Protein AF-A0A354FU86-F1 (afdb_monomer)

Nearest PDB structures (foldseek):
  5yzv-assembly1_B  TM=8.776E-01  e=2.493E-19  Thermomonospora curvata
  6pg8-assembly2_B  TM=8.282E-01  e=1.158E-15  Homo sapiens
  3ur4-assembly1_A  TM=8.828E-01  e=2.096E-14  Homo sapiens
  4cy3-assembly1_A  TM=8.914E-01  e=3.260E-14  Drosophila melanogaster
  8enz-assembly1_A  TM=8.465E-01  e=7.183E-13  Schizosaccharomyces pombe

Foldseek 3Di:
DPPDPDDPDDPVRVVVVVVCVVVPVDPPQPPLLDDDDDQVRHDAFLAFWFWQEWEAQLVQQWIWTDGQQWIFIAGNVNPATDDTQGHQFRGWNYWDAFNNNQKIWTWWHAAQAWTWIWIAGPVVSDTQDIAIDDRHGWAAWEAQNVRQKIWTWAQLQWTWMAGNRPRHTQEIDNPGPGTWHYWYAELNRQWIWIWGQSQFIWIAGRNVNDTDDGQAAPAPPPGDGGWHDKDYDNHAQKIWTWFFVQKIWIFRRDDPADDDHQAGLRTDAIADGDPGGWQEWDAANVRQKIWTWHDALFKIKIWIKGFDPPDDQDPLLNVLNNDRPVPQDPVSVVVRVVVNVVGMDTQDIGIGGRGGWNYWYARNVNQWIWIGGRNQKTFIAGNRRRDGPDIDHSDDNDNPPPPPCPVLPQPDVPPPDAQDPPDDDPPPKAFDDKDKPPQAEAEAAAQLAKFAMWMWTQIPVRAIATCQQPWDKDKPDDQWDAHSRRIIGGDHADKIWMWTDDRHYIDIYIYGYHHHPPQDDDACQPFQLLLCLLLVCLDCVAQVPLCHPSQQHDNRSNLDVSRHLCSQPPVSRNQQAIQRDRCSRVVLCQCCVSNPHPSPHSDHVPDPNSVSSSSCSPVVSHHDPDRWFFPAKDKPDAAHEAEAAFGKGAMWMWTAIPPGDIGTCQSSKDKAWPDVCQKGADPPDRRMIGGHDADKIWIWIDDRLHIDIHIYGYQYDPVPQDDDQDDDDDPVSVVVSVVCVVSSHDDDDDDDQLVLQQVLCCVQQVDGDDPVVSVVLVVDPPDNVVSSVVSNVVSQLDPSSLVVVLVVVCVLLVLDCLQLNPLLSVQLSVVSSVCSNVVPDPVVVLCLLVVDDDDCNVRVSVVSCSVQVALLSSLQSSCCRPVVDGCPVQCSAADPRDSGHVVNSVVSSVVSVPDDDDDDVVCPPDDRNND

Secondary structure (DSSP, 8-state):
--STTSPPPPHHHHHHHHHHHHTT------GGGS----SSS---BSSPPP---EEE-TTSSEEEEE-EEEEEEEETTSS-EEEEEEEEEEEEEEEEE-TTSSEEEEEEEETTTEEEEEEEETTTTEEEEEEEEESS-EEEEEE-TTSSEEEEEETTS-EEEEETTT--EEEEE---SS-EEEEEE-TTSSEEEEEETTS-EEEEETTT--EEEESS--STTTS-S-EEEEEE-SSSSEEEEEETTS--EEEESS--S---TT--TTEEEEPPPPSSEEEEEEE-TTSSEEEEEEEETTEEEEEEEEE-TT-PPPHHHHHHHTS-GGG--HHHHHHHHHHHHHHEEEEEEEEETTS---EEEE-TTSSEEEEE-TT--EEEEETTT--EEEEE-SS-BPPPP-----TT-----S--PPP-TT--PPTT--EEEEEEES-S-EEE-STT-EEE-EEEEEETTS-EEE-TTTSEEEESSSSEEE-TT-EEEESSSEEEEEEEEETTEEEEEEEEE--TTSPP---IIIIIHHHHHHTTTTSTTTTTSTT-BTTB---GGG--HHHHHHHHHTTTTTTT--SS-GGG-HHHHHHTTSS--TT-----TTSHHHHHHHHHHHTTSPPPSS-----EEEEESSS-EE-STT-EEE-EEEEE-TTS-EEE-TTTSEEEES-TTTEEEPTT-TTEEEE-SSEEEEEEEEETTEEEEEEEEE----TT---------SHHHHHHHHHHHHTTPPPPPPPPHHHHHHHHHHHHHSSPPPHHHHHHHHH--S-HHHHHHHHHHHHTTSHHHHHHHHHHHHHHTT--HHHHHHHHHHHHHHHHHHHHHTT--HHHHHHHHHT--S-TTTSGGGHHHHHS-SHHHHHHHHHHHHH----GGGGTSS-SSSS--HHHHHHHHHHHTT------GGGTT--STT-

Radius of gyration: 35.68 Å; Cα contacts (8 Å, |Δi|>4): 2082; chains: 1; bounding box: 86×68×113 Å

pLDDT: mean 90.77, std 10.06, range [26.5, 98.88]

Structure (mmCIF, N/CA/C/O backbone):
data_AF-A0A354FU86-F1
#
_entry.id   AF-A0A354FU86-F1
#
loop_
_atom_site.group_PDB
_atom_site.id
_atom_site.type_symbol
_atom_site.label_atom_id
_atom_site.label_alt_id
_atom_site.label_comp_id
_atom_site.label_asym_id
_atom_site.label_entity_id
_atom_site.label_seq_id
_atom_site.pdbx_PDB_ins_code
_atom_site.Cartn_x
_atom_site.Cartn_y
_atom_site.Cartn_z
_atom_site.occupancy
_atom_site.B_iso_or_equiv
_atom_site.auth_seq_id
_atom_site.auth_comp_id
_atom_site.auth_asym_id
_atom_site.auth_atom_id
_atom_site.pdbx_PDB_model_num
ATOM 1 N N . GLU A 1 1 ? 3.523 -38.788 -2.426 1.00 55.28 1 GLU A N 1
ATOM 2 C CA . GLU A 1 1 ? 3.314 -37.893 -3.590 1.00 55.28 1 GLU A CA 1
ATOM 3 C C . GLU A 1 1 ? 2.688 -36.549 -3.217 1.00 55.28 1 GLU A C 1
ATOM 5 O O . GLU A 1 1 ? 3.047 -35.562 -3.848 1.00 55.28 1 GLU A O 1
ATOM 10 N N . MET A 1 2 ? 1.891 -36.453 -2.142 1.00 41.56 2 MET A N 1
ATOM 11 C CA . MET A 1 2 ? 1.580 -35.175 -1.488 1.00 41.56 2 MET A CA 1
ATOM 12 C C . MET A 1 2 ? 1.550 -35.288 0.053 1.00 41.56 2 MET A C 1
ATOM 14 O O . MET A 1 2 ? 1.103 -36.322 0.546 1.00 41.56 2 MET A O 1
ATOM 18 N N . PRO A 1 3 ? 1.995 -34.243 0.783 1.00 57.59 3 PRO A N 1
ATOM 19 C CA . PRO A 1 3 ? 2.691 -33.076 0.245 1.00 57.59 3 PRO A CA 1
ATOM 20 C C . PRO A 1 3 ? 4.158 -33.416 -0.092 1.00 57.59 3 PRO A C 1
ATOM 22 O O . PRO A 1 3 ? 4.868 -34.110 0.634 1.00 57.59 3 PRO A O 1
ATOM 25 N N . LYS A 1 4 ? 4.619 -32.980 -1.268 1.00 49.06 4 LYS A N 1
ATOM 26 C CA . LYS A 1 4 ? 5.976 -33.263 -1.756 1.00 49.06 4 LYS A CA 1
ATOM 27 C C . LYS A 1 4 ? 6.975 -32.406 -0.969 1.00 49.06 4 LYS A C 1
ATOM 29 O O . LYS A 1 4 ? 6.945 -31.190 -1.104 1.00 49.06 4 LYS A O 1
ATOM 34 N N . LYS A 1 5 ? 7.883 -33.047 -0.220 1.00 65.25 5 LYS A N 1
ATOM 35 C CA . LYS A 1 5 ? 8.911 -32.412 0.640 1.00 65.25 5 LYS A CA 1
ATOM 36 C C . LYS A 1 5 ? 8.388 -31.690 1.898 1.00 65.25 5 LYS A C 1
ATOM 38 O O . LYS A 1 5 ? 9.111 -30.857 2.427 1.00 65.25 5 LYS A O 1
ATOM 43 N N . ASN A 1 6 ? 7.188 -32.011 2.377 1.00 76.19 6 ASN A N 1
ATOM 44 C CA . ASN A 1 6 ? 6.671 -31.514 3.657 1.00 76.19 6 ASN A CA 1
ATOM 45 C C . ASN A 1 6 ? 6.230 -32.679 4.544 1.00 76.19 6 ASN A C 1
ATOM 47 O O . ASN A 1 6 ? 6.138 -33.820 4.079 1.00 76.19 6 ASN A O 1
ATOM 51 N N . ASP A 1 7 ? 5.952 -32.363 5.806 1.00 84.88 7 ASP A N 1
ATOM 52 C CA . ASP A 1 7 ? 5.382 -33.303 6.761 1.00 84.88 7 ASP A CA 1
ATOM 53 C C . ASP A 1 7 ? 4.024 -33.841 6.273 1.00 84.88 7 ASP A C 1
ATOM 55 O O . ASP A 1 7 ? 3.312 -33.152 5.531 1.00 84.88 7 ASP A O 1
ATOM 59 N N . PRO A 1 8 ? 3.646 -35.073 6.659 1.00 84.06 8 PRO A N 1
ATOM 60 C CA . PRO A 1 8 ? 2.304 -35.589 6.423 1.00 84.06 8 PRO A CA 1
ATOM 61 C C . PRO A 1 8 ? 1.232 -34.630 6.953 1.00 84.06 8 PRO A C 1
ATOM 63 O O . PRO A 1 8 ? 1.440 -33.961 7.964 1.00 84.06 8 PRO A O 1
ATOM 66 N N . LEU A 1 9 ? 0.071 -34.607 6.291 1.00 86.00 9 LEU A N 1
ATOM 67 C CA . LEU A 1 9 ? -1.081 -33.837 6.761 1.00 86.00 9 LEU A CA 1
ATOM 68 C C . LEU A 1 9 ? -1.422 -34.218 8.207 1.00 86.00 9 LEU A C 1
ATOM 70 O O . LEU A 1 9 ? -1.438 -35.400 8.561 1.00 86.00 9 LEU A O 1
ATOM 74 N N . HIS A 1 10 ? -1.716 -33.217 9.030 1.00 89.81 10 HIS A N 1
ATOM 75 C CA . HIS A 1 10 ? -2.126 -33.428 10.410 1.00 89.81 10 HIS A CA 1
ATOM 76 C C . HIS A 1 10 ? -3.483 -34.148 10.454 1.00 89.81 10 HIS A C 1
ATOM 78 O O . HIS A 1 10 ? -4.308 -34.018 9.549 1.00 89.81 10 HIS A O 1
ATOM 84 N N . GLU A 1 11 ? -3.774 -34.869 11.537 1.00 90.81 11 GLU A N 1
ATOM 85 C CA . GLU A 1 11 ? -4.999 -35.674 11.660 1.00 90.81 11 GLU A CA 1
ATOM 86 C C . GLU A 1 11 ? -6.289 -34.853 11.456 1.00 90.81 11 GLU A C 1
ATOM 88 O O . GLU A 1 11 ? -7.250 -35.334 10.860 1.00 90.81 11 GLU A O 1
ATOM 93 N N . ILE A 1 12 ? -6.283 -33.580 11.865 1.00 87.00 12 ILE A N 1
ATOM 94 C CA . ILE A 1 12 ? -7.394 -32.634 11.657 1.00 87.00 12 ILE A CA 1
ATOM 95 C C . ILE A 1 12 ? -7.597 -32.321 10.166 1.00 87.00 12 ILE A C 1
ATOM 97 O O . ILE A 1 12 ? -8.733 -32.261 9.702 1.00 87.00 12 ILE A O 1
ATOM 101 N N . GLU A 1 13 ? -6.514 -32.142 9.409 1.00 88.81 13 GLU A N 1
ATOM 102 C CA . GLU A 1 13 ? -6.567 -31.878 7.966 1.00 88.81 13 GLU A CA 1
ATOM 103 C C . GLU A 1 13 ? -7.042 -33.124 7.215 1.00 88.81 13 GLU A C 1
ATOM 105 O O . GLU A 1 13 ? -7.902 -33.035 6.340 1.00 88.81 13 GLU A O 1
ATOM 110 N N . ILE A 1 14 ? -6.559 -34.303 7.621 1.00 90.38 14 ILE A N 1
ATOM 111 C CA . ILE A 1 14 ? -7.032 -35.589 7.100 1.00 90.38 14 ILE A CA 1
ATOM 112 C C . ILE A 1 14 ? -8.525 -35.770 7.397 1.00 90.38 14 ILE A C 1
ATOM 114 O O . ILE A 1 14 ? -9.272 -36.173 6.510 1.00 90.38 14 ILE A O 1
ATOM 118 N N . ALA A 1 15 ? -8.980 -35.465 8.616 1.00 92.69 15 ALA A N 1
ATOM 119 C CA . ALA A 1 15 ? -10.388 -35.565 8.994 1.00 92.69 15 ALA A CA 1
ATOM 120 C C . ALA A 1 15 ? -11.274 -34.594 8.198 1.00 92.69 15 ALA A C 1
ATOM 122 O O . ALA A 1 15 ? -12.378 -34.968 7.802 1.00 92.69 15 ALA A O 1
ATOM 123 N N . LEU A 1 16 ? -10.791 -33.377 7.925 1.00 88.62 16 LEU A N 1
ATOM 124 C CA . LEU A 1 16 ? -11.480 -32.408 7.070 1.00 88.62 16 LEU A CA 1
ATOM 125 C C . LEU A 1 16 ? -11.607 -32.922 5.631 1.00 88.62 16 LEU A C 1
ATOM 127 O O . LEU A 1 16 ? -12.707 -32.927 5.085 1.00 88.62 16 LEU A O 1
ATOM 131 N N . ILE A 1 17 ? -10.505 -33.390 5.037 1.00 90.62 17 ILE A N 1
ATOM 132 C CA . ILE A 1 17 ? -10.502 -33.937 3.673 1.00 90.62 17 ILE A CA 1
ATOM 133 C C . ILE A 1 17 ? -11.396 -35.174 3.594 1.00 90.62 17 ILE A C 1
ATOM 135 O O . ILE A 1 17 ? -12.182 -35.300 2.660 1.00 90.62 17 ILE A O 1
ATOM 139 N N . ARG A 1 18 ? -11.329 -36.068 4.588 1.00 92.69 18 ARG A N 1
ATOM 140 C CA . ARG A 1 18 ? -12.186 -37.255 4.661 1.00 92.69 18 ARG A CA 1
ATOM 141 C C . ARG A 1 18 ? -13.659 -36.866 4.711 1.00 92.69 18 ARG A C 1
ATOM 143 O O . ARG A 1 18 ? -14.423 -37.397 3.918 1.00 92.69 18 ARG A O 1
ATOM 150 N N . ARG A 1 19 ? -14.035 -35.902 5.559 1.00 93.50 19 ARG A N 1
ATOM 151 C CA . ARG A 1 19 ? -15.410 -35.387 5.620 1.00 93.50 19 ARG A CA 1
ATOM 152 C C . ARG A 1 19 ? -15.850 -34.803 4.280 1.00 93.50 19 ARG A C 1
ATOM 154 O O . ARG A 1 19 ? -16.932 -35.126 3.817 1.00 93.50 19 ARG A O 1
ATOM 161 N N . TRP A 1 20 ? -15.013 -33.987 3.639 1.00 91.06 20 TRP A N 1
ATOM 162 C CA . TRP A 1 20 ? -15.331 -33.419 2.327 1.00 91.06 20 TRP A CA 1
ATOM 163 C C . TRP A 1 20 ? -15.542 -34.510 1.267 1.00 91.06 20 TRP A C 1
ATOM 165 O O . TRP A 1 20 ? -16.498 -34.435 0.501 1.00 91.06 20 TRP A O 1
ATOM 175 N N . ILE A 1 21 ? -14.709 -35.557 1.259 1.00 92.94 21 ILE A N 1
ATOM 176 C CA . ILE A 1 21 ? -14.875 -36.723 0.377 1.00 92.94 21 ILE A CA 1
ATOM 177 C C . ILE A 1 21 ? -16.177 -37.474 0.697 1.00 92.94 21 ILE A C 1
ATOM 179 O O . ILE A 1 21 ? -16.927 -37.802 -0.219 1.00 92.94 21 ILE A O 1
ATOM 183 N N . GLU A 1 22 ? -16.471 -37.719 1.976 1.00 94.06 22 GLU A N 1
ATOM 184 C CA . GLU A 1 22 ? -17.701 -38.383 2.439 1.00 94.06 22 GLU A CA 1
ATOM 185 C C . GLU A 1 22 ? -18.967 -37.585 2.080 1.00 94.06 22 GLU A C 1
ATOM 187 O O . GLU A 1 22 ? -19.985 -38.171 1.718 1.00 94.06 22 GLU A O 1
ATOM 192 N N . GLU A 1 23 ? -18.895 -36.252 2.103 1.00 92.12 23 GLU A N 1
ATOM 193 C CA . GLU A 1 23 ? -19.955 -35.330 1.669 1.00 92.12 23 GLU A CA 1
ATOM 194 C C . GLU A 1 23 ? -20.060 -35.205 0.131 1.00 92.12 23 GLU A C 1
ATOM 196 O O . GLU A 1 23 ? -20.868 -34.426 -0.382 1.00 92.12 23 GLU A O 1
ATOM 201 N N . GLY A 1 24 ? -19.274 -35.987 -0.617 1.00 90.88 24 GLY A N 1
ATOM 202 C CA . GLY A 1 24 ? -19.340 -36.095 -2.075 1.00 90.88 24 GLY A CA 1
ATOM 203 C C . GLY A 1 24 ? -18.332 -35.235 -2.835 1.00 90.88 24 GLY A C 1
ATOM 204 O O . GLY A 1 24 ? -18.520 -35.022 -4.031 1.00 90.88 24 GLY A O 1
ATOM 205 N N . ALA A 1 25 ? -17.290 -34.731 -2.165 1.00 87.88 25 ALA A N 1
ATOM 206 C CA . ALA A 1 25 ? -16.229 -33.904 -2.743 1.00 87.88 25 ALA A CA 1
ATOM 207 C C . ALA A 1 25 ? -16.780 -32.743 -3.590 1.00 87.88 25 ALA A C 1
ATOM 209 O O . ALA A 1 25 ? -16.354 -32.509 -4.723 1.00 87.88 25 ALA A O 1
ATOM 210 N N . LYS A 1 26 ? -17.796 -32.050 -3.058 1.00 84.31 26 LYS A N 1
ATOM 211 C CA . LYS A 1 26 ? -18.507 -30.995 -3.782 1.00 84.31 26 LYS A CA 1
ATOM 212 C C . LYS A 1 26 ? -17.524 -29.904 -4.206 1.00 84.31 26 LYS A C 1
ATOM 214 O O . LYS A 1 26 ? -16.885 -29.300 -3.348 1.00 84.31 26 LYS A O 1
ATOM 219 N N . ASP A 1 27 ? -17.454 -29.648 -5.512 1.00 75.75 27 ASP A N 1
ATOM 220 C CA . ASP A 1 27 ? -16.719 -28.515 -6.070 1.00 75.75 27 ASP A CA 1
ATOM 221 C C . ASP A 1 27 ? -17.393 -27.211 -5.624 1.00 75.75 27 ASP A C 1
ATOM 223 O O . ASP A 1 27 ? -18.467 -26.838 -6.107 1.00 75.75 27 ASP A O 1
ATOM 227 N N . ASP A 1 28 ? -16.775 -26.553 -4.651 1.00 69.69 28 ASP A N 1
ATOM 228 C CA . ASP A 1 28 ? -17.168 -25.260 -4.112 1.00 69.69 28 ASP A CA 1
ATOM 229 C C . ASP A 1 28 ? -16.274 -24.123 -4.628 1.00 69.69 28 ASP A C 1
ATOM 231 O O . ASP A 1 28 ? -16.300 -23.024 -4.066 1.00 69.69 28 ASP A O 1
ATOM 235 N N . THR A 1 29 ? -15.535 -24.361 -5.726 1.00 68.69 29 THR A N 1
ATOM 236 C CA . THR A 1 29 ? -14.743 -23.335 -6.409 1.00 68.69 29 THR A CA 1
ATOM 237 C C . THR A 1 29 ? -15.621 -22.107 -6.646 1.00 68.69 29 THR A C 1
ATOM 239 O O . THR A 1 29 ? -16.661 -22.216 -7.309 1.00 68.69 29 THR A O 1
ATOM 242 N N . PRO A 1 30 ? -15.238 -20.930 -6.114 1.00 62.09 30 PRO A N 1
ATOM 243 C CA . PRO A 1 30 ? -15.979 -19.705 -6.342 1.00 62.09 30 PRO A CA 1
ATOM 244 C C . PRO 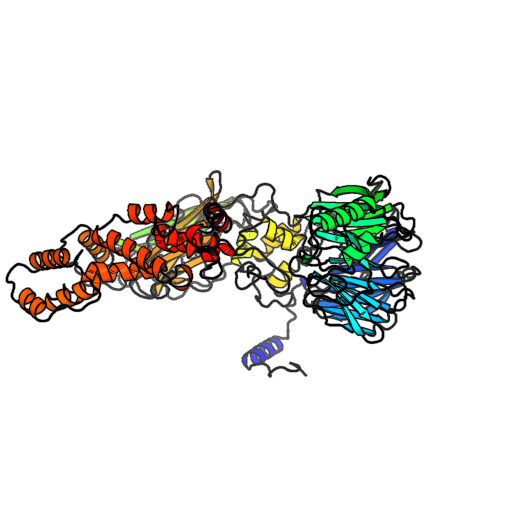A 1 30 ? -16.197 -19.493 -7.836 1.00 62.09 30 PRO A C 1
ATOM 246 O O . PRO A 1 30 ? -15.302 -19.734 -8.641 1.00 62.09 30 PRO A O 1
ATOM 249 N N . GLU A 1 31 ? -17.380 -19.022 -8.220 1.00 66.50 31 GLU A N 1
ATOM 250 C CA . GLU A 1 31 ? -17.737 -18.895 -9.634 1.00 66.50 31 GLU A CA 1
ATOM 251 C C . GLU A 1 31 ? -16.705 -18.043 -10.400 1.00 66.50 31 GLU A C 1
ATOM 253 O O . GLU A 1 31 ? -16.437 -18.318 -11.564 1.00 66.50 31 GLU A O 1
ATOM 258 N N . ASN A 1 32 ? -16.089 -17.038 -9.759 1.00 63.56 32 ASN A N 1
ATOM 259 C CA . ASN A 1 32 ? -15.029 -16.182 -10.322 1.00 63.56 32 ASN A CA 1
ATOM 260 C C . ASN A 1 32 ? -13.636 -16.838 -10.411 1.00 63.56 32 ASN A C 1
ATOM 262 O O . ASN A 1 32 ? -12.710 -16.222 -10.915 1.00 63.56 32 ASN A O 1
ATOM 266 N N . ALA A 1 33 ? -13.462 -18.067 -9.930 1.00 62.84 33 ALA A N 1
ATOM 267 C CA . ALA A 1 33 ? -12.222 -18.830 -10.072 1.00 62.84 33 ALA A CA 1
ATOM 268 C C . ALA A 1 33 ? -12.280 -19.871 -11.208 1.00 62.84 33 ALA A C 1
ATOM 270 O O . ALA A 1 33 ? -11.265 -20.507 -11.494 1.00 62.84 33 ALA A O 1
ATOM 271 N N . ARG A 1 34 ? -13.439 -20.045 -11.859 1.00 71.31 34 ARG A N 1
ATOM 272 C CA . ARG A 1 34 ? -13.617 -20.954 -13.002 1.00 71.31 34 ARG A CA 1
ATOM 273 C C . ARG A 1 34 ? -13.132 -20.311 -14.300 1.00 71.31 34 ARG A C 1
ATOM 275 O O . ARG A 1 34 ? -13.324 -19.118 -14.512 1.00 71.31 34 ARG A O 1
ATOM 282 N N . GLN A 1 35 ? -12.556 -21.115 -15.192 1.00 72.50 35 GLN A N 1
ATOM 283 C CA . GLN A 1 35 ? -12.233 -20.675 -16.549 1.00 72.50 35 GLN A CA 1
ATOM 284 C C . GLN A 1 35 ? -13.531 -20.503 -17.351 1.00 72.50 35 GLN A C 1
ATOM 286 O O . GLN A 1 35 ? -14.342 -21.426 -17.413 1.00 72.50 35 GLN A O 1
ATOM 291 N N . ARG A 1 36 ? -13.735 -19.318 -17.936 1.00 77.94 36 ARG A N 1
ATOM 292 C CA . ARG A 1 36 ? -14.985 -18.948 -18.630 1.00 77.94 36 ARG A CA 1
ATOM 293 C C . ARG A 1 36 ? -14.809 -18.517 -20.081 1.00 77.94 36 ARG A C 1
ATOM 295 O O . ARG A 1 36 ? -15.812 -18.322 -20.757 1.00 77.94 36 ARG A O 1
ATOM 302 N N . TYR A 1 37 ? -13.570 -18.310 -20.515 1.00 87.12 37 TYR A N 1
ATOM 303 C CA . TYR A 1 37 ? -13.273 -17.733 -21.818 1.00 87.12 37 TYR A CA 1
ATOM 304 C C . TYR A 1 37 ? -12.466 -18.712 -22.660 1.00 87.12 37 TYR A C 1
ATOM 306 O O . TYR A 1 37 ? -11.498 -19.318 -22.187 1.00 87.12 37 TYR A O 1
ATOM 314 N N . ASP A 1 38 ? -12.896 -18.828 -23.904 1.00 89.12 38 ASP A N 1
ATOM 315 C CA . ASP A 1 38 ? -12.269 -19.557 -24.995 1.00 89.12 38 ASP A CA 1
ATOM 316 C C . ASP A 1 38 ? -12.560 -18.803 -26.306 1.00 89.12 38 ASP A C 1
ATOM 318 O O . ASP A 1 38 ? -13.115 -17.698 -26.295 1.00 89.12 38 ASP A O 1
ATOM 322 N N . GLN A 1 39 ? -12.130 -19.353 -27.439 1.00 90.19 39 GLN A N 1
ATOM 323 C CA . GLN A 1 39 ? -12.266 -18.674 -28.725 1.00 90.19 39 GLN A CA 1
ATOM 324 C C . GLN A 1 39 ? -13.740 -18.527 -29.152 1.00 90.19 39 GLN A C 1
ATOM 326 O O . GLN A 1 39 ? -14.089 -17.556 -29.827 1.00 90.19 39 GLN A O 1
ATOM 331 N N . GLU A 1 40 ? -14.603 -19.461 -28.750 1.00 90.81 40 GLU A N 1
ATOM 332 C CA . GLU A 1 40 ? -16.044 -19.467 -29.011 1.00 90.81 40 GLU A CA 1
ATOM 333 C C . GLU A 1 40 ? -16.822 -18.534 -28.064 1.00 90.81 40 GLU A C 1
ATOM 335 O O . GLU A 1 40 ? -17.862 -17.987 -28.442 1.00 90.81 40 GLU A O 1
ATOM 340 N N . HIS A 1 41 ? -16.300 -18.309 -26.858 1.00 89.94 41 HIS A N 1
ATOM 341 C CA . HIS A 1 41 ? -16.872 -17.478 -25.800 1.00 89.94 41 HIS A CA 1
ATOM 342 C C . HIS A 1 41 ? -15.865 -16.407 -25.359 1.00 89.94 41 HIS A C 1
ATOM 344 O O . HIS A 1 41 ? -15.390 -16.413 -24.215 1.00 89.94 41 HIS A O 1
ATOM 350 N N . PRO A 1 42 ? -15.520 -15.458 -26.247 1.00 90.94 42 PRO A N 1
ATOM 351 C CA . PRO A 1 42 ? -14.539 -14.447 -25.920 1.00 90.94 42 PRO A CA 1
ATOM 352 C C . PRO A 1 42 ? -15.077 -13.479 -24.850 1.00 90.94 42 PRO A C 1
ATOM 354 O O . PRO A 1 42 ? -16.294 -13.300 -24.711 1.00 90.94 42 PRO A O 1
ATOM 357 N N . PRO A 1 43 ? -14.190 -12.782 -24.123 1.00 90.38 43 PRO A N 1
ATOM 358 C CA . PRO A 1 43 ? -14.573 -11.788 -23.126 1.00 90.38 43 PRO A CA 1
ATOM 359 C C . PRO A 1 43 ? -15.531 -10.724 -23.675 1.00 90.38 43 PRO A C 1
ATOM 361 O O . PRO A 1 43 ? -15.410 -10.272 -24.817 1.00 90.38 43 PRO A O 1
ATOM 364 N N . VAL A 1 44 ? -16.480 -10.284 -22.849 1.00 89.12 44 VAL A N 1
ATOM 365 C CA . VAL A 1 44 ? -17.410 -9.198 -23.192 1.00 89.12 44 VAL A CA 1
ATOM 366 C C . VAL A 1 44 ? -17.113 -7.998 -22.310 1.00 89.12 44 VAL A C 1
ATOM 368 O O . VAL A 1 44 ? -17.235 -8.059 -21.087 1.00 89.12 44 VAL A O 1
ATOM 371 N N . TYR A 1 45 ? -16.752 -6.884 -22.939 1.00 88.94 45 TYR A N 1
ATOM 372 C CA . TYR A 1 45 ? -16.362 -5.673 -22.231 1.00 88.94 45 TYR A CA 1
ATOM 373 C C . TYR A 1 45 ? -17.570 -4.802 -21.921 1.00 88.94 45 TYR A C 1
ATOM 375 O O . TYR A 1 45 ? -18.228 -4.282 -22.819 1.00 88.94 45 TYR A O 1
ATOM 383 N N . THR A 1 46 ? -17.821 -4.577 -20.635 1.00 85.00 46 THR A N 1
ATOM 384 C CA . THR A 1 46 ? -18.710 -3.499 -20.169 1.00 85.00 46 THR A CA 1
ATOM 385 C C . THR A 1 46 ? -17.937 -2.223 -19.842 1.00 85.00 46 THR A C 1
ATOM 387 O O . THR A 1 46 ? -18.528 -1.162 -19.650 1.00 85.00 46 THR A O 1
ATOM 390 N N . LYS A 1 47 ? -16.607 -2.335 -19.755 1.00 88.25 47 LYS A N 1
ATOM 391 C CA . LYS A 1 47 ? -15.642 -1.251 -19.583 1.00 88.25 47 LYS A CA 1
ATOM 392 C C . LYS A 1 47 ? -14.359 -1.574 -20.351 1.00 88.25 47 LYS A C 1
ATOM 394 O O . LYS A 1 47 ? -14.076 -2.759 -20.530 1.00 88.25 47 LYS A O 1
ATOM 399 N N . PRO A 1 48 ? -13.594 -0.561 -20.788 1.00 92.31 48 PRO A N 1
ATOM 400 C CA . PRO A 1 48 ? -12.324 -0.800 -21.460 1.00 92.31 48 PRO A CA 1
ATOM 401 C C . PRO A 1 48 ? -11.340 -1.601 -20.583 1.00 92.31 48 PRO A C 1
ATOM 403 O O . PRO A 1 48 ? -11.316 -1.391 -19.364 1.00 92.31 48 PRO A O 1
ATOM 406 N N . PRO A 1 49 ? -10.543 -2.517 -21.167 1.00 93.62 49 PRO A N 1
ATOM 407 C CA . PRO A 1 49 ? -9.475 -3.207 -20.451 1.00 93.62 49 PRO A CA 1
ATOM 408 C C . PRO A 1 49 ? -8.310 -2.274 -20.128 1.00 93.62 49 PRO A C 1
ATOM 410 O O . PRO A 1 49 ? -8.073 -1.283 -20.814 1.00 93.62 49 PRO A O 1
ATOM 413 N N . VAL A 1 50 ? -7.536 -2.649 -19.110 1.00 95.00 50 VAL A N 1
ATOM 414 C CA . VAL A 1 50 ? -6.231 -2.035 -18.852 1.00 95.00 50 VAL A CA 1
ATOM 415 C C . VAL A 1 50 ? -5.250 -2.535 -19.906 1.00 95.00 50 VAL A C 1
ATOM 417 O O . VAL A 1 50 ? -4.998 -3.737 -19.970 1.00 95.00 50 VAL A O 1
ATOM 420 N N . ILE A 1 51 ? -4.675 -1.625 -20.694 1.00 97.75 51 ILE A N 1
ATOM 421 C CA . ILE A 1 51 ? -3.647 -1.973 -21.677 1.00 97.75 51 ILE A CA 1
ATOM 422 C C . ILE A 1 51 ? -2.283 -1.880 -21.006 1.00 97.75 51 ILE A C 1
ATOM 424 O O . ILE A 1 51 ? -1.843 -0.810 -20.593 1.00 97.75 51 ILE A O 1
ATOM 428 N N . THR A 1 52 ? -1.630 -3.025 -20.884 1.00 97.50 52 THR A N 1
ATOM 429 C CA . THR A 1 52 ? -0.293 -3.189 -20.290 1.00 97.50 52 THR A CA 1
ATOM 430 C C . THR A 1 52 ? 0.808 -3.228 -21.343 1.00 97.50 52 THR A C 1
ATOM 432 O O . THR A 1 52 ? 1.961 -2.959 -21.027 1.00 97.50 52 THR A O 1
ATOM 435 N N . SER A 1 53 ? 0.469 -3.564 -22.590 1.00 98.50 53 SER A N 1
ATOM 436 C CA . SER A 1 53 ? 1.426 -3.716 -23.676 1.00 98.50 53 SER A CA 1
ATOM 437 C C . SER A 1 53 ? 0.752 -3.552 -25.032 1.00 98.50 53 SER A C 1
ATOM 439 O O . SER A 1 53 ? -0.406 -3.930 -25.228 1.00 98.50 53 SER A O 1
ATOM 441 N N . LEU A 1 54 ? 1.499 -2.989 -25.971 1.00 98.62 54 LEU A N 1
ATOM 442 C CA . LEU A 1 54 ? 1.169 -2.957 -27.385 1.00 98.62 54 LEU A CA 1
ATOM 443 C C . LEU A 1 54 ? 2.462 -3.036 -28.200 1.00 98.62 54 LEU A C 1
ATOM 445 O O . LEU A 1 54 ? 3.530 -2.702 -27.681 1.00 98.62 54 LEU A O 1
ATOM 449 N N . ASP A 1 55 ? 2.366 -3.516 -29.435 1.00 98.75 55 ASP A N 1
ATOM 450 C CA . ASP A 1 55 ? 3.510 -3.650 -30.341 1.00 98.75 55 ASP A CA 1
ATOM 451 C C . ASP A 1 55 ? 3.057 -3.593 -31.802 1.00 98.75 55 ASP A C 1
ATOM 453 O O . ASP A 1 55 ? 2.060 -4.226 -32.167 1.00 98.75 55 ASP A O 1
ATOM 457 N N . TYR A 1 56 ? 3.762 -2.826 -32.634 1.00 98.69 56 TYR A N 1
ATOM 458 C CA . TYR A 1 56 ? 3.526 -2.816 -34.078 1.00 98.69 56 TYR A CA 1
ATOM 459 C C . TYR A 1 56 ? 4.187 -4.020 -34.746 1.00 98.69 56 TYR A C 1
ATOM 461 O O . TYR A 1 56 ? 5.290 -4.427 -34.384 1.00 98.69 56 TYR A O 1
ATOM 469 N N . SER A 1 57 ? 3.549 -4.567 -35.781 1.00 98.44 57 SER A N 1
ATOM 470 C CA . SER A 1 57 ? 4.207 -5.569 -36.617 1.00 98.44 57 SER A CA 1
ATOM 471 C C . SER A 1 57 ? 5.402 -4.955 -37.366 1.00 98.44 57 SER A C 1
ATOM 473 O O . SER A 1 57 ? 5.362 -3.772 -37.711 1.00 98.44 57 SER A O 1
ATOM 475 N N . PRO A 1 58 ? 6.458 -5.730 -37.685 1.00 97.44 58 PRO A N 1
ATOM 476 C CA . PRO A 1 58 ? 7.661 -5.202 -38.343 1.00 97.44 58 PRO A CA 1
ATOM 477 C C . PRO A 1 58 ? 7.434 -4.557 -39.719 1.00 97.44 58 PRO A C 1
ATOM 479 O O . PRO A 1 58 ? 8.262 -3.758 -40.165 1.00 97.44 58 PRO A O 1
ATOM 482 N N . ASP A 1 59 ? 6.339 -4.914 -40.393 1.00 97.25 59 ASP A N 1
ATOM 483 C CA . ASP A 1 59 ? 5.885 -4.344 -41.667 1.00 97.25 59 ASP A CA 1
ATOM 484 C C . ASP A 1 59 ? 4.965 -3.117 -41.495 1.00 97.25 59 ASP A C 1
ATOM 486 O O . ASP A 1 59 ? 4.606 -2.475 -42.480 1.00 97.25 59 ASP A O 1
ATOM 490 N N . GLY A 1 60 ? 4.579 -2.790 -40.258 1.00 97.06 60 GLY A N 1
ATOM 491 C CA . GLY A 1 60 ? 3.737 -1.651 -39.904 1.00 97.06 60 GLY A CA 1
ATOM 492 C C . GLY A 1 60 ? 2.259 -1.816 -40.252 1.00 97.06 60 GLY A C 1
ATOM 493 O O . GLY A 1 60 ? 1.533 -0.825 -40.213 1.00 97.06 60 GLY A O 1
ATOM 494 N N . SER A 1 61 ? 1.800 -3.021 -40.608 1.00 97.38 61 SER A N 1
ATOM 495 C CA . SER A 1 61 ? 0.413 -3.262 -41.029 1.00 97.38 61 SER A CA 1
ATOM 496 C C . SER A 1 61 ? -0.545 -3.568 -39.868 1.00 97.38 61 SER A C 1
ATOM 498 O O . SER A 1 61 ? -1.743 -3.271 -39.953 1.00 97.38 61 SER A O 1
ATOM 500 N N . LEU A 1 62 ? -0.030 -4.109 -38.760 1.00 98.50 62 LEU A N 1
ATOM 501 C CA . LEU A 1 62 ? -0.797 -4.553 -37.598 1.00 98.50 62 LEU A CA 1
ATOM 502 C C . LEU A 1 62 ? -0.306 -3.898 -36.303 1.00 98.50 62 LEU A C 1
ATOM 504 O O . LEU A 1 62 ? 0.850 -3.500 -36.175 1.00 98.50 62 LEU A O 1
ATOM 508 N N . LEU A 1 63 ? -1.205 -3.844 -35.324 1.00 98.69 63 LEU A N 1
ATOM 509 C CA . LEU A 1 63 ? -0.932 -3.466 -33.942 1.00 98.69 63 LEU A CA 1
ATOM 510 C C . LEU A 1 63 ? -1.517 -4.549 -33.025 1.00 98.69 63 LEU A C 1
ATOM 512 O O . LEU A 1 63 ? -2.728 -4.782 -33.031 1.00 98.69 63 LEU A O 1
ATOM 516 N N . ALA A 1 64 ? -0.659 -5.227 -32.264 1.00 98.75 64 ALA A N 1
ATOM 517 C CA . ALA A 1 64 ? -1.067 -6.172 -31.227 1.00 98.75 64 ALA A CA 1
ATOM 518 C C . ALA A 1 64 ? -1.242 -5.426 -29.904 1.00 98.75 64 ALA A C 1
ATOM 520 O O . ALA A 1 64 ? -0.402 -4.605 -29.544 1.00 98.75 64 ALA A O 1
ATOM 521 N N . ILE A 1 65 ? -2.333 -5.691 -29.188 1.00 98.75 65 ILE A N 1
ATOM 522 C CA . ILE A 1 65 ? -2.717 -4.960 -27.975 1.00 98.75 65 ILE A CA 1
ATOM 523 C C . ILE A 1 65 ? -3.129 -5.963 -26.897 1.00 98.75 65 ILE A C 1
ATOM 525 O O . ILE A 1 65 ? -3.929 -6.861 -27.167 1.00 98.75 65 ILE A O 1
ATOM 529 N N . SER A 1 66 ? -2.623 -5.814 -25.671 1.00 98.12 66 SER A N 1
ATOM 530 C CA . SER A 1 66 ? -3.066 -6.651 -24.554 1.00 98.12 66 SER A CA 1
ATOM 531 C C . SER A 1 66 ? -4.497 -6.312 -24.118 1.00 98.12 66 SER A C 1
ATOM 533 O O . SER A 1 66 ? -4.841 -5.153 -23.903 1.00 98.12 66 SER A O 1
ATOM 535 N N . GLY A 1 67 ? -5.344 -7.333 -23.994 1.00 95.62 67 GLY A N 1
ATOM 536 C CA . GLY A 1 67 ? -6.693 -7.249 -23.439 1.00 95.62 67 GLY A CA 1
ATOM 537 C C . GLY A 1 67 ? -6.830 -8.043 -22.138 1.00 95.62 67 GLY A C 1
ATOM 538 O O . GLY A 1 67 ? -5.848 -8.387 -21.476 1.00 95.62 67 GLY A O 1
ATOM 539 N N . PHE A 1 68 ? -8.071 -8.351 -21.767 1.00 93.31 68 PHE A N 1
ATOM 540 C CA . PHE A 1 68 ? -8.388 -9.280 -20.681 1.00 93.31 68 PHE A CA 1
ATOM 541 C C . PHE A 1 68 ? -8.600 -10.669 -21.291 1.00 93.31 68 PHE A C 1
ATOM 543 O O . PHE A 1 68 ? -9.451 -10.788 -22.157 1.00 93.31 68 PHE A O 1
ATOM 550 N N . HIS A 1 69 ? -7.837 -11.694 -20.890 1.00 93.06 69 HIS A N 1
ATOM 551 C CA . HIS A 1 69 ? -7.839 -13.041 -21.508 1.00 93.06 69 HIS A CA 1
ATOM 552 C C . HIS A 1 69 ? -7.452 -13.146 -22.989 1.00 93.06 69 HIS A C 1
ATOM 554 O O . HIS A 1 69 ? -7.496 -14.234 -23.565 1.00 93.06 69 HIS A O 1
ATOM 560 N N . GLU A 1 70 ? -7.072 -12.052 -23.637 1.00 95.56 70 GLU A N 1
ATOM 561 C CA . GLU A 1 70 ? -6.888 -12.067 -25.082 1.00 95.56 70 GLU A CA 1
ATOM 562 C C . GLU A 1 70 ? -5.923 -11.002 -25.578 1.00 95.56 70 GLU A C 1
ATOM 564 O O . GLU A 1 70 ? -5.750 -9.951 -24.957 1.00 95.56 70 GLU A O 1
ATOM 569 N N . VAL A 1 71 ? -5.354 -11.248 -26.755 1.00 98.31 71 VAL A N 1
ATOM 570 C CA . VAL A 1 71 ? -4.722 -10.200 -27.555 1.00 98.31 71 VAL A CA 1
ATOM 571 C C . VAL A 1 71 ? -5.712 -9.689 -28.591 1.00 98.31 71 VAL A C 1
ATOM 573 O O . VAL A 1 71 ? -6.331 -10.461 -29.325 1.00 98.31 71 VAL A O 1
ATOM 576 N N . LEU A 1 72 ? -5.812 -8.370 -28.682 1.00 98.19 72 LEU A N 1
ATOM 577 C CA . LEU A 1 72 ? -6.599 -7.664 -29.680 1.00 98.19 72 LEU A CA 1
ATOM 578 C C . LEU A 1 72 ? -5.669 -7.289 -30.835 1.00 98.19 72 LEU A C 1
ATOM 580 O O . LEU A 1 72 ? -4.782 -6.448 -30.679 1.00 98.19 72 LEU A O 1
ATOM 584 N N . LEU A 1 73 ? -5.849 -7.929 -31.988 1.00 98.25 73 LEU A N 1
ATOM 585 C CA . LEU A 1 73 ? -5.071 -7.654 -33.190 1.00 98.25 73 LEU A CA 1
ATOM 586 C C . LEU A 1 73 ? -5.845 -6.674 -34.071 1.00 98.25 73 LEU A C 1
ATOM 588 O O . LEU A 1 73 ? -6.931 -6.982 -34.565 1.00 98.25 73 LEU A O 1
ATOM 592 N N . GLN A 1 74 ? -5.282 -5.487 -34.261 1.00 98.25 74 GLN A N 1
ATOM 593 C CA . GLN A 1 74 ? -5.895 -4.376 -34.984 1.00 98.25 74 GLN A CA 1
ATOM 594 C C . GLN A 1 74 ? -5.064 -4.021 -36.217 1.00 98.25 74 GLN A C 1
ATOM 596 O O . GLN A 1 74 ? -3.867 -4.307 -36.280 1.00 98.25 74 GLN A O 1
ATOM 601 N N . LYS A 1 75 ? -5.680 -3.350 -37.192 1.00 98.06 75 LYS A N 1
ATOM 602 C CA . LYS A 1 75 ? -4.914 -2.639 -38.223 1.00 98.06 75 LYS A CA 1
ATOM 603 C C . LYS A 1 75 ? -4.111 -1.513 -37.571 1.00 98.06 75 LYS A C 1
ATOM 605 O O . LYS A 1 75 ? -4.624 -0.834 -36.682 1.00 98.06 75 LYS A O 1
ATOM 610 N N . ALA A 1 76 ? -2.882 -1.293 -38.033 1.00 96.69 76 ALA A N 1
ATOM 611 C CA . ALA A 1 76 ? -1.961 -0.309 -37.457 1.00 96.69 76 ALA A CA 1
ATOM 612 C C . ALA A 1 76 ? -2.520 1.128 -37.412 1.00 96.69 76 ALA A C 1
ATOM 614 O O . ALA A 1 76 ? -2.233 1.881 -36.487 1.00 96.69 76 ALA A O 1
ATOM 615 N N . ASP A 1 77 ? -3.371 1.498 -38.371 1.00 94.69 77 ASP A N 1
ATOM 616 C CA . ASP A 1 77 ? -4.037 2.805 -38.441 1.00 94.69 77 ASP A CA 1
ATOM 617 C C . ASP A 1 77 ? -5.312 2.903 -37.572 1.00 94.69 77 ASP A C 1
ATOM 619 O O . ASP A 1 77 ? -6.033 3.908 -37.599 1.00 94.69 77 ASP A O 1
ATOM 623 N N . GLY A 1 78 ? -5.652 1.840 -36.837 1.00 94.19 78 GLY A N 1
ATOM 624 C CA . GLY A 1 78 ? -6.870 1.725 -36.038 1.00 94.19 78 GLY A CA 1
ATOM 625 C C . GLY A 1 78 ? -8.157 1.736 -36.865 1.00 94.19 78 GLY A C 1
ATOM 626 O O . GLY A 1 78 ? -9.196 2.176 -36.371 1.00 94.19 78 GLY A O 1
ATOM 627 N N . SER A 1 79 ? -8.113 1.401 -38.159 1.00 93.94 79 SER A N 1
ATOM 628 C CA . SER A 1 79 ? -9.307 1.386 -39.024 1.00 93.94 79 SER A CA 1
ATOM 629 C C . SER A 1 79 ? -10.217 0.175 -38.798 1.00 93.94 79 SER A C 1
ATOM 631 O O . SER A 1 79 ? -11.341 0.169 -39.297 1.00 93.94 79 SER A O 1
ATOM 633 N N . GLY A 1 80 ? -9.779 -0.826 -38.029 1.00 93.62 80 GLY A N 1
ATOM 634 C CA . GLY A 1 80 ? -10.648 -1.912 -37.586 1.00 93.62 80 GLY A CA 1
ATOM 635 C C . GLY A 1 80 ? -9.920 -3.139 -37.046 1.00 93.62 80 GLY A C 1
ATOM 636 O O . GLY A 1 80 ? -8.714 -3.315 -37.249 1.00 93.62 80 GLY A O 1
ATOM 637 N N . GLU A 1 81 ? -10.713 -3.994 -36.397 1.00 96.56 81 GLU A N 1
ATOM 638 C CA . GLU A 1 81 ? -10.289 -5.264 -35.806 1.00 96.56 81 GLU A CA 1
ATOM 639 C C . GLU A 1 81 ? -9.914 -6.282 -36.890 1.00 96.56 81 GLU A C 1
ATOM 641 O O . GLU A 1 81 ? -10.594 -6.414 -37.910 1.00 96.56 81 GLU A O 1
ATOM 646 N N . VAL A 1 82 ? -8.817 -7.006 -36.662 1.00 97.50 82 VAL A N 1
ATOM 647 C CA . VAL A 1 82 ? -8.322 -8.081 -37.536 1.00 97.50 82 VAL A CA 1
ATOM 648 C C . VAL A 1 82 ? -8.579 -9.452 -36.915 1.00 97.50 82 VAL A C 1
ATOM 650 O O . VAL A 1 82 ? -8.962 -10.390 -37.627 1.00 97.50 82 VAL A O 1
ATOM 653 N N . ALA A 1 83 ? -8.329 -9.596 -35.611 1.00 97.12 83 ALA A N 1
ATOM 654 C CA . ALA A 1 83 ? -8.569 -10.824 -34.862 1.00 97.12 83 ALA A CA 1
ATOM 655 C C . ALA A 1 83 ? -8.604 -10.576 -33.348 1.00 97.12 83 ALA A C 1
ATOM 657 O O . ALA A 1 83 ? -7.977 -9.644 -32.845 1.00 97.12 83 ALA A O 1
ATOM 658 N N . ARG A 1 84 ? -9.254 -11.492 -32.630 1.00 97.12 84 ARG A N 1
ATOM 659 C CA . ARG A 1 84 ? -9.156 -11.648 -31.176 1.00 97.12 84 ARG A CA 1
ATOM 660 C C . ARG A 1 84 ? -8.515 -13.001 -30.891 1.00 97.12 84 ARG A C 1
ATOM 662 O O . ARG A 1 84 ? -9.037 -14.017 -31.349 1.00 97.12 84 ARG A O 1
ATOM 669 N N . LEU A 1 85 ? -7.373 -12.998 -30.211 1.00 97.62 85 LEU A N 1
ATOM 670 C CA . LEU A 1 85 ? -6.600 -14.198 -29.888 1.00 97.62 85 LEU A CA 1
ATOM 671 C C . LEU A 1 85 ? -6.836 -14.542 -28.416 1.00 97.62 85 LEU A C 1
ATOM 673 O O . LEU A 1 85 ? -6.214 -13.933 -27.544 1.00 97.62 85 LEU A O 1
ATOM 677 N N . VAL A 1 86 ? -7.767 -15.456 -28.135 1.00 95.69 86 VAL A N 1
ATOM 678 C CA . VAL A 1 86 ? -8.192 -15.770 -26.760 1.00 95.69 86 VAL A CA 1
ATOM 679 C C . VAL A 1 86 ? -7.325 -16.884 -26.180 1.00 95.69 86 VAL A C 1
ATOM 681 O O . VAL A 1 86 ? -7.232 -17.972 -26.744 1.00 95.69 86 VAL A O 1
ATOM 684 N N . GLY A 1 87 ? -6.683 -16.615 -25.043 1.00 90.81 87 GLY A N 1
ATOM 685 C CA . GLY A 1 87 ? -5.754 -17.533 -24.388 1.00 90.81 87 GLY A CA 1
ATOM 686 C C . GLY A 1 87 ? -6.045 -17.734 -22.900 1.00 90.81 87 GLY A C 1
ATOM 687 O O . GLY A 1 87 ? -6.973 -17.160 -22.332 1.00 90.81 87 GLY A O 1
ATOM 688 N N . LEU A 1 88 ? -5.224 -18.559 -22.241 1.00 88.31 88 LEU A N 1
ATOM 689 C CA . LEU A 1 88 ? -5.413 -18.894 -20.822 1.00 88.31 88 LEU A CA 1
ATOM 690 C C . LEU A 1 88 ? -5.083 -17.726 -19.879 1.00 88.31 88 LEU A C 1
ATOM 692 O O . LEU A 1 88 ? -5.695 -17.603 -18.821 1.00 88.31 88 LEU A O 1
ATOM 696 N N . SER A 1 89 ? -4.130 -16.870 -20.248 1.00 92.06 89 SER A N 1
ATOM 697 C CA . SER A 1 89 ? -3.686 -15.726 -19.446 1.00 92.06 89 SER A CA 1
ATOM 698 C C . SER A 1 89 ? -4.794 -14.701 -19.193 1.00 92.06 89 SER A C 1
ATOM 700 O O . SER A 1 89 ? -5.039 -13.846 -20.036 1.00 92.06 89 SER A O 1
ATOM 702 N N . GLU A 1 90 ? -5.377 -14.709 -17.988 1.00 90.88 90 GLU A N 1
ATOM 703 C CA . GLU A 1 90 ? -6.264 -13.647 -17.469 1.00 90.88 90 GLU A CA 1
ATOM 704 C C . GLU A 1 90 ? -5.671 -12.254 -17.677 1.00 90.88 90 GLU A C 1
ATOM 706 O O . GLU A 1 90 ? -6.341 -11.331 -18.146 1.00 90.88 90 GLU A O 1
ATOM 711 N N . ARG A 1 91 ? -4.395 -12.109 -17.313 1.00 93.12 91 ARG A N 1
ATOM 712 C CA . ARG A 1 91 ? -3.655 -10.859 -17.389 1.00 93.12 91 ARG A CA 1
ATOM 713 C C . ARG A 1 91 ? -2.435 -11.043 -18.274 1.00 93.12 91 ARG A C 1
ATOM 715 O O . ARG A 1 91 ? -1.489 -11.734 -17.898 1.00 93.12 91 ARG A O 1
ATOM 722 N N . ILE A 1 92 ? -2.464 -10.393 -19.428 1.00 97.19 92 ILE A N 1
ATOM 723 C CA . ILE A 1 92 ? -1.325 -10.284 -20.335 1.00 97.19 92 ILE A CA 1
ATOM 724 C C . ILE A 1 92 ? -0.478 -9.094 -19.883 1.00 97.19 92 ILE A C 1
ATOM 726 O O . ILE A 1 92 ? -1.015 -8.019 -19.626 1.00 97.19 92 ILE A O 1
ATOM 730 N N . GLU A 1 93 ? 0.832 -9.281 -19.756 1.00 97.62 93 GLU A N 1
ATOM 731 C CA . GLU A 1 93 ? 1.778 -8.218 -19.384 1.00 97.62 93 GLU A CA 1
ATOM 732 C C . GLU A 1 93 ? 2.628 -7.771 -20.578 1.00 97.62 93 GLU A C 1
ATOM 734 O O . GLU A 1 93 ? 3.047 -6.619 -20.612 1.00 97.62 93 GLU A O 1
ATOM 739 N N . SER A 1 94 ? 2.869 -8.636 -21.572 1.00 98.19 94 SER A N 1
ATOM 740 C CA . SER A 1 94 ? 3.587 -8.245 -22.789 1.00 98.19 94 SER A CA 1
ATOM 741 C C . SER A 1 94 ? 3.077 -8.947 -24.045 1.00 98.19 94 SER A C 1
ATOM 743 O O . SER A 1 94 ? 2.750 -10.134 -24.013 1.00 98.19 94 SER A O 1
ATOM 745 N N . VAL A 1 95 ? 3.052 -8.209 -25.157 1.00 98.69 95 VAL A N 1
ATOM 746 C CA . VAL A 1 95 ? 2.850 -8.718 -26.520 1.00 98.69 95 VAL A CA 1
ATOM 747 C C . VAL A 1 95 ? 4.005 -8.241 -27.397 1.00 98.69 95 VAL A C 1
ATOM 749 O O . VAL A 1 95 ? 4.351 -7.060 -27.360 1.00 98.69 95 VAL A O 1
ATOM 752 N N . ARG A 1 96 ? 4.640 -9.146 -28.150 1.00 98.62 96 ARG A N 1
ATOM 753 C CA . ARG A 1 96 ? 5.766 -8.810 -29.040 1.00 98.62 96 ARG A CA 1
ATOM 754 C C . ARG A 1 96 ? 5.750 -9.625 -30.320 1.00 98.62 96 ARG A C 1
ATOM 756 O O . ARG A 1 96 ? 5.759 -10.860 -30.259 1.00 98.62 96 ARG A O 1
ATOM 763 N N . PHE A 1 97 ? 5.781 -8.964 -31.469 1.00 98.81 97 PHE A N 1
ATOM 764 C CA . PHE A 1 97 ? 5.979 -9.637 -32.746 1.00 98.81 97 PHE A CA 1
ATOM 765 C C . PHE A 1 97 ? 7.394 -10.212 -32.837 1.00 98.81 97 PHE A C 1
ATOM 767 O O . PHE A 1 97 ? 8.357 -9.634 -32.330 1.00 98.81 97 PHE A O 1
ATOM 774 N N . SER A 1 98 ? 7.526 -11.372 -33.481 1.00 98.56 98 SER A N 1
ATOM 775 C CA . SER A 1 98 ? 8.836 -11.889 -33.871 1.00 98.56 98 SER A CA 1
ATOM 776 C C . SER A 1 98 ? 9.500 -10.941 -34.879 1.00 98.56 98 SER A C 1
ATOM 778 O O . SER A 1 98 ? 8.797 -10.202 -35.572 1.00 98.56 98 SER A O 1
ATOM 780 N N . PRO A 1 99 ? 10.838 -10.965 -35.024 1.00 97.50 99 PRO A N 1
ATOM 781 C CA . PRO A 1 99 ? 11.545 -10.063 -35.941 1.00 97.50 99 PRO A CA 1
ATOM 782 C C . PRO A 1 99 ? 11.061 -10.118 -37.401 1.00 97.50 99 PRO A C 1
ATOM 784 O O . PRO A 1 99 ? 11.146 -9.124 -38.118 1.00 97.50 99 PRO A O 1
ATOM 787 N N . ASP A 1 100 ? 10.541 -11.268 -37.837 1.00 97.62 100 ASP A N 1
ATOM 788 C CA . ASP A 1 100 ? 9.964 -11.491 -39.168 1.00 97.62 100 ASP A CA 1
ATOM 789 C C . ASP A 1 100 ? 8.444 -11.228 -39.244 1.00 97.62 100 ASP A C 1
ATOM 791 O O . ASP A 1 100 ? 7.860 -11.322 -40.320 1.00 97.62 100 ASP A O 1
ATOM 795 N N . GLY A 1 101 ? 7.791 -10.933 -38.116 1.00 97.94 101 GLY A N 1
ATOM 796 C CA . GLY A 1 101 ? 6.350 -10.697 -38.003 1.00 97.94 101 GLY A CA 1
ATOM 797 C C . GLY A 1 101 ? 5.468 -11.943 -38.127 1.00 97.94 101 GLY A C 1
ATOM 798 O O . GLY A 1 101 ? 4.248 -11.826 -38.0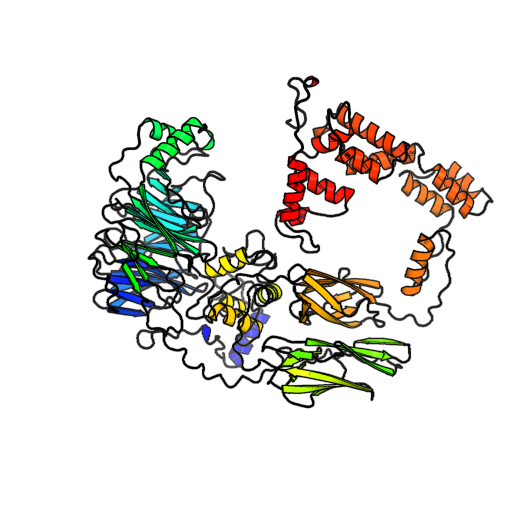33 1.00 97.94 101 GLY A O 1
ATOM 799 N N . SER A 1 102 ? 6.040 -13.136 -38.328 1.00 98.25 102 SER A N 1
ATOM 800 C CA . SER A 1 102 ? 5.258 -14.364 -38.543 1.00 98.25 102 SER A CA 1
ATOM 801 C C . SER A 1 102 ? 4.626 -14.908 -37.258 1.00 98.25 102 SER A C 1
ATOM 803 O O . SER A 1 102 ? 3.640 -15.653 -37.305 1.00 98.25 102 SER A O 1
ATOM 805 N N . LYS A 1 103 ? 5.179 -14.534 -36.099 1.00 98.62 103 LYS A N 1
ATOM 806 C CA . LYS A 1 103 ? 4.753 -14.988 -34.777 1.00 98.62 103 LYS A CA 1
ATOM 807 C C . LYS A 1 103 ? 4.506 -13.825 -33.829 1.00 98.62 103 LYS A C 1
ATOM 809 O O . LYS A 1 103 ? 5.082 -12.750 -33.968 1.00 98.62 103 LYS A O 1
ATOM 814 N N . LEU A 1 104 ? 3.687 -14.084 -32.817 1.00 98.75 104 LEU A N 1
ATOM 815 C CA . LEU A 1 104 ? 3.459 -13.177 -31.700 1.00 98.75 104 LEU A CA 1
ATOM 816 C C . LEU A 1 104 ? 3.731 -13.909 -30.383 1.00 98.75 104 LEU A C 1
ATOM 818 O O . LEU A 1 104 ? 3.099 -14.927 -30.102 1.00 98.75 104 LEU A O 1
ATOM 822 N N . ALA A 1 105 ? 4.663 -13.389 -29.585 1.00 98.62 105 ALA A N 1
ATOM 823 C CA . ALA A 1 105 ? 4.882 -13.825 -28.212 1.00 98.62 105 ALA A CA 1
ATOM 824 C C . ALA A 1 105 ? 3.942 -13.064 -27.284 1.00 98.62 105 ALA A C 1
ATOM 826 O O . ALA A 1 105 ? 3.816 -11.843 -27.387 1.00 98.62 105 ALA A O 1
ATOM 827 N N . VAL A 1 106 ? 3.321 -13.787 -26.359 1.00 98.69 106 VAL A N 1
ATOM 828 C CA . VAL A 1 106 ? 2.447 -13.223 -25.332 1.00 98.69 106 VAL A CA 1
ATOM 829 C C . VAL A 1 106 ? 2.896 -13.769 -23.986 1.00 98.69 106 VAL A C 1
ATOM 831 O O . VAL A 1 106 ? 2.950 -14.984 -23.803 1.00 98.69 106 VAL A O 1
ATOM 834 N N . THR A 1 107 ? 3.243 -12.892 -23.051 1.00 98.50 107 THR A N 1
ATOM 835 C CA . THR A 1 107 ? 3.596 -13.276 -21.678 1.00 98.50 107 THR A CA 1
ATOM 836 C C . THR A 1 107 ? 2.588 -12.709 -20.693 1.00 98.50 107 THR A C 1
ATOM 838 O O . THR A 1 107 ? 2.082 -11.594 -20.846 1.00 98.50 107 THR A O 1
ATOM 841 N N . GLY A 1 108 ? 2.262 -13.504 -19.679 1.00 97.31 108 GLY A N 1
ATOM 842 C CA . GLY A 1 108 ? 1.252 -13.144 -18.697 1.00 97.31 108 GLY A CA 1
ATOM 843 C C . GLY A 1 108 ? 0.926 -14.299 -17.763 1.00 97.31 108 GLY A C 1
ATOM 844 O O . GLY A 1 108 ? 1.797 -15.098 -17.410 1.00 97.31 108 GLY A O 1
ATOM 845 N N . GLY A 1 109 ? -0.324 -14.366 -17.318 1.00 94.62 109 GLY A N 1
ATOM 846 C CA . GLY A 1 109 ? -0.853 -15.528 -16.615 1.00 94.62 109 GLY A CA 1
ATOM 847 C C . GLY A 1 109 ? -2.059 -15.216 -15.739 1.00 94.62 109 GLY A C 1
ATOM 848 O O . GLY A 1 109 ? -2.797 -14.260 -15.972 1.00 94.62 109 GLY A O 1
ATOM 849 N N . LEU A 1 110 ? -2.226 -16.027 -14.697 1.00 91.56 110 LEU A N 1
ATOM 850 C CA . LEU A 1 110 ? -3.266 -15.908 -13.678 1.00 91.56 110 LEU A CA 1
ATOM 851 C C . LEU A 1 110 ? -2.635 -15.326 -12.404 1.00 91.56 110 LEU A C 1
ATOM 853 O O . LEU A 1 110 ? -1.844 -16.022 -11.751 1.00 91.56 110 LEU A O 1
ATOM 857 N N . PRO A 1 111 ? -2.939 -14.073 -12.019 1.00 90.88 111 PRO A N 1
ATOM 858 C CA . PRO A 1 111 ? -2.294 -13.440 -10.875 1.00 90.88 111 PRO A CA 1
ATOM 859 C C . PRO A 1 111 ? -2.390 -14.272 -9.584 1.00 90.88 111 PRO A C 1
ATOM 861 O O . PRO A 1 111 ? -3.465 -14.613 -9.094 1.00 90.88 111 PRO A O 1
ATOM 864 N N . GLY A 1 112 ? -1.230 -14.597 -9.018 1.00 88.69 112 GLY A N 1
ATOM 865 C CA . GLY A 1 112 ? -1.035 -15.414 -7.824 1.00 88.69 112 GLY A CA 1
ATOM 866 C C . GLY A 1 112 ? -1.247 -16.919 -8.005 1.00 88.69 112 GLY A C 1
ATOM 867 O O . GLY A 1 112 ? -1.350 -17.601 -6.985 1.00 88.69 112 GLY A O 1
ATOM 868 N N . ARG A 1 113 ? -1.376 -17.418 -9.243 1.00 89.50 113 ARG A N 1
ATOM 869 C CA . ARG A 1 113 ? -1.668 -18.832 -9.539 1.00 89.50 113 ARG A CA 1
ATOM 870 C C . ARG A 1 113 ? -0.759 -19.440 -10.608 1.00 89.50 113 ARG A C 1
ATOM 872 O O . ARG A 1 113 ? -0.338 -20.583 -10.452 1.00 89.50 113 ARG A O 1
ATOM 879 N N . MET A 1 114 ? -0.480 -18.718 -11.696 1.00 92.75 114 MET A N 1
ATOM 880 C CA . MET A 1 114 ? 0.250 -19.267 -12.845 1.00 92.75 114 MET A CA 1
ATOM 881 C C . MET A 1 114 ? 0.843 -18.156 -13.718 1.00 92.75 114 MET A C 1
ATOM 883 O O . MET A 1 114 ? 0.242 -17.092 -13.847 1.00 92.75 114 MET A O 1
ATOM 887 N N . GLY A 1 115 ? 1.997 -18.414 -14.328 1.00 96.00 115 GLY A N 1
ATOM 888 C CA . GLY A 1 115 ? 2.566 -17.599 -15.398 1.00 96.00 115 GLY A CA 1
ATOM 889 C C . GLY A 1 115 ? 2.907 -18.453 -16.609 1.00 96.00 115 GLY A C 1
ATOM 890 O O . GLY A 1 115 ? 3.364 -19.592 -16.460 1.00 96.00 115 GLY A O 1
ATOM 891 N N . GLU A 1 116 ? 2.685 -17.908 -17.800 1.00 96.62 116 GLU A N 1
ATOM 892 C CA . GLU A 1 116 ? 2.881 -18.622 -19.058 1.00 96.62 116 GLU A CA 1
ATOM 893 C C . GLU A 1 116 ? 3.425 -17.731 -20.176 1.00 96.62 116 GLU A C 1
ATOM 895 O O . GLU A 1 116 ? 3.218 -16.514 -20.196 1.00 96.62 116 GLU A O 1
ATOM 900 N N . VAL A 1 117 ? 4.085 -18.387 -21.131 1.00 98.50 117 VAL A N 1
ATOM 901 C CA . VAL A 1 117 ? 4.422 -17.829 -22.441 1.00 98.50 117 VAL A CA 1
ATOM 902 C C . VAL A 1 117 ? 3.561 -18.516 -23.492 1.00 98.50 117 VAL A C 1
ATOM 904 O O . VAL A 1 117 ? 3.524 -19.746 -23.561 1.00 98.50 117 VAL A O 1
ATOM 907 N N . GLN A 1 118 ? 2.912 -17.728 -24.340 1.00 98.38 118 GLN A N 1
ATOM 908 C CA . GLN A 1 118 ? 2.214 -18.200 -25.527 1.00 98.38 118 GLN A CA 1
ATOM 909 C C . GLN A 1 118 ? 2.933 -17.734 -26.795 1.00 98.38 118 GLN A C 1
ATOM 911 O O . GLN A 1 118 ? 3.524 -16.652 -26.824 1.00 98.38 118 GLN A O 1
ATOM 916 N N . VAL A 1 119 ? 2.847 -18.534 -27.859 1.00 98.62 119 VAL A N 1
ATOM 917 C CA . VAL A 1 119 ? 3.307 -18.159 -29.203 1.00 98.62 119 VAL A CA 1
ATOM 918 C C . VAL A 1 119 ? 2.200 -18.418 -30.207 1.00 98.62 119 VAL A C 1
ATOM 920 O O . VAL A 1 119 ? 1.760 -19.557 -30.377 1.00 98.62 119 VAL A O 1
ATOM 923 N N . TRP A 1 120 ? 1.792 -17.372 -30.909 1.00 98.50 120 TRP A N 1
ATOM 924 C CA . TRP A 1 120 ? 0.741 -17.413 -31.919 1.00 98.50 120 TRP A CA 1
ATOM 925 C C . TRP A 1 120 ? 1.331 -17.323 -33.322 1.00 98.50 120 TRP A C 1
ATOM 927 O O . TRP A 1 120 ? 2.291 -16.587 -33.542 1.00 98.50 120 TRP A O 1
ATOM 937 N N . ASP A 1 121 ? 0.755 -18.055 -34.271 1.00 98.44 121 ASP A N 1
ATOM 938 C CA . ASP A 1 121 ? 0.958 -17.814 -35.701 1.00 98.44 121 ASP A CA 1
ATOM 939 C C . ASP A 1 121 ? 0.047 -16.657 -36.123 1.00 98.44 121 ASP A C 1
ATOM 941 O O . ASP A 1 121 ? -1.178 -16.756 -36.026 1.00 98.44 121 ASP A O 1
ATOM 945 N N . VAL A 1 122 ? 0.642 -15.550 -36.569 1.00 98.12 122 VAL A N 1
ATOM 946 C CA . VAL A 1 122 ? -0.095 -14.309 -36.860 1.00 98.12 122 VAL A CA 1
ATOM 947 C C . VAL A 1 122 ? -1.022 -14.488 -38.061 1.00 98.12 122 VAL A C 1
ATOM 949 O O . VAL A 1 122 ? -2.156 -14.011 -38.053 1.00 98.12 122 VAL A O 1
ATOM 952 N N . SER A 1 123 ? -0.556 -15.205 -39.085 1.00 97.31 123 SER A N 1
ATOM 953 C CA . SER A 1 123 ? -1.303 -15.398 -40.330 1.00 97.31 123 SER A CA 1
ATOM 954 C C . SER A 1 123 ? -2.497 -16.331 -40.144 1.00 97.31 123 SER A C 1
ATOM 956 O O . SER A 1 123 ? -3.584 -16.065 -40.660 1.00 97.31 123 SER A O 1
ATOM 958 N N . LYS A 1 124 ? -2.305 -17.401 -39.365 1.00 97.56 124 LYS A N 1
ATOM 959 C CA . LYS A 1 124 ? -3.337 -18.404 -39.085 1.00 97.56 124 LYS A CA 1
ATOM 960 C C . LYS A 1 124 ? -4.252 -18.004 -37.940 1.00 97.56 124 LYS A C 1
ATOM 962 O O . LYS A 1 124 ? -5.361 -18.516 -37.869 1.00 97.56 124 LYS A O 1
ATOM 967 N N . LYS A 1 125 ? -3.812 -17.075 -37.083 1.00 96.81 125 LYS A N 1
ATOM 968 C CA . LYS A 1 125 ? -4.510 -16.665 -35.855 1.00 96.81 125 LYS A CA 1
ATOM 969 C C . LYS A 1 125 ? -4.676 -17.842 -34.887 1.00 96.81 125 LYS A C 1
ATOM 971 O O . LYS A 1 125 ? -5.694 -17.976 -34.221 1.00 96.81 125 LYS A O 1
ATOM 976 N N . GLU A 1 126 ? -3.661 -18.701 -34.829 1.00 96.19 126 GLU A N 1
ATOM 977 C CA . GLU A 1 126 ? -3.684 -19.958 -34.078 1.00 96.19 126 GLU A CA 1
ATOM 978 C C . GLU A 1 126 ? -2.588 -19.989 -33.014 1.00 96.19 126 GLU A C 1
ATOM 980 O O . GLU A 1 126 ? -1.449 -19.571 -33.250 1.00 96.19 126 GLU A O 1
ATOM 985 N N . LEU A 1 127 ? -2.926 -20.529 -31.844 1.00 97.12 127 LEU A N 1
ATOM 986 C CA . LEU A 1 127 ? -1.978 -20.774 -30.766 1.00 97.12 127 LEU A CA 1
ATOM 987 C C . LEU A 1 127 ? -1.074 -21.953 -31.147 1.00 97.12 127 LEU A C 1
ATOM 989 O O . LEU A 1 127 ? -1.536 -23.080 -31.306 1.00 97.12 127 LEU A O 1
ATOM 993 N N . THR A 1 128 ? 0.229 -21.703 -31.266 1.00 97.38 128 THR A N 1
ATOM 994 C CA . THR A 1 128 ? 1.226 -22.732 -31.619 1.00 97.38 128 THR A CA 1
ATOM 995 C C . THR A 1 128 ? 2.000 -23.273 -30.419 1.00 97.38 128 THR A C 1
ATOM 997 O O . THR A 1 128 ? 2.541 -24.375 -30.490 1.00 97.38 128 THR A O 1
ATOM 1000 N N . LEU A 1 129 ? 2.045 -22.523 -29.316 1.00 97.56 129 LEU A N 1
ATOM 1001 C CA . LEU A 1 129 ? 2.662 -22.928 -28.053 1.00 97.56 129 LEU A CA 1
ATOM 1002 C C . LEU A 1 129 ? 1.945 -22.240 -26.889 1.00 97.56 129 LEU A C 1
ATOM 1004 O O . LEU A 1 129 ? 1.740 -21.033 -26.947 1.00 97.56 129 LEU A O 1
ATOM 1008 N N . SER A 1 130 ? 1.655 -22.978 -25.817 1.00 95.94 130 SER A N 1
ATOM 1009 C CA . SER A 1 130 ? 1.395 -22.441 -24.472 1.00 95.94 130 SER A CA 1
ATOM 1010 C C . SER A 1 130 ? 2.280 -23.205 -23.489 1.00 95.94 130 SER A C 1
ATOM 1012 O O . SER A 1 130 ? 2.258 -24.437 -23.441 1.00 95.94 130 SER A O 1
ATOM 1014 N N . ALA A 1 131 ? 3.126 -22.471 -22.768 1.00 96.25 131 ALA A N 1
ATOM 1015 C CA . ALA A 1 131 ? 4.125 -23.016 -21.860 1.00 96.25 131 ALA A CA 1
ATOM 1016 C C . ALA A 1 131 ? 3.979 -22.383 -20.465 1.00 96.25 131 ALA A C 1
ATOM 1018 O O . ALA A 1 131 ? 4.432 -21.252 -20.259 1.00 96.25 131 ALA A O 1
ATOM 1019 N N . PRO A 1 132 ? 3.390 -23.100 -19.489 1.00 95.00 132 PRO A N 1
ATOM 1020 C CA . PRO A 1 132 ? 3.402 -22.698 -18.087 1.00 95.00 132 PRO A CA 1
ATOM 1021 C C . PRO A 1 132 ? 4.818 -22.790 -17.508 1.00 95.00 132 PRO A C 1
ATOM 1023 O O . PRO A 1 132 ? 5.484 -23.819 -17.637 1.00 95.00 132 PRO A O 1
ATOM 1026 N N . VAL A 1 133 ? 5.283 -21.728 -16.852 1.00 95.31 133 VAL A N 1
ATOM 1027 C CA . VAL A 1 133 ? 6.684 -21.606 -16.401 1.00 95.31 133 VAL A CA 1
ATOM 1028 C C . VAL A 1 133 ? 6.832 -21.252 -14.919 1.00 95.31 133 VAL A C 1
ATOM 1030 O O . VAL A 1 133 ? 7.874 -21.545 -14.321 1.00 95.31 133 VAL A O 1
ATOM 1033 N N . THR A 1 134 ? 5.805 -20.656 -14.308 1.00 94.62 134 THR A N 1
ATOM 1034 C CA . THR A 1 134 ? 5.810 -20.165 -12.917 1.00 94.62 134 THR A CA 1
ATOM 1035 C C . THR A 1 134 ? 4.423 -20.277 -12.268 1.00 94.62 134 THR A C 1
ATOM 1037 O O . THR A 1 134 ? 3.423 -20.533 -12.935 1.00 94.62 134 THR A O 1
ATOM 1040 N N . PHE A 1 135 ? 4.354 -20.054 -10.950 1.00 92.19 135 PHE A N 1
ATOM 1041 C CA . PHE A 1 135 ? 3.112 -20.053 -10.153 1.00 92.19 135 PHE A CA 1
ATOM 1042 C C . PHE A 1 135 ? 2.505 -18.655 -9.967 1.00 92.19 135 PHE A C 1
ATOM 1044 O O . PHE A 1 135 ? 1.685 -18.422 -9.081 1.00 92.19 135 PHE A O 1
ATOM 1051 N N . ASP A 1 136 ? 2.945 -17.700 -10.775 1.00 93.06 136 ASP A N 1
ATOM 1052 C CA . ASP A 1 136 ? 2.435 -16.339 -10.793 1.00 93.06 136 ASP A CA 1
ATOM 1053 C C . ASP A 1 136 ? 2.788 -15.685 -12.136 1.00 93.06 136 ASP A C 1
ATOM 1055 O O . ASP A 1 136 ? 3.694 -16.155 -12.823 1.00 93.06 136 ASP A O 1
ATOM 1059 N N . THR A 1 137 ? 2.083 -14.614 -12.493 1.00 92.62 137 THR A N 1
ATOM 1060 C CA . THR A 1 137 ? 2.268 -13.836 -13.722 1.00 92.62 137 THR A CA 1
ATOM 1061 C C . THR A 1 137 ? 3.741 -13.510 -13.978 1.00 92.62 137 THR A C 1
ATOM 1063 O O . THR A 1 137 ? 4.452 -13.066 -13.069 1.00 92.62 137 THR A O 1
ATOM 1066 N N . ILE A 1 138 ? 4.166 -13.696 -15.227 1.00 97.62 138 ILE A N 1
ATOM 1067 C CA . ILE A 1 138 ? 5.475 -13.274 -15.735 1.00 97.62 138 ILE A CA 1
ATOM 1068 C C . ILE A 1 138 ? 5.360 -11.956 -16.506 1.00 97.62 138 ILE A C 1
ATOM 1070 O O . ILE A 1 138 ? 4.273 -11.586 -16.945 1.00 97.62 138 ILE A O 1
ATOM 1074 N N . TYR A 1 139 ? 6.481 -11.261 -16.671 1.00 97.56 139 TYR A N 1
ATOM 1075 C CA . TYR A 1 139 ? 6.542 -9.919 -17.244 1.00 97.56 139 TYR A CA 1
ATOM 1076 C C . TYR A 1 139 ? 7.595 -9.828 -18.342 1.00 97.56 139 TYR A C 1
ATOM 1078 O O . TYR A 1 139 ? 8.548 -10.611 -18.367 1.00 97.56 139 TYR A O 1
ATOM 1086 N N . GLY A 1 140 ? 7.439 -8.841 -19.221 1.00 95.31 140 GLY A N 1
ATOM 1087 C CA . GLY A 1 140 ? 8.327 -8.646 -20.357 1.00 95.31 140 GLY A CA 1
ATOM 1088 C C . GLY A 1 140 ? 8.233 -9.776 -21.379 1.00 95.31 140 GLY A C 1
ATOM 1089 O O . GLY A 1 140 ? 7.768 -10.885 -21.110 1.00 95.31 140 GLY A O 1
ATOM 1090 N N . ALA A 1 141 ? 8.667 -9.478 -22.589 1.00 97.19 141 ALA A N 1
ATOM 1091 C CA . ALA A 1 141 ? 8.877 -10.468 -23.630 1.00 97.19 141 ALA A CA 1
ATOM 1092 C C . ALA A 1 141 ? 9.951 -9.907 -24.552 1.00 97.19 141 ALA A C 1
ATOM 1094 O O . ALA A 1 141 ? 9.834 -8.767 -24.993 1.00 97.19 141 ALA A O 1
ATOM 1095 N N . ALA A 1 142 ? 10.978 -10.688 -24.863 1.00 98.31 142 ALA A N 1
ATOM 1096 C CA . ALA A 1 142 ? 11.927 -10.314 -25.902 1.00 98.31 142 ALA A CA 1
ATOM 1097 C C . ALA A 1 142 ? 12.283 -11.512 -26.761 1.00 98.31 142 ALA A C 1
ATOM 1099 O O . ALA A 1 142 ? 12.718 -12.546 -26.253 1.00 98.31 142 ALA A O 1
ATOM 1100 N N . TRP A 1 143 ? 12.130 -11.345 -28.070 1.00 98.69 143 TRP A N 1
ATOM 1101 C CA . TRP A 1 143 ? 12.605 -12.304 -29.052 1.00 98.69 143 TRP A CA 1
ATOM 1102 C C . TRP A 1 143 ? 14.121 -12.222 -29.188 1.00 98.69 143 TRP A C 1
ATOM 1104 O O . TRP A 1 143 ? 14.696 -11.131 -29.192 1.00 98.69 143 TRP A O 1
ATOM 1114 N N . SER A 1 144 ? 14.776 -13.371 -29.342 1.00 98.44 144 SER A N 1
ATOM 1115 C CA . SER A 1 144 ? 16.127 -13.379 -29.893 1.00 98.44 144 SER A CA 1
ATOM 1116 C C . SER A 1 144 ? 16.094 -12.841 -31.333 1.00 98.44 144 SER A C 1
ATOM 1118 O O . SER A 1 144 ? 15.086 -13.018 -32.022 1.00 98.44 144 SER A O 1
ATOM 1120 N N . PRO A 1 145 ? 17.179 -12.221 -31.831 1.00 97.75 145 PRO A N 1
ATOM 1121 C CA . PRO A 1 145 ? 17.221 -11.651 -33.182 1.00 97.75 145 PRO A CA 1
ATOM 1122 C C . PRO A 1 145 ? 16.910 -12.655 -34.303 1.00 97.75 145 PRO A C 1
ATOM 1124 O O . PRO A 1 145 ? 16.393 -12.277 -35.348 1.00 97.75 145 PRO A O 1
ATOM 1127 N N . ASP A 1 146 ? 17.190 -13.942 -34.076 1.00 97.56 146 ASP A N 1
ATOM 1128 C CA . ASP A 1 146 ? 16.874 -15.044 -34.994 1.00 97.56 146 ASP A CA 1
ATOM 1129 C C . ASP A 1 146 ? 15.428 -15.575 -34.871 1.00 97.56 146 ASP A C 1
ATOM 1131 O O . ASP A 1 146 ? 15.060 -16.523 -35.561 1.00 97.56 146 ASP A O 1
ATOM 1135 N N . GLY A 1 147 ? 14.616 -15.016 -33.966 1.00 97.94 147 GLY A N 1
ATOM 1136 C CA . GLY A 1 147 ? 13.233 -15.426 -33.713 1.00 97.94 147 GLY A CA 1
ATOM 1137 C C . GLY A 1 147 ? 13.072 -16.805 -33.060 1.00 97.94 147 GLY A C 1
ATOM 1138 O O . GLY A 1 147 ? 11.957 -17.316 -32.982 1.00 97.94 147 GLY A O 1
ATOM 1139 N N . SER A 1 148 ? 14.151 -17.444 -32.598 1.00 98.19 148 SER A N 1
ATOM 1140 C CA . SER A 1 148 ? 14.093 -18.818 -32.076 1.00 98.19 148 SER A CA 1
ATOM 1141 C C . SER A 1 148 ? 13.799 -18.918 -30.576 1.00 98.19 148 SER A C 1
ATOM 1143 O O . SER A 1 148 ? 13.398 -19.984 -30.104 1.00 98.19 148 SER A O 1
ATOM 1145 N N . LYS A 1 149 ? 14.011 -17.846 -29.803 1.00 98.62 149 LYS A N 1
ATOM 1146 C CA . LYS A 1 149 ? 13.909 -17.842 -28.335 1.00 98.62 149 LYS A CA 1
ATOM 1147 C C . LYS A 1 149 ? 13.137 -16.632 -27.836 1.00 98.62 149 LYS A C 1
ATOM 1149 O O . LYS A 1 149 ? 13.155 -15.581 -28.468 1.00 98.62 149 LYS A O 1
ATOM 1154 N N . ILE A 1 150 ? 12.519 -16.783 -26.669 1.00 98.88 150 ILE A N 1
ATOM 1155 C CA . ILE A 1 150 ? 11.800 -15.713 -25.969 1.00 98.88 150 ILE A CA 1
ATOM 1156 C C . ILE A 1 150 ? 12.332 -15.632 -24.541 1.00 98.88 150 ILE A C 1
ATOM 1158 O O . ILE A 1 150 ? 12.303 -16.640 -23.833 1.00 98.88 150 ILE A O 1
ATOM 1162 N N . SER A 1 151 ? 12.814 -14.461 -24.122 1.00 98.75 151 SER A N 1
ATOM 1163 C CA . SER A 1 151 ? 13.180 -14.169 -22.730 1.00 98.75 151 SER A CA 1
ATOM 1164 C C . SER A 1 151 ? 12.089 -13.368 -22.018 1.00 98.75 151 SER A C 1
ATOM 1166 O O . SER A 1 151 ? 11.291 -12.692 -22.669 1.00 98.75 151 SER A O 1
ATOM 1168 N N . PHE A 1 152 ? 12.016 -13.530 -20.695 1.00 98.75 152 PHE A N 1
ATOM 1169 C CA . PHE A 1 152 ? 11.011 -12.916 -19.826 1.00 98.75 152 PHE A CA 1
ATOM 1170 C C . PHE A 1 152 ? 11.474 -12.869 -18.359 1.00 98.75 152 PHE A C 1
ATOM 1172 O O . PHE A 1 152 ? 12.336 -13.638 -17.913 1.00 98.75 152 PHE A O 1
ATOM 1179 N N . GLY A 1 153 ? 10.879 -11.954 -17.598 1.00 98.12 153 GLY A N 1
ATOM 1180 C CA . GLY A 1 153 ? 11.078 -11.764 -16.165 1.00 98.12 153 GLY A CA 1
ATOM 1181 C C . GLY A 1 153 ? 9.995 -12.431 -15.315 1.00 98.12 153 GLY A C 1
ATOM 1182 O O . GLY A 1 153 ? 8.848 -12.566 -15.734 1.00 98.12 153 GLY A O 1
ATOM 1183 N N . CYS A 1 154 ? 10.349 -12.861 -14.104 1.00 97.38 154 CYS A N 1
ATOM 1184 C CA . CYS A 1 154 ? 9.449 -13.572 -13.198 1.00 97.38 154 CYS A CA 1
ATOM 1185 C C . CYS A 1 154 ? 9.331 -12.885 -11.823 1.00 97.38 154 CYS A C 1
ATOM 1187 O O . CYS A 1 154 ? 10.262 -12.234 -11.331 1.00 97.38 154 CYS A O 1
ATOM 1189 N N . SER A 1 155 ? 8.190 -13.082 -11.151 1.00 93.62 155 SER A N 1
ATOM 1190 C CA . SER A 1 155 ? 7.958 -12.622 -9.770 1.00 93.62 155 SER A CA 1
ATOM 1191 C C . SER A 1 155 ? 8.648 -13.480 -8.697 1.00 93.62 155 SER A C 1
ATOM 1193 O O . SER A 1 155 ? 8.680 -13.099 -7.529 1.00 93.62 155 SER A O 1
ATOM 1195 N N . ASP A 1 156 ? 9.254 -14.604 -9.081 1.00 93.31 156 ASP A N 1
ATOM 1196 C CA . ASP A 1 156 ? 10.135 -15.418 -8.230 1.00 93.31 156 ASP A CA 1
ATOM 1197 C C . ASP A 1 156 ? 11.602 -14.938 -8.259 1.00 93.31 156 ASP A C 1
ATOM 1199 O O . ASP A 1 156 ? 12.513 -15.668 -7.870 1.00 93.31 156 ASP A O 1
ATOM 1203 N N . ASN A 1 157 ? 11.820 -13.700 -8.720 1.00 95.69 157 ASN A N 1
ATOM 1204 C CA . ASN A 1 157 ? 13.113 -13.031 -8.885 1.00 95.69 157 ASN A CA 1
ATOM 1205 C C . ASN A 1 157 ? 14.034 -13.663 -9.947 1.00 95.69 157 ASN A C 1
ATOM 1207 O O . ASN A 1 157 ? 15.226 -13.344 -9.995 1.00 95.69 157 ASN A O 1
ATOM 1211 N N . SER A 1 158 ? 13.509 -14.548 -10.800 1.00 97.25 158 SER A N 1
ATOM 1212 C CA . SER A 1 158 ? 14.278 -15.144 -11.891 1.00 97.25 158 SER A CA 1
ATOM 1213 C C . SER A 1 158 ? 14.076 -14.439 -13.234 1.00 97.25 158 SER A C 1
ATOM 1215 O O . SER A 1 158 ? 13.033 -13.853 -13.526 1.00 97.25 158 SER A O 1
ATOM 1217 N N . VAL A 1 159 ? 15.111 -14.519 -14.063 1.00 98.38 159 VAL A N 1
ATOM 1218 C CA . VAL A 1 159 ? 15.090 -14.241 -15.501 1.00 98.38 159 VAL A CA 1
ATOM 1219 C C . VAL A 1 159 ? 15.136 -15.581 -16.207 1.00 98.38 159 VAL A C 1
ATOM 1221 O O . VAL A 1 159 ? 15.942 -16.445 -15.840 1.00 98.38 159 VAL A O 1
ATOM 1224 N N . ARG A 1 160 ? 14.293 -15.773 -17.217 1.00 98.56 160 ARG A N 1
ATOM 1225 C CA . ARG A 1 160 ? 14.234 -17.034 -17.955 1.00 98.56 160 ARG A CA 1
ATOM 1226 C C . ARG A 1 160 ? 14.125 -16.792 -19.450 1.00 98.56 160 ARG A C 1
ATOM 1228 O O . ARG A 1 160 ? 13.770 -15.705 -19.895 1.00 98.56 160 ARG A O 1
ATOM 1235 N N . ALA A 1 161 ? 14.441 -17.822 -20.224 1.00 98.62 161 ALA A N 1
ATOM 1236 C CA . ALA A 1 161 ? 14.149 -17.860 -21.649 1.00 98.62 161 ALA A CA 1
ATOM 1237 C C . ALA A 1 161 ? 13.761 -19.271 -22.079 1.00 98.62 161 ALA A C 1
ATOM 1239 O O . ALA A 1 161 ? 14.243 -20.252 -21.503 1.00 98.62 161 ALA A O 1
ATOM 1240 N N . ILE A 1 162 ? 12.919 -19.364 -23.104 1.00 98.69 162 ILE A N 1
ATOM 1241 C CA . ILE A 1 162 ? 12.478 -20.620 -23.711 1.00 98.69 162 ILE A CA 1
ATOM 1242 C C . ILE A 1 162 ? 12.796 -20.650 -25.204 1.00 98.69 162 ILE A C 1
ATOM 1244 O O . ILE A 1 162 ? 12.876 -19.612 -25.858 1.00 98.69 162 ILE A O 1
ATOM 1248 N N . ASP A 1 163 ? 12.942 -21.853 -25.745 1.00 98.50 163 ASP A N 1
ATOM 1249 C CA . ASP A 1 163 ? 12.838 -22.102 -27.178 1.00 98.50 163 ASP A CA 1
ATOM 1250 C C . ASP A 1 163 ? 11.382 -21.891 -27.629 1.00 98.50 163 ASP A C 1
ATOM 1252 O O . ASP A 1 163 ? 10.459 -22.506 -27.091 1.00 98.50 163 ASP A O 1
ATOM 1256 N N . ALA A 1 164 ? 11.172 -21.019 -28.614 1.00 97.69 164 ALA A N 1
ATOM 1257 C CA . ALA A 1 164 ? 9.845 -20.556 -29.019 1.00 97.69 164 ALA A CA 1
ATOM 1258 C C . ALA A 1 164 ? 9.008 -21.620 -29.750 1.00 97.69 164 ALA A C 1
ATOM 1260 O O . ALA A 1 164 ? 7.803 -21.446 -29.921 1.00 97.69 164 ALA A O 1
ATOM 1261 N N . LYS A 1 165 ? 9.630 -22.718 -30.198 1.00 97.06 165 LYS A N 1
ATOM 1262 C CA . LYS A 1 165 ? 8.945 -23.826 -30.876 1.00 97.06 165 LYS A CA 1
ATOM 1263 C C . LYS A 1 165 ? 8.546 -24.928 -29.901 1.00 97.06 165 LYS A C 1
ATOM 1265 O O . LYS A 1 165 ? 7.492 -25.532 -30.053 1.00 97.06 165 LYS A O 1
ATOM 1270 N N . THR A 1 166 ? 9.418 -25.240 -28.949 1.00 97.62 166 THR A N 1
ATOM 1271 C CA . THR A 1 166 ? 9.272 -26.407 -28.069 1.00 97.62 166 THR A CA 1
ATOM 1272 C C . THR A 1 166 ? 8.842 -26.050 -26.652 1.00 97.62 166 THR A C 1
ATOM 1274 O O . THR A 1 166 ? 8.479 -26.948 -25.897 1.00 97.62 166 THR A O 1
ATOM 1277 N N . GLY A 1 167 ? 8.934 -24.778 -26.257 1.00 97.19 167 GLY A N 1
ATOM 1278 C CA . GLY A 1 167 ? 8.684 -24.324 -24.889 1.00 97.19 167 GLY A CA 1
ATOM 1279 C C . GLY A 1 167 ? 9.758 -24.739 -23.883 1.00 97.19 167 GLY A C 1
ATOM 1280 O O . GLY A 1 167 ? 9.623 -24.472 -22.690 1.00 97.19 167 GLY A O 1
ATOM 1281 N N . LYS A 1 168 ? 10.838 -25.394 -24.328 1.00 97.62 168 LYS A N 1
ATOM 1282 C CA . LYS A 1 168 ? 11.912 -25.837 -23.434 1.00 97.62 168 LYS A CA 1
ATOM 1283 C C . LYS A 1 168 ? 12.676 -24.638 -22.894 1.00 97.62 168 LYS A C 1
ATOM 1285 O O . LYS A 1 168 ? 13.127 -23.794 -23.662 1.00 97.62 168 LYS A O 1
ATOM 1290 N N . GLN A 1 169 ? 12.874 -24.602 -21.580 1.00 98.12 169 GLN A N 1
ATOM 1291 C CA . GLN A 1 169 ? 13.700 -23.588 -20.933 1.00 98.12 169 GLN A CA 1
ATOM 1292 C C . GLN A 1 169 ? 15.159 -23.707 -21.392 1.00 98.12 169 GLN A C 1
ATOM 1294 O O . GLN A 1 169 ? 15.769 -24.768 -21.269 1.00 98.12 169 GLN A O 1
ATOM 1299 N N . VAL A 1 170 ? 15.711 -22.602 -21.892 1.00 98.06 170 VAL A N 1
ATOM 1300 C CA . VAL A 1 170 ? 17.106 -22.467 -22.346 1.00 98.06 170 VAL A CA 1
ATOM 1301 C C . VAL A 1 170 ? 17.924 -21.507 -21.476 1.00 98.06 170 VAL A C 1
ATOM 1303 O O . VAL A 1 170 ? 19.145 -21.493 -21.576 1.00 98.06 170 VAL A O 1
ATOM 1306 N N . LEU A 1 171 ? 17.270 -20.739 -20.597 1.00 98.38 171 LEU A N 1
ATOM 1307 C CA . LEU A 1 171 ? 17.913 -19.870 -19.610 1.00 98.38 171 LEU A CA 1
ATOM 1308 C C . LEU A 1 171 ? 17.137 -19.889 -18.293 1.00 98.38 171 LEU A C 1
ATOM 1310 O O . LEU A 1 171 ? 15.911 -19.777 -18.298 1.00 98.38 171 LEU A O 1
ATOM 1314 N N . PHE A 1 172 ? 17.865 -19.960 -17.182 1.00 97.94 172 PHE A N 1
ATOM 1315 C CA . PHE A 1 172 ? 17.381 -19.659 -15.841 1.00 97.94 172 PHE A CA 1
ATOM 1316 C C . PHE A 1 172 ? 18.461 -18.920 -15.050 1.00 97.94 172 PHE A C 1
ATOM 1318 O O . PHE A 1 172 ? 19.573 -19.418 -14.883 1.00 97.94 172 PHE A O 1
ATOM 1325 N N . GLN A 1 173 ? 18.126 -17.746 -14.520 1.00 97.94 173 GLN A N 1
ATOM 1326 C CA . GLN A 1 173 ? 19.031 -16.965 -13.686 1.00 97.94 173 GLN A CA 1
ATOM 1327 C C . GLN A 1 173 ? 18.271 -16.272 -12.545 1.00 97.94 173 GLN A C 1
ATOM 1329 O O . GLN A 1 173 ? 17.497 -15.351 -12.778 1.00 97.94 173 GLN A O 1
ATOM 1334 N N . GLY A 1 174 ? 18.508 -16.703 -11.301 1.00 95.69 174 GLY A N 1
ATOM 1335 C CA . GLY A 1 174 ? 17.907 -16.170 -10.067 1.00 95.69 174 GLY A CA 1
ATOM 1336 C C . GLY A 1 174 ? 18.735 -15.085 -9.365 1.00 95.69 174 GLY A C 1
ATOM 1337 O O . GLY A 1 174 ? 18.885 -15.117 -8.148 1.00 95.69 174 GLY A O 1
ATOM 1338 N N . GLY A 1 175 ? 19.341 -14.172 -10.125 1.00 91.94 175 GLY A N 1
ATOM 1339 C CA . GLY A 1 175 ? 20.340 -13.225 -9.617 1.00 91.94 175 GLY A CA 1
ATOM 1340 C C . GLY A 1 175 ? 19.764 -11.919 -9.069 1.00 91.94 175 GLY A C 1
ATOM 1341 O O . GLY A 1 175 ? 20.531 -11.087 -8.575 1.00 91.94 175 GLY A O 1
ATOM 1342 N N . HIS A 1 176 ? 18.454 -11.702 -9.198 1.00 96.12 176 HIS A N 1
ATOM 1343 C CA . HIS A 1 176 ? 17.762 -10.521 -8.688 1.00 96.12 176 HIS A CA 1
ATOM 1344 C C . HIS A 1 176 ? 17.266 -10.720 -7.252 1.00 96.12 176 HIS A C 1
ATOM 1346 O O . HIS A 1 176 ? 16.976 -11.832 -6.819 1.00 96.12 176 HIS A O 1
ATOM 1352 N N . ASN A 1 177 ? 17.124 -9.613 -6.522 1.00 93.62 177 ASN A N 1
ATOM 1353 C CA . ASN A 1 177 ? 16.561 -9.583 -5.164 1.00 93.62 177 ASN A CA 1
ATOM 1354 C C . ASN A 1 177 ? 15.109 -9.068 -5.138 1.00 93.62 177 ASN A C 1
ATOM 1356 O O . ASN A 1 177 ? 14.583 -8.696 -4.090 1.00 93.62 177 ASN A O 1
ATOM 1360 N N . GLY A 1 178 ? 14.467 -9.007 -6.301 1.00 93.56 178 GLY A N 1
ATOM 1361 C CA . GLY A 1 178 ? 13.103 -8.533 -6.480 1.00 93.56 178 GLY A CA 1
ATOM 1362 C C . GLY A 1 178 ? 12.561 -8.929 -7.849 1.00 93.56 178 GLY A C 1
ATOM 1363 O O . GLY A 1 178 ? 13.297 -9.429 -8.701 1.00 93.56 178 GLY A O 1
ATOM 1364 N N . TRP A 1 179 ? 11.268 -8.684 -8.056 1.00 94.94 179 TRP A N 1
ATOM 1365 C CA . TRP A 1 179 ? 10.558 -9.078 -9.274 1.00 94.94 179 TRP A CA 1
ATOM 1366 C C . TRP A 1 179 ? 11.217 -8.497 -10.518 1.00 94.94 179 TRP A C 1
ATOM 1368 O O . TRP A 1 179 ? 11.550 -7.311 -10.537 1.00 94.94 179 TRP A O 1
ATOM 1378 N N . VAL A 1 180 ? 11.386 -9.332 -11.539 1.00 98.06 180 VAL A N 1
ATOM 1379 C CA . VAL A 1 180 ? 11.904 -8.913 -12.841 1.00 98.06 180 VAL A CA 1
ATOM 1380 C C . VAL A 1 180 ? 10.724 -8.496 -13.708 1.00 98.06 180 VAL A C 1
ATOM 1382 O O . VAL A 1 180 ? 9.800 -9.287 -13.892 1.00 98.06 180 VAL A O 1
ATOM 1385 N N . PHE A 1 181 ? 10.745 -7.261 -14.203 1.00 97.38 181 PHE A N 1
ATOM 1386 C CA . PHE A 1 181 ? 9.618 -6.674 -14.930 1.00 97.38 181 PHE A CA 1
ATOM 1387 C C . PHE A 1 181 ? 9.787 -6.698 -16.444 1.00 97.38 181 PHE A C 1
ATOM 1389 O O . PHE A 1 181 ? 8.789 -6.744 -17.152 1.00 97.38 181 PHE A O 1
ATOM 1396 N N . ASP A 1 182 ? 11.018 -6.687 -16.950 1.00 98.31 182 ASP A N 1
ATOM 1397 C CA . ASP A 1 182 ? 11.235 -6.659 -18.392 1.00 98.31 182 ASP A CA 1
ATOM 1398 C C . ASP A 1 182 ? 12.613 -7.208 -18.778 1.00 98.31 182 ASP A C 1
ATOM 1400 O O . ASP A 1 182 ? 13.526 -7.286 -17.943 1.00 98.31 182 ASP A O 1
ATOM 1404 N N . THR A 1 183 ? 12.748 -7.617 -20.039 1.00 98.69 183 THR A N 1
ATOM 1405 C CA . THR A 1 183 ? 13.957 -8.240 -20.588 1.00 98.69 183 THR A CA 1
ATOM 1406 C C . THR A 1 183 ? 14.222 -7.802 -22.019 1.00 98.69 183 THR A C 1
ATOM 1408 O O . THR A 1 183 ? 13.283 -7.582 -22.771 1.00 98.69 183 THR A O 1
ATOM 1411 N N . ALA A 1 184 ? 15.489 -7.778 -22.432 1.00 98.50 184 ALA A N 1
ATOM 1412 C CA . ALA A 1 184 ? 15.868 -7.537 -23.822 1.00 98.50 184 ALA A CA 1
ATOM 1413 C C . ALA A 1 184 ? 17.052 -8.415 -24.251 1.00 98.50 184 ALA A C 1
ATOM 1415 O O . ALA A 1 184 ? 18.009 -8.591 -23.494 1.00 98.50 184 ALA A O 1
ATOM 1416 N N . PHE A 1 185 ? 17.011 -8.940 -25.477 1.00 98.56 185 PHE A N 1
ATOM 1417 C CA . PHE A 1 185 ? 18.171 -9.585 -26.096 1.00 98.56 185 PHE A CA 1
ATOM 1418 C C . PHE A 1 185 ? 19.109 -8.547 -26.698 1.00 98.56 185 PHE A C 1
ATOM 1420 O O . PHE A 1 185 ? 18.648 -7.549 -27.247 1.00 98.56 185 PHE A O 1
ATOM 1427 N N . ASN A 1 186 ? 20.418 -8.795 -26.637 1.00 98.38 186 ASN A N 1
ATOM 1428 C CA . ASN A 1 186 ? 21.378 -7.987 -27.389 1.00 98.38 186 ASN A CA 1
ATOM 1429 C C . ASN A 1 186 ? 21.307 -8.284 -28.903 1.00 98.38 186 ASN A C 1
ATOM 1431 O O . ASN A 1 186 ? 20.802 -9.344 -29.288 1.00 98.38 186 ASN A O 1
ATOM 1435 N N . PRO A 1 187 ? 21.846 -7.413 -29.781 1.00 97.31 187 PRO A N 1
ATOM 1436 C CA . PRO A 1 187 ? 21.743 -7.583 -31.237 1.00 97.31 187 PRO A CA 1
ATOM 1437 C C . PRO A 1 187 ? 22.322 -8.899 -31.768 1.00 97.31 187 PRO A C 1
ATOM 1439 O O . PRO A 1 187 ? 21.893 -9.396 -32.806 1.00 97.31 187 PRO A O 1
ATOM 1442 N N . LYS A 1 188 ? 23.292 -9.484 -31.054 1.00 97.81 188 LYS A N 1
ATOM 1443 C CA . LYS A 1 188 ? 23.877 -10.788 -31.395 1.00 97.81 188 LYS A CA 1
ATOM 1444 C C . LYS A 1 188 ? 23.032 -11.975 -30.907 1.00 97.81 188 LYS A C 1
ATOM 1446 O O . LYS A 1 188 ? 23.190 -13.079 -31.420 1.00 97.81 188 LYS A O 1
ATOM 1451 N N . GLY A 1 189 ? 22.139 -11.772 -29.938 1.00 97.62 189 GLY A N 1
ATOM 1452 C CA . GLY A 1 189 ? 21.269 -12.807 -29.378 1.00 97.62 189 GLY A CA 1
ATOM 1453 C C . GLY A 1 189 ? 21.945 -13.753 -28.382 1.00 97.62 189 GLY A C 1
ATOM 1454 O O . GLY A 1 189 ? 21.368 -14.784 -28.041 1.00 97.62 189 GLY A O 1
ATOM 1455 N N . ASP A 1 190 ? 23.157 -13.435 -27.923 1.00 98.19 190 ASP A N 1
ATOM 1456 C CA . ASP A 1 190 ? 23.935 -14.261 -26.993 1.00 98.19 190 ASP A CA 1
ATOM 1457 C C . ASP A 1 190 ? 23.859 -13.786 -25.532 1.00 98.19 190 ASP A C 1
ATOM 1459 O O . ASP A 1 190 ? 24.286 -14.515 -24.635 1.00 98.19 190 ASP A O 1
ATOM 1463 N N . HIS A 1 191 ? 23.267 -12.617 -25.275 1.00 98.62 191 HIS A N 1
ATOM 1464 C CA . HIS A 1 191 ? 23.049 -12.075 -23.936 1.00 98.62 191 HIS A CA 1
ATOM 1465 C C . HIS A 1 191 ? 21.612 -11.590 -23.736 1.00 98.62 191 HIS A C 1
ATOM 1467 O O . HIS A 1 191 ? 20.965 -11.090 -24.658 1.00 98.62 191 HIS A O 1
ATOM 1473 N N . VAL A 1 192 ? 21.147 -11.699 -22.491 1.00 98.75 192 VAL A N 1
ATOM 1474 C CA . VAL A 1 192 ? 19.864 -11.169 -22.025 1.00 98.75 192 VAL A CA 1
ATOM 1475 C C . VAL A 1 192 ? 20.124 -10.117 -20.956 1.00 98.75 192 VAL A C 1
ATOM 1477 O O . VAL A 1 192 ? 20.857 -10.353 -19.990 1.00 98.75 192 VAL A O 1
ATOM 1480 N N . VAL A 1 193 ? 19.498 -8.961 -21.132 1.00 98.75 193 VAL A N 1
ATOM 1481 C CA . VAL A 1 193 ? 19.379 -7.916 -20.120 1.00 98.75 193 VAL A CA 1
ATOM 1482 C C . VAL A 1 193 ? 18.046 -8.064 -19.406 1.00 98.75 193 VAL A C 1
ATOM 1484 O O . VAL A 1 193 ? 17.039 -8.350 -20.047 1.00 98.75 193 VAL A O 1
ATOM 1487 N N . SER A 1 194 ? 18.026 -7.831 -18.098 1.00 98.62 194 SER A N 1
ATOM 1488 C CA . SER A 1 194 ? 16.815 -7.819 -17.277 1.00 98.62 194 SER A CA 1
ATOM 1489 C C . SER A 1 194 ? 16.768 -6.609 -16.353 1.00 98.62 194 SER A C 1
ATOM 1491 O O . SER A 1 194 ? 17.805 -6.193 -15.838 1.00 98.62 194 SER A O 1
ATOM 1493 N N . VAL A 1 195 ? 15.573 -6.069 -16.103 1.00 98.00 195 VAL A N 1
ATOM 1494 C CA . VAL A 1 195 ? 15.339 -4.985 -15.131 1.00 98.00 195 VAL A CA 1
ATOM 1495 C C . VAL A 1 195 ? 14.385 -5.416 -14.025 1.00 98.00 195 VAL A C 1
ATOM 1497 O O . VAL A 1 195 ? 13.458 -6.195 -14.253 1.00 98.00 195 VAL A O 1
ATOM 1500 N N . SER A 1 196 ? 14.621 -4.924 -12.808 1.00 96.62 196 SER A N 1
ATOM 1501 C CA . SER A 1 196 ? 13.918 -5.411 -11.622 1.00 96.62 196 SER A CA 1
ATOM 1502 C C . SER A 1 196 ? 13.527 -4.320 -10.631 1.00 96.62 196 SER A C 1
ATOM 1504 O O . SER A 1 196 ? 14.126 -3.243 -10.516 1.00 96.62 196 SER A O 1
ATOM 1506 N N . ARG A 1 197 ? 12.531 -4.676 -9.816 1.00 93.56 197 ARG A N 1
ATOM 1507 C CA . ARG A 1 197 ? 12.137 -3.970 -8.596 1.00 93.56 197 ARG A CA 1
ATOM 1508 C C . ARG A 1 197 ? 13.289 -3.783 -7.607 1.00 93.56 197 ARG A C 1
ATOM 1510 O O . ARG A 1 197 ? 13.224 -2.862 -6.798 1.00 93.56 197 ARG A O 1
ATOM 1517 N N . ASP A 1 198 ? 14.329 -4.613 -7.682 1.00 92.75 198 ASP A N 1
ATOM 1518 C CA . ASP A 1 198 ? 15.562 -4.466 -6.897 1.00 92.75 198 ASP A CA 1
ATOM 1519 C C . ASP A 1 198 ? 16.455 -3.292 -7.336 1.00 92.75 198 ASP A C 1
ATOM 1521 O O . ASP A 1 198 ? 17.553 -3.128 -6.807 1.00 92.75 198 ASP A O 1
ATOM 1525 N N . MET A 1 199 ? 15.952 -2.454 -8.251 1.00 92.94 199 MET A N 1
ATOM 1526 C CA . MET A 1 199 ? 16.578 -1.230 -8.752 1.00 92.94 199 MET A CA 1
ATOM 1527 C C . MET A 1 199 ? 17.711 -1.484 -9.750 1.00 92.94 199 MET A C 1
ATOM 1529 O O . MET A 1 199 ? 18.368 -0.534 -10.164 1.00 92.94 199 MET A O 1
ATOM 1533 N N . THR A 1 200 ? 17.954 -2.731 -10.162 1.00 93.88 200 THR A N 1
ATOM 1534 C CA . THR A 1 200 ? 19.083 -3.063 -11.038 1.00 93.88 200 THR A CA 1
ATOM 1535 C C . THR A 1 200 ? 18.660 -3.437 -12.453 1.00 93.88 200 THR A C 1
ATOM 1537 O O . THR A 1 200 ? 17.608 -4.043 -12.667 1.00 93.88 200 THR A O 1
ATOM 1540 N N . ALA A 1 201 ? 19.540 -3.122 -13.408 1.00 97.00 201 ALA A N 1
ATOM 1541 C CA . ALA A 1 201 ? 19.602 -3.801 -14.695 1.00 97.00 201 ALA A CA 1
ATOM 1542 C C . ALA A 1 201 ? 20.767 -4.803 -14.675 1.00 97.00 201 ALA A C 1
ATOM 1544 O O . ALA A 1 201 ? 21.887 -4.439 -14.297 1.00 97.00 201 ALA A O 1
ATOM 1545 N N . LYS A 1 202 ? 20.530 -6.058 -15.060 1.00 97.75 202 LYS A N 1
ATOM 1546 C CA . LYS A 1 202 ? 21.532 -7.135 -15.031 1.00 97.75 202 LYS A CA 1
ATOM 1547 C C . LYS A 1 202 ? 21.772 -7.706 -16.417 1.00 97.75 202 LYS A C 1
ATOM 1549 O O . LYS A 1 202 ? 20.835 -7.853 -17.190 1.00 97.75 202 LYS A O 1
ATOM 1554 N N . LEU A 1 203 ? 23.025 -8.052 -16.699 1.00 98.25 203 LEU A N 1
ATOM 1555 C CA . LEU A 1 203 ? 23.449 -8.731 -17.920 1.00 98.25 203 LEU A CA 1
ATOM 1556 C C . LEU A 1 203 ? 23.719 -10.209 -17.629 1.00 98.25 203 LEU A C 1
ATOM 1558 O O . LEU A 1 203 ? 24.468 -10.530 -16.703 1.00 98.25 203 LEU A O 1
ATOM 1562 N N . THR A 1 204 ? 23.155 -11.097 -18.442 1.00 98.56 204 THR A N 1
ATOM 1563 C CA . THR A 1 204 ? 23.344 -12.550 -18.348 1.00 98.56 204 THR A CA 1
ATOM 1564 C C . THR A 1 204 ? 23.757 -13.114 -19.703 1.00 98.56 204 THR A C 1
ATOM 1566 O O . THR A 1 204 ? 23.129 -12.811 -20.715 1.00 98.56 204 THR A O 1
ATOM 1569 N N . GLU A 1 205 ? 24.799 -13.943 -19.732 1.00 98.25 205 GLU A N 1
ATOM 1570 C CA . GLU A 1 205 ? 25.202 -14.679 -20.935 1.00 98.25 205 GLU A CA 1
ATOM 1571 C C . GLU A 1 205 ? 24.291 -15.896 -21.116 1.00 98.25 205 GLU A C 1
ATOM 1573 O O . GLU A 1 205 ? 24.130 -16.708 -20.202 1.00 98.25 205 GLU A O 1
ATOM 1578 N N . LEU A 1 206 ? 23.694 -16.035 -22.300 1.00 97.62 206 LEU A N 1
ATOM 1579 C CA . LEU A 1 206 ? 22.675 -17.047 -22.569 1.00 97.62 206 LEU A CA 1
ATOM 1580 C C . LEU A 1 206 ? 23.250 -18.467 -22.511 1.00 97.62 206 LEU A C 1
ATOM 1582 O O . LEU A 1 206 ? 22.677 -19.341 -21.865 1.00 97.62 206 LEU A O 1
ATOM 1586 N N . ALA A 1 207 ? 24.388 -18.694 -23.172 1.00 97.00 207 ALA A N 1
ATOM 1587 C CA . ALA A 1 207 ? 24.961 -20.028 -23.352 1.00 97.00 207 ALA A CA 1
ATOM 1588 C C . ALA A 1 207 ? 25.382 -20.682 -22.027 1.00 97.00 207 ALA A C 1
ATOM 1590 O O . ALA A 1 207 ? 25.219 -21.888 -21.845 1.00 97.00 207 ALA A O 1
ATOM 1591 N N . THR A 1 208 ? 25.914 -19.886 -21.101 1.00 97.25 208 THR A N 1
ATOM 1592 C CA . THR A 1 208 ? 26.410 -20.361 -19.801 1.00 97.25 208 THR A CA 1
ATOM 1593 C C . THR A 1 208 ? 25.437 -20.089 -18.656 1.00 97.25 208 THR A C 1
ATOM 1595 O O . THR A 1 208 ? 25.649 -20.583 -17.550 1.00 97.25 208 THR A O 1
ATOM 1598 N N . GLN A 1 209 ? 24.382 -19.300 -18.901 1.00 97.75 209 GLN A N 1
ATOM 1599 C CA . GLN A 1 209 ? 23.432 -18.790 -17.900 1.00 97.75 209 GLN A CA 1
ATOM 1600 C C . GLN A 1 209 ? 24.101 -17.945 -16.798 1.00 97.75 209 GLN A C 1
ATOM 1602 O O . GLN A 1 209 ? 23.538 -17.700 -15.722 1.00 97.75 209 GLN A O 1
ATOM 1607 N N . ARG A 1 210 ? 25.335 -17.499 -17.052 1.00 96.94 210 ARG A N 1
ATOM 1608 C CA . ARG A 1 210 ? 26.162 -16.794 -16.083 1.00 96.94 210 ARG A CA 1
ATOM 1609 C C . ARG A 1 210 ? 25.732 -15.337 -15.983 1.00 96.94 210 ARG A C 1
ATOM 1611 O O . ARG A 1 210 ? 25.660 -14.625 -16.980 1.00 96.94 210 ARG A O 1
ATOM 1618 N N . PHE A 1 211 ? 25.540 -14.873 -14.751 1.00 96.94 211 PHE A N 1
ATOM 1619 C CA . PHE A 1 211 ? 25.469 -13.446 -14.450 1.00 96.94 211 PHE A CA 1
ATOM 1620 C C . PHE A 1 211 ? 26.814 -12.768 -14.766 1.00 96.94 211 PHE A C 1
ATOM 1622 O O . PHE A 1 211 ? 27.857 -13.172 -14.241 1.00 96.94 211 PHE A O 1
ATOM 1629 N N . ILE A 1 212 ? 26.780 -11.741 -15.615 1.00 95.69 212 ILE A N 1
ATOM 1630 C CA . ILE A 1 212 ? 27.965 -11.037 -16.118 1.00 95.69 212 ILE A CA 1
ATOM 1631 C C . ILE A 1 212 ? 28.208 -9.741 -15.347 1.00 95.69 212 ILE A C 1
ATOM 1633 O O . ILE A 1 212 ? 29.294 -9.553 -14.800 1.00 95.69 212 ILE A O 1
ATOM 1637 N N . ASP A 1 213 ? 27.214 -8.852 -15.284 1.00 93.62 213 ASP A N 1
ATOM 1638 C CA . ASP A 1 213 ? 27.360 -7.534 -14.658 1.00 93.62 213 ASP A CA 1
ATOM 1639 C C . ASP A 1 213 ? 26.015 -7.008 -14.132 1.00 93.62 213 ASP A C 1
ATOM 1641 O O . ASP A 1 213 ? 24.959 -7.282 -14.703 1.00 93.62 213 ASP A O 1
ATOM 1645 N N . ASN A 1 214 ? 26.052 -6.195 -13.068 1.00 93.12 214 ASN A N 1
ATOM 1646 C CA . ASN A 1 214 ? 24.992 -5.199 -12.864 1.00 93.12 214 ASN A CA 1
ATOM 1647 C C . ASN A 1 214 ? 25.368 -4.014 -13.754 1.00 93.12 214 ASN A C 1
ATOM 1649 O O . ASN A 1 214 ? 26.405 -3.388 -13.511 1.00 93.12 214 ASN A O 1
ATOM 1653 N N . ILE A 1 215 ? 24.557 -3.763 -14.778 1.00 94.94 215 ILE A N 1
ATOM 1654 C CA . ILE A 1 215 ? 24.780 -2.707 -15.763 1.00 94.94 215 ILE A CA 1
ATOM 1655 C C . ILE A 1 215 ? 24.677 -1.346 -15.076 1.00 94.94 215 ILE A C 1
ATOM 1657 O O . ILE A 1 215 ? 25.522 -0.486 -15.305 1.00 94.94 215 ILE A O 1
ATOM 1661 N N . THR A 1 216 ? 23.690 -1.182 -14.197 1.00 92.00 216 THR A N 1
ATOM 1662 C CA . THR A 1 216 ? 23.463 0.042 -13.425 1.00 92.00 216 THR A CA 1
ATOM 1663 C C . THR A 1 216 ? 24.261 0.057 -12.118 1.00 92.00 216 THR A C 1
ATOM 1665 O O . THR A 1 216 ? 24.698 -0.984 -11.609 1.00 92.00 216 THR A O 1
ATOM 1668 N N . SER A 1 217 ? 24.446 1.252 -11.549 1.00 84.88 217 SER A N 1
ATOM 1669 C CA . SER A 1 217 ? 25.107 1.417 -10.253 1.00 84.88 217 SER A CA 1
ATOM 1670 C C . SER A 1 217 ? 24.429 0.629 -9.127 1.00 84.88 217 SER A C 1
ATOM 1672 O O . SER A 1 217 ? 23.215 0.647 -8.966 1.00 84.88 217 SER A O 1
ATOM 1674 N N . ILE A 1 218 ? 25.240 0.016 -8.264 1.00 77.75 218 ILE A N 1
ATOM 1675 C CA . ILE A 1 218 ? 24.792 -0.588 -6.993 1.00 77.75 218 ILE A CA 1
ATOM 1676 C C . ILE A 1 218 ? 24.989 0.353 -5.795 1.00 77.75 218 ILE A C 1
ATOM 1678 O O . ILE A 1 218 ? 24.912 -0.065 -4.641 1.00 77.75 218 ILE A O 1
ATOM 1682 N N . THR A 1 219 ? 25.327 1.614 -6.060 1.00 76.19 219 THR A N 1
ATOM 1683 C CA . THR A 1 219 ? 25.655 2.592 -5.022 1.00 76.19 219 THR A CA 1
ATOM 1684 C C . THR A 1 219 ? 24.383 3.052 -4.315 1.00 76.19 219 THR A C 1
ATOM 1686 O O . THR A 1 219 ? 23.435 3.458 -4.995 1.00 76.19 219 THR A O 1
ATOM 1689 N N . PRO A 1 220 ? 24.350 3.065 -2.970 1.00 66.06 220 PRO A N 1
ATOM 1690 C CA . PRO A 1 220 ? 23.227 3.632 -2.235 1.00 66.06 220 PRO A CA 1
ATOM 1691 C C . PRO A 1 220 ? 22.909 5.055 -2.716 1.00 66.06 220 PRO A C 1
ATOM 1693 O O . PRO A 1 220 ? 23.810 5.882 -2.847 1.00 66.06 220 PRO A O 1
ATOM 1696 N N . ASN A 1 221 ? 21.628 5.330 -2.970 1.00 67.00 221 ASN A N 1
ATOM 1697 C CA . ASN A 1 221 ? 21.087 6.610 -3.452 1.00 67.00 221 ASN A CA 1
ATOM 1698 C C . ASN A 1 221 ? 21.470 7.036 -4.883 1.00 67.00 221 ASN A C 1
ATOM 1700 O O . ASN A 1 221 ? 20.997 8.085 -5.320 1.00 67.00 221 ASN A O 1
ATOM 1704 N N . ALA A 1 222 ? 22.284 6.269 -5.620 1.00 69.56 222 ALA A N 1
ATOM 1705 C CA . ALA A 1 222 ? 22.555 6.573 -7.031 1.00 69.56 222 ALA A CA 1
ATOM 1706 C C . ALA A 1 222 ? 21.334 6.293 -7.919 1.00 69.56 222 ALA A C 1
ATOM 1708 O O . ALA A 1 222 ? 21.064 7.039 -8.853 1.00 69.56 222 ALA A O 1
ATOM 1709 N N . LEU A 1 223 ? 20.569 5.254 -7.584 1.00 73.88 223 LEU A N 1
ATOM 1710 C CA . LEU A 1 223 ? 19.283 4.941 -8.201 1.00 73.88 223 LEU A CA 1
ATOM 1711 C C . LEU A 1 223 ? 18.165 5.213 -7.194 1.00 73.88 223 LEU A C 1
ATOM 1713 O O . LEU A 1 223 ? 18.363 5.069 -5.983 1.00 73.88 223 LEU A O 1
ATOM 1717 N N . LYS A 1 224 ? 16.985 5.604 -7.683 1.00 81.06 224 LYS A N 1
ATOM 1718 C CA . LYS A 1 224 ? 15.814 5.895 -6.845 1.00 81.06 224 LYS A CA 1
ATOM 1719 C C . LYS A 1 224 ? 14.642 5.007 -7.268 1.00 81.06 224 LYS A C 1
ATOM 1721 O O . LYS A 1 224 ? 13.996 5.255 -8.277 1.00 81.06 224 LYS A O 1
ATOM 1726 N N . GLY A 1 225 ? 14.359 3.984 -6.461 1.00 86.44 225 GLY A N 1
ATOM 1727 C CA . GLY A 1 225 ? 13.292 3.005 -6.690 1.00 86.44 225 GLY A CA 1
ATOM 1728 C C . GLY A 1 225 ? 13.558 2.004 -7.827 1.00 86.44 225 GLY A C 1
ATOM 1729 O O . GLY A 1 225 ? 14.606 2.022 -8.467 1.00 86.44 225 GLY A O 1
ATOM 1730 N N . GLY A 1 226 ? 12.622 1.067 -8.013 1.00 91.56 226 GLY A N 1
ATOM 1731 C CA . GLY A 1 226 ? 12.749 -0.057 -8.950 1.00 91.56 226 GLY A CA 1
ATOM 1732 C C . GLY A 1 226 ? 12.702 0.360 -10.424 1.00 91.56 226 GLY A C 1
ATOM 1733 O O . GLY A 1 226 ? 12.104 1.390 -10.754 1.00 91.56 226 GLY A O 1
ATOM 1734 N N . MET A 1 227 ? 13.298 -0.463 -11.291 1.00 94.12 227 MET A N 1
ATOM 1735 C CA . MET A 1 227 ? 13.245 -0.331 -12.753 1.00 94.12 227 MET A CA 1
ATOM 1736 C C . MET A 1 227 ? 12.114 -1.179 -13.327 1.00 94.12 227 MET A C 1
ATOM 1738 O O . MET A 1 227 ? 11.907 -2.287 -12.847 1.00 94.12 227 MET A O 1
ATOM 1742 N N . ALA A 1 228 ? 11.399 -0.663 -14.325 1.00 95.44 228 ALA A N 1
ATOM 1743 C CA . ALA A 1 228 ? 10.184 -1.281 -14.860 1.00 95.44 228 ALA A CA 1
ATOM 1744 C C . ALA A 1 228 ? 10.268 -1.638 -16.349 1.00 95.44 228 ALA A C 1
ATOM 1746 O O . ALA A 1 228 ? 9.650 -2.618 -16.741 1.00 95.44 228 ALA A O 1
ATOM 1747 N N . ALA A 1 229 ? 11.034 -0.895 -17.153 1.00 97.81 229 ALA A N 1
ATOM 1748 C CA . ALA A 1 229 ? 11.108 -1.103 -18.599 1.00 97.81 229 ALA A CA 1
ATOM 1749 C C . ALA A 1 229 ? 12.556 -1.101 -19.098 1.00 97.81 229 ALA A C 1
ATOM 1751 O O . ALA A 1 229 ? 13.392 -0.343 -18.584 1.00 97.81 229 ALA A O 1
ATOM 1752 N N . VAL A 1 230 ? 12.837 -1.924 -20.111 1.00 98.56 230 VAL A N 1
ATOM 1753 C CA . VAL A 1 230 ? 14.118 -1.939 -20.823 1.00 98.56 230 VAL A CA 1
ATOM 1754 C C . VAL A 1 230 ? 13.911 -2.152 -22.315 1.00 98.56 230 VAL A C 1
ATOM 1756 O O . VAL A 1 230 ? 13.154 -3.017 -22.732 1.00 98.56 230 VAL A O 1
ATOM 1759 N N . VAL A 1 231 ? 14.643 -1.402 -23.133 1.00 98.06 231 VAL A N 1
ATOM 1760 C CA . VAL A 1 231 ? 14.690 -1.626 -24.581 1.00 98.06 231 VAL A CA 1
ATOM 1761 C C . VAL A 1 231 ? 16.139 -1.652 -25.060 1.00 98.06 231 VAL A C 1
ATOM 1763 O O . VAL A 1 231 ? 16.968 -0.861 -24.605 1.00 98.06 231 VAL A O 1
ATOM 1766 N N . MET A 1 232 ? 16.460 -2.599 -25.943 1.00 97.69 232 MET A N 1
ATOM 1767 C CA . MET A 1 232 ? 17.787 -2.734 -26.548 1.00 97.69 232 MET A CA 1
ATOM 1768 C C . MET A 1 232 ? 17.903 -1.837 -27.776 1.00 97.69 232 MET A C 1
ATOM 1770 O O . MET A 1 232 ? 16.985 -1.752 -28.588 1.00 97.69 232 MET A O 1
ATOM 1774 N N . HIS A 1 233 ? 19.062 -1.211 -27.947 1.00 96.06 233 HIS A N 1
ATOM 1775 C CA . HIS A 1 233 ? 19.398 -0.524 -29.180 1.00 96.06 233 HIS A CA 1
ATOM 1776 C C . HIS A 1 233 ? 19.431 -1.524 -30.358 1.00 96.06 233 HIS A C 1
ATOM 1778 O O . HIS A 1 233 ? 20.118 -2.540 -30.258 1.00 96.06 233 HIS A O 1
ATOM 1784 N N . PRO A 1 234 ? 18.794 -1.240 -31.513 1.00 93.00 234 PRO A N 1
ATOM 1785 C CA . PRO A 1 234 ? 18.645 -2.204 -32.613 1.00 93.00 234 PRO A CA 1
ATOM 1786 C C . PRO A 1 234 ? 19.951 -2.846 -33.108 1.00 93.00 234 PRO A C 1
ATOM 1788 O O . PRO A 1 234 ? 19.966 -4.000 -33.525 1.00 93.00 234 PRO A O 1
ATOM 1791 N N . THR A 1 235 ? 21.056 -2.094 -33.079 1.00 92.75 235 THR A N 1
ATOM 1792 C CA . THR A 1 235 ? 22.354 -2.518 -33.640 1.00 92.75 235 THR A CA 1
ATOM 1793 C C . THR A 1 235 ? 23.547 -2.444 -32.686 1.00 92.75 235 THR A C 1
ATOM 1795 O O . THR A 1 235 ? 24.646 -2.838 -33.071 1.00 92.75 235 THR A O 1
ATOM 1798 N N . ARG A 1 236 ? 23.379 -1.931 -31.462 1.00 93.56 236 ARG A N 1
ATOM 1799 C CA . ARG A 1 236 ? 24.486 -1.700 -30.517 1.00 93.56 236 ARG A CA 1
ATOM 1800 C C . ARG A 1 236 ? 24.203 -2.403 -29.201 1.00 93.56 236 ARG A C 1
ATOM 1802 O O . ARG A 1 236 ? 23.052 -2.576 -28.826 1.00 93.56 236 ARG A O 1
ATOM 1809 N N . ASP A 1 237 ? 25.263 -2.745 -28.482 1.00 96.44 237 ASP A N 1
ATOM 1810 C CA . ASP A 1 237 ? 25.202 -3.314 -27.134 1.00 96.44 237 ASP A CA 1
ATOM 1811 C C . ASP A 1 237 ? 24.922 -2.219 -26.081 1.00 96.44 237 ASP A C 1
ATOM 1813 O O . ASP A 1 237 ? 25.695 -1.972 -25.147 1.00 96.44 237 ASP A O 1
ATOM 1817 N N . GLU A 1 238 ? 23.805 -1.520 -26.275 1.00 96.06 238 GLU A N 1
ATOM 1818 C CA . GLU A 1 238 ? 23.328 -0.402 -25.468 1.00 96.06 238 GLU A CA 1
ATOM 1819 C C . GLU A 1 238 ? 21.839 -0.574 -25.161 1.00 96.06 238 GLU A C 1
ATOM 1821 O O . GLU A 1 238 ? 21.077 -1.058 -25.993 1.00 96.06 238 GLU A O 1
ATOM 1826 N N . ILE A 1 239 ? 21.414 -0.153 -23.975 1.00 97.62 239 ILE A N 1
ATOM 1827 C CA . ILE A 1 239 ? 20.025 -0.245 -23.520 1.00 97.62 239 ILE A CA 1
ATOM 1828 C C . ILE A 1 239 ? 19.526 1.093 -23.014 1.00 97.62 239 ILE A C 1
ATOM 1830 O O . ILE A 1 239 ? 20.279 1.853 -22.404 1.00 97.62 239 ILE A O 1
ATOM 1834 N N . VAL A 1 240 ? 18.231 1.331 -23.177 1.00 97.75 240 VAL A N 1
ATOM 1835 C CA . VAL A 1 240 ? 17.517 2.373 -22.441 1.00 97.75 240 VAL A CA 1
ATOM 1836 C C . VAL A 1 240 ? 16.718 1.704 -21.335 1.00 97.75 240 VAL A C 1
ATOM 1838 O O . VAL A 1 240 ? 16.007 0.733 -21.583 1.00 97.75 240 VAL A O 1
ATOM 1841 N N . VAL A 1 241 ? 16.844 2.217 -20.114 1.00 97.88 241 VAL A N 1
ATOM 1842 C CA . VAL A 1 241 ? 16.108 1.741 -18.936 1.00 97.88 241 VAL A CA 1
ATOM 1843 C C . VAL A 1 241 ? 15.293 2.867 -18.319 1.00 97.88 241 VAL A C 1
ATOM 1845 O O . VAL A 1 241 ? 15.678 4.037 -18.384 1.00 97.88 241 VAL A O 1
ATOM 1848 N N . GLY A 1 242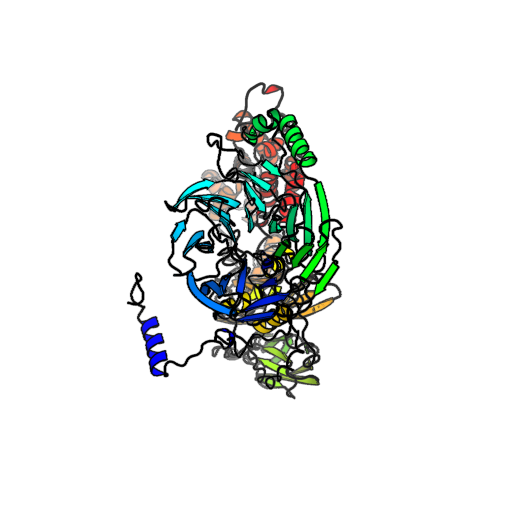 ? 14.167 2.509 -17.707 1.00 96.50 242 GLY A N 1
ATOM 1849 C CA . GLY A 1 242 ? 13.245 3.450 -17.078 1.00 96.50 242 GLY A CA 1
ATOM 1850 C C . GLY A 1 242 ? 12.596 2.848 -15.837 1.00 96.50 242 GLY A C 1
ATOM 1851 O O . GLY A 1 242 ? 12.390 1.635 -15.748 1.00 96.50 242 GLY A O 1
ATOM 1852 N N . GLY A 1 243 ? 12.294 3.688 -14.847 1.00 95.19 243 GLY A N 1
ATOM 1853 C CA . GLY A 1 243 ? 11.705 3.222 -13.599 1.00 95.19 243 GLY A CA 1
ATOM 1854 C C . GLY A 1 243 ? 11.145 4.323 -12.712 1.00 95.19 243 GLY A C 1
ATOM 1855 O O . GLY A 1 243 ? 10.589 5.318 -13.176 1.00 95.19 243 GLY A O 1
ATOM 1856 N N . SER A 1 244 ? 11.271 4.114 -11.404 1.00 93.94 244 SER A N 1
ATOM 1857 C CA . SER A 1 244 ? 10.565 4.892 -10.378 1.00 93.94 244 SER A CA 1
ATOM 1858 C C . SER A 1 244 ? 10.996 6.355 -10.264 1.00 93.94 244 SER A C 1
ATOM 1860 O O . SER A 1 244 ? 10.287 7.138 -9.638 1.00 93.94 244 SER A O 1
ATOM 1862 N N . ASP A 1 245 ? 12.144 6.718 -10.828 1.00 92.62 245 ASP A N 1
ATOM 1863 C CA . ASP A 1 245 ? 12.696 8.069 -10.769 1.00 92.62 245 ASP A CA 1
ATOM 1864 C C . ASP A 1 245 ? 12.226 8.985 -11.901 1.00 92.62 245 ASP A C 1
ATOM 1866 O O . ASP A 1 245 ? 12.553 10.169 -11.883 1.00 92.62 245 ASP A O 1
ATOM 1870 N N . GLY A 1 246 ? 11.469 8.452 -12.866 1.00 95.50 246 GLY A N 1
ATOM 1871 C CA . GLY A 1 246 ? 10.949 9.223 -13.993 1.00 95.50 246 GLY A CA 1
ATOM 1872 C C . GLY A 1 246 ? 12.010 9.633 -15.014 1.00 95.50 246 GLY A C 1
ATOM 1873 O O . GLY A 1 246 ? 11.720 10.438 -15.894 1.00 95.50 246 GLY A O 1
ATOM 1874 N N . VAL A 1 247 ? 13.236 9.104 -14.924 1.00 95.75 247 VAL A N 1
ATOM 1875 C CA . VAL A 1 247 ? 14.365 9.503 -15.779 1.00 95.75 247 VAL A CA 1
ATOM 1876 C C . VAL A 1 247 ? 14.786 8.325 -16.656 1.00 95.75 247 VAL A C 1
ATOM 1878 O O . VAL A 1 247 ? 15.428 7.401 -16.138 1.00 95.75 247 VAL A O 1
ATOM 1881 N N . PRO A 1 248 ? 14.494 8.344 -17.973 1.00 96.81 248 PRO A N 1
ATOM 1882 C CA . PRO A 1 248 ? 15.077 7.381 -18.899 1.00 96.81 248 PRO A CA 1
ATOM 1883 C C . PRO A 1 248 ? 16.603 7.527 -18.905 1.00 96.81 248 PRO A C 1
ATOM 1885 O O . PRO A 1 248 ? 17.132 8.639 -18.823 1.00 96.81 248 PRO A O 1
ATOM 1888 N N . LYS A 1 249 ? 17.329 6.414 -18.994 1.00 95.31 249 LYS A N 1
ATOM 1889 C CA . LYS A 1 249 ? 18.800 6.418 -19.014 1.00 95.31 249 LYS A CA 1
ATOM 1890 C C . LYS A 1 249 ? 19.334 5.444 -20.046 1.00 95.31 249 LYS A C 1
ATOM 1892 O O . LYS A 1 249 ? 18.877 4.305 -20.102 1.00 95.31 249 LYS A O 1
ATOM 1897 N N . LEU A 1 250 ? 20.325 5.883 -20.817 1.00 95.31 250 LEU A N 1
ATOM 1898 C CA . LEU A 1 250 ? 21.034 5.060 -21.796 1.00 95.31 250 LEU A CA 1
ATOM 1899 C C . LEU A 1 250 ? 22.311 4.500 -21.168 1.00 95.31 250 LEU A C 1
ATOM 1901 O O . LEU A 1 250 ? 23.143 5.256 -20.663 1.00 95.31 250 LEU A O 1
ATOM 1905 N N . TYR A 1 251 ? 22.489 3.188 -21.254 1.00 95.50 251 TYR A N 1
ATOM 1906 C CA . TYR A 1 251 ? 23.642 2.460 -20.737 1.00 95.50 251 TYR A CA 1
ATOM 1907 C C . TYR A 1 251 ? 24.301 1.629 -21.834 1.00 95.50 251 TYR A C 1
ATOM 1909 O O . TYR A 1 251 ? 23.612 1.040 -22.660 1.00 95.50 251 TYR A O 1
ATOM 1917 N N . ARG A 1 252 ? 25.628 1.480 -21.782 1.00 95.00 252 ARG A N 1
ATOM 1918 C CA . ARG A 1 252 ? 26.298 0.339 -22.433 1.00 95.00 252 ARG A CA 1
ATOM 1919 C C . ARG A 1 252 ? 26.099 -0.914 -21.585 1.00 95.00 252 ARG A C 1
ATOM 1921 O O . ARG A 1 252 ? 26.138 -0.817 -20.360 1.00 95.00 252 ARG A O 1
ATOM 1928 N N . ILE A 1 253 ? 25.944 -2.084 -22.199 1.00 96.75 253 ILE A N 1
ATOM 1929 C CA . ILE A 1 253 ? 25.764 -3.332 -21.431 1.00 96.75 253 ILE A CA 1
ATOM 1930 C C . ILE A 1 253 ? 27.104 -3.983 -21.068 1.00 96.75 253 ILE A C 1
ATOM 1932 O O . ILE A 1 253 ? 27.228 -4.582 -20.002 1.00 96.75 253 ILE A O 1
ATOM 1936 N N . PHE A 1 254 ? 28.126 -3.824 -21.915 1.00 96.19 254 PHE A N 1
ATOM 1937 C CA . PHE A 1 254 ? 29.472 -4.321 -21.641 1.00 96.19 254 PHE A CA 1
ATOM 1938 C C . PHE A 1 254 ? 30.321 -3.256 -20.956 1.00 96.19 254 PHE A C 1
ATOM 1940 O O . PHE A 1 254 ? 30.518 -2.145 -21.457 1.00 96.19 254 PHE A O 1
ATOM 1947 N N . ARG A 1 255 ? 30.836 -3.616 -19.783 1.00 91.69 255 ARG A N 1
ATOM 1948 C CA . ARG A 1 255 ? 31.681 -2.745 -18.976 1.00 91.69 255 ARG A CA 1
ATOM 1949 C C . ARG A 1 255 ? 33.087 -2.661 -19.569 1.00 91.69 255 ARG A C 1
ATOM 1951 O O . ARG A 1 255 ? 33.750 -3.674 -19.761 1.00 91.69 255 ARG A O 1
ATOM 1958 N N . ASN A 1 256 ? 33.581 -1.435 -19.744 1.00 89.62 256 ASN A N 1
ATOM 1959 C CA . ASN A 1 256 ? 34.924 -1.159 -20.283 1.00 89.62 256 ASN A CA 1
ATOM 1960 C C . ASN A 1 256 ? 35.941 -0.752 -19.198 1.00 89.62 256 ASN A C 1
ATOM 1962 O O . ASN A 1 256 ? 37.030 -0.264 -19.498 1.00 89.62 256 ASN A O 1
ATOM 1966 N N . THR A 1 257 ? 35.573 -0.885 -17.924 1.00 87.81 257 THR A N 1
ATOM 1967 C CA . THR A 1 257 ? 36.361 -0.471 -16.757 1.00 87.81 257 THR A CA 1
ATOM 1968 C C . THR A 1 257 ? 36.334 -1.544 -15.671 1.00 87.81 257 THR A C 1
ATOM 1970 O O . THR A 1 257 ? 35.416 -2.357 -15.596 1.00 87.81 257 THR A O 1
ATOM 1973 N N . ALA A 1 258 ? 37.325 -1.543 -14.779 1.00 87.25 258 ALA A N 1
ATOM 1974 C CA . ALA A 1 258 ? 37.244 -2.354 -13.568 1.00 87.25 258 ALA A CA 1
ATOM 1975 C C . ALA A 1 258 ? 36.123 -1.835 -12.653 1.00 87.25 258 ALA A C 1
ATOM 1977 O O . ALA A 1 258 ? 35.954 -0.623 -12.498 1.00 87.25 258 ALA A O 1
ATOM 1978 N N . ARG A 1 259 ? 35.380 -2.751 -12.025 1.00 84.62 259 ARG A N 1
ATOM 1979 C CA . ARG A 1 259 ? 34.308 -2.407 -11.087 1.00 84.62 259 ARG A CA 1
ATOM 1980 C C . ARG A 1 259 ? 34.868 -1.752 -9.826 1.00 84.62 259 ARG A C 1
ATOM 1982 O O . ARG A 1 259 ? 35.768 -2.294 -9.187 1.00 84.62 259 ARG A O 1
ATOM 1989 N N . LYS A 1 260 ? 34.296 -0.609 -9.452 1.00 86.25 260 LYS A N 1
ATOM 1990 C CA . LYS A 1 260 ? 34.584 0.132 -8.225 1.00 86.25 260 LYS A CA 1
ATOM 1991 C C . LYS A 1 260 ? 33.287 0.393 -7.463 1.00 86.25 260 LYS A C 1
ATOM 1993 O O . LYS A 1 260 ? 32.248 0.719 -8.033 1.00 86.25 260 LYS A O 1
ATOM 1998 N N . ILE A 1 261 ? 33.344 0.275 -6.141 1.00 81.44 261 ILE A N 1
ATOM 1999 C CA . ILE A 1 261 ? 32.213 0.655 -5.288 1.00 81.44 261 ILE A CA 1
ATOM 2000 C C . ILE A 1 261 ? 31.928 2.143 -5.520 1.00 81.44 261 ILE A C 1
ATOM 2002 O O . ILE A 1 261 ? 32.851 2.957 -5.511 1.00 81.44 261 ILE A O 1
ATOM 2006 N N . GLY A 1 262 ? 30.667 2.509 -5.743 1.00 77.69 262 GLY A N 1
ATOM 2007 C CA . GLY A 1 262 ? 30.313 3.901 -6.008 1.00 77.69 262 GLY A CA 1
ATOM 2008 C C . GLY A 1 262 ? 30.240 4.286 -7.488 1.00 77.69 262 GLY A C 1
ATOM 2009 O O . GLY A 1 262 ? 29.857 5.421 -7.772 1.00 77.69 262 GLY A O 1
ATOM 2010 N N . ASP A 1 263 ? 30.653 3.426 -8.429 1.00 85.19 263 ASP A N 1
ATOM 2011 C CA . ASP A 1 263 ? 30.663 3.762 -9.859 1.00 85.19 263 ASP A CA 1
ATOM 2012 C C . ASP A 1 263 ? 29.298 3.616 -10.540 1.00 85.19 263 ASP A C 1
ATOM 2014 O O . ASP A 1 263 ? 28.436 2.855 -10.098 1.00 85.19 263 ASP A O 1
ATOM 2018 N N . ASP A 1 264 ? 29.121 4.383 -11.615 1.00 88.06 264 ASP A N 1
ATOM 2019 C CA . ASP A 1 264 ? 28.065 4.186 -12.611 1.00 88.06 264 ASP A CA 1
ATOM 2020 C C . ASP A 1 264 ? 28.685 4.279 -14.014 1.00 88.06 264 ASP A C 1
ATOM 2022 O O . ASP A 1 264 ? 28.343 5.130 -14.832 1.00 88.06 264 ASP A O 1
ATOM 2026 N N . ALA A 1 265 ? 29.735 3.481 -14.244 1.00 88.00 265 ALA A N 1
ATOM 2027 C CA . ALA A 1 265 ? 30.635 3.643 -15.394 1.00 88.00 265 ALA A CA 1
ATOM 2028 C C . ALA A 1 265 ? 30.014 3.249 -16.750 1.00 88.00 265 ALA A C 1
ATOM 2030 O O . ALA A 1 265 ? 30.585 3.530 -17.809 1.00 88.00 265 ALA A O 1
ATOM 2031 N N . ASN A 1 266 ? 28.863 2.581 -16.719 1.00 92.25 266 ASN A N 1
ATOM 2032 C CA . ASN A 1 266 ? 28.130 2.163 -17.907 1.00 92.25 266 ASN A CA 1
ATOM 2033 C C . ASN A 1 266 ? 27.113 3.215 -18.376 1.00 92.25 266 ASN A C 1
ATOM 2035 O O . ASN A 1 266 ? 26.657 3.120 -19.514 1.00 92.25 266 ASN A O 1
ATOM 2039 N N . LEU A 1 267 ? 26.773 4.202 -17.536 1.00 92.38 267 LEU A N 1
ATOM 2040 C CA . LEU A 1 267 ? 25.843 5.275 -17.885 1.00 92.38 267 LEU A CA 1
ATOM 2041 C C . LEU A 1 267 ? 26.440 6.144 -18.994 1.00 92.38 267 LEU A C 1
ATOM 2043 O O . LEU A 1 267 ? 27.553 6.659 -18.858 1.00 92.38 267 LEU A O 1
ATOM 2047 N N . LEU A 1 268 ? 25.695 6.293 -20.088 1.00 91.19 268 LEU A N 1
ATOM 2048 C CA . LEU A 1 268 ? 26.075 7.104 -21.242 1.00 91.19 268 LEU A CA 1
ATOM 2049 C C . LEU A 1 268 ? 25.339 8.438 -21.239 1.00 91.19 268 LEU A C 1
ATOM 2051 O O . LEU A 1 268 ? 25.985 9.466 -21.407 1.00 91.19 268 LEU A O 1
ATOM 2055 N N . LEU A 1 269 ? 24.018 8.413 -21.038 1.00 92.12 269 LEU A N 1
ATOM 2056 C CA . LEU A 1 269 ? 23.158 9.597 -21.059 1.00 92.12 269 LEU A CA 1
ATOM 2057 C C . LEU A 1 269 ? 22.017 9.484 -20.038 1.00 92.12 269 LEU A C 1
ATOM 2059 O O . LEU A 1 269 ? 21.430 8.410 -19.884 1.00 92.12 269 LEU A O 1
ATOM 2063 N N . GLU A 1 270 ? 21.652 10.608 -19.419 1.00 93.25 270 GLU A N 1
ATOM 2064 C CA . GLU A 1 270 ? 20.390 10.777 -18.686 1.00 93.25 270 GLU A CA 1
ATOM 2065 C C . GLU A 1 270 ? 19.448 11.682 -19.479 1.00 93.25 270 GLU A C 1
ATOM 2067 O O . GLU A 1 270 ? 19.849 12.740 -19.959 1.00 93.25 270 GLU A O 1
ATOM 2072 N N . PHE A 1 271 ? 18.196 11.262 -19.626 1.00 95.50 271 PHE A N 1
ATOM 2073 C CA . PHE A 1 271 ? 17.201 11.988 -20.405 1.00 95.50 271 PHE A CA 1
ATOM 2074 C C . PHE A 1 271 ? 16.465 12.999 -19.525 1.00 95.50 271 PHE A C 1
ATOM 2076 O O . PHE A 1 271 ? 16.331 12.778 -18.319 1.00 95.50 271 PHE A O 1
ATOM 2083 N N . PRO A 1 272 ? 15.924 14.087 -20.106 1.00 95.38 272 PRO A N 1
ATOM 2084 C CA . PRO A 1 272 ? 15.025 14.971 -19.376 1.00 95.38 272 PRO A CA 1
ATOM 2085 C C . PRO A 1 272 ? 13.875 14.176 -18.722 1.00 95.38 272 PRO A C 1
ATOM 2087 O O . PRO A 1 272 ? 13.252 13.361 -19.412 1.00 95.38 272 PRO A O 1
ATOM 2090 N N . PRO A 1 273 ? 13.587 14.380 -17.423 1.00 95.25 273 PRO A N 1
ATOM 2091 C CA . PRO A 1 273 ? 12.626 13.569 -16.674 1.00 95.25 273 PRO A CA 1
ATOM 2092 C C . PRO A 1 273 ? 11.187 13.755 -17.160 1.00 95.25 273 PRO A C 1
ATOM 2094 O O . PRO A 1 273 ? 10.820 14.836 -17.621 1.00 95.25 273 PRO A O 1
ATOM 2097 N N . LEU A 1 274 ? 10.361 12.725 -16.969 1.00 95.19 274 LEU A N 1
ATOM 2098 C CA . LEU A 1 274 ? 8.900 12.824 -16.977 1.00 95.19 274 LEU A CA 1
ATOM 2099 C C . LEU A 1 274 ? 8.372 12.925 -15.544 1.00 95.19 274 LEU A C 1
ATOM 2101 O O . LEU A 1 274 ? 9.009 12.461 -14.596 1.00 95.19 274 LEU A O 1
ATOM 2105 N N . GLU A 1 275 ? 7.168 13.468 -15.380 1.00 94.69 275 GLU A N 1
ATOM 2106 C CA . GLU A 1 275 ? 6.450 13.346 -14.114 1.00 94.69 275 GLU A CA 1
ATOM 2107 C C . GLU A 1 275 ? 6.024 11.883 -13.888 1.00 94.69 275 GLU A C 1
ATOM 2109 O O . GLU A 1 275 ? 5.417 11.255 -14.757 1.00 94.69 275 GLU A O 1
ATOM 2114 N N . GLY A 1 276 ? 6.331 11.333 -12.712 1.00 94.12 276 GLY A N 1
ATOM 2115 C CA . GLY A 1 276 ? 5.925 9.980 -12.326 1.00 94.12 276 GLY A CA 1
ATOM 2116 C C . GLY A 1 276 ? 6.904 8.866 -12.676 1.00 94.12 276 GLY A C 1
ATOM 2117 O O . GLY A 1 276 ? 8.026 9.095 -13.112 1.00 94.12 276 GLY A O 1
ATOM 2118 N N . ARG A 1 277 ? 6.474 7.623 -12.434 1.00 95.81 277 ARG A N 1
ATOM 2119 C CA . ARG A 1 277 ? 7.286 6.424 -12.691 1.00 95.81 277 ARG A CA 1
ATOM 2120 C C . ARG A 1 277 ? 7.136 6.014 -14.146 1.00 95.81 277 ARG A C 1
ATOM 2122 O O . ARG A 1 277 ? 6.016 6.011 -14.646 1.00 95.81 277 ARG A O 1
ATOM 2129 N N . ILE A 1 278 ? 8.228 5.629 -14.795 1.00 97.88 278 ILE A N 1
ATOM 2130 C CA . ILE A 1 278 ? 8.196 5.086 -16.157 1.00 97.88 278 ILE A CA 1
ATOM 2131 C C . ILE A 1 278 ? 7.711 3.641 -16.100 1.00 97.88 278 ILE A C 1
ATOM 2133 O O . ILE A 1 278 ? 8.256 2.843 -15.339 1.00 97.88 278 ILE A O 1
ATOM 2137 N N . PHE A 1 279 ? 6.718 3.320 -16.925 1.00 97.62 279 PHE A N 1
ATOM 2138 C CA . PHE A 1 279 ? 6.194 1.963 -17.104 1.00 97.62 279 PHE A CA 1
ATOM 2139 C C . PHE A 1 279 ? 6.514 1.390 -18.482 1.00 97.62 279 PHE A C 1
ATOM 2141 O O . PHE A 1 279 ? 6.578 0.175 -18.622 1.00 97.62 279 PHE A O 1
ATOM 2148 N N . ALA A 1 280 ? 6.743 2.249 -19.478 1.00 98.06 280 ALA A N 1
ATOM 2149 C CA . ALA A 1 280 ? 6.998 1.823 -20.845 1.00 98.06 280 ALA A CA 1
ATOM 2150 C C . ALA A 1 280 ? 8.120 2.627 -21.490 1.00 98.06 280 ALA A C 1
ATOM 2152 O O . ALA A 1 280 ? 8.221 3.842 -21.296 1.00 98.06 280 ALA A O 1
ATOM 2153 N N . LEU A 1 281 ? 8.919 1.933 -22.291 1.00 98.56 281 LEU A N 1
ATOM 2154 C CA . LEU A 1 281 ? 9.938 2.497 -23.160 1.00 98.56 281 LEU A CA 1
ATOM 2155 C C . LEU A 1 281 ? 9.839 1.843 -24.528 1.00 98.56 281 LEU A C 1
ATOM 2157 O O . LEU A 1 281 ? 9.534 0.656 -24.617 1.00 98.56 281 LEU A O 1
ATOM 2161 N N . ASP A 1 282 ? 10.167 2.606 -25.562 1.00 98.38 282 ASP A N 1
ATOM 2162 C CA . ASP A 1 282 ? 10.439 2.042 -26.876 1.00 98.38 282 ASP A CA 1
ATOM 2163 C C . ASP A 1 282 ? 11.493 2.860 -27.628 1.00 98.38 282 ASP A C 1
ATOM 2165 O O . ASP A 1 282 ? 11.713 4.042 -27.333 1.00 98.38 282 ASP A O 1
ATOM 2169 N N . ILE A 1 283 ? 12.153 2.223 -28.593 1.00 97.00 283 ILE A N 1
ATOM 2170 C CA . ILE A 1 283 ? 13.136 2.836 -29.477 1.00 97.00 283 ILE A CA 1
ATOM 2171 C C . ILE A 1 283 ? 12.731 2.611 -30.933 1.00 97.00 283 ILE A C 1
ATOM 2173 O O . ILE A 1 283 ? 12.472 1.496 -31.371 1.00 97.00 283 ILE A O 1
ATOM 2177 N N . SER A 1 284 ? 12.706 3.691 -31.710 1.00 96.25 284 SER A N 1
ATOM 2178 C CA . SER A 1 284 ? 12.477 3.604 -33.158 1.00 96.25 284 SER A CA 1
ATOM 2179 C C . SER A 1 284 ? 13.512 2.705 -33.844 1.00 96.25 284 SER A C 1
ATOM 2181 O O . SER A 1 284 ? 14.667 2.620 -33.417 1.00 96.25 284 SER A O 1
ATOM 2183 N N . LYS A 1 285 ? 13.122 2.088 -34.963 1.00 93.62 285 LYS A N 1
ATOM 2184 C CA . LYS A 1 285 ? 13.958 1.152 -35.731 1.00 93.62 285 LYS A CA 1
ATOM 2185 C C . LYS A 1 285 ? 15.286 1.752 -36.212 1.00 93.62 285 LYS A C 1
ATOM 2187 O O . LYS A 1 285 ? 16.281 1.038 -36.302 1.00 93.62 285 LYS A O 1
ATOM 2192 N N . ASP A 1 286 ? 15.312 3.053 -36.503 1.00 92.56 286 ASP A N 1
ATOM 2193 C CA . ASP A 1 286 ? 16.522 3.789 -36.898 1.00 92.56 286 ASP A CA 1
ATOM 2194 C C . ASP A 1 286 ? 17.385 4.250 -35.703 1.00 92.56 286 ASP A C 1
ATOM 2196 O O . ASP A 1 286 ? 18.444 4.850 -35.894 1.00 92.56 286 ASP A O 1
ATOM 2200 N N . ALA A 1 287 ? 16.935 3.958 -34.478 1.00 92.69 287 ALA A N 1
ATOM 2201 C CA . ALA A 1 287 ? 17.537 4.326 -33.203 1.00 92.69 287 ALA A CA 1
ATOM 2202 C C . ALA A 1 287 ? 17.683 5.838 -32.944 1.00 92.69 287 ALA A C 1
ATOM 2204 O O . ALA A 1 287 ? 18.437 6.242 -32.056 1.00 92.69 287 ALA A O 1
ATOM 2205 N N . ARG A 1 288 ? 16.963 6.691 -33.687 1.00 92.81 288 ARG A N 1
ATOM 2206 C CA . ARG A 1 288 ? 17.020 8.158 -33.535 1.00 92.81 288 ARG A CA 1
ATOM 2207 C C . ARG A 1 288 ? 15.974 8.711 -32.583 1.00 92.81 288 ARG A C 1
ATOM 2209 O O . ARG A 1 288 ? 16.052 9.887 -32.210 1.00 92.81 288 ARG A O 1
ATOM 2216 N N . ARG A 1 289 ? 14.970 7.911 -32.232 1.00 96.19 289 ARG A N 1
ATOM 2217 C CA . ARG A 1 289 ? 13.871 8.281 -31.339 1.00 96.19 289 ARG A CA 1
ATOM 2218 C C . ARG A 1 289 ? 13.724 7.298 -30.195 1.00 96.19 289 ARG A C 1
ATOM 2220 O O . ARG A 1 289 ? 13.787 6.089 -30.402 1.00 96.19 289 ARG A O 1
ATOM 2227 N N . ILE A 1 290 ? 13.468 7.841 -29.013 1.00 97.62 290 ILE A N 1
ATOM 2228 C CA . ILE A 1 290 ? 13.102 7.088 -27.813 1.00 97.62 290 ILE A CA 1
ATOM 2229 C C . ILE A 1 290 ? 11.797 7.669 -27.285 1.00 97.62 290 ILE A C 1
ATOM 2231 O O . ILE A 1 290 ? 11.647 8.889 -27.232 1.00 97.62 290 ILE A O 1
ATOM 2235 N N . ALA A 1 291 ? 10.868 6.809 -26.888 1.00 98.44 291 ALA A N 1
ATOM 2236 C CA . ALA A 1 291 ? 9.635 7.201 -26.224 1.00 98.44 291 ALA A CA 1
ATOM 2237 C C . ALA A 1 291 ? 9.599 6.637 -24.807 1.00 98.44 291 ALA A C 1
ATOM 2239 O O . ALA A 1 291 ? 10.099 5.541 -24.553 1.00 98.44 291 ALA A O 1
ATOM 2240 N N . ALA A 1 292 ? 8.987 7.385 -23.895 1.00 98.62 292 ALA A N 1
ATOM 2241 C CA . ALA A 1 292 ? 8.749 6.960 -22.526 1.00 98.62 292 ALA A CA 1
ATOM 2242 C C . ALA A 1 292 ? 7.322 7.307 -22.102 1.00 98.62 292 ALA A C 1
ATOM 2244 O O . ALA A 1 292 ? 6.859 8.420 -22.353 1.00 98.62 292 ALA A O 1
ATOM 2245 N N . GLY A 1 293 ? 6.652 6.358 -21.449 1.00 98.44 293 GLY A N 1
ATOM 2246 C CA . GLY A 1 293 ? 5.334 6.528 -20.840 1.00 98.44 293 GLY A CA 1
ATOM 2247 C C . GLY A 1 293 ? 5.406 6.400 -19.321 1.00 98.44 293 GLY A C 1
ATOM 2248 O O . GLY A 1 293 ? 6.047 5.473 -18.810 1.00 98.44 293 GLY A O 1
ATOM 2249 N N . SER A 1 294 ? 4.770 7.325 -18.599 1.00 98.00 294 SER A N 1
ATOM 2250 C CA . SER A 1 294 ? 4.776 7.354 -17.134 1.00 98.00 294 SER A CA 1
ATOM 2251 C C . SER A 1 294 ? 3.383 7.392 -16.500 1.00 98.00 294 SER A C 1
ATOM 2253 O O . SER A 1 294 ? 2.378 7.647 -17.166 1.00 98.00 294 SER A O 1
ATOM 2255 N N . SER A 1 295 ? 3.333 7.138 -15.187 1.00 96.69 295 SER A N 1
ATOM 2256 C CA . SER A 1 295 ? 2.158 7.375 -14.338 1.00 96.69 295 SER A CA 1
ATOM 2257 C C . SER A 1 295 ? 2.541 7.938 -12.966 1.00 96.69 295 SER A C 1
ATOM 2259 O O . SER A 1 295 ? 3.512 7.491 -12.339 1.00 96.69 295 SER A O 1
ATOM 2261 N N . LEU A 1 296 ? 1.744 8.887 -12.474 1.00 93.31 296 LEU A N 1
ATOM 2262 C CA . LEU A 1 296 ? 1.750 9.395 -11.107 1.00 93.31 296 LEU A CA 1
ATOM 2263 C C . LEU A 1 296 ? 0.321 9.672 -10.637 1.00 93.31 296 LEU A C 1
ATOM 2265 O O . LEU A 1 296 ? -0.328 10.606 -11.103 1.00 93.31 296 LEU A O 1
ATOM 2269 N N . ASN A 1 297 ? -0.143 8.900 -9.654 1.00 90.56 297 ASN A N 1
ATOM 2270 C CA . ASN A 1 297 ? -1.452 9.085 -9.020 1.00 90.56 297 ASN A CA 1
ATOM 2271 C C . ASN A 1 297 ? -2.598 9.072 -10.055 1.00 90.56 297 ASN A C 1
ATOM 2273 O O . ASN A 1 297 ? -3.487 9.922 -10.019 1.00 90.56 297 ASN A O 1
ATOM 2277 N N . GLY A 1 298 ? -2.536 8.140 -11.009 1.00 88.81 298 GLY A N 1
ATOM 2278 C CA . GLY A 1 298 ? -3.522 8.000 -12.077 1.00 88.81 298 GLY A CA 1
ATOM 2279 C C . GLY A 1 298 ? -3.400 9.007 -13.225 1.00 88.81 298 GLY A C 1
ATOM 2280 O O . GLY A 1 298 ? -4.245 8.974 -14.113 1.00 88.81 298 GLY A O 1
ATOM 2281 N N . LYS A 1 299 ? -2.381 9.875 -13.247 1.00 94.44 299 LYS A N 1
ATOM 2282 C CA . LYS A 1 299 ? -2.096 10.801 -14.358 1.00 94.44 299 LYS A CA 1
ATOM 2283 C C . LYS A 1 299 ? -0.843 10.367 -15.099 1.00 94.44 299 LYS A C 1
ATOM 2285 O O . LYS A 1 299 ? 0.141 10.008 -14.458 1.00 94.44 299 LYS A O 1
ATOM 2290 N N . GLY A 1 300 ? -0.861 10.413 -16.421 1.00 96.50 300 GLY A N 1
ATOM 2291 C CA . GLY A 1 300 ? 0.242 9.968 -17.259 1.00 96.50 300 GLY A CA 1
ATOM 2292 C C . GLY A 1 300 ? 0.954 11.097 -17.983 1.00 96.50 300 GLY A C 1
ATOM 2293 O O . GLY A 1 300 ? 0.451 12.215 -18.103 1.00 96.50 300 GLY A O 1
ATOM 2294 N N . ALA A 1 301 ? 2.131 10.777 -18.505 1.00 97.81 301 ALA A N 1
ATOM 2295 C CA . ALA A 1 301 ? 2.845 11.617 -19.451 1.00 97.81 301 ALA A CA 1
ATOM 2296 C C . ALA A 1 301 ? 3.547 10.752 -20.502 1.00 97.81 301 ALA A C 1
ATOM 2298 O O . ALA A 1 301 ? 3.933 9.612 -20.232 1.00 97.81 301 ALA A O 1
ATOM 2299 N N . ILE A 1 302 ? 3.713 11.311 -21.700 1.00 98.44 302 ILE A N 1
ATOM 2300 C CA . ILE A 1 302 ? 4.499 10.727 -22.787 1.00 98.44 302 ILE A CA 1
ATOM 2301 C C . ILE A 1 302 ? 5.574 11.729 -23.178 1.00 98.44 302 ILE A C 1
ATOM 2303 O O . ILE A 1 302 ? 5.256 12.867 -23.529 1.00 98.44 302 ILE A O 1
ATOM 2307 N N . HIS A 1 303 ? 6.837 11.315 -23.153 1.00 98.12 303 HIS A N 1
ATOM 2308 C CA . HIS A 1 303 ? 7.928 12.079 -23.753 1.00 98.12 303 HIS A CA 1
ATOM 2309 C C . HIS A 1 303 ? 8.489 11.336 -24.955 1.00 98.12 303 HIS A C 1
ATOM 2311 O O . HIS A 1 303 ? 8.647 10.115 -24.929 1.00 98.12 303 HIS A O 1
ATOM 2317 N N . ILE A 1 304 ? 8.819 12.105 -25.988 1.00 98.31 304 ILE A N 1
ATOM 2318 C CA . ILE A 1 304 ? 9.494 11.632 -27.192 1.00 98.31 304 ILE A CA 1
ATOM 2319 C C . ILE A 1 304 ? 10.799 12.406 -27.316 1.00 98.31 304 ILE A C 1
ATOM 2321 O O . ILE A 1 304 ? 10.806 13.638 -27.334 1.00 98.31 304 ILE A O 1
ATOM 2325 N N . TYR A 1 305 ? 11.901 11.678 -27.419 1.00 96.69 305 TYR A N 1
ATOM 2326 C CA . TYR A 1 305 ? 13.248 12.221 -27.478 1.00 96.69 305 TYR A CA 1
ATOM 2327 C C . TYR A 1 305 ? 13.884 11.924 -28.830 1.00 96.69 305 TYR A C 1
ATOM 2329 O O . TYR A 1 305 ? 13.703 10.849 -29.391 1.00 96.69 305 TYR A O 1
ATOM 2337 N N . GLU A 1 306 ? 14.667 12.872 -29.325 1.00 94.94 306 GLU A N 1
ATOM 2338 C CA . GLU A 1 306 ? 15.603 12.727 -30.429 1.00 94.94 306 GLU A CA 1
ATOM 2339 C C . GLU A 1 306 ? 17.011 12.568 -29.856 1.00 94.94 306 GLU A C 1
ATOM 2341 O O . GLU A 1 306 ? 17.468 13.399 -29.066 1.00 94.94 306 GLU A O 1
ATOM 2346 N N . VAL A 1 307 ? 17.688 11.493 -30.258 1.00 90.50 307 VAL A N 1
ATOM 2347 C CA . VAL A 1 307 ? 19.077 11.204 -29.884 1.00 90.50 307 VAL A CA 1
ATOM 2348 C C . VAL A 1 307 ? 19.908 11.113 -31.151 1.00 90.50 307 VAL A C 1
ATOM 2350 O O . VAL A 1 307 ? 19.467 10.547 -32.151 1.00 90.50 307 VAL A O 1
ATOM 2353 N N . ASN A 1 308 ? 21.116 11.672 -31.118 1.00 81.50 308 ASN A N 1
ATOM 2354 C CA . ASN A 1 308 ? 22.063 11.510 -32.212 1.00 81.50 308 ASN A CA 1
ATOM 2355 C C . ASN A 1 308 ? 22.749 10.129 -32.109 1.00 81.50 308 ASN A C 1
ATOM 2357 O O . ASN A 1 308 ? 23.557 9.935 -31.197 1.00 81.50 308 ASN A O 1
ATOM 2361 N N . PRO A 1 309 ? 22.484 9.183 -33.031 1.00 65.94 309 PRO A N 1
ATOM 2362 C CA . PRO A 1 309 ? 23.050 7.836 -32.964 1.00 65.94 309 PRO A CA 1
ATOM 2363 C C . PRO A 1 309 ? 24.570 7.807 -33.200 1.00 65.94 309 PRO A C 1
ATOM 2365 O O . PRO A 1 309 ? 25.225 6.839 -32.823 1.00 65.94 309 PRO A O 1
ATOM 2368 N N . GLU A 1 310 ? 25.141 8.863 -33.790 1.00 66.38 310 GLU A N 1
ATOM 2369 C CA . GLU A 1 310 ? 26.568 8.975 -34.128 1.00 66.38 310 GLU A CA 1
ATOM 2370 C C . GLU A 1 310 ? 27.369 9.811 -33.113 1.00 66.38 310 GLU A C 1
ATOM 2372 O O . GLU A 1 310 ? 28.579 9.997 -33.269 1.00 66.38 310 GLU A O 1
ATOM 2377 N N . ALA A 1 311 ? 26.724 10.334 -32.065 1.00 70.81 311 ALA A N 1
ATOM 2378 C CA . ALA A 1 311 ? 27.395 11.169 -31.075 1.00 70.81 311 ALA A CA 1
ATOM 2379 C C . ALA A 1 311 ? 28.436 10.363 -30.278 1.00 70.81 311 ALA A C 1
ATOM 2381 O O . ALA A 1 311 ? 28.105 9.509 -29.456 1.00 70.81 311 ALA A O 1
ATOM 2382 N N . GLN A 1 312 ? 29.719 10.664 -30.492 1.00 76.56 312 GLN A N 1
ATOM 2383 C CA . GLN A 1 312 ? 30.800 10.125 -29.672 1.00 76.56 312 GLN A CA 1
ATOM 2384 C C . GLN A 1 312 ? 30.861 10.847 -28.326 1.00 76.56 312 GLN A C 1
ATOM 2386 O O . GLN A 1 312 ? 30.809 12.076 -28.266 1.00 76.56 312 GLN A O 1
ATOM 2391 N N . ILE A 1 313 ? 31.048 10.088 -27.245 1.00 85.06 313 ILE A N 1
ATOM 2392 C CA . ILE A 1 313 ? 31.273 10.661 -25.915 1.00 85.06 313 ILE A CA 1
ATOM 2393 C C . ILE A 1 313 ? 32.634 11.375 -25.921 1.00 85.06 313 ILE A C 1
ATOM 2395 O O . ILE A 1 313 ? 33.659 10.713 -26.124 1.00 85.06 313 ILE A O 1
ATOM 2399 N N . PRO A 1 314 ? 32.689 12.699 -25.674 1.00 89.94 314 PRO A N 1
ATOM 2400 C CA . PRO A 1 314 ? 33.950 13.429 -25.648 1.00 89.94 314 PRO A CA 1
ATOM 2401 C C . PRO A 1 314 ? 34.922 12.833 -24.625 1.00 89.94 314 PRO A C 1
ATOM 2403 O O . PRO A 1 314 ? 34.512 12.416 -23.541 1.00 89.94 314 PRO A O 1
ATOM 2406 N N . LYS A 1 315 ? 36.228 12.841 -24.924 1.00 90.75 315 LYS A N 1
ATOM 2407 C CA . LYS A 1 315 ? 37.257 12.233 -24.058 1.00 90.75 315 LYS A CA 1
ATOM 2408 C C . LYS A 1 315 ? 37.197 12.742 -22.613 1.00 90.75 315 LYS A C 1
ATOM 2410 O O . LYS A 1 315 ? 37.320 11.950 -21.687 1.00 90.75 315 LYS A O 1
ATOM 2415 N N . GLU A 1 316 ? 36.971 14.042 -22.418 1.00 92.81 316 GLU A N 1
ATOM 2416 C CA . GLU A 1 316 ? 36.811 14.631 -21.081 1.00 92.81 316 GLU A CA 1
ATOM 2417 C C . GLU A 1 316 ? 35.619 14.023 -20.326 1.00 92.81 316 GLU A C 1
ATOM 2419 O O . GLU A 1 316 ? 35.759 13.626 -19.172 1.00 92.81 316 GLU A O 1
ATOM 2424 N N . ILE A 1 317 ? 34.472 13.871 -20.992 1.00 92.38 317 ILE A N 1
ATOM 2425 C CA . ILE A 1 317 ? 33.274 13.255 -20.412 1.00 92.38 317 ILE A CA 1
ATOM 2426 C C . ILE A 1 317 ? 33.521 11.777 -20.099 1.00 92.38 317 ILE A C 1
ATOM 2428 O O . ILE A 1 317 ? 33.184 11.315 -19.010 1.00 92.38 317 ILE A O 1
ATOM 2432 N N . ALA A 1 318 ? 34.172 11.045 -21.006 1.00 89.38 318 ALA A N 1
ATOM 2433 C CA . ALA A 1 318 ? 34.523 9.645 -20.791 1.00 89.38 318 ALA A CA 1
ATOM 2434 C C . ALA A 1 318 ? 35.410 9.456 -19.546 1.00 89.38 318 ALA A C 1
ATOM 2436 O O . ALA A 1 318 ? 35.179 8.531 -18.768 1.00 89.38 318 ALA A O 1
ATOM 2437 N N . GLU A 1 319 ? 36.382 10.343 -19.310 1.00 90.75 319 GLU A N 1
ATOM 2438 C CA . GLU A 1 319 ? 37.208 10.310 -18.096 1.00 90.75 319 GLU A CA 1
ATOM 2439 C C . GLU A 1 319 ? 36.414 10.642 -16.824 1.00 90.75 319 GLU A C 1
ATOM 2441 O O . GLU A 1 319 ? 36.682 10.062 -15.771 1.00 90.75 319 GLU A O 1
ATOM 2446 N N . ILE A 1 320 ? 35.401 11.512 -16.902 1.00 91.88 320 ILE A N 1
ATOM 2447 C CA . ILE A 1 320 ? 34.507 11.786 -15.767 1.00 91.88 320 ILE A CA 1
ATOM 2448 C C . ILE A 1 320 ? 33.619 10.569 -15.456 1.00 91.88 320 ILE A C 1
ATOM 2450 O O . ILE A 1 320 ? 33.480 10.203 -14.286 1.00 91.88 320 ILE A O 1
ATOM 2454 N N . ILE A 1 321 ? 33.054 9.906 -16.473 1.00 88.81 321 ILE A N 1
ATOM 2455 C CA . ILE A 1 321 ? 32.194 8.716 -16.306 1.00 88.81 321 ILE A CA 1
ATOM 2456 C C . ILE A 1 321 ? 32.945 7.586 -15.584 1.00 88.81 321 ILE A C 1
ATOM 2458 O O . ILE A 1 321 ? 32.376 6.932 -14.709 1.00 88.81 321 ILE A O 1
ATOM 2462 N N . LYS A 1 322 ? 34.242 7.401 -15.875 1.00 87.88 322 LYS A N 1
ATOM 2463 C CA . LYS A 1 322 ? 35.105 6.401 -15.215 1.00 87.88 322 LYS A CA 1
ATOM 2464 C C . LYS A 1 322 ? 35.290 6.632 -13.711 1.00 87.88 322 LYS A C 1
ATOM 2466 O O . LYS A 1 322 ? 35.674 5.698 -13.003 1.00 87.88 322 LYS A O 1
ATOM 2471 N N . LYS A 1 323 ? 35.066 7.854 -13.214 1.00 88.31 323 LYS A N 1
ATOM 2472 C CA . LYS A 1 323 ? 35.195 8.163 -11.786 1.00 88.31 323 LYS A CA 1
ATOM 2473 C C . LYS A 1 323 ? 33.958 7.703 -11.012 1.00 88.31 323 LYS A C 1
ATOM 2475 O O . LYS A 1 323 ? 32.837 7.957 -11.476 1.00 88.31 323 LYS A O 1
ATOM 2480 N N . PRO A 1 324 ? 34.134 7.097 -9.821 1.00 86.94 324 PRO A N 1
ATOM 2481 C CA . PRO A 1 324 ? 33.035 6.838 -8.902 1.00 86.94 324 PRO A CA 1
ATOM 2482 C C . PRO A 1 324 ? 32.198 8.096 -8.654 1.00 86.94 324 PRO A C 1
ATOM 2484 O O . PRO A 1 324 ? 32.730 9.200 -8.553 1.00 86.94 324 PRO A O 1
ATOM 2487 N N . THR A 1 325 ? 30.882 7.938 -8.542 1.00 85.38 325 THR A N 1
ATOM 2488 C CA . THR A 1 325 ? 29.924 9.055 -8.448 1.00 85.38 325 THR A CA 1
ATOM 2489 C C . THR A 1 325 ? 30.203 9.990 -7.264 1.00 85.38 325 THR A C 1
ATOM 2491 O O . THR A 1 325 ? 30.028 11.203 -7.385 1.00 85.38 325 THR A O 1
ATOM 2494 N N . HIS A 1 326 ? 30.711 9.451 -6.152 1.00 83.00 326 HIS A N 1
ATOM 2495 C CA . HIS A 1 326 ? 31.089 10.200 -4.949 1.00 83.00 326 HIS A CA 1
ATOM 2496 C C . HIS A 1 326 ? 32.400 10.997 -5.087 1.00 83.00 326 HIS A C 1
ATOM 2498 O O . HIS A 1 326 ? 32.616 11.935 -4.327 1.00 83.00 326 HIS A O 1
ATOM 2504 N N . GLU A 1 327 ? 33.254 10.675 -6.064 1.00 87.94 327 GLU A N 1
ATOM 2505 C CA . GLU A 1 327 ? 34.490 11.418 -6.364 1.00 87.94 327 GLU A CA 1
ATOM 2506 C C . GLU A 1 327 ? 34.265 12.555 -7.380 1.00 87.94 327 GLU A C 1
ATOM 2508 O O . GLU A 1 327 ? 35.171 13.345 -7.658 1.00 87.94 327 GLU A O 1
ATOM 2513 N N . ARG A 1 328 ? 33.062 12.655 -7.963 1.00 89.62 328 ARG A N 1
ATOM 2514 C CA . ARG A 1 328 ? 32.717 13.706 -8.929 1.00 89.62 328 ARG A CA 1
ATOM 2515 C C . ARG A 1 328 ? 32.417 15.007 -8.181 1.00 89.62 328 ARG A C 1
ATOM 2517 O O . ARG A 1 328 ? 31.410 15.116 -7.479 1.00 89.62 328 ARG A O 1
ATOM 2524 N N . ASN A 1 329 ? 33.282 16.005 -8.346 1.00 92.56 329 ASN A N 1
ATOM 2525 C CA . ASN A 1 329 ? 33.066 17.347 -7.799 1.00 92.56 329 ASN A CA 1
ATOM 2526 C C . ASN A 1 329 ? 31.969 18.111 -8.579 1.00 92.56 329 ASN A C 1
ATOM 2528 O O . ASN A 1 329 ? 31.424 17.613 -9.565 1.00 92.56 329 ASN A O 1
ATOM 2532 N N . ALA A 1 330 ? 31.626 19.322 -8.128 1.00 93.69 330 ALA A N 1
ATOM 2533 C CA . ALA A 1 330 ? 30.563 20.125 -8.739 1.00 93.69 330 ALA A CA 1
ATOM 2534 C C . ALA A 1 330 ? 30.814 20.441 -10.229 1.00 93.69 330 ALA A C 1
ATOM 2536 O O . ALA A 1 330 ? 29.886 20.337 -11.027 1.00 93.69 330 ALA A O 1
ATOM 2537 N N . ASP A 1 331 ? 32.060 20.745 -10.615 1.00 95.19 331 ASP A N 1
ATOM 2538 C CA . ASP A 1 331 ? 32.442 21.005 -12.015 1.00 95.19 331 ASP A CA 1
ATOM 2539 C C . ASP A 1 331 ? 32.219 19.772 -12.902 1.00 95.19 331 ASP A C 1
ATOM 2541 O O . ASP A 1 331 ? 31.582 19.852 -13.950 1.00 95.19 331 ASP A O 1
ATOM 2545 N N . MET A 1 332 ? 32.664 18.598 -12.445 1.00 94.25 332 MET A N 1
ATOM 2546 C CA . MET A 1 332 ? 32.474 17.337 -13.166 1.00 94.25 332 MET A CA 1
ATOM 2547 C C . MET A 1 332 ? 30.993 17.004 -13.363 1.00 94.25 332 MET A C 1
ATOM 2549 O O . MET A 1 332 ? 30.598 16.572 -14.445 1.00 94.25 332 MET A O 1
ATOM 2553 N N . LYS A 1 333 ? 30.170 17.217 -12.329 1.00 91.38 333 LYS A N 1
ATOM 2554 C CA . LYS A 1 333 ? 28.716 17.016 -12.407 1.00 91.38 333 LYS A CA 1
ATOM 2555 C C . LYS A 1 333 ? 28.070 17.987 -13.397 1.00 91.38 333 LYS A C 1
ATOM 2557 O O . LYS A 1 333 ? 27.268 17.557 -14.216 1.00 91.38 333 LYS A O 1
ATOM 2562 N N . ALA A 1 334 ? 28.464 19.260 -13.376 1.00 93.50 334 ALA A N 1
ATOM 2563 C CA . ALA A 1 334 ? 27.955 20.262 -14.311 1.00 93.50 334 ALA A CA 1
ATOM 2564 C C . ALA A 1 334 ? 28.334 19.949 -15.770 1.00 93.50 334 ALA A C 1
ATOM 2566 O O . ALA A 1 334 ? 27.505 20.086 -16.667 1.00 93.50 334 ALA A O 1
ATOM 2567 N N . LYS A 1 335 ? 29.563 19.476 -16.018 1.00 94.69 335 LYS A N 1
ATOM 2568 C CA . LYS A 1 335 ? 30.013 19.050 -17.354 1.00 94.69 335 LYS A CA 1
ATOM 2569 C C . LYS A 1 335 ? 29.250 17.833 -17.873 1.00 94.69 335 LYS A C 1
ATOM 2571 O O . LYS A 1 335 ? 28.877 17.825 -19.044 1.00 94.69 335 LYS A O 1
ATOM 2576 N N . LEU A 1 336 ? 28.998 16.839 -17.016 1.00 91.69 336 LEU A N 1
ATOM 2577 C CA . LEU A 1 336 ? 28.150 15.693 -17.359 1.00 91.69 336 LEU A CA 1
ATOM 2578 C C . LEU A 1 336 ? 26.738 16.142 -17.729 1.00 91.69 336 LEU A C 1
ATOM 2580 O O . LEU A 1 336 ? 26.265 15.793 -18.805 1.00 91.69 336 LEU A O 1
ATOM 2584 N N . GLN A 1 337 ? 26.112 16.967 -16.887 1.00 91.06 337 GLN A N 1
ATOM 2585 C CA . GLN A 1 337 ? 24.759 17.456 -17.146 1.00 91.06 337 GLN A CA 1
ATOM 2586 C C . GLN A 1 337 ? 24.688 18.217 -18.472 1.00 91.06 337 GLN A C 1
ATOM 2588 O O . GLN A 1 337 ? 23.850 17.918 -19.312 1.00 91.06 337 GLN A O 1
ATOM 2593 N N . LYS A 1 338 ? 25.645 19.117 -18.729 1.00 91.62 338 LYS A N 1
ATOM 2594 C CA . LYS A 1 338 ? 25.726 19.844 -20.001 1.00 91.62 338 LYS A CA 1
ATOM 2595 C C . LYS A 1 338 ? 25.884 18.908 -21.206 1.00 91.62 338 LYS A C 1
ATOM 2597 O O . LYS A 1 338 ? 25.344 19.190 -22.276 1.00 91.62 338 LYS A O 1
ATOM 2602 N N . HIS A 1 339 ? 26.637 17.815 -21.069 1.00 91.31 339 HIS A N 1
ATOM 2603 C CA . HIS A 1 339 ? 26.748 16.810 -22.126 1.00 91.31 339 HIS A CA 1
ATOM 2604 C C . HIS A 1 339 ? 25.411 16.106 -22.376 1.00 91.31 339 HIS A C 1
ATOM 2606 O O . HIS A 1 339 ? 25.018 15.974 -23.533 1.00 91.31 339 HIS A O 1
ATOM 2612 N N . PHE A 1 340 ? 24.696 15.712 -21.323 1.00 91.06 340 PHE A N 1
ATOM 2613 C CA . PHE A 1 340 ? 23.375 15.094 -21.446 1.00 91.06 340 PHE A CA 1
ATOM 2614 C C . PHE A 1 340 ? 22.382 16.038 -22.132 1.00 91.06 340 PHE A C 1
ATOM 2616 O O . PHE A 1 340 ? 21.809 15.677 -23.160 1.00 91.06 340 PHE A O 1
ATOM 2623 N N . ASP A 1 341 ? 22.292 17.282 -21.655 1.00 88.38 341 ASP A N 1
ATOM 2624 C CA . ASP A 1 341 ? 21.377 18.304 -22.176 1.00 88.38 341 ASP A CA 1
ATOM 2625 C C . ASP A 1 341 ? 21.643 18.654 -23.650 1.00 88.38 341 ASP A C 1
ATOM 2627 O O . ASP A 1 341 ? 20.727 19.009 -24.385 1.00 88.38 341 ASP A O 1
ATOM 2631 N N . SER A 1 342 ? 22.900 18.568 -24.101 1.00 88.31 342 SER A N 1
ATOM 2632 C CA . SER A 1 342 ? 23.273 18.859 -25.497 1.00 88.31 342 SER A CA 1
ATOM 2633 C C . SER A 1 342 ? 23.174 17.654 -26.434 1.00 88.31 342 SER A C 1
ATOM 2635 O O . SER A 1 342 ? 23.170 17.836 -27.650 1.00 88.31 342 SER A O 1
ATOM 2637 N N . SER A 1 343 ? 23.092 16.436 -25.892 1.00 90.31 343 SER A N 1
ATOM 2638 C CA . SER A 1 343 ? 23.043 15.193 -26.678 1.00 90.31 343 SER A CA 1
ATOM 2639 C C . SER A 1 343 ? 21.618 14.705 -26.944 1.00 90.31 343 SER A C 1
ATOM 2641 O O . SER A 1 343 ? 21.424 13.807 -27.766 1.00 90.31 343 SER A O 1
ATOM 2643 N N . ILE A 1 344 ? 20.632 15.276 -26.248 1.00 92.75 344 ILE A N 1
ATOM 2644 C CA . ILE A 1 344 ? 19.232 14.856 -26.289 1.00 92.75 344 ILE A CA 1
ATOM 2645 C C . ILE A 1 344 ? 18.359 16.068 -26.572 1.00 92.75 344 ILE A C 1
ATOM 2647 O O . ILE A 1 344 ? 18.463 17.098 -25.912 1.00 92.75 344 ILE A O 1
ATOM 2651 N N . LYS A 1 345 ? 17.432 15.917 -27.513 1.00 93.56 345 LYS A N 1
ATOM 2652 C CA . LYS A 1 345 ? 16.396 16.912 -27.774 1.00 93.56 345 LYS A CA 1
ATOM 2653 C C . LYS A 1 345 ? 15.029 16.315 -27.474 1.00 93.56 345 LYS A C 1
ATOM 2655 O O . LYS A 1 345 ? 14.629 15.345 -28.107 1.00 93.56 345 LYS A O 1
ATOM 2660 N N . THR A 1 346 ? 14.284 16.902 -26.545 1.00 94.62 346 THR A N 1
ATOM 2661 C CA . THR A 1 346 ? 12.875 16.535 -26.340 1.00 94.62 346 THR A CA 1
ATOM 2662 C C . THR A 1 346 ? 12.052 17.066 -27.512 1.00 94.62 346 THR A C 1
ATOM 2664 O O . THR A 1 346 ? 11.972 18.276 -27.714 1.00 94.62 346 THR A O 1
ATOM 2667 N N . LEU A 1 347 ? 11.469 16.169 -28.305 1.00 95.38 347 LEU A N 1
ATOM 2668 C CA . LEU A 1 347 ? 10.600 16.522 -29.429 1.00 95.38 347 LEU A CA 1
ATOM 2669 C C . LEU A 1 347 ? 9.184 16.849 -28.970 1.00 95.38 347 LEU A C 1
ATOM 2671 O O . LEU A 1 347 ? 8.578 17.791 -29.472 1.00 95.38 347 LEU A O 1
ATOM 2675 N N . ALA A 1 348 ? 8.672 16.076 -28.015 1.00 95.81 348 ALA A N 1
ATOM 2676 C CA . ALA A 1 348 ? 7.330 16.246 -27.491 1.00 95.81 348 ALA A CA 1
ATOM 2677 C C . ALA A 1 348 ? 7.262 15.877 -26.008 1.00 95.81 348 ALA A C 1
ATOM 2679 O O . ALA A 1 348 ? 7.872 14.900 -25.571 1.00 95.81 348 ALA A O 1
ATOM 2680 N N . THR A 1 349 ? 6.455 16.643 -25.276 1.00 95.94 349 THR A N 1
ATOM 2681 C CA . THR A 1 349 ? 6.008 16.368 -23.909 1.00 95.94 349 THR A CA 1
ATOM 2682 C C . THR A 1 349 ? 4.489 16.440 -23.910 1.00 95.94 349 THR A C 1
ATOM 2684 O O . THR A 1 349 ? 3.917 17.500 -24.162 1.00 95.94 349 THR A O 1
ATOM 2687 N N . ILE A 1 350 ? 3.839 15.307 -23.670 1.00 97.25 350 ILE A N 1
ATOM 2688 C CA . ILE A 1 350 ? 2.395 15.144 -23.831 1.00 97.25 350 ILE A CA 1
ATOM 2689 C C . ILE A 1 350 ? 1.814 14.724 -22.477 1.00 97.25 350 ILE A C 1
ATOM 2691 O O . ILE A 1 350 ? 1.972 13.564 -22.086 1.00 97.25 350 ILE A O 1
ATOM 2695 N N . PRO A 1 351 ? 1.173 15.638 -21.732 1.00 97.00 351 PRO A N 1
ATOM 2696 C CA . PRO A 1 351 ? 0.452 15.271 -20.521 1.00 97.00 351 PRO A CA 1
ATOM 2697 C C . PRO A 1 351 ? -0.816 14.484 -20.874 1.00 97.00 351 PRO A C 1
ATOM 2699 O O . PRO A 1 351 ? -1.521 14.824 -21.823 1.00 97.00 351 PRO A O 1
ATOM 2702 N N . VAL A 1 352 ? -1.120 13.459 -20.081 1.00 96.69 352 VAL A N 1
ATOM 2703 C CA . VAL A 1 352 ? -2.337 12.641 -20.183 1.00 96.69 352 VAL A CA 1
ATOM 2704 C C . VAL A 1 352 ? -3.022 12.650 -18.811 1.00 96.69 352 VAL A C 1
ATOM 2706 O O . VAL A 1 352 ? -2.845 11.732 -18.009 1.00 96.69 352 VAL A O 1
ATOM 2709 N N . PRO A 1 353 ? -3.739 13.732 -18.459 1.00 94.62 353 PRO A N 1
ATOM 2710 C CA . PRO A 1 353 ? -4.291 13.902 -17.116 1.00 94.62 353 PRO A CA 1
ATOM 2711 C C . PRO A 1 353 ? -5.408 12.902 -16.778 1.00 94.62 353 PRO A C 1
ATOM 2713 O O . PRO A 1 353 ? -5.790 12.797 -15.614 1.00 94.62 353 PRO A O 1
ATOM 2716 N N . GLU A 1 354 ? -5.942 12.186 -17.767 1.00 91.88 354 GLU A N 1
ATOM 2717 C CA . GLU A 1 354 ? -7.059 11.258 -17.604 1.00 91.88 354 GLU A CA 1
ATOM 2718 C C . GLU A 1 354 ? -6.636 9.878 -17.079 1.00 91.88 354 GLU A C 1
ATOM 2720 O O . GLU A 1 354 ? -7.451 9.204 -16.440 1.00 91.88 354 GLU A O 1
ATOM 2725 N N . CYS A 1 355 ? -5.404 9.439 -17.372 1.00 93.38 355 CYS A N 1
ATOM 2726 C CA . CYS A 1 355 ? -4.891 8.121 -16.997 1.00 93.38 355 CYS A CA 1
ATOM 2727 C C . CYS A 1 355 ? -3.354 8.035 -17.062 1.00 93.38 355 CYS A C 1
ATOM 2729 O O . CYS A 1 355 ? -2.715 8.775 -17.804 1.00 93.38 355 CYS A O 1
ATOM 2731 N N . GLY A 1 356 ? -2.759 7.064 -16.361 1.00 95.69 356 GLY A N 1
ATOM 2732 C CA . GLY A 1 356 ? -1.356 6.671 -16.559 1.00 95.69 356 GLY A CA 1
ATOM 2733 C C . GLY A 1 356 ? -1.077 6.099 -17.957 1.00 95.69 356 GLY A C 1
ATOM 2734 O O . GLY A 1 356 ? -2.001 5.655 -18.636 1.00 95.69 356 GLY A O 1
ATOM 2735 N N . ILE A 1 357 ? 0.191 6.062 -18.376 1.00 98.25 357 ILE A N 1
ATOM 2736 C CA . ILE A 1 357 ? 0.626 5.406 -19.621 1.00 98.25 357 ILE A CA 1
ATOM 2737 C C . ILE A 1 357 ? 1.489 4.195 -19.279 1.00 98.25 357 ILE A C 1
ATOM 2739 O O . ILE A 1 357 ? 2.567 4.337 -18.703 1.00 98.25 357 ILE A O 1
ATOM 2743 N N . PHE A 1 358 ? 1.005 3.005 -19.637 1.00 98.12 358 PHE A N 1
ATOM 2744 C CA . PHE A 1 358 ? 1.658 1.726 -19.336 1.00 98.12 358 PHE A CA 1
ATOM 2745 C C . PHE A 1 358 ? 2.279 1.057 -20.556 1.00 98.12 358 PHE A C 1
ATOM 2747 O O . PHE A 1 358 ? 3.051 0.121 -20.383 1.00 98.12 358 PHE A O 1
ATOM 2754 N N . ALA A 1 359 ? 1.973 1.525 -21.768 1.00 98.50 359 ALA A N 1
ATOM 2755 C CA . ALA A 1 359 ? 2.515 0.962 -22.995 1.00 98.50 359 ALA A CA 1
ATOM 2756 C C . ALA A 1 359 ? 2.763 2.047 -24.046 1.00 98.50 359 ALA A C 1
ATOM 2758 O O . ALA A 1 359 ? 1.930 2.939 -24.229 1.00 98.50 359 ALA A O 1
ATOM 2759 N N . VAL A 1 360 ? 3.892 1.938 -24.750 1.00 98.75 360 VAL A N 1
ATOM 2760 C CA . VAL A 1 360 ? 4.234 2.735 -25.933 1.00 98.75 360 VAL A CA 1
ATOM 2761 C C . VAL A 1 360 ? 4.896 1.835 -26.982 1.00 98.75 360 VAL A C 1
ATOM 2763 O O . VAL A 1 360 ? 5.580 0.886 -26.604 1.00 98.75 360 VAL A O 1
ATOM 2766 N N . SER A 1 361 ? 4.693 2.110 -28.271 1.00 98.56 361 SER A N 1
ATOM 2767 C CA . SER A 1 361 ? 5.396 1.437 -29.376 1.00 98.56 361 SER A CA 1
ATOM 2768 C C . SER A 1 361 ? 5.435 2.330 -30.613 1.00 98.56 361 SER A C 1
ATOM 2770 O O . SER A 1 361 ? 4.426 2.943 -30.974 1.00 98.56 361 SER A O 1
ATOM 2772 N N . PHE A 1 362 ? 6.591 2.437 -31.258 1.00 98.50 362 PHE A N 1
ATOM 2773 C CA . PHE A 1 362 ? 6.766 3.130 -32.525 1.00 98.50 362 PHE A CA 1
ATOM 2774 C C . PHE A 1 362 ? 6.287 2.263 -33.684 1.00 98.50 362 PHE A C 1
ATOM 2776 O O . PHE A 1 362 ? 6.587 1.074 -33.768 1.00 98.50 362 PHE A O 1
ATOM 2783 N N . ASN A 1 363 ? 5.615 2.891 -34.647 1.00 97.38 363 ASN A N 1
ATOM 2784 C CA . ASN A 1 363 ? 5.487 2.303 -35.971 1.00 97.38 363 ASN A CA 1
ATOM 2785 C C . ASN A 1 363 ? 6.901 2.094 -36.564 1.00 97.38 363 ASN A C 1
ATOM 2787 O O . ASN A 1 363 ? 7.783 2.925 -36.315 1.00 97.38 363 ASN A O 1
ATOM 2791 N N . PRO A 1 364 ? 7.149 1.031 -37.354 1.00 96.19 364 PRO A N 1
ATOM 2792 C CA . PRO A 1 364 ? 8.460 0.773 -37.951 1.00 96.19 364 PRO A CA 1
ATOM 2793 C C . PRO A 1 364 ? 9.054 1.926 -38.770 1.00 96.19 364 PRO A C 1
ATOM 2795 O O . PRO A 1 364 ? 10.276 1.981 -38.920 1.00 96.19 364 PRO A O 1
ATOM 2798 N N . ASP A 1 365 ? 8.222 2.828 -39.299 1.00 94.56 365 ASP A N 1
ATOM 2799 C CA . ASP A 1 365 ? 8.660 4.029 -40.019 1.00 94.56 365 ASP A CA 1
ATOM 2800 C C . ASP A 1 365 ? 9.141 5.176 -39.101 1.00 94.56 365 ASP A C 1
ATOM 2802 O O . ASP A 1 365 ? 9.728 6.147 -39.577 1.00 94.56 365 ASP A O 1
ATOM 2806 N N . GLY A 1 366 ? 8.905 5.070 -37.788 1.00 93.69 366 GLY A N 1
ATOM 2807 C CA . GLY A 1 366 ? 9.255 6.064 -36.772 1.00 93.69 366 GLY A CA 1
ATOM 2808 C C . GLY A 1 366 ? 8.409 7.343 -36.788 1.00 93.69 366 GLY A C 1
ATOM 2809 O O . GLY A 1 366 ? 8.710 8.268 -36.033 1.00 93.69 366 GLY A O 1
ATOM 2810 N N . SER A 1 367 ? 7.370 7.427 -37.624 1.00 94.50 367 SER A N 1
ATOM 2811 C CA . SER A 1 367 ? 6.533 8.623 -37.789 1.00 94.50 367 SER A CA 1
ATOM 2812 C C . SER A 1 367 ? 5.415 8.714 -36.749 1.00 94.50 367 SER A C 1
ATOM 2814 O O . SER A 1 367 ? 5.027 9.809 -36.335 1.00 94.50 367 SER A O 1
ATOM 2816 N N . THR A 1 368 ? 4.923 7.558 -36.298 1.00 97.44 368 THR A N 1
ATOM 2817 C CA . THR A 1 368 ? 3.782 7.435 -35.387 1.00 97.44 368 THR A CA 1
ATOM 2818 C C . THR A 1 368 ? 4.157 6.612 -34.158 1.00 97.44 368 THR A C 1
ATOM 2820 O O . THR A 1 368 ? 4.814 5.580 -34.267 1.00 97.44 368 THR A O 1
ATOM 2823 N N . LEU A 1 369 ? 3.700 7.043 -32.986 1.00 98.56 369 LEU A N 1
ATOM 2824 C CA . LEU A 1 369 ? 3.813 6.331 -31.716 1.00 98.56 369 LEU A CA 1
ATOM 2825 C C . LEU A 1 369 ? 2.413 5.920 -31.243 1.00 98.56 369 LEU A C 1
ATOM 2827 O O . LEU A 1 369 ? 1.541 6.771 -31.091 1.00 98.56 369 LEU A O 1
ATOM 2831 N N . ALA A 1 370 ? 2.188 4.635 -30.985 1.00 98.75 370 ALA A N 1
ATOM 2832 C CA . ALA A 1 370 ? 1.017 4.174 -30.247 1.00 98.75 370 ALA A CA 1
ATOM 2833 C C . ALA A 1 370 ? 1.291 4.270 -28.741 1.00 98.75 370 ALA A C 1
ATOM 2835 O O . ALA A 1 370 ? 2.365 3.881 -28.289 1.00 98.75 370 ALA A O 1
ATOM 2836 N N . ALA A 1 371 ? 0.325 4.757 -27.962 1.00 98.69 371 ALA A N 1
ATOM 2837 C CA . ALA A 1 371 ? 0.399 4.809 -26.503 1.00 98.69 371 ALA A CA 1
ATOM 2838 C C . ALA A 1 371 ? -0.948 4.456 -25.858 1.00 98.69 371 ALA A C 1
ATOM 2840 O O . ALA A 1 371 ? -2.006 4.796 -26.396 1.00 98.69 371 ALA A O 1
ATOM 2841 N N . SER A 1 372 ? -0.917 3.779 -24.706 1.00 98.44 372 SER A N 1
ATOM 2842 C CA . SER A 1 372 ? -2.126 3.391 -23.970 1.00 98.44 372 SER A CA 1
ATOM 2843 C C . SER A 1 372 ? -1.865 3.116 -22.482 1.00 98.44 372 SER A C 1
ATOM 2845 O O . SER A 1 372 ? -0.719 3.088 -22.022 1.00 98.44 372 SER A O 1
ATOM 2847 N N . GLY A 1 373 ? -2.942 2.925 -21.722 1.00 96.88 373 GLY A N 1
ATOM 2848 C CA . GLY A 1 373 ? -2.913 2.686 -20.285 1.00 96.88 373 GLY A CA 1
ATOM 2849 C C . GLY A 1 373 ? -4.230 2.114 -19.740 1.00 96.88 373 GLY A C 1
ATOM 2850 O O . GLY A 1 373 ? -4.920 1.362 -20.436 1.00 96.88 373 GLY A O 1
ATOM 2851 N N . PRO A 1 374 ? -4.602 2.428 -18.483 1.00 94.75 374 PRO A N 1
ATOM 2852 C CA . PRO A 1 374 ? -5.731 1.795 -17.801 1.00 94.75 374 PRO A CA 1
ATOM 2853 C C . PRO A 1 374 ? -7.112 2.218 -18.313 1.00 94.75 374 PRO A C 1
ATOM 2855 O O . PRO A 1 374 ? -8.109 1.618 -17.920 1.00 94.75 374 PRO A O 1
ATOM 2858 N N . ASP A 1 375 ? -7.195 3.233 -19.172 1.00 93.94 375 ASP A N 1
ATOM 2859 C CA . ASP A 1 375 ? -8.446 3.680 -19.786 1.00 93.94 375 ASP A CA 1
ATOM 2860 C C . ASP A 1 375 ? -8.820 2.912 -21.064 1.00 93.94 375 ASP A C 1
ATOM 2862 O O . ASP A 1 375 ? -9.894 3.138 -21.623 1.00 93.94 375 ASP A O 1
ATOM 2866 N N . GLY A 1 376 ? -7.948 2.014 -21.533 1.00 95.19 376 GLY A N 1
ATOM 2867 C CA . GLY A 1 376 ? -8.176 1.207 -22.728 1.00 95.19 376 GLY A CA 1
ATOM 2868 C C . GLY A 1 376 ? -7.994 1.942 -24.054 1.00 95.19 376 GLY A C 1
ATOM 2869 O O . GLY A 1 376 ? -8.132 1.322 -25.109 1.00 95.19 376 GLY A O 1
ATOM 2870 N N . LEU A 1 377 ? -7.721 3.250 -24.037 1.00 96.94 377 LEU A N 1
ATOM 2871 C CA . LEU A 1 377 ? -7.731 4.079 -25.237 1.00 96.94 377 LEU A CA 1
ATOM 2872 C C . LEU A 1 377 ? -6.373 4.043 -25.939 1.00 96.94 377 LEU A C 1
ATOM 2874 O O . LEU A 1 377 ? -5.367 4.519 -25.409 1.00 96.94 377 LEU A O 1
ATOM 2878 N N . ILE A 1 378 ? -6.356 3.541 -27.173 1.00 98.50 378 ILE A N 1
ATOM 2879 C CA . ILE A 1 378 ? -5.172 3.598 -28.029 1.00 98.50 378 ILE A CA 1
ATOM 2880 C C . ILE A 1 378 ? -5.069 4.999 -28.611 1.00 98.50 378 ILE A C 1
ATOM 2882 O O . ILE A 1 378 ? -5.999 5.467 -29.269 1.00 98.50 378 ILE A O 1
ATOM 2886 N N . ARG A 1 379 ? -3.936 5.657 -28.374 1.00 98.38 379 ARG A N 1
ATOM 2887 C CA . ARG A 1 379 ? -3.605 6.988 -28.889 1.00 98.38 379 ARG A CA 1
ATOM 2888 C C . ARG A 1 379 ? -2.509 6.839 -29.932 1.00 98.38 379 ARG A C 1
ATOM 2890 O O . ARG A 1 379 ? -1.428 6.360 -29.605 1.00 98.38 379 ARG A O 1
ATOM 2897 N N . LEU A 1 380 ? -2.782 7.244 -31.167 1.00 98.38 380 LEU A N 1
ATOM 2898 C CA . LEU A 1 380 ? -1.786 7.335 -32.230 1.00 98.38 380 LEU A CA 1
ATOM 2899 C C . LEU A 1 380 ? -1.256 8.766 -32.254 1.00 98.38 380 LEU A C 1
ATOM 2901 O O . LEU A 1 380 ? -2.010 9.709 -32.484 1.00 98.38 380 LEU A O 1
ATOM 2905 N N . VAL A 1 381 ? 0.025 8.932 -31.957 1.00 98.19 381 VAL A N 1
ATOM 2906 C CA . VAL A 1 381 ? 0.692 10.220 -31.772 1.00 98.19 381 VAL A CA 1
ATOM 2907 C C . VAL A 1 381 ? 1.683 10.436 -32.903 1.00 98.19 381 VAL A C 1
ATOM 2909 O O . VAL A 1 381 ? 2.551 9.602 -33.136 1.00 98.19 381 VAL A O 1
ATOM 2912 N N . ASP A 1 382 ? 1.583 11.573 -33.581 1.00 97.12 382 ASP A N 1
ATOM 2913 C CA . ASP A 1 382 ? 2.600 12.010 -34.530 1.00 97.12 382 ASP A CA 1
ATOM 2914 C C . ASP A 1 382 ? 3.889 12.372 -33.776 1.00 97.12 382 ASP A C 1
ATOM 2916 O O . ASP A 1 382 ? 3.901 13.247 -32.907 1.00 97.12 382 ASP A O 1
ATOM 2920 N N . VAL A 1 383 ? 4.985 11.691 -34.107 1.00 96.12 383 VAL A N 1
ATOM 2921 C CA . VAL A 1 383 ? 6.266 11.770 -33.384 1.00 96.12 383 VAL A CA 1
ATOM 2922 C C . VAL A 1 383 ? 6.918 13.146 -33.513 1.00 96.12 383 VAL A C 1
ATOM 2924 O O . VAL A 1 383 ? 7.633 13.583 -32.611 1.00 96.12 383 VAL A O 1
ATOM 2927 N N . SER A 1 384 ? 6.678 13.843 -34.625 1.00 89.38 384 SER A N 1
ATOM 2928 C CA . SER A 1 384 ? 7.308 15.132 -34.915 1.00 89.38 384 SER A CA 1
ATOM 2929 C C . SER A 1 384 ? 6.636 16.303 -34.197 1.00 89.38 384 SER A C 1
ATOM 2931 O O . SER A 1 384 ? 7.308 17.253 -33.800 1.00 89.38 384 SER A O 1
ATOM 2933 N N . THR A 1 385 ? 5.316 16.229 -34.017 1.00 91.38 385 THR A N 1
ATOM 2934 C CA . THR A 1 385 ? 4.492 17.305 -33.450 1.00 91.38 385 THR A CA 1
ATOM 2935 C C . THR A 1 385 ? 3.997 17.013 -32.038 1.00 91.38 385 THR A C 1
ATOM 2937 O O . THR A 1 385 ? 3.539 17.931 -31.359 1.00 91.38 385 THR A O 1
ATOM 2940 N N . GLY A 1 386 ? 4.022 15.749 -31.606 1.00 94.38 386 GLY A N 1
ATOM 2941 C CA . GLY A 1 386 ? 3.420 15.293 -30.354 1.00 94.38 386 GLY A CA 1
ATOM 2942 C C . GLY A 1 386 ? 1.889 15.320 -30.348 1.00 94.38 386 GLY A C 1
ATOM 2943 O O . GLY A 1 386 ? 1.275 15.124 -29.300 1.00 94.38 386 GLY A O 1
ATOM 2944 N N . LYS A 1 387 ? 1.241 15.587 -31.488 1.00 96.12 387 LYS A N 1
ATOM 2945 C CA . LYS A 1 387 ? -0.222 15.641 -31.574 1.00 96.12 387 LYS A CA 1
ATOM 2946 C C . LYS A 1 387 ? -0.798 14.246 -31.758 1.00 96.12 387 LYS A C 1
ATOM 2948 O O . LYS A 1 387 ? -0.316 13.463 -32.570 1.00 96.12 387 LYS A O 1
ATOM 2953 N N . THR A 1 388 ? -1.879 13.957 -31.041 1.00 96.31 388 THR A N 1
ATOM 2954 C CA . THR A 1 388 ? -2.659 12.738 -31.273 1.00 96.31 388 THR A CA 1
ATOM 2955 C C . THR A 1 388 ? -3.402 12.861 -32.604 1.00 96.31 388 THR A C 1
ATOM 2957 O O . THR A 1 388 ? -4.267 13.723 -32.749 1.00 96.31 388 THR A O 1
ATOM 2960 N N . SER A 1 389 ? -3.046 12.027 -33.581 1.00 93.69 389 SER A N 1
ATOM 2961 C CA . SER A 1 389 ? -3.684 11.971 -34.899 1.00 93.69 389 SER A CA 1
ATOM 2962 C C . SER A 1 389 ? -5.002 11.198 -34.858 1.00 93.69 389 SER A C 1
ATOM 2964 O O . SER A 1 389 ? -5.941 11.534 -35.580 1.00 93.69 389 SER A O 1
ATOM 2966 N N . LYS A 1 390 ? -5.094 10.186 -33.988 1.00 95.69 390 LYS A N 1
ATOM 2967 C CA . LYS A 1 390 ? -6.290 9.362 -33.802 1.00 95.69 390 LYS A CA 1
ATOM 2968 C C . LYS A 1 390 ? -6.313 8.732 -32.414 1.00 95.69 390 LYS A C 1
ATOM 2970 O O . LYS A 1 390 ? -5.271 8.330 -31.903 1.00 95.69 390 LYS A O 1
ATOM 2975 N N . SER A 1 391 ? -7.511 8.570 -31.860 1.00 96.81 391 SER A N 1
ATOM 2976 C CA . SER A 1 391 ? -7.743 7.748 -30.672 1.00 96.81 391 SER A CA 1
ATOM 2977 C C . SER A 1 391 ? -8.896 6.782 -30.904 1.00 96.81 391 SER A C 1
ATOM 2979 O O . SER A 1 391 ? -9.890 7.158 -31.527 1.00 96.81 391 SER A O 1
ATOM 2981 N N . PHE A 1 392 ? -8.783 5.550 -30.411 1.00 97.25 392 PHE A N 1
ATOM 2982 C CA . PHE A 1 392 ? -9.840 4.544 -30.534 1.00 97.25 392 PHE A CA 1
ATOM 2983 C C . PHE A 1 392 ? -9.782 3.507 -29.406 1.00 97.25 392 PHE A C 1
ATOM 2985 O O . PHE A 1 392 ? -8.729 3.264 -28.817 1.00 97.25 392 PHE A O 1
ATOM 2992 N N . LEU A 1 393 ? -10.928 2.891 -29.105 1.00 96.75 393 LEU A N 1
ATOM 2993 C CA . LEU A 1 393 ? -10.986 1.707 -28.249 1.00 96.75 393 LEU A CA 1
ATOM 2994 C C . LEU A 1 393 ? -10.782 0.456 -29.115 1.00 96.75 393 LEU A C 1
ATOM 2996 O O . LEU A 1 393 ? -11.430 0.345 -30.156 1.00 96.75 393 LEU A O 1
ATOM 3000 N N . PRO A 1 394 ? -9.938 -0.501 -28.695 1.00 95.38 394 PRO A N 1
ATOM 3001 C CA . PRO A 1 394 ? -9.670 -1.715 -29.463 1.00 95.38 394 PRO A CA 1
ATOM 3002 C C . PRO A 1 394 ? -10.735 -2.802 -29.246 1.00 95.38 394 PRO A C 1
ATOM 3004 O O . PRO A 1 394 ? -10.575 -3.917 -29.733 1.00 95.38 394 PRO A O 1
ATOM 3007 N N . VAL A 1 395 ? -11.798 -2.491 -28.496 1.00 93.81 395 VAL A N 1
ATOM 3008 C CA . VAL A 1 395 ? -12.905 -3.391 -28.155 1.00 93.81 395 VAL A CA 1
ATOM 3009 C C . VAL A 1 395 ? -14.241 -2.679 -28.301 1.00 93.81 395 VAL A C 1
ATOM 3011 O O . VAL A 1 395 ? -14.346 -1.464 -28.115 1.00 93.81 395 VAL A O 1
ATOM 3014 N N . THR A 1 396 ? -15.293 -3.457 -28.545 1.00 91.00 396 THR A N 1
ATOM 3015 C CA . THR A 1 396 ? -16.667 -2.958 -28.447 1.00 91.00 396 THR A CA 1
ATOM 3016 C C . THR A 1 396 ? -17.124 -2.986 -26.992 1.00 91.00 396 THR A C 1
ATOM 3018 O O . THR A 1 396 ? -17.133 -4.043 -26.359 1.00 91.00 396 THR A O 1
ATOM 3021 N N . ILE A 1 397 ? -17.548 -1.834 -26.468 1.00 90.50 397 ILE A N 1
ATOM 3022 C CA . ILE A 1 397 ? -18.170 -1.750 -25.146 1.00 90.50 397 ILE A CA 1
ATOM 3023 C C . ILE A 1 397 ? -19.648 -2.091 -25.286 1.00 90.50 397 ILE A C 1
ATOM 3025 O O . ILE A 1 397 ? -20.432 -1.328 -25.850 1.00 90.50 397 ILE A O 1
ATOM 3029 N N . SER A 1 398 ? -20.026 -3.255 -24.775 1.00 81.12 398 SER A N 1
ATOM 3030 C CA . SER A 1 398 ? -21.428 -3.632 -24.679 1.00 81.12 398 SER A CA 1
ATOM 3031 C C . SER A 1 398 ? -22.087 -2.811 -23.578 1.00 81.12 398 SER A C 1
ATOM 3033 O O . SER A 1 398 ? -21.489 -2.587 -22.519 1.00 81.12 398 SER A O 1
ATOM 3035 N N . ALA A 1 399 ? -23.342 -2.398 -23.791 1.00 66.81 399 ALA A N 1
ATOM 3036 C CA . ALA A 1 399 ? -24.169 -1.971 -22.669 1.00 66.81 399 ALA A CA 1
ATOM 3037 C C . ALA A 1 399 ? -24.077 -3.077 -21.613 1.00 66.81 399 ALA A C 1
ATOM 3039 O O . ALA A 1 399 ? -24.153 -4.250 -22.004 1.00 66.81 399 ALA A O 1
ATOM 3040 N N . PRO A 1 400 ? -23.873 -2.754 -20.321 1.00 58.97 400 PRO A N 1
ATOM 3041 C CA . PRO A 1 400 ? -23.892 -3.782 -19.300 1.00 58.97 400 PRO A CA 1
ATOM 3042 C C . PRO A 1 400 ? -25.176 -4.558 -19.537 1.00 58.97 400 PRO A C 1
ATOM 3044 O O . PRO A 1 400 ? -26.257 -3.958 -19.510 1.00 58.97 400 PRO A O 1
ATOM 3047 N N . ALA A 1 401 ? -25.059 -5.854 -19.871 1.00 42.88 401 ALA A N 1
ATOM 3048 C CA . ALA A 1 401 ? -26.213 -6.736 -19.848 1.00 42.88 401 ALA A CA 1
ATOM 3049 C C . ALA A 1 401 ? -26.853 -6.397 -18.519 1.00 42.88 401 ALA A C 1
ATOM 3051 O O . ALA A 1 401 ? -26.126 -6.464 -17.523 1.00 42.88 401 ALA A O 1
ATOM 3052 N N . LYS A 1 402 ? -28.095 -5.864 -18.520 1.00 33.34 402 LYS A N 1
ATOM 3053 C CA . LYS A 1 402 ? -28.798 -5.520 -17.279 1.00 33.34 402 LYS A CA 1
ATOM 3054 C C . LYS A 1 402 ? -28.544 -6.730 -16.427 1.00 33.34 402 LYS A C 1
ATOM 3056 O O . LYS A 1 402 ? -29.054 -7.788 -16.798 1.00 33.34 402 LYS A O 1
ATOM 3061 N N . ILE A 1 403 ? -27.659 -6.613 -15.430 1.00 32.72 403 ILE A N 1
ATOM 3062 C CA . ILE A 1 403 ? -27.332 -7.740 -14.573 1.00 32.72 403 ILE A CA 1
ATOM 3063 C C . ILE A 1 403 ? -28.722 -8.104 -14.137 1.00 32.72 403 ILE A C 1
ATOM 3065 O O . ILE A 1 403 ? -29.394 -7.230 -13.580 1.00 32.72 403 ILE A O 1
ATOM 3069 N N . ALA A 1 404 ? -29.226 -9.266 -14.572 1.00 26.50 404 ALA A N 1
ATOM 3070 C CA . ALA A 1 404 ? -30.530 -9.710 -14.144 1.00 26.50 404 ALA A CA 1
ATOM 3071 C C . ALA A 1 404 ? -30.362 -9.621 -12.648 1.00 26.50 404 ALA A C 1
ATOM 3073 O O . ALA A 1 404 ? -29.488 -10.318 -12.130 1.00 26.50 404 ALA A O 1
ATOM 3074 N N . VAL A 1 405 ? -30.988 -8.608 -12.029 1.00 31.16 405 VAL A N 1
ATOM 3075 C CA . VAL A 1 405 ? -30.718 -8.254 -10.645 1.00 31.16 405 VAL A CA 1
ATOM 3076 C C . VAL A 1 405 ? -31.130 -9.526 -9.973 1.00 31.16 405 VAL A C 1
ATOM 3078 O O . VAL A 1 405 ? -32.328 -9.812 -9.942 1.00 31.16 405 VAL A O 1
ATOM 3081 N N . LYS A 1 406 ? -30.146 -10.371 -9.636 1.00 30.36 406 LYS A N 1
ATOM 3082 C CA . LYS A 1 406 ? -30.394 -11.708 -9.128 1.00 30.36 406 LYS A CA 1
ATOM 3083 C C . LYS A 1 406 ? -31.215 -11.387 -7.911 1.00 30.36 406 LYS A C 1
ATOM 3085 O O . LYS A 1 406 ? -30.710 -10.684 -7.034 1.00 30.36 406 LYS A O 1
ATOM 3090 N N . LYS A 1 407 ? -32.510 -11.698 -8.025 1.00 30.45 407 LYS A N 1
ATOM 3091 C CA . LYS A 1 407 ? -33.613 -11.127 -7.253 1.00 30.45 407 LYS A CA 1
ATOM 3092 C C . LYS A 1 407 ? -33.094 -10.911 -5.851 1.00 30.45 407 LYS A C 1
ATOM 3094 O O . LYS A 1 407 ? -32.811 -11.939 -5.249 1.00 30.45 407 LYS A O 1
ATOM 3099 N N . ALA A 1 408 ? -32.841 -9.644 -5.465 1.00 36.69 408 ALA A N 1
ATOM 3100 C CA . ALA A 1 408 ? -31.933 -9.278 -4.373 1.00 36.69 408 ALA A CA 1
ATOM 3101 C C . ALA A 1 408 ? -31.911 -10.402 -3.347 1.00 36.69 408 ALA A C 1
ATOM 3103 O O . ALA A 1 408 ? -32.918 -10.558 -2.649 1.00 36.69 408 ALA A O 1
ATOM 3104 N N . GLU A 1 409 ? -30.871 -11.259 -3.393 1.00 38.16 409 GLU A N 1
ATOM 3105 C CA . GLU A 1 409 ? -30.798 -12.422 -2.503 1.00 38.16 409 GLU A CA 1
ATOM 3106 C C . GLU A 1 409 ? -31.153 -11.884 -1.137 1.00 38.16 409 GLU A C 1
ATOM 3108 O O . GLU A 1 409 ? -30.583 -10.859 -0.741 1.00 38.16 409 GLU A O 1
ATOM 3113 N N . THR A 1 410 ? -32.201 -12.453 -0.530 1.00 38.41 410 THR A N 1
ATOM 3114 C CA . THR A 1 410 ? -32.827 -11.920 0.677 1.00 38.41 410 THR A CA 1
ATOM 3115 C C . THR A 1 410 ? -31.719 -11.428 1.573 1.00 38.41 410 THR A C 1
ATOM 3117 O O . THR A 1 410 ? -30.932 -12.247 2.040 1.00 38.41 410 THR A O 1
ATOM 3120 N N . ARG A 1 411 ? -31.601 -10.100 1.728 1.00 47.12 411 ARG A N 1
ATOM 3121 C CA . ARG A 1 411 ? -30.570 -9.502 2.570 1.00 47.12 411 ARG A CA 1
ATOM 3122 C C . ARG A 1 411 ? -30.837 -10.010 3.974 1.00 47.12 411 ARG A C 1
ATOM 3124 O O . ARG A 1 411 ? -31.715 -9.520 4.694 1.00 47.12 411 ARG A O 1
ATOM 3131 N N . GLU A 1 412 ? -30.172 -11.102 4.309 1.00 46.47 412 GLU A N 1
ATOM 3132 C CA . GLU A 1 412 ? -29.985 -11.520 5.672 1.00 46.47 412 GLU A CA 1
ATOM 3133 C C . GLU A 1 412 ? -29.118 -10.448 6.311 1.00 46.47 412 GLU A C 1
ATOM 3135 O O . GLU A 1 412 ? -28.252 -9.838 5.674 1.00 46.47 412 GLU A O 1
ATOM 3140 N N . THR A 1 413 ? -29.378 -10.167 7.578 1.00 49.38 413 THR A N 1
ATOM 3141 C CA . THR A 1 413 ? -28.397 -9.447 8.369 1.00 49.38 413 THR A CA 1
ATOM 3142 C C . THR A 1 413 ? -27.144 -10.325 8.344 1.00 49.38 413 THR A C 1
ATOM 3144 O O . THR A 1 413 ? -27.156 -11.405 8.922 1.00 49.38 413 THR A O 1
ATOM 3147 N N . GLN A 1 414 ? -26.086 -9.915 7.630 1.00 50.62 414 GLN A N 1
ATOM 3148 C CA . GLN A 1 414 ? -24.805 -10.651 7.580 1.00 50.62 414 GLN A CA 1
ATOM 3149 C C . GLN A 1 414 ? -24.230 -10.913 8.981 1.00 50.62 414 GLN A C 1
ATOM 3151 O O . GLN A 1 414 ? -23.387 -11.784 9.169 1.00 50.62 414 GLN A O 1
ATOM 3156 N N . ASP A 1 415 ? -24.745 -10.209 9.987 1.00 58.16 415 ASP A N 1
ATOM 3157 C CA . ASP A 1 415 ? -24.690 -10.630 11.373 1.00 58.16 415 ASP A CA 1
ATOM 3158 C C . ASP A 1 415 ? -25.499 -11.922 11.627 1.00 58.16 415 ASP A C 1
ATOM 3160 O O . ASP A 1 415 ? -26.632 -11.890 12.112 1.00 58.16 415 ASP A O 1
ATOM 3164 N N . LYS A 1 416 ? -24.882 -13.061 11.291 1.00 52.94 416 LYS A N 1
ATOM 3165 C CA . LYS A 1 416 ? -25.350 -14.422 11.603 1.00 52.94 416 LYS A CA 1
ATOM 3166 C C . LYS A 1 416 ? -24.916 -14.900 12.994 1.00 52.94 416 LYS A C 1
ATOM 3168 O O . LYS A 1 416 ? -24.973 -16.094 13.273 1.00 52.94 416 LYS A O 1
ATOM 3173 N N . ARG A 1 417 ? -24.407 -14.006 13.848 1.00 66.06 417 ARG A N 1
ATOM 3174 C CA . ARG A 1 417 ? -23.879 -14.402 15.158 1.00 66.06 417 ARG A CA 1
ATOM 3175 C C . ARG A 1 417 ? -25.040 -14.736 16.089 1.00 66.06 417 ARG A C 1
ATOM 3177 O O . ARG A 1 417 ? -25.979 -13.949 16.247 1.00 66.06 417 ARG A O 1
ATOM 3184 N N . SER A 1 418 ? -24.980 -15.923 16.680 1.00 60.47 418 SER A N 1
ATOM 3185 C CA . SER A 1 418 ? -25.958 -16.367 17.670 1.00 60.47 418 SER A CA 1
ATOM 3186 C C . SER A 1 418 ? -25.905 -15.473 18.912 1.00 60.47 418 SER A C 1
ATOM 3188 O O . SER A 1 418 ? -24.843 -14.937 19.233 1.00 60.47 418 SER A O 1
ATOM 3190 N N . PRO A 1 419 ? -27.023 -15.287 19.631 1.00 59.47 419 PRO A N 1
ATOM 3191 C CA . PRO A 1 419 ? -26.976 -14.727 20.974 1.00 59.47 419 PRO A CA 1
ATOM 3192 C C . PRO A 1 419 ? -25.999 -15.536 21.832 1.00 59.47 419 PRO A C 1
ATOM 3194 O O . PRO A 1 419 ? -25.864 -16.745 21.657 1.00 59.47 419 PRO A O 1
ATOM 3197 N N . LEU A 1 420 ? -25.299 -14.869 22.743 1.00 66.50 420 LEU A N 1
ATOM 3198 C CA . LEU A 1 420 ? -24.483 -15.567 23.728 1.00 66.50 420 LEU A CA 1
ATOM 3199 C C . LEU A 1 420 ? -25.439 -16.093 24.804 1.00 66.50 420 LEU A C 1
ATOM 3201 O O . LEU A 1 420 ? -26.086 -15.299 25.484 1.00 66.50 420 LEU A O 1
ATOM 3205 N N . ASP A 1 421 ? -25.540 -17.419 24.934 1.00 56.16 421 ASP A N 1
ATOM 3206 C CA . ASP A 1 421 ? -26.545 -18.117 25.760 1.00 56.16 421 ASP A CA 1
ATOM 3207 C C . ASP A 1 421 ? -26.474 -17.794 27.270 1.00 56.16 421 ASP A C 1
ATOM 3209 O O . ASP A 1 421 ? -27.339 -18.197 28.045 1.00 56.16 421 ASP A O 1
ATOM 3213 N N . SER A 1 422 ? -25.451 -17.057 27.709 1.00 63.81 422 SER A N 1
ATOM 3214 C CA . SER A 1 422 ? -25.175 -16.752 29.115 1.00 63.81 422 SER A CA 1
ATOM 3215 C C . SER A 1 422 ? -25.791 -15.448 29.641 1.00 63.81 422 SER A C 1
ATOM 3217 O O . SER A 1 422 ? -25.594 -15.134 30.812 1.00 63.81 422 SER A O 1
ATOM 3219 N N . GLU A 1 423 ? -26.469 -14.638 28.818 1.00 78.31 423 GLU A N 1
ATOM 3220 C CA . GLU A 1 423 ? -26.998 -13.339 29.269 1.00 78.31 423 GLU A CA 1
ATOM 3221 C C . GLU A 1 423 ? -28.420 -13.432 29.833 1.00 78.31 423 GLU A C 1
ATOM 3223 O O . GLU A 1 423 ? -29.348 -13.873 29.157 1.00 78.31 423 GLU A O 1
ATOM 3228 N N . GLN A 1 424 ? -28.599 -12.966 31.072 1.00 83.31 424 GLN A N 1
ATOM 3229 C CA . GLN A 1 424 ? -29.887 -12.914 31.765 1.00 83.31 424 GLN A CA 1
ATOM 3230 C C . GLN A 1 424 ? -29.980 -11.657 32.639 1.00 83.31 424 GLN A C 1
ATOM 3232 O O . GLN A 1 424 ? -28.970 -11.031 32.971 1.00 83.31 424 GLN A O 1
ATOM 3237 N N . ILE A 1 425 ? -31.206 -11.289 33.024 1.00 87.12 425 ILE A N 1
ATOM 3238 C CA . ILE A 1 425 ? -31.417 -10.292 34.080 1.00 87.12 425 ILE A CA 1
ATOM 3239 C C . ILE A 1 425 ? -30.820 -10.869 35.377 1.00 87.12 425 ILE A C 1
ATOM 3241 O O . ILE A 1 425 ? -31.062 -12.045 35.654 1.00 87.12 425 ILE A O 1
ATOM 3245 N N . PRO A 1 426 ? -30.046 -10.092 36.162 1.00 85.00 426 PRO A N 1
ATOM 3246 C CA . PRO A 1 426 ? -29.474 -10.580 37.412 1.00 85.00 426 PRO A CA 1
ATOM 3247 C C . PRO A 1 426 ? -30.536 -11.178 38.341 1.00 85.00 426 PRO A C 1
ATOM 3249 O O . PRO A 1 426 ? -31.641 -10.643 38.456 1.00 85.00 426 PRO A O 1
ATOM 3252 N N . GLU A 1 427 ? -30.192 -12.275 39.011 1.00 83.31 427 GLU A N 1
ATOM 3253 C CA . GLU A 1 427 ? -31.112 -12.978 39.905 1.00 83.31 427 GLU A CA 1
ATOM 3254 C C . GLU A 1 427 ? -31.643 -12.046 41.007 1.00 83.31 427 GLU A C 1
ATOM 3256 O O . GLU A 1 427 ? -30.917 -11.211 41.551 1.00 83.31 427 GLU A O 1
ATOM 3261 N N . GLY A 1 428 ? -32.943 -12.145 41.300 1.00 84.81 428 GLY A N 1
ATOM 3262 C CA . GLY A 1 428 ? -33.608 -11.302 42.297 1.00 84.81 428 GLY A CA 1
ATOM 3263 C C . GLY A 1 428 ? -33.813 -9.836 41.892 1.00 84.81 428 GLY A C 1
ATOM 3264 O O . GLY A 1 428 ? -34.234 -9.045 42.733 1.00 84.81 428 GLY A O 1
ATOM 3265 N N . ARG A 1 429 ? -33.540 -9.450 40.636 1.00 89.25 429 ARG A N 1
ATOM 3266 C CA . ARG A 1 429 ? -33.752 -8.084 40.127 1.00 89.25 429 ARG A CA 1
ATOM 3267 C C . ARG A 1 429 ? -34.914 -7.994 39.150 1.00 89.25 429 ARG A C 1
ATOM 3269 O O . ARG A 1 429 ? -35.144 -8.889 38.339 1.00 89.25 429 ARG A O 1
ATOM 3276 N N . SER A 1 430 ? -35.609 -6.860 39.179 1.00 92.38 430 SER A N 1
ATOM 3277 C CA . SER A 1 430 ? -36.693 -6.530 38.249 1.00 92.38 430 SER A CA 1
ATOM 3278 C C . SER A 1 430 ? -36.360 -5.320 37.368 1.00 92.38 430 SER A C 1
ATOM 3280 O O . SER A 1 430 ? -35.604 -4.430 37.759 1.00 92.38 430 SER A O 1
ATOM 3282 N N . VAL A 1 431 ? -36.920 -5.282 36.152 1.00 95.69 431 VAL A N 1
ATOM 3283 C CA . VAL A 1 431 ? -36.724 -4.174 35.198 1.00 95.69 431 VAL A CA 1
ATOM 3284 C C . VAL A 1 431 ? -37.753 -3.069 35.443 1.00 95.69 431 VAL A C 1
ATOM 3286 O O . VAL A 1 431 ? -38.960 -3.251 35.252 1.00 95.69 431 VAL A O 1
ATOM 3289 N N . VAL A 1 432 ? -37.265 -1.880 35.790 1.00 96.25 432 VAL A N 1
ATOM 3290 C CA . VAL A 1 432 ? -38.086 -0.686 36.034 1.00 96.25 432 VAL A CA 1
ATOM 3291 C C . VAL A 1 432 ? -38.329 0.088 34.741 1.00 96.25 432 VAL A C 1
ATOM 3293 O O . VAL A 1 432 ? -39.460 0.490 34.460 1.00 96.25 432 VAL A O 1
ATOM 3296 N N . LYS A 1 433 ? -37.284 0.280 33.929 1.00 96.12 433 LYS A N 1
ATOM 3297 C CA . LYS A 1 433 ? -37.336 1.101 32.712 1.00 96.12 433 LYS A CA 1
ATOM 3298 C C . LYS A 1 433 ? -36.437 0.528 31.621 1.00 96.12 433 LYS A C 1
ATOM 3300 O O . LYS A 1 433 ? -35.342 0.062 31.913 1.00 96.12 433 LYS A O 1
ATOM 3305 N N . LEU A 1 434 ? -36.885 0.623 30.369 1.00 97.00 434 LEU A N 1
ATOM 3306 C CA . LEU A 1 434 ? -36.047 0.401 29.190 1.00 97.00 434 LEU A CA 1
ATOM 3307 C C . LEU A 1 434 ? -35.677 1.735 28.543 1.00 97.00 434 LEU A C 1
ATOM 3309 O O . LEU A 1 434 ? -36.500 2.652 28.469 1.00 97.00 434 LEU A O 1
ATOM 3313 N N . SER A 1 435 ? -34.449 1.826 28.052 1.00 96.94 435 SER A N 1
ATOM 3314 C CA . SER A 1 435 ? -33.961 2.917 27.215 1.00 96.94 435 SER A CA 1
ATOM 3315 C C . SER A 1 435 ? -33.243 2.361 25.991 1.00 96.94 435 SER A C 1
ATOM 3317 O O . SER A 1 435 ? -32.794 1.214 25.969 1.00 96.94 435 SER A O 1
ATOM 3319 N N . VAL A 1 436 ? -33.172 3.178 24.944 1.00 96.94 436 VAL A N 1
ATOM 3320 C CA . VAL A 1 436 ? -32.581 2.801 23.664 1.00 96.94 436 VAL A CA 1
ATOM 3321 C C . VAL A 1 436 ? -31.786 3.968 23.097 1.00 96.94 436 VAL A C 1
ATOM 3323 O O . VAL A 1 436 ? -32.221 5.119 23.172 1.00 96.94 436 VAL A O 1
ATOM 3326 N N . VAL A 1 437 ? -30.615 3.674 22.541 1.00 96.62 437 VAL A N 1
ATOM 3327 C CA . VAL A 1 437 ? -29.779 4.637 21.822 1.00 96.62 437 VAL A CA 1
ATOM 3328 C C . VAL A 1 437 ? -29.491 4.093 20.423 1.00 96.62 437 VAL A C 1
ATOM 3330 O O . VAL A 1 437 ? -29.017 2.963 20.326 1.00 96.62 437 VAL A O 1
ATOM 3333 N N . PRO A 1 438 ? -29.727 4.873 19.349 1.00 95.56 438 PRO A N 1
ATOM 3334 C CA . PRO A 1 438 ? -30.316 6.217 19.351 1.00 95.56 438 PRO A CA 1
ATOM 3335 C C . PRO A 1 438 ? -31.812 6.203 19.718 1.00 95.56 438 PRO A C 1
ATOM 3337 O O . PRO A 1 438 ? -32.542 5.295 19.336 1.00 95.56 438 PRO A O 1
ATOM 3340 N N . ALA A 1 439 ? -32.267 7.233 20.439 1.00 90.56 439 ALA A N 1
ATOM 3341 C CA . ALA A 1 439 ? -33.679 7.394 20.813 1.00 90.56 439 ALA A CA 1
ATOM 3342 C C . ALA A 1 439 ? -34.527 8.082 19.721 1.00 90.56 439 ALA A C 1
ATOM 3344 O O . ALA A 1 439 ? -35.753 8.003 19.744 1.00 90.56 439 ALA A O 1
ATOM 3345 N N . GLY A 1 440 ? -33.878 8.789 18.787 1.00 92.19 440 GLY A N 1
ATOM 3346 C CA . GLY A 1 440 ? -34.527 9.474 17.665 1.00 92.19 440 GLY A CA 1
ATOM 3347 C C . GLY A 1 440 ? -34.751 8.576 16.444 1.00 92.19 440 GLY A C 1
ATOM 3348 O O . GLY A 1 440 ? -34.507 7.373 16.483 1.00 92.19 440 GLY A O 1
ATOM 3349 N N . VAL A 1 441 ? -35.188 9.182 15.334 1.00 95.75 441 VAL A N 1
ATOM 3350 C CA . VAL A 1 441 ? -35.383 8.478 14.054 1.00 95.75 441 VAL A CA 1
ATOM 3351 C C . VAL A 1 441 ? -34.056 7.918 13.545 1.00 95.75 441 VAL A C 1
ATOM 3353 O O . VAL A 1 441 ? -33.115 8.673 13.295 1.00 95.75 441 VAL A O 1
ATOM 3356 N N . ILE A 1 442 ? -34.001 6.603 13.342 1.00 96.69 442 ILE A N 1
ATOM 3357 C CA . ILE A 1 442 ? -32.899 5.934 12.648 1.00 96.69 442 ILE A CA 1
ATOM 3358 C C . ILE A 1 442 ? -33.091 6.147 11.147 1.00 96.69 442 ILE A C 1
ATOM 3360 O O . ILE A 1 442 ? -34.108 5.736 10.590 1.00 96.69 442 ILE A O 1
ATOM 3364 N N . ARG A 1 443 ? -32.114 6.772 10.486 1.00 96.00 443 ARG A N 1
ATOM 3365 C CA . ARG A 1 443 ? -32.128 6.992 9.034 1.00 96.00 443 ARG A CA 1
ATOM 3366 C C . ARG A 1 443 ? -31.111 6.093 8.351 1.00 96.00 443 ARG A C 1
ATOM 3368 O O . ARG A 1 443 ? -29.952 6.061 8.756 1.00 96.00 443 ARG A O 1
ATOM 3375 N N . ILE A 1 444 ? -31.557 5.373 7.329 1.00 94.88 444 ILE A N 1
ATOM 3376 C CA . ILE A 1 444 ? -30.719 4.531 6.475 1.00 94.88 444 ILE A CA 1
ATOM 3377 C C . ILE A 1 444 ? -30.983 4.951 5.038 1.00 94.88 444 ILE A C 1
ATOM 3379 O O . ILE A 1 444 ? -32.067 4.719 4.519 1.00 94.88 444 ILE A O 1
ATOM 3383 N N . ASP A 1 445 ? -30.002 5.577 4.409 1.00 92.31 445 ASP A N 1
ATOM 3384 C CA . ASP A 1 445 ? -30.154 6.270 3.128 1.00 92.31 445 ASP A CA 1
ATOM 3385 C C . ASP A 1 445 ? -29.455 5.577 1.956 1.00 92.31 445 ASP A C 1
ATOM 3387 O O . ASP A 1 445 ? -29.597 6.001 0.811 1.00 92.31 445 ASP A O 1
ATOM 3391 N N . ASN A 1 446 ? -28.708 4.503 2.220 1.00 90.81 446 ASN A N 1
ATOM 3392 C CA . ASN A 1 446 ? -28.121 3.680 1.179 1.00 90.81 446 ASN A CA 1
ATOM 3393 C C . ASN A 1 446 ? -27.927 2.223 1.626 1.00 90.81 446 ASN A C 1
ATOM 3395 O O . ASN A 1 446 ? -27.961 1.920 2.824 1.00 90.81 446 ASN A O 1
ATOM 3399 N N . PRO A 1 447 ? -27.696 1.308 0.668 1.00 87.62 447 PRO A N 1
ATOM 3400 C CA . PRO A 1 447 ? -27.676 -0.124 0.919 1.00 87.62 447 PRO A CA 1
ATOM 3401 C C . PRO A 1 447 ? -26.630 -0.622 1.934 1.00 87.62 447 PRO A C 1
ATOM 3403 O O . PRO A 1 447 ? -26.780 -1.758 2.379 1.00 87.62 447 PRO A O 1
ATOM 3406 N N . TYR A 1 448 ? -25.593 0.151 2.268 1.00 89.06 448 TYR A N 1
ATOM 3407 C CA . TYR A 1 448 ? -24.485 -0.260 3.148 1.00 89.06 448 TYR A CA 1
ATOM 3408 C C . TYR A 1 448 ? -24.436 0.519 4.468 1.00 89.06 448 TYR A C 1
ATOM 3410 O O . TYR A 1 448 ? -23.590 0.251 5.321 1.00 89.06 448 TYR A O 1
ATOM 3418 N N . ARG A 1 449 ? -25.355 1.472 4.669 1.00 90.75 449 ARG A N 1
ATOM 3419 C CA . ARG A 1 449 ? -25.521 2.166 5.949 1.00 90.75 449 ARG A CA 1
ATOM 3420 C C . ARG A 1 449 ? -26.312 1.299 6.922 1.00 90.75 449 ARG A C 1
ATOM 3422 O O . ARG A 1 449 ? -27.221 0.552 6.555 1.00 90.75 449 ARG A O 1
ATOM 3429 N N . TYR A 1 450 ? -25.950 1.415 8.188 1.00 93.44 450 TYR A N 1
ATOM 3430 C CA . TYR A 1 450 ? -26.599 0.735 9.296 1.00 93.44 450 TYR A CA 1
ATOM 3431 C C . TYR A 1 450 ? -26.614 1.656 10.516 1.00 93.44 450 TYR A C 1
ATOM 3433 O O . TYR A 1 450 ? -25.976 2.709 10.522 1.00 93.44 450 TYR A O 1
ATOM 3441 N N . ALA A 1 451 ? -27.340 1.252 11.553 1.00 95.19 451 ALA A N 1
ATOM 3442 C CA . ALA A 1 451 ? -27.248 1.870 12.869 1.00 95.19 451 ALA A CA 1
ATOM 3443 C C . ALA A 1 451 ? -27.081 0.788 13.931 1.00 95.19 451 ALA A C 1
ATOM 3445 O O . ALA A 1 451 ? -27.828 -0.190 13.936 1.00 95.19 451 ALA A O 1
ATOM 3446 N N . GLN A 1 452 ? -26.122 0.959 14.835 1.00 95.19 452 GLN A N 1
ATOM 3447 C CA . GLN A 1 452 ? -26.031 0.149 16.037 1.00 95.19 452 GLN A CA 1
ATOM 3448 C C . GLN A 1 452 ? -27.020 0.694 17.064 1.00 95.19 452 GLN A C 1
ATOM 3450 O O . GLN A 1 452 ? -26.971 1.867 17.435 1.00 95.19 452 GLN A O 1
ATOM 3455 N N . VAL A 1 453 ? -27.895 -0.175 17.555 1.00 95.81 453 VAL A N 1
ATOM 3456 C CA . VAL A 1 453 ? -28.768 0.113 18.687 1.00 95.81 453 VAL A CA 1
ATOM 3457 C C . VAL A 1 453 ? -28.161 -0.477 19.955 1.00 95.81 453 VAL A C 1
ATOM 3459 O O . VAL A 1 453 ? -27.720 -1.626 19.956 1.00 95.81 453 VAL A O 1
ATOM 3462 N N . VAL A 1 454 ? -28.153 0.302 21.033 1.00 96.75 454 VAL A N 1
ATOM 3463 C CA . VAL A 1 454 ? -27.826 -0.156 22.389 1.00 96.75 454 VAL A CA 1
ATOM 3464 C C . VAL A 1 454 ? -29.086 -0.035 23.234 1.00 96.75 454 VAL A C 1
ATOM 3466 O O . VAL A 1 454 ? -29.662 1.051 23.332 1.00 96.75 454 VAL A O 1
ATOM 3469 N N . ILE A 1 455 ? -29.532 -1.150 23.810 1.00 96.12 455 ILE A N 1
ATOM 3470 C CA . ILE A 1 455 ? -30.717 -1.212 24.672 1.00 96.12 455 ILE A CA 1
ATOM 3471 C C . ILE A 1 455 ? -30.232 -1.396 26.103 1.00 96.12 455 ILE A C 1
ATOM 3473 O O . ILE A 1 455 ? -29.453 -2.308 26.385 1.00 96.12 455 ILE A O 1
ATOM 3477 N N . SER A 1 456 ? -30.715 -0.556 27.011 1.00 96.38 456 SER A N 1
ATOM 3478 C CA . SER A 1 456 ? -30.369 -0.634 28.427 1.00 96.38 456 SER A CA 1
ATOM 3479 C C . SER A 1 456 ? -31.615 -0.808 29.286 1.00 96.38 456 SER A C 1
ATOM 3481 O O . SER A 1 456 ? -32.681 -0.271 28.977 1.00 96.38 456 SER A O 1
ATOM 3483 N N . ALA A 1 457 ? -31.476 -1.559 30.374 1.00 96.31 457 ALA A N 1
ATOM 3484 C CA . ALA A 1 457 ? -32.504 -1.710 31.392 1.00 96.31 457 ALA A CA 1
ATOM 3485 C C . ALA A 1 457 ? -32.032 -1.082 32.700 1.00 96.31 457 ALA A C 1
ATOM 3487 O O . ALA A 1 457 ? -30.945 -1.394 33.180 1.00 96.31 457 ALA A O 1
ATOM 3488 N N . GLN A 1 458 ? -32.865 -0.220 33.277 1.00 96.19 458 GLN A N 1
ATOM 3489 C CA . GLN A 1 458 ? -32.715 0.225 34.654 1.00 96.19 458 GLN A CA 1
ATOM 3490 C C . GLN A 1 458 ? -33.407 -0.786 35.572 1.00 96.19 458 GLN A C 1
ATOM 3492 O O . GLN A 1 458 ? -34.593 -1.079 35.382 1.00 96.19 458 GLN A O 1
ATOM 3497 N N . LEU A 1 459 ? -32.668 -1.311 36.543 1.00 93.81 459 LEU A N 1
ATOM 3498 C CA . LEU A 1 459 ? -33.154 -2.261 37.539 1.00 93.81 459 LEU A CA 1
ATOM 3499 C C . LEU A 1 459 ? -33.737 -1.541 38.764 1.00 93.81 459 LEU A C 1
ATOM 3501 O O . LEU A 1 459 ? -33.536 -0.340 38.948 1.00 93.81 459 LEU A O 1
ATOM 3505 N N . ASP A 1 460 ? -34.438 -2.282 39.621 1.00 91.75 460 ASP A N 1
ATOM 3506 C CA . ASP A 1 460 ? -34.952 -1.790 40.911 1.00 91.75 460 ASP A CA 1
ATOM 3507 C C . ASP A 1 460 ? -33.869 -1.277 41.877 1.00 91.75 460 ASP A C 1
ATOM 3509 O O . ASP A 1 460 ? -34.151 -0.401 42.692 1.00 91.75 460 ASP A O 1
ATOM 3513 N N . SER A 1 461 ? -32.620 -1.737 41.747 1.00 86.69 461 SER A N 1
ATOM 3514 C CA . SER A 1 461 ? -31.457 -1.175 42.453 1.00 86.69 461 SER A CA 1
ATOM 3515 C C . SER A 1 461 ? -31.065 0.227 41.992 1.00 86.69 461 SER A C 1
ATOM 3517 O O . SER A 1 461 ? -30.254 0.875 42.649 1.00 86.69 461 SER A O 1
ATOM 3519 N N . GLY A 1 462 ? -31.571 0.676 40.843 1.00 87.56 462 GLY A N 1
ATOM 3520 C CA . GLY A 1 462 ? -31.067 1.843 40.126 1.00 87.56 462 GLY A CA 1
ATOM 3521 C C . GLY A 1 462 ? -29.908 1.536 39.170 1.00 87.56 462 GLY A C 1
ATOM 3522 O O . GLY A 1 462 ? -29.529 2.422 38.406 1.00 87.56 462 GLY A O 1
ATOM 3523 N N . ASP A 1 463 ? -29.385 0.304 39.156 1.00 88.75 463 ASP A N 1
ATOM 3524 C CA . ASP A 1 463 ? -28.334 -0.112 38.220 1.00 88.75 463 ASP A CA 1
ATOM 3525 C C . ASP A 1 463 ? -28.829 -0.091 36.772 1.00 88.75 463 ASP A C 1
ATOM 3527 O O . ASP A 1 463 ? -29.993 -0.386 36.493 1.00 88.75 463 ASP A O 1
ATOM 3531 N N . ILE A 1 464 ? -27.924 0.205 35.840 1.00 92.75 464 ILE A N 1
ATOM 3532 C CA . ILE A 1 464 ? -28.189 0.157 34.402 1.00 92.75 464 ILE A CA 1
ATOM 3533 C C . ILE A 1 464 ? -27.387 -0.995 33.807 1.00 92.75 464 ILE A C 1
ATOM 3535 O O . ILE A 1 464 ? -26.168 -1.037 33.946 1.00 92.75 464 ILE A O 1
ATOM 3539 N N . ILE A 1 465 ? -28.068 -1.914 33.127 1.00 93.31 465 ILE A N 1
ATOM 3540 C CA . ILE A 1 465 ? -27.444 -3.054 32.448 1.00 93.31 465 ILE A CA 1
ATOM 3541 C C . ILE A 1 465 ? -27.694 -2.999 30.941 1.00 93.31 465 ILE A C 1
ATOM 3543 O O . ILE A 1 465 ? -28.748 -2.541 30.489 1.00 93.31 465 ILE A O 1
ATOM 3547 N N . ASP A 1 466 ? -26.732 -3.480 30.154 1.00 94.88 466 ASP A N 1
ATOM 3548 C CA . ASP A 1 466 ? -26.937 -3.749 28.732 1.00 94.88 466 ASP A CA 1
ATOM 3549 C C . ASP A 1 466 ? -27.882 -4.940 28.572 1.00 94.88 466 ASP A C 1
ATOM 3551 O O . ASP A 1 466 ? -27.648 -6.013 29.123 1.00 94.88 466 ASP A O 1
ATOM 3555 N N . VAL A 1 467 ? -28.954 -4.745 27.809 1.00 94.38 467 VAL A N 1
ATOM 3556 C CA . VAL A 1 467 ? -29.923 -5.799 27.485 1.00 94.38 467 VAL A CA 1
ATOM 3557 C C . VAL A 1 467 ? -30.121 -5.944 25.982 1.00 94.38 467 VAL A C 1
ATOM 3559 O O . VAL A 1 467 ? -31.109 -6.523 25.529 1.00 94.38 467 VAL A O 1
ATOM 3562 N N . THR A 1 468 ? -29.181 -5.427 25.186 1.00 93.56 468 THR A N 1
ATOM 3563 C CA . THR A 1 468 ? -29.282 -5.370 23.724 1.00 93.56 468 THR A CA 1
ATOM 3564 C C . THR A 1 468 ? -29.541 -6.751 23.137 1.00 93.56 468 THR A C 1
ATOM 3566 O O . THR A 1 468 ? -30.400 -6.906 22.272 1.00 93.56 468 THR A O 1
ATOM 3569 N N . ARG A 1 469 ? -28.847 -7.776 23.638 1.00 91.12 469 ARG A N 1
ATOM 3570 C CA . ARG A 1 469 ? -28.913 -9.143 23.105 1.00 91.12 469 ARG A CA 1
ATOM 3571 C C . ARG A 1 469 ? -30.114 -9.937 23.633 1.00 91.12 469 ARG A C 1
ATOM 3573 O O . ARG A 1 469 ? -30.673 -10.712 22.864 1.00 91.12 469 ARG A O 1
ATOM 3580 N N . ILE A 1 470 ? -30.583 -9.666 24.855 1.00 90.94 470 ILE A N 1
ATOM 3581 C CA . ILE A 1 470 ? -31.696 -10.400 25.495 1.00 90.94 470 ILE A CA 1
ATOM 3582 C C . ILE A 1 470 ? -33.079 -9.769 25.288 1.00 90.94 470 ILE A C 1
ATOM 3584 O O . ILE A 1 470 ? -34.095 -10.448 25.422 1.00 90.94 470 ILE A O 1
ATOM 3588 N N . ALA A 1 471 ? -33.156 -8.478 24.953 1.00 92.50 471 ALA A N 1
ATOM 3589 C CA . ALA A 1 471 ? -34.427 -7.843 24.630 1.00 92.50 471 ALA A CA 1
ATOM 3590 C C . ALA A 1 471 ? -35.029 -8.473 23.366 1.00 92.50 471 ALA A C 1
ATOM 3592 O O . ALA A 1 471 ? -34.340 -8.643 22.349 1.00 92.50 471 ALA A O 1
ATOM 3593 N N . LYS A 1 472 ? -36.332 -8.775 23.411 1.00 92.44 472 LYS A N 1
ATOM 3594 C CA . LYS A 1 472 ? -37.097 -9.210 22.241 1.00 92.44 472 LYS A CA 1
ATOM 3595 C C . LYS A 1 472 ? -37.222 -8.033 21.278 1.00 92.44 472 LYS A C 1
ATOM 3597 O O . LYS A 1 472 ? -37.546 -6.923 21.695 1.00 92.44 472 LYS A O 1
ATOM 3602 N N . LYS A 1 473 ? -36.966 -8.296 19.997 1.00 91.38 473 LYS A N 1
ATOM 3603 C CA . LYS A 1 473 ? -36.926 -7.299 18.924 1.00 91.38 473 LYS A CA 1
ATOM 3604 C C . LYS A 1 473 ? -38.008 -7.636 17.906 1.00 91.38 473 LYS A C 1
ATOM 3606 O O . LYS A 1 473 ? -38.105 -8.784 17.477 1.00 91.38 473 LYS A O 1
ATOM 3611 N N . ALA A 1 474 ? -38.803 -6.651 17.520 1.00 90.62 474 ALA A N 1
ATOM 3612 C CA . ALA A 1 474 ? -39.790 -6.768 16.454 1.00 90.62 474 ALA A CA 1
ATOM 3613 C C . ALA A 1 474 ? -39.740 -5.528 15.555 1.00 90.62 474 ALA A C 1
ATOM 3615 O O . ALA A 1 474 ? -39.304 -4.462 15.980 1.00 90.62 474 ALA A O 1
ATOM 3616 N N . ALA A 1 475 ? -40.183 -5.665 14.308 1.00 90.12 475 ALA A N 1
ATOM 3617 C CA . ALA A 1 475 ? -40.374 -4.548 13.390 1.00 90.12 475 ALA A CA 1
ATOM 3618 C C . ALA A 1 475 ? -41.837 -4.524 12.943 1.00 90.12 475 ALA A C 1
ATOM 3620 O O . ALA A 1 475 ? -42.407 -5.575 12.655 1.00 90.12 475 ALA A O 1
ATOM 3621 N N . SER A 1 476 ? -42.443 -3.339 12.851 1.00 90.56 476 SER A N 1
ATOM 3622 C CA . SER A 1 476 ? -43.836 -3.194 12.396 1.00 90.56 476 SER A CA 1
ATOM 3623 C C . SER A 1 476 ? -44.027 -3.446 10.892 1.00 90.56 476 SER A C 1
ATOM 3625 O O . SER A 1 476 ? -45.154 -3.462 10.411 1.00 90.56 476 SER A O 1
ATOM 3627 N N . GLY A 1 477 ? -42.936 -3.594 10.138 1.00 89.88 477 GLY A N 1
ATOM 3628 C CA . GLY A 1 477 ? -42.921 -3.750 8.685 1.00 89.88 477 GLY A CA 1
ATOM 3629 C C . GLY A 1 477 ? -41.611 -4.370 8.199 1.00 89.88 477 GLY A C 1
ATOM 3630 O O . GLY A 1 477 ? -40.710 -4.637 8.992 1.00 89.88 477 GLY A O 1
ATOM 3631 N N . ASN A 1 478 ? -41.493 -4.590 6.890 1.00 89.94 478 ASN A N 1
ATOM 3632 C CA . ASN A 1 478 ? -40.355 -5.270 6.260 1.00 89.94 478 ASN A CA 1
ATOM 3633 C C . ASN A 1 478 ? -39.251 -4.324 5.750 1.00 89.94 478 ASN A C 1
ATOM 3635 O O . ASN A 1 478 ? -38.272 -4.802 5.184 1.00 89.94 478 ASN A O 1
ATOM 3639 N N . GLN A 1 479 ? -39.394 -3.009 5.948 1.00 93.12 479 GLN A N 1
ATOM 3640 C CA . GLN A 1 479 ? -38.477 -1.982 5.437 1.00 93.12 479 GLN A CA 1
ATOM 3641 C C . GLN A 1 479 ? -37.094 -2.051 6.083 1.00 93.12 479 GLN A C 1
ATOM 3643 O O . GLN A 1 479 ? -36.105 -1.718 5.434 1.00 93.12 479 GLN A O 1
ATOM 3648 N N . ALA A 1 480 ? -37.010 -2.494 7.339 1.00 92.38 480 ALA A N 1
ATOM 3649 C CA . ALA A 1 480 ? -35.761 -2.636 8.070 1.00 92.38 480 ALA A CA 1
ATOM 3650 C C . ALA A 1 480 ? -35.714 -3.964 8.830 1.00 92.38 480 ALA A C 1
ATOM 3652 O O . ALA A 1 480 ? -36.738 -4.475 9.282 1.00 92.38 480 ALA A O 1
ATOM 3653 N N . LYS A 1 481 ? -34.507 -4.501 8.993 1.00 91.12 481 LYS A N 1
ATOM 3654 C CA . LYS A 1 481 ? -34.217 -5.662 9.842 1.00 91.12 481 LYS A CA 1
ATOM 3655 C C . LYS A 1 481 ? -33.231 -5.268 10.926 1.00 91.12 481 LYS A C 1
ATOM 3657 O O . LYS A 1 481 ? -32.413 -4.373 10.726 1.00 91.12 481 LYS A O 1
ATOM 3662 N N . ILE A 1 482 ? -33.292 -5.973 12.046 1.00 89.19 482 ILE A N 1
ATOM 3663 C CA . ILE A 1 482 ? -32.382 -5.798 13.171 1.00 89.19 482 ILE A CA 1
ATOM 3664 C C . ILE A 1 482 ? -31.738 -7.135 13.528 1.00 89.19 482 ILE A C 1
ATOM 3666 O O . ILE A 1 482 ? -32.425 -8.154 13.588 1.00 89.19 482 ILE A O 1
ATOM 3670 N N . SER A 1 483 ? -30.423 -7.134 13.738 1.00 87.12 483 SER A N 1
ATOM 3671 C CA . SER A 1 483 ? -29.693 -8.318 14.191 1.00 87.12 483 SER A CA 1
ATOM 3672 C C . SER A 1 483 ? -29.829 -8.536 15.700 1.00 87.12 483 SER A C 1
ATOM 3674 O O . SER A 1 483 ? -30.226 -7.643 16.456 1.00 87.12 483 SER A O 1
ATOM 3676 N N . ASN A 1 484 ? -29.427 -9.717 16.170 1.00 80.69 484 ASN A N 1
ATOM 3677 C CA . ASN A 1 484 ? -29.401 -10.026 17.601 1.00 80.69 484 ASN A CA 1
ATOM 3678 C C . ASN A 1 484 ? -28.493 -9.080 18.397 1.00 80.69 484 ASN A C 1
ATOM 3680 O O . ASN A 1 484 ? -28.820 -8.743 19.534 1.00 80.69 484 ASN A O 1
ATOM 3684 N N . THR A 1 485 ? -27.400 -8.609 17.791 1.00 84.31 485 THR A N 1
ATOM 3685 C CA . THR A 1 485 ? -26.471 -7.655 18.416 1.00 84.31 485 THR A CA 1
ATOM 3686 C C . THR A 1 485 ? -26.943 -6.203 18.328 1.00 84.31 485 THR A C 1
ATOM 3688 O O . THR A 1 485 ? -26.287 -5.331 18.882 1.00 84.31 485 THR A O 1
ATOM 3691 N N . GLY A 1 486 ? -28.083 -5.924 17.683 1.00 90.25 486 GLY A N 1
ATOM 3692 C CA . GLY A 1 486 ? -28.669 -4.585 17.605 1.00 90.25 486 GLY A CA 1
ATOM 3693 C C . GLY A 1 486 ? -28.321 -3.792 16.342 1.00 90.25 486 GLY A C 1
ATOM 3694 O O . GLY A 1 486 ? -28.598 -2.597 16.298 1.00 90.25 486 GLY A O 1
ATOM 3695 N N . ILE A 1 487 ? -27.754 -4.414 15.304 1.00 91.69 487 ILE A N 1
ATOM 3696 C CA . ILE A 1 487 ? -27.462 -3.731 14.034 1.00 91.69 487 ILE A CA 1
ATOM 3697 C C . ILE A 1 487 ? -28.739 -3.631 13.194 1.00 91.69 487 ILE A C 1
ATOM 3699 O O . ILE A 1 487 ? -29.291 -4.648 12.770 1.00 91.69 487 ILE A O 1
ATOM 3703 N N . VAL A 1 488 ? -29.182 -2.407 12.914 1.00 93.38 488 VAL A N 1
ATOM 3704 C CA . VAL A 1 488 ? -30.348 -2.084 12.081 1.00 93.38 488 VAL A CA 1
ATOM 3705 C C . VAL A 1 488 ? -29.919 -1.815 10.645 1.00 93.38 488 VAL A C 1
ATOM 3707 O O . VAL A 1 488 ? -29.009 -1.023 10.411 1.00 93.38 488 VAL A O 1
ATOM 3710 N N . ARG A 1 489 ? -30.592 -2.446 9.677 1.00 91.62 489 ARG A N 1
ATOM 3711 C CA . ARG A 1 489 ? -30.305 -2.337 8.239 1.00 91.62 489 ARG A CA 1
ATOM 3712 C C . ARG A 1 489 ? -31.562 -2.126 7.410 1.00 91.62 489 ARG A C 1
ATOM 3714 O O . ARG A 1 489 ? -32.607 -2.699 7.715 1.00 91.62 489 ARG A O 1
ATOM 3721 N N . GLY A 1 490 ? -31.424 -1.362 6.330 1.00 91.19 490 GLY A N 1
ATOM 3722 C CA . GLY A 1 490 ? -32.467 -1.159 5.330 1.00 91.19 490 GLY A CA 1
ATOM 3723 C C . GLY A 1 490 ? -32.630 -2.373 4.412 1.00 91.19 490 GLY A C 1
ATOM 3724 O O . GLY A 1 490 ? -31.652 -2.988 3.981 1.00 91.19 490 GLY A O 1
ATOM 3725 N N . VAL A 1 491 ? -33.879 -2.717 4.116 1.00 90.69 491 VAL A N 1
ATOM 3726 C CA . VAL A 1 491 ? -34.274 -3.786 3.187 1.00 90.69 491 VAL A CA 1
ATOM 3727 C C . VAL A 1 491 ? -35.003 -3.199 1.984 1.00 90.69 491 VAL A C 1
ATOM 3729 O O . VAL A 1 491 ? -34.709 -3.566 0.852 1.00 90.69 491 VAL A O 1
ATOM 3732 N N . SER A 1 492 ? -35.931 -2.272 2.221 1.00 92.19 492 SER A N 1
ATOM 3733 C CA . SER A 1 492 ? -36.675 -1.570 1.176 1.00 92.19 492 SER A CA 1
ATOM 3734 C C . SER A 1 492 ? -37.025 -0.162 1.635 1.00 92.19 492 SER A C 1
ATOM 3736 O O . SER A 1 492 ? -37.215 0.065 2.829 1.00 92.19 492 SER A O 1
ATOM 3738 N N . ASN A 1 493 ? -37.165 0.768 0.689 1.00 94.56 493 ASN A N 1
ATOM 3739 C CA . ASN A 1 493 ? -37.551 2.142 1.000 1.00 94.56 493 ASN A CA 1
ATOM 3740 C C . ASN A 1 493 ? -38.893 2.202 1.753 1.00 94.56 493 ASN A C 1
ATOM 3742 O O . ASN A 1 493 ? -39.806 1.419 1.482 1.00 94.56 493 ASN A O 1
ATOM 3746 N N . GLY A 1 494 ? -39.022 3.157 2.671 1.00 96.12 494 GLY A N 1
ATOM 3747 C CA . GLY A 1 494 ? -40.237 3.414 3.436 1.00 96.12 494 GLY A CA 1
ATOM 3748 C C . GLY A 1 494 ? -39.962 3.713 4.907 1.00 96.12 494 GLY A C 1
ATOM 3749 O O . GLY A 1 494 ? -38.819 3.817 5.346 1.00 96.12 494 GLY A O 1
ATOM 3750 N N . LYS A 1 495 ? -41.039 3.854 5.679 1.00 97.00 495 LYS A N 1
ATOM 3751 C CA . LYS A 1 495 ? -40.990 4.104 7.123 1.00 97.00 495 LYS A CA 1
ATOM 3752 C C . LYS A 1 495 ? -41.499 2.880 7.874 1.00 97.00 495 LYS A C 1
ATOM 3754 O O . LYS A 1 495 ? -42.463 2.251 7.450 1.00 97.00 495 LYS A O 1
ATOM 3759 N N . THR A 1 496 ? -40.862 2.553 8.988 1.00 96.31 496 THR A N 1
ATOM 3760 C CA . THR A 1 496 ? -41.272 1.484 9.909 1.00 96.31 496 THR A CA 1
ATOM 3761 C C . THR A 1 496 ? -40.877 1.864 11.338 1.00 96.31 496 THR A C 1
ATOM 3763 O O . THR A 1 496 ? -40.266 2.909 11.552 1.00 96.31 496 THR A O 1
ATOM 3766 N N . HIS A 1 497 ? -41.229 1.053 12.330 1.00 95.69 497 HIS A N 1
ATOM 3767 C CA . HIS A 1 497 ? -40.748 1.208 13.700 1.00 95.69 497 HIS A CA 1
ATOM 3768 C C . HIS A 1 497 ? -40.187 -0.118 14.205 1.00 95.69 497 HIS A C 1
ATOM 3770 O O . HIS A 1 497 ? -40.736 -1.186 13.921 1.00 95.69 497 HIS A O 1
ATOM 3776 N N . LEU A 1 498 ? -39.101 -0.033 14.970 1.00 95.69 498 LEU A N 1
ATOM 3777 C CA . LEU A 1 498 ? -38.585 -1.140 15.764 1.00 95.69 498 LEU A CA 1
ATOM 3778 C C . LEU A 1 498 ? -39.197 -1.088 17.156 1.00 95.69 498 LEU A C 1
ATOM 3780 O O . LEU A 1 498 ? -39.325 -0.016 17.742 1.00 95.69 498 LEU A O 1
ATOM 3784 N N . GLU A 1 499 ? -39.558 -2.250 17.671 1.00 95.62 499 GLU A N 1
ATOM 3785 C CA . GLU A 1 499 ? -40.152 -2.444 18.982 1.00 95.62 499 GLU A CA 1
ATOM 3786 C C . GLU A 1 499 ? -39.252 -3.362 19.809 1.00 95.62 499 GLU A C 1
ATOM 3788 O O . GLU A 1 499 ? -38.867 -4.448 19.365 1.00 95.62 499 GLU A O 1
ATOM 3793 N N . PHE A 1 500 ? -38.895 -2.898 21.004 1.00 95.88 500 PHE A N 1
ATOM 3794 C CA . PHE A 1 500 ? -37.994 -3.580 21.920 1.00 95.88 500 PHE A CA 1
ATOM 3795 C C . PHE A 1 500 ? -38.708 -3.853 23.231 1.00 95.88 500 PHE A C 1
ATOM 3797 O O . PHE A 1 500 ? -39.091 -2.914 23.929 1.00 95.88 500 PHE A O 1
ATOM 3804 N N . SER A 1 501 ? -38.839 -5.128 23.590 1.00 95.50 501 SER A N 1
ATOM 3805 C CA . SER A 1 501 ? -39.544 -5.529 24.805 1.00 95.50 501 SER A CA 1
ATOM 3806 C C . SER A 1 501 ? -38.725 -6.464 25.686 1.00 95.50 501 SER A C 1
ATOM 3808 O O . SER A 1 501 ? -38.104 -7.406 25.192 1.00 95.50 501 SER A O 1
ATOM 3810 N N . LEU A 1 502 ? -38.772 -6.238 26.996 1.00 95.12 502 LEU A N 1
ATOM 3811 C CA . LEU A 1 502 ? -38.152 -7.086 28.014 1.00 95.12 502 LEU A CA 1
ATOM 3812 C C . LEU A 1 502 ? -38.918 -6.929 29.331 1.00 95.12 502 LEU A C 1
ATOM 3814 O O . LEU A 1 502 ? -39.235 -5.806 29.718 1.00 95.12 502 LEU A O 1
ATOM 3818 N N . ALA A 1 503 ? -39.217 -8.044 30.007 1.00 93.25 503 ALA A N 1
ATOM 3819 C CA . ALA A 1 503 ? -39.885 -8.062 31.316 1.00 93.25 503 ALA A CA 1
ATOM 3820 C C . ALA A 1 503 ? -41.136 -7.150 31.394 1.00 93.25 503 ALA A C 1
ATOM 3822 O O . ALA A 1 503 ? -41.300 -6.359 32.319 1.00 93.25 503 ALA A O 1
ATOM 3823 N N . GLY A 1 504 ? -42.005 -7.214 30.375 1.00 91.38 504 GLY A N 1
ATOM 3824 C CA . GLY A 1 504 ? -43.251 -6.434 30.306 1.00 91.38 504 GLY A CA 1
ATOM 3825 C C . GLY A 1 504 ? -43.085 -4.945 29.968 1.00 91.38 504 GLY A C 1
ATOM 3826 O O . GLY A 1 504 ? -44.080 -4.234 29.842 1.00 91.38 504 GLY A O 1
ATOM 3827 N N . ARG A 1 505 ? -41.854 -4.454 29.790 1.00 95.62 505 ARG A N 1
ATOM 3828 C CA . ARG A 1 505 ? -41.563 -3.091 29.323 1.00 95.62 505 ARG A CA 1
ATOM 3829 C C . ARG A 1 505 ? -41.359 -3.074 27.818 1.00 95.62 505 ARG A C 1
ATOM 3831 O O . ARG A 1 505 ? -40.921 -4.070 27.246 1.00 95.62 505 ARG A O 1
ATOM 3838 N N . ASN A 1 506 ? -41.661 -1.938 27.194 1.00 95.31 506 ASN A N 1
ATOM 3839 C CA . ASN A 1 506 ? -41.611 -1.781 25.748 1.00 95.31 506 ASN A CA 1
ATOM 3840 C C . ASN A 1 506 ? -41.143 -0.376 25.344 1.00 95.31 506 ASN A C 1
ATOM 3842 O O . ASN A 1 506 ? -41.523 0.604 25.985 1.00 95.31 506 ASN A O 1
ATOM 3846 N N . ILE A 1 507 ? -40.354 -0.274 24.277 1.00 96.06 507 ILE A N 1
ATOM 3847 C CA . ILE A 1 507 ? -39.926 0.992 23.675 1.00 96.06 507 ILE A CA 1
ATOM 3848 C C . ILE A 1 507 ? -39.926 0.880 22.149 1.00 96.06 507 ILE A C 1
ATOM 3850 O O . ILE A 1 507 ? -39.555 -0.152 21.591 1.00 96.06 507 ILE A O 1
ATOM 3854 N N . LYS A 1 508 ? -40.363 1.949 21.473 1.00 95.62 508 LYS A N 1
ATOM 3855 C CA . LYS A 1 508 ? -40.463 2.020 20.011 1.00 95.62 508 LYS A CA 1
ATOM 3856 C C . LYS A 1 508 ? -39.503 3.058 19.450 1.00 95.62 508 LYS A C 1
ATOM 3858 O O . LYS A 1 508 ? -39.416 4.157 19.990 1.00 95.62 508 LYS A O 1
ATOM 3863 N N . VAL A 1 509 ? -38.833 2.723 18.350 1.00 96.75 509 VAL A N 1
ATOM 3864 C CA . VAL A 1 509 ? -37.903 3.614 17.644 1.00 96.75 509 VAL A CA 1
ATOM 3865 C C . VAL A 1 509 ? -38.300 3.711 16.168 1.00 96.75 509 VAL A C 1
ATOM 3867 O O . VAL A 1 509 ? -38.359 2.678 15.496 1.00 96.75 509 VAL A O 1
ATOM 3870 N N . PRO A 1 510 ? -38.586 4.914 15.640 1.00 97.44 510 PRO A N 1
ATOM 3871 C CA . PRO A 1 510 ? -38.871 5.100 14.221 1.00 97.44 510 PRO A CA 1
ATOM 3872 C C . PRO A 1 510 ? -37.641 4.835 13.350 1.00 97.44 510 PRO A C 1
ATOM 3874 O O . PRO A 1 510 ? -36.528 5.238 13.687 1.00 97.44 510 PRO A O 1
ATOM 3877 N N . VAL A 1 511 ? -37.862 4.200 12.199 1.00 97.50 511 VAL A N 1
ATOM 3878 C CA . VAL A 1 511 ? -36.849 3.940 11.172 1.00 97.50 511 VAL A CA 1
ATOM 3879 C C . VAL A 1 511 ? -37.347 4.445 9.822 1.00 97.50 511 VAL A C 1
ATOM 3881 O O . VAL A 1 511 ? -38.455 4.125 9.390 1.00 97.50 511 VAL A O 1
ATOM 3884 N N . GLU A 1 512 ? -36.509 5.211 9.138 1.00 97.81 512 GLU A N 1
ATOM 3885 C CA . GLU A 1 512 ? -36.732 5.701 7.783 1.00 97.81 512 GLU A CA 1
ATOM 3886 C C . GLU A 1 512 ? -35.647 5.141 6.862 1.00 97.81 512 GLU A C 1
ATOM 3888 O O . GLU A 1 512 ? -34.454 5.333 7.101 1.00 97.81 512 GLU A O 1
ATOM 3893 N N . VAL A 1 513 ? -36.076 4.423 5.825 1.00 96.81 513 VAL A N 1
ATOM 3894 C CA . VAL A 1 513 ? -35.201 3.787 4.842 1.00 96.81 513 VAL A CA 1
ATOM 3895 C C . VAL A 1 513 ? -35.420 4.441 3.483 1.00 96.81 513 VAL A C 1
ATOM 3897 O O . VAL A 1 513 ? -36.544 4.494 2.981 1.00 96.81 513 VAL A O 1
ATOM 3900 N N . THR A 1 514 ? -34.349 4.924 2.870 1.00 95.62 514 THR A N 1
ATOM 3901 C CA . THR A 1 514 ? -34.328 5.523 1.531 1.00 95.62 514 THR A CA 1
ATOM 3902 C C . THR A 1 514 ? -33.126 4.996 0.739 1.00 95.62 514 THR A C 1
ATOM 3904 O O . THR A 1 514 ? -32.290 4.265 1.264 1.00 95.62 514 THR A O 1
ATOM 3907 N N . GLY A 1 515 ? -33.072 5.287 -0.565 1.00 91.00 515 GLY A N 1
ATOM 3908 C CA . GLY A 1 515 ? -31.915 4.972 -1.413 1.00 91.00 515 GLY A CA 1
ATOM 3909 C C . GLY A 1 515 ? -31.610 3.487 -1.662 1.00 91.00 515 GLY A C 1
ATOM 3910 O O . GLY A 1 515 ? -30.593 3.183 -2.274 1.00 91.00 515 GLY A O 1
ATOM 3911 N N . MET A 1 516 ? -32.484 2.546 -1.279 1.00 89.56 516 MET A N 1
ATOM 3912 C CA . MET A 1 516 ? -32.272 1.104 -1.525 1.00 89.56 516 MET A CA 1
ATOM 3913 C C . MET A 1 516 ? -32.286 0.719 -3.012 1.00 89.56 516 MET A C 1
ATOM 3915 O O . MET A 1 516 ? -31.769 -0.332 -3.375 1.00 89.56 516 MET A O 1
ATOM 3919 N N . ASN A 1 517 ? -32.880 1.566 -3.856 1.00 86.00 517 ASN A N 1
ATOM 3920 C CA . ASN A 1 517 ? -33.019 1.353 -5.299 1.00 86.00 517 ASN A CA 1
ATOM 3921 C C . ASN A 1 517 ? -32.049 2.220 -6.124 1.00 86.00 517 ASN A C 1
ATOM 3923 O O . ASN A 1 517 ? -32.200 2.287 -7.340 1.00 86.00 517 ASN A O 1
ATOM 3927 N N . LEU A 1 518 ? -31.130 2.942 -5.474 1.00 85.06 518 LEU A N 1
ATOM 3928 C CA . LEU A 1 518 ? -30.144 3.785 -6.148 1.00 85.06 518 LEU A CA 1
ATOM 3929 C C . LEU A 1 518 ? -28.840 3.014 -6.351 1.00 85.06 518 LEU A C 1
ATOM 3931 O O . LEU A 1 518 ? -28.463 2.188 -5.515 1.00 85.06 518 LEU A O 1
ATOM 3935 N N . ASP A 1 519 ? -28.131 3.332 -7.432 1.00 80.31 519 ASP A N 1
ATOM 3936 C CA . ASP A 1 519 ? -26.768 2.853 -7.626 1.00 80.31 519 ASP A CA 1
ATOM 3937 C C . ASP A 1 519 ? -25.860 3.436 -6.540 1.00 80.31 519 ASP A C 1
ATOM 3939 O O . ASP A 1 519 ? -25.852 4.639 -6.275 1.00 80.31 519 ASP A O 1
ATOM 3943 N N . TYR A 1 520 ? -25.097 2.565 -5.885 1.00 86.00 520 TYR A N 1
ATOM 3944 C CA . TYR A 1 520 ? -24.182 2.972 -4.828 1.00 86.00 520 TYR A CA 1
ATOM 3945 C C . TYR A 1 520 ? -22.822 3.360 -5.408 1.00 86.00 520 TYR A C 1
ATOM 3947 O O . TYR A 1 520 ? -22.164 2.544 -6.055 1.00 86.00 520 TYR A O 1
ATOM 3955 N N . ILE A 1 521 ? -22.397 4.593 -5.136 1.00 89.88 521 ILE A N 1
ATOM 3956 C CA . ILE A 1 521 ? -21.120 5.172 -5.566 1.00 89.88 521 ILE A CA 1
ATOM 3957 C C . ILE A 1 521 ? -20.234 5.363 -4.328 1.00 89.88 521 ILE A C 1
ATOM 3959 O O . ILE A 1 521 ? -20.405 6.360 -3.627 1.00 89.88 521 ILE A O 1
ATOM 3963 N N . PRO A 1 522 ? -19.351 4.400 -3.998 1.00 92.31 522 PRO A N 1
ATOM 3964 C CA . PRO A 1 522 ? -18.467 4.518 -2.841 1.00 92.31 522 PRO A CA 1
ATOM 3965 C C . PRO A 1 522 ? -17.344 5.532 -3.074 1.00 92.31 522 PRO A C 1
ATOM 3967 O O . PRO A 1 522 ? -16.674 5.503 -4.107 1.00 92.31 522 PRO A O 1
ATOM 3970 N N . ALA A 1 523 ? -17.075 6.359 -2.064 1.00 92.81 523 ALA A N 1
ATOM 3971 C CA . ALA A 1 523 ? -15.850 7.153 -1.991 1.00 92.81 523 ALA A CA 1
ATOM 3972 C C . ALA A 1 523 ? -14.720 6.331 -1.352 1.00 92.81 523 ALA A C 1
ATOM 3974 O O . ALA A 1 523 ? -14.960 5.551 -0.423 1.00 92.81 523 ALA A O 1
ATOM 3975 N N . TRP A 1 524 ? -13.474 6.515 -1.798 1.00 94.44 524 TRP A N 1
ATOM 3976 C CA . TRP A 1 524 ? -12.346 5.781 -1.229 1.00 94.44 524 TRP A CA 1
ATOM 3977 C C . TRP A 1 524 ? -12.196 6.079 0.261 1.00 94.44 524 TRP A C 1
ATOM 3979 O O . TRP A 1 524 ? -12.184 5.144 1.058 1.00 94.44 524 TRP A O 1
ATOM 3989 N N . THR A 1 525 ? -12.131 7.357 0.652 1.00 92.12 525 THR A N 1
ATOM 3990 C CA . THR A 1 525 ? -11.923 7.724 2.061 1.00 92.12 525 THR A CA 1
ATOM 3991 C C . THR A 1 525 ? -13.089 7.293 2.940 1.00 92.12 525 THR A C 1
ATOM 3993 O O . THR A 1 525 ? -12.880 6.531 3.870 1.00 92.12 525 THR A O 1
ATOM 3996 N N . LYS A 1 526 ? -14.328 7.682 2.617 1.00 90.25 526 LYS A N 1
ATOM 3997 C CA . LYS A 1 526 ? -15.481 7.424 3.498 1.00 90.25 526 LYS A CA 1
ATOM 3998 C C . LYS A 1 526 ? -15.978 5.976 3.513 1.00 90.25 526 LYS A C 1
ATOM 4000 O O . LYS A 1 526 ? -16.634 5.592 4.482 1.00 90.25 526 LYS A O 1
ATOM 4005 N N . ASP A 1 527 ? -15.772 5.202 2.446 1.00 92.31 527 ASP A N 1
ATOM 4006 C CA . ASP A 1 527 ? -16.415 3.890 2.284 1.00 92.31 527 ASP A CA 1
ATOM 4007 C C . ASP A 1 527 ? -15.425 2.739 2.115 1.00 92.31 527 ASP A C 1
ATOM 4009 O O . ASP A 1 527 ? -15.543 1.725 2.801 1.00 92.31 527 ASP A O 1
ATOM 4013 N N . VAL A 1 528 ? -14.443 2.872 1.222 1.00 95.62 528 VAL A N 1
ATOM 4014 C CA . VAL A 1 528 ? -13.561 1.750 0.856 1.00 95.62 528 VAL A CA 1
ATOM 4015 C C . VAL A 1 528 ? -12.435 1.566 1.867 1.00 95.62 528 VAL A C 1
ATOM 4017 O O . VAL A 1 528 ? -12.191 0.453 2.332 1.00 95.62 528 VAL A O 1
ATOM 4020 N N . ASN A 1 529 ? -11.762 2.648 2.248 1.00 95.00 529 ASN A N 1
ATOM 4021 C CA . ASN A 1 529 ? -10.631 2.615 3.165 1.00 95.00 529 ASN A CA 1
ATOM 4022 C C . ASN A 1 529 ? -11.002 2.055 4.556 1.00 95.00 529 ASN A C 1
ATOM 4024 O O . ASN A 1 529 ? -10.290 1.169 5.035 1.00 95.00 529 ASN A O 1
ATOM 4028 N N . PRO A 1 530 ? -12.135 2.434 5.187 1.00 93.56 530 PRO A N 1
ATOM 4029 C CA . PRO A 1 530 ? -12.579 1.832 6.441 1.00 93.56 530 PRO A CA 1
ATOM 4030 C C . PRO A 1 530 ? -12.797 0.325 6.331 1.00 93.56 530 PRO A C 1
ATOM 4032 O O . PRO A 1 530 ? -12.460 -0.415 7.253 1.00 93.56 530 PRO A O 1
ATOM 4035 N N . VAL A 1 531 ? -13.303 -0.147 5.189 1.00 94.25 531 VAL A N 1
ATOM 4036 C CA . VAL A 1 531 ? -13.489 -1.576 4.912 1.00 94.25 531 VAL A CA 1
ATOM 4037 C C . VAL A 1 531 ? -12.141 -2.286 4.770 1.00 94.25 531 VAL A C 1
ATOM 4039 O O . VAL A 1 531 ? -11.909 -3.302 5.428 1.00 94.25 531 VAL A O 1
ATOM 4042 N N . VAL A 1 532 ? -11.218 -1.736 3.974 1.00 95.31 532 VAL A N 1
ATOM 4043 C CA . VAL A 1 532 ? -9.848 -2.259 3.810 1.00 95.31 532 VAL A CA 1
ATOM 4044 C C . VAL A 1 532 ? -9.120 -2.315 5.158 1.00 95.31 532 VAL A C 1
ATOM 4046 O O . VAL A 1 532 ? -8.457 -3.311 5.465 1.00 95.31 532 VAL A O 1
ATOM 4049 N N . ALA A 1 533 ? -9.290 -1.288 5.994 1.00 92.31 533 ALA A N 1
ATOM 4050 C CA . ALA A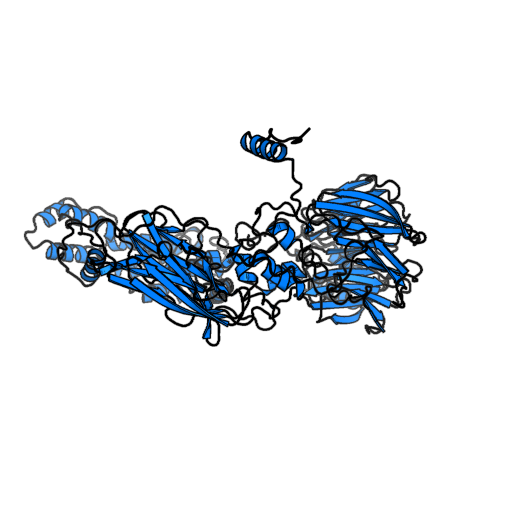 1 533 ? -8.714 -1.222 7.329 1.00 92.31 533 ALA A CA 1
ATOM 4051 C C . ALA A 1 533 ? -9.347 -2.219 8.299 1.00 92.31 533 ALA A C 1
ATOM 4053 O O . ALA A 1 533 ? -8.633 -2.896 9.043 1.00 92.31 533 ALA A O 1
ATOM 4054 N N . ARG A 1 534 ? -10.676 -2.362 8.267 1.00 90.88 534 ARG A N 1
ATOM 4055 C CA . ARG A 1 534 ? -11.402 -3.298 9.125 1.00 90.88 534 ARG A CA 1
ATOM 4056 C C . ARG A 1 534 ? -11.065 -4.752 8.812 1.00 90.88 534 ARG A C 1
ATOM 4058 O O . ARG A 1 534 ? -10.913 -5.546 9.738 1.00 90.88 534 ARG A O 1
ATOM 4065 N N . MET A 1 535 ? -10.910 -5.089 7.534 1.00 91.44 535 MET A N 1
ATOM 4066 C CA . MET A 1 535 ? -10.441 -6.410 7.104 1.00 91.44 535 MET A CA 1
ATOM 4067 C C . MET A 1 535 ? -8.966 -6.663 7.461 1.00 91.44 535 MET A C 1
ATOM 4069 O O . MET A 1 535 ? -8.501 -7.793 7.366 1.00 91.44 535 MET A O 1
ATOM 4073 N N . GLY A 1 536 ? -8.222 -5.635 7.887 1.00 91.44 536 GLY A N 1
ATOM 4074 C CA . GLY A 1 536 ? -6.827 -5.752 8.311 1.00 91.44 536 GLY A CA 1
ATOM 4075 C C . GLY A 1 536 ? -5.810 -5.741 7.167 1.00 91.44 536 GLY A C 1
ATOM 4076 O O . GLY A 1 536 ? -4.620 -5.918 7.423 1.00 91.44 536 GLY A O 1
ATOM 4077 N N . CYS A 1 537 ? -6.230 -5.485 5.922 1.00 93.94 537 CYS A N 1
ATOM 4078 C CA . CYS A 1 537 ? -5.347 -5.506 4.750 1.00 93.94 537 CYS A CA 1
ATOM 4079 C C . CYS A 1 537 ? -4.173 -4.526 4.892 1.00 93.94 537 CYS A C 1
ATOM 4081 O O . CYS A 1 537 ? -3.029 -4.872 4.597 1.00 93.94 537 CYS A O 1
ATOM 4083 N N . ASN A 1 538 ? -4.444 -3.322 5.398 1.00 93.62 538 ASN A N 1
ATOM 4084 C CA . ASN A 1 538 ? -3.457 -2.266 5.632 1.00 93.62 538 ASN A CA 1
ATOM 4085 C C . ASN A 1 538 ? -2.926 -2.247 7.086 1.00 93.62 538 ASN A C 1
ATOM 4087 O O . ASN A 1 538 ? -2.393 -1.243 7.554 1.00 93.62 538 ASN A O 1
ATOM 4091 N N . ALA A 1 539 ? -3.060 -3.346 7.836 1.00 90.75 539 ALA A N 1
ATOM 4092 C CA . ALA A 1 539 ? -2.478 -3.457 9.171 1.00 90.75 539 ALA A CA 1
ATOM 4093 C C . ALA A 1 539 ? -0.950 -3.627 9.113 1.00 90.75 539 ALA A C 1
ATOM 4095 O O . ALA A 1 539 ? -0.402 -4.131 8.132 1.00 90.75 539 ALA A O 1
ATOM 4096 N N . GLY A 1 540 ? -0.261 -3.281 10.207 1.00 88.25 540 GLY A N 1
ATOM 4097 C CA . GLY A 1 540 ? 1.202 -3.390 10.321 1.00 88.25 540 GLY A CA 1
ATOM 4098 C C . GLY A 1 540 ? 1.738 -4.825 10.267 1.00 88.25 540 GLY A C 1
ATOM 4099 O O . GLY A 1 540 ? 2.927 -5.028 10.052 1.00 88.25 540 GLY A O 1
ATOM 4100 N N . THR A 1 541 ? 0.868 -5.823 10.432 1.00 89.69 541 THR A N 1
ATOM 4101 C CA . THR A 1 541 ? 1.182 -7.248 10.252 1.00 89.69 541 THR A CA 1
ATOM 4102 C C . THR A 1 541 ? 1.046 -7.715 8.795 1.00 89.69 541 THR A C 1
ATOM 4104 O O . THR A 1 541 ? 1.564 -8.777 8.452 1.00 89.69 541 THR A O 1
ATOM 4107 N N . CYS A 1 542 ? 0.380 -6.928 7.940 1.00 92.56 542 CYS A N 1
ATOM 4108 C CA . CYS A 1 542 ? 0.059 -7.240 6.542 1.00 92.56 542 CYS A CA 1
ATOM 4109 C C . CYS A 1 542 ? 0.652 -6.176 5.596 1.00 92.56 542 CYS A C 1
ATOM 4111 O O . CYS A 1 542 ? 1.838 -5.862 5.695 1.00 92.56 542 CYS A O 1
ATOM 4113 N N . HIS A 1 543 ? -0.128 -5.611 4.667 1.00 95.25 543 HIS A N 1
ATOM 4114 C CA . HIS A 1 543 ? 0.392 -4.683 3.656 1.00 95.25 543 HIS A CA 1
ATOM 4115 C C . HIS A 1 543 ? 0.698 -3.284 4.199 1.00 95.25 543 HIS A C 1
ATOM 4117 O O . HIS A 1 543 ? 1.438 -2.557 3.547 1.00 95.25 543 HIS A O 1
ATOM 4123 N N . GLY A 1 544 ? 0.209 -2.934 5.394 1.00 91.88 544 GLY A N 1
ATOM 4124 C CA . GLY A 1 544 ? 0.612 -1.720 6.115 1.00 91.88 544 GLY A CA 1
ATOM 4125 C C . GLY A 1 544 ? 1.932 -1.855 6.879 1.00 91.88 544 GLY A C 1
ATOM 4126 O O . GLY A 1 544 ? 2.319 -0.937 7.600 1.00 91.88 544 GLY A O 1
ATOM 4127 N N . ALA A 1 545 ? 2.613 -3.003 6.784 1.00 90.50 545 ALA A N 1
ATOM 4128 C CA . ALA A 1 545 ? 3.959 -3.170 7.318 1.00 90.50 545 ALA A CA 1
ATOM 4129 C C . ALA A 1 545 ? 4.941 -2.188 6.655 1.00 90.50 545 ALA A C 1
ATOM 4131 O O . ALA A 1 545 ? 4.759 -1.791 5.502 1.00 90.50 545 ALA A O 1
ATOM 4132 N N . LYS A 1 546 ? 6.033 -1.850 7.356 1.00 84.75 546 LYS A N 1
ATOM 4133 C CA . LYS A 1 546 ? 7.055 -0.901 6.875 1.00 84.75 546 LYS A CA 1
ATOM 4134 C C . LYS A 1 546 ? 7.525 -1.201 5.446 1.00 84.75 546 LYS A C 1
ATOM 4136 O O . LYS A 1 546 ? 7.637 -0.273 4.646 1.00 84.75 546 LYS A O 1
ATOM 4141 N N . ASP A 1 547 ? 7.732 -2.472 5.117 1.00 86.06 547 ASP A N 1
ATOM 4142 C CA . ASP A 1 547 ? 8.208 -2.913 3.799 1.00 86.06 547 ASP A CA 1
ATOM 4143 C C . ASP A 1 547 ? 7.081 -3.489 2.913 1.00 86.06 547 ASP A C 1
ATOM 4145 O O . ASP A 1 547 ? 7.317 -3.910 1.778 1.00 86.06 547 ASP A O 1
ATOM 4149 N N . GLY A 1 548 ? 5.836 -3.487 3.405 1.00 91.25 548 GLY A N 1
ATOM 4150 C CA . GLY A 1 548 ? 4.711 -4.199 2.800 1.00 91.25 548 GLY A CA 1
ATOM 4151 C C . GLY A 1 548 ? 4.901 -5.720 2.814 1.00 91.25 548 GLY A C 1
ATOM 4152 O O . GLY A 1 548 ? 5.625 -6.272 3.645 1.00 91.25 548 GLY A O 1
ATOM 4153 N N . LYS A 1 549 ? 4.236 -6.418 1.886 1.00 88.31 549 LYS A N 1
ATOM 4154 C CA . LYS A 1 549 ? 4.336 -7.877 1.702 1.00 88.31 549 LYS A CA 1
ATOM 4155 C C . LYS A 1 549 ? 4.354 -8.227 0.219 1.00 88.31 549 LYS A C 1
ATOM 4157 O O . LYS A 1 549 ? 3.496 -7.756 -0.525 1.00 88.31 549 LYS A O 1
ATOM 4162 N N . ASN A 1 550 ? 5.313 -9.056 -0.207 1.00 82.44 550 ASN A N 1
ATOM 4163 C CA . ASN A 1 550 ? 5.412 -9.602 -1.573 1.00 82.44 550 ASN A CA 1
ATOM 4164 C C . ASN A 1 550 ? 5.226 -8.545 -2.673 1.00 82.44 550 ASN A C 1
ATOM 4166 O O . ASN A 1 550 ? 4.474 -8.707 -3.632 1.00 82.44 550 ASN A O 1
ATOM 4170 N N . GLY A 1 551 ? 5.883 -7.406 -2.468 1.00 82.94 551 GLY A N 1
ATOM 4171 C CA . GLY A 1 551 ? 5.867 -6.274 -3.379 1.00 82.94 551 GLY A CA 1
ATOM 4172 C C . GLY A 1 551 ? 4.580 -5.464 -3.466 1.00 82.94 551 GLY A C 1
ATOM 4173 O O . GLY A 1 551 ? 4.461 -4.628 -4.355 1.00 82.94 551 GLY A O 1
ATOM 4174 N N . PHE A 1 552 ? 3.668 -5.643 -2.514 1.00 92.56 552 PHE A N 1
ATOM 4175 C CA . PHE A 1 552 ? 2.495 -4.801 -2.335 1.00 92.56 552 PHE A CA 1
ATOM 4176 C C . PHE A 1 552 ? 2.507 -4.150 -0.949 1.00 92.56 552 PHE A C 1
ATOM 4178 O O . PHE A 1 552 ? 2.621 -4.837 0.074 1.00 92.56 552 PHE A O 1
ATOM 4185 N N . LYS A 1 553 ? 2.416 -2.820 -0.924 1.00 93.25 553 LYS A N 1
ATOM 4186 C CA . LYS A 1 553 ? 2.471 -2.008 0.289 1.00 93.25 553 LYS A CA 1
ATOM 4187 C C . LYS A 1 553 ? 1.336 -0.993 0.271 1.00 93.25 553 LYS A C 1
ATOM 4189 O O . LYS A 1 553 ? 1.085 -0.371 -0.753 1.00 93.25 553 LYS A O 1
ATOM 4194 N N . LEU A 1 554 ? 0.706 -0.839 1.424 1.00 94.69 554 LEU A N 1
ATOM 4195 C CA . LEU A 1 554 ? -0.286 0.177 1.736 1.00 94.69 554 LEU A CA 1
ATOM 4196 C C . LEU A 1 554 ? 0.258 1.057 2.865 1.00 94.69 554 LEU A C 1
ATOM 4198 O O . LEU A 1 554 ? 1.177 0.673 3.595 1.00 94.69 554 LEU A O 1
ATOM 4202 N N . SER A 1 555 ? -0.304 2.244 3.005 1.00 91.50 555 SER A N 1
ATOM 4203 C CA . SER A 1 555 ? -0.137 3.092 4.169 1.00 91.50 555 SER A CA 1
ATOM 4204 C C . SER A 1 555 ? -0.666 2.358 5.402 1.00 91.50 555 SER A C 1
ATOM 4206 O O . SER A 1 555 ? -1.639 1.597 5.340 1.00 91.50 555 SER A O 1
ATOM 4208 N N . LEU A 1 556 ? -0.010 2.534 6.549 1.00 88.44 556 LEU A N 1
ATOM 4209 C CA . LEU A 1 556 ? -0.453 1.868 7.767 1.00 88.44 556 LEU A CA 1
ATOM 4210 C C . LEU A 1 556 ? -1.852 2.373 8.134 1.00 88.44 556 LEU A C 1
ATOM 4212 O O . LEU A 1 556 ? -2.033 3.556 8.389 1.00 88.44 556 LEU A O 1
ATOM 4216 N N . ARG A 1 557 ? -2.826 1.459 8.209 1.00 85.81 557 ARG A N 1
ATOM 4217 C CA . ARG A 1 557 ? -4.226 1.732 8.579 1.00 85.81 557 ARG A CA 1
ATOM 4218 C C . ARG A 1 557 ? -4.953 2.725 7.666 1.00 85.81 557 ARG A C 1
ATOM 4220 O O . ARG A 1 557 ? -6.030 3.182 8.040 1.00 85.81 557 ARG A O 1
ATOM 4227 N N . GLY A 1 558 ? -4.421 3.003 6.477 1.00 87.25 558 GLY A N 1
ATOM 4228 C CA . GLY A 1 558 ? -5.120 3.817 5.489 1.00 87.25 558 GLY A CA 1
ATOM 4229 C C . GLY A 1 558 ? -4.960 5.321 5.684 1.00 87.25 558 GLY A C 1
ATOM 4230 O O . GLY A 1 558 ? -5.882 6.072 5.370 1.00 87.25 558 GLY A O 1
ATOM 4231 N N . TYR A 1 559 ? -3.853 5.760 6.286 1.00 84.00 559 TYR A N 1
ATOM 4232 C CA . TYR A 1 559 ? -3.607 7.168 6.607 1.00 84.00 559 TYR A CA 1
ATOM 4233 C C . TYR A 1 559 ? -3.188 8.024 5.399 1.00 84.00 559 TYR A C 1
ATOM 4235 O O . TYR A 1 559 ? -3.393 9.240 5.431 1.00 84.00 559 TYR A O 1
ATOM 4243 N N . ASP A 1 560 ? -2.701 7.410 4.312 1.00 87.50 560 ASP A N 1
ATOM 4244 C CA . ASP A 1 560 ? -2.374 8.089 3.048 1.00 87.50 560 ASP A CA 1
ATOM 4245 C C . ASP A 1 560 ? -3.211 7.521 1.878 1.00 87.50 560 ASP A C 1
ATOM 4247 O O . ASP A 1 560 ? -2.805 6.556 1.219 1.00 87.50 560 ASP A O 1
ATOM 4251 N N . PRO A 1 561 ? -4.381 8.128 1.589 1.00 91.25 561 PRO A N 1
ATOM 4252 C CA . PRO A 1 561 ? -5.263 7.709 0.502 1.00 91.25 561 PRO A CA 1
ATOM 4253 C C . PRO A 1 561 ? -4.620 7.737 -0.886 1.00 91.25 561 PRO A C 1
ATOM 4255 O O . PRO A 1 561 ? -4.933 6.887 -1.719 1.00 91.25 561 PRO A O 1
ATOM 4258 N N . ILE A 1 562 ? -3.730 8.700 -1.151 1.00 91.75 562 ILE A N 1
ATOM 4259 C CA . ILE A 1 562 ? -3.072 8.838 -2.457 1.00 91.75 562 ILE A CA 1
ATOM 4260 C C . ILE A 1 562 ? -2.115 7.668 -2.655 1.00 91.75 562 ILE A C 1
ATOM 4262 O O . ILE A 1 562 ? -2.124 7.025 -3.708 1.00 91.75 562 ILE A O 1
ATOM 4266 N N . TYR A 1 563 ? -1.309 7.372 -1.634 1.00 91.81 563 TYR A N 1
ATOM 4267 C CA . TYR A 1 563 ? -0.408 6.229 -1.647 1.00 91.81 563 TYR A CA 1
ATOM 4268 C C . TYR A 1 563 ? -1.166 4.913 -1.838 1.00 91.81 563 TYR A C 1
ATOM 4270 O O . TYR A 1 563 ? -0.756 4.097 -2.666 1.00 91.81 563 TYR A O 1
ATOM 4278 N N . ASP A 1 564 ? -2.271 4.728 -1.112 1.00 94.50 564 ASP A N 1
ATOM 4279 C CA . ASP A 1 564 ? -3.051 3.493 -1.149 1.00 94.50 564 ASP A CA 1
ATOM 4280 C C . ASP A 1 564 ? -3.722 3.258 -2.496 1.00 94.50 564 ASP A C 1
ATOM 4282 O O . ASP A 1 564 ? -3.545 2.189 -3.080 1.00 94.50 564 ASP A O 1
ATOM 4286 N N . VAL A 1 565 ? -4.445 4.250 -3.025 1.00 95.25 565 VAL A N 1
ATOM 4287 C CA . VAL A 1 565 ? -5.116 4.109 -4.325 1.00 95.25 565 VAL A CA 1
ATOM 4288 C C . VAL A 1 565 ? -4.090 3.857 -5.427 1.00 95.25 565 VAL A C 1
ATOM 4290 O O . VAL A 1 565 ? -4.254 2.907 -6.191 1.00 95.25 565 VAL A O 1
ATOM 4293 N N . ARG A 1 566 ? -2.971 4.595 -5.441 1.00 93.75 566 ARG A N 1
ATOM 4294 C CA . ARG A 1 566 ? -1.880 4.375 -6.405 1.00 93.75 566 ARG A CA 1
ATOM 4295 C C . ARG A 1 566 ? -1.323 2.949 -6.347 1.00 93.75 566 ARG A C 1
ATOM 4297 O O . ARG A 1 566 ? -1.012 2.375 -7.389 1.00 93.75 566 ARG A O 1
ATOM 4304 N N . ALA A 1 567 ? -1.198 2.365 -5.155 1.00 94.56 567 ALA A N 1
ATOM 4305 C CA . ALA A 1 567 ? -0.719 0.992 -4.996 1.00 94.56 567 ALA A CA 1
ATOM 4306 C C . ALA A 1 567 ? -1.679 -0.052 -5.606 1.00 94.56 567 ALA A C 1
ATOM 4308 O O . ALA A 1 567 ? -1.252 -1.158 -5.947 1.00 94.56 567 ALA A O 1
ATOM 4309 N N . PHE A 1 568 ? -2.964 0.286 -5.751 1.00 94.81 568 PHE A N 1
ATOM 4310 C CA . PHE A 1 568 ? -3.953 -0.545 -6.435 1.00 94.81 568 PHE A CA 1
ATOM 4311 C C . PHE A 1 568 ? -4.013 -0.288 -7.946 1.00 94.81 568 PHE A C 1
ATOM 4313 O O . PHE A 1 568 ? -4.162 -1.249 -8.705 1.00 94.81 568 PHE A O 1
ATOM 4320 N N . THR A 1 569 ? -3.912 0.975 -8.375 1.00 91.88 569 THR A N 1
ATOM 4321 C CA . THR A 1 569 ? -4.223 1.396 -9.750 1.00 91.88 569 THR A CA 1
ATOM 4322 C C . THR A 1 569 ? -3.016 1.549 -10.665 1.00 91.88 569 THR A C 1
ATOM 4324 O O . THR A 1 569 ? -3.132 1.232 -11.848 1.00 91.88 569 THR A O 1
ATOM 4327 N N . ASP A 1 570 ? -1.877 2.008 -10.147 1.00 90.56 570 ASP A N 1
ATOM 4328 C CA . ASP A 1 570 ? -0.701 2.365 -10.950 1.00 90.56 570 ASP A CA 1
ATOM 4329 C C . ASP A 1 570 ? 0.399 1.315 -10.797 1.00 90.56 570 ASP A C 1
ATOM 4331 O O . ASP A 1 570 ? 0.992 0.881 -11.782 1.00 90.56 570 ASP A O 1
ATOM 4335 N N . ASP A 1 571 ? 0.679 0.892 -9.561 1.00 90.69 571 ASP A N 1
ATOM 4336 C CA . ASP A 1 571 ? 1.781 -0.023 -9.274 1.00 90.69 571 ASP A CA 1
ATOM 4337 C C . ASP A 1 571 ? 1.625 -1.339 -10.054 1.00 90.69 571 ASP A C 1
ATOM 4339 O O . ASP A 1 571 ? 0.610 -2.036 -9.969 1.00 90.69 571 ASP A O 1
ATOM 4343 N N . ILE A 1 572 ? 2.678 -1.693 -10.802 1.00 91.88 572 ILE A N 1
ATOM 4344 C CA . ILE A 1 572 ? 2.709 -2.877 -11.674 1.00 91.88 572 ILE A CA 1
ATOM 4345 C C . ILE A 1 572 ? 1.531 -2.841 -12.670 1.00 91.88 572 ILE A C 1
ATOM 4347 O O . ILE A 1 572 ? 0.791 -3.810 -12.823 1.00 91.88 572 ILE A O 1
ATOM 4351 N N . SER A 1 573 ? 1.304 -1.680 -13.292 1.00 93.19 573 SER A N 1
ATOM 4352 C CA . SER A 1 573 ? 0.328 -1.477 -14.369 1.00 93.19 573 SER A CA 1
ATOM 4353 C C . SER A 1 573 ? -1.087 -1.951 -14.003 1.00 93.19 573 SER A C 1
ATOM 4355 O O . SER A 1 573 ? -1.737 -2.673 -14.764 1.00 93.19 573 SER A O 1
ATOM 4357 N N . SER A 1 574 ? -1.572 -1.591 -12.809 1.00 93.25 574 SER A N 1
ATOM 4358 C CA . SER A 1 574 ? -2.897 -1.985 -12.293 1.00 93.25 574 SER A CA 1
ATOM 4359 C C . SER A 1 574 ? -3.060 -3.477 -11.967 1.00 93.25 574 SER A C 1
ATOM 4361 O O . SER A 1 574 ? -4.142 -4.048 -12.065 1.00 93.25 574 SER A O 1
ATOM 4363 N N . ARG A 1 575 ? -1.999 -4.170 -11.543 1.00 93.38 575 ARG A N 1
ATOM 4364 C CA . ARG A 1 575 ? -2.053 -5.614 -11.233 1.00 93.38 575 ARG A CA 1
ATOM 4365 C C . ARG A 1 575 ? -3.120 -6.022 -10.209 1.00 93.38 575 ARG A C 1
ATOM 4367 O O . ARG A 1 575 ? -3.526 -7.184 -10.174 1.00 93.38 575 ARG A O 1
ATOM 4374 N N . ARG A 1 576 ? -3.512 -5.123 -9.302 1.00 94.69 576 ARG A N 1
ATOM 4375 C CA . ARG A 1 576 ? -4.381 -5.462 -8.158 1.00 94.69 576 ARG A CA 1
ATOM 4376 C C . ARG A 1 576 ? -5.865 -5.254 -8.435 1.00 94.69 576 ARG A C 1
ATOM 4378 O O . ARG A 1 576 ? -6.686 -5.839 -7.723 1.00 94.69 576 ARG A O 1
ATOM 4385 N N . VAL A 1 577 ? -6.181 -4.480 -9.468 1.00 93.25 577 VAL A N 1
ATOM 4386 C CA . VAL A 1 577 ? -7.534 -4.087 -9.838 1.00 93.25 577 VAL A CA 1
ATOM 4387 C C . VAL A 1 577 ? -7.751 -4.335 -11.326 1.00 93.25 577 VAL A C 1
ATOM 4389 O O . VAL A 1 577 ? -6.972 -3.901 -12.162 1.00 93.25 577 VAL A O 1
ATOM 4392 N N . ASN A 1 578 ? -8.846 -5.005 -11.666 1.00 90.69 578 ASN A N 1
ATOM 4393 C CA . ASN A 1 578 ? -9.288 -5.177 -13.039 1.00 90.69 578 ASN A CA 1
ATOM 4394 C C . ASN A 1 578 ? -10.564 -4.355 -13.262 1.00 90.69 578 ASN A C 1
ATOM 4396 O O . ASN A 1 578 ? -11.621 -4.655 -12.711 1.00 90.69 578 ASN A O 1
ATOM 4400 N N . LEU A 1 579 ? -10.454 -3.293 -14.061 1.00 87.56 579 LEU A N 1
ATOM 4401 C CA . LEU A 1 579 ? -11.558 -2.362 -14.313 1.00 87.56 579 LEU A CA 1
ATOM 4402 C C . LEU A 1 579 ? -12.611 -2.926 -15.277 1.00 87.56 579 LEU A C 1
ATOM 4404 O O . LEU A 1 579 ? -13.786 -2.569 -15.171 1.00 87.56 579 LEU A O 1
ATOM 4408 N N . ALA A 1 580 ? -12.196 -3.802 -16.197 1.00 85.31 580 ALA A N 1
ATOM 4409 C CA . ALA A 1 580 ? -13.078 -4.459 -17.158 1.00 85.31 580 ALA A CA 1
ATOM 4410 C C . ALA A 1 580 ? -13.857 -5.615 -16.522 1.00 85.31 580 ALA A C 1
ATOM 4412 O O . ALA A 1 580 ? -15.028 -5.806 -16.843 1.00 85.31 580 ALA A O 1
ATOM 4413 N N . SER A 1 581 ? -13.231 -6.331 -15.583 1.00 86.75 581 SER A N 1
ATOM 4414 C CA . SER A 1 581 ? -13.868 -7.387 -14.798 1.00 86.75 581 SER A CA 1
ATOM 4415 C C . SER A 1 581 ? -13.574 -7.227 -13.300 1.00 86.75 581 SER A C 1
ATOM 4417 O O . SER A 1 581 ? -12.629 -7.823 -12.776 1.00 86.75 581 SER A O 1
ATOM 4419 N N . PRO A 1 582 ? -14.376 -6.419 -12.575 1.00 88.75 582 PRO A N 1
ATOM 4420 C CA . PRO A 1 582 ? -14.157 -6.141 -11.157 1.00 88.75 582 PRO A CA 1
ATOM 4421 C C . PRO A 1 582 ? -14.005 -7.392 -10.290 1.00 88.75 582 PRO A C 1
ATOM 4423 O O . PRO A 1 582 ? -13.142 -7.408 -9.417 1.00 88.75 582 PRO A O 1
ATOM 4426 N N . ASP A 1 583 ? -14.788 -8.442 -10.553 1.00 85.81 583 ASP A N 1
ATOM 4427 C CA . ASP A 1 583 ? -14.793 -9.692 -9.777 1.00 85.81 583 ASP A CA 1
ATOM 4428 C C . ASP A 1 583 ? -13.493 -10.506 -9.895 1.00 85.81 583 ASP A C 1
ATOM 4430 O O . ASP A 1 583 ? -13.180 -11.285 -8.989 1.00 85.81 583 ASP A O 1
ATOM 4434 N N . ASP A 1 584 ? -12.725 -10.264 -10.962 1.00 86.88 584 ASP A N 1
ATOM 4435 C CA . ASP A 1 584 ? -11.423 -10.882 -11.244 1.00 86.88 584 ASP A CA 1
ATOM 4436 C C . ASP A 1 584 ? -10.254 -10.002 -10.763 1.00 86.88 584 ASP A C 1
ATOM 4438 O O . ASP A 1 584 ? -9.078 -10.274 -11.014 1.00 86.88 584 ASP A O 1
ATOM 4442 N N . SER A 1 585 ? -10.554 -8.925 -10.030 1.00 92.75 585 SER A N 1
ATOM 4443 C CA . SER A 1 585 ? -9.531 -8.108 -9.380 1.00 92.75 585 SER A CA 1
ATOM 4444 C C . SER A 1 585 ? -8.819 -8.913 -8.305 1.00 92.75 585 SER A C 1
ATOM 4446 O O . SER A 1 585 ? -9.442 -9.402 -7.359 1.00 92.75 585 SER A O 1
ATOM 4448 N N . LEU A 1 586 ? -7.489 -8.979 -8.383 1.00 93.44 586 LEU A N 1
ATOM 4449 C CA . LEU A 1 586 ? -6.686 -9.766 -7.451 1.00 93.44 586 LEU A CA 1
ATOM 4450 C C . LEU A 1 586 ? -6.939 -9.401 -5.981 1.00 93.44 586 LEU A C 1
ATOM 4452 O O . LEU A 1 586 ? -6.906 -10.286 -5.128 1.00 93.44 586 LEU A O 1
ATOM 4456 N N . MET A 1 587 ? -7.222 -8.132 -5.665 1.00 93.88 587 MET A N 1
ATOM 4457 C CA . MET A 1 587 ? -7.563 -7.744 -4.292 1.00 93.88 587 MET A CA 1
ATOM 4458 C C . MET A 1 587 ? -8.832 -8.443 -3.770 1.00 93.88 587 MET A C 1
ATOM 4460 O O . MET A 1 587 ? -8.863 -8.857 -2.613 1.00 93.88 587 MET A O 1
ATOM 4464 N N . LEU A 1 588 ? -9.848 -8.643 -4.619 1.00 93.00 588 LEU A N 1
ATOM 4465 C CA . LEU A 1 588 ? -11.066 -9.378 -4.267 1.00 93.00 588 LEU A CA 1
ATOM 4466 C C . LEU A 1 588 ? -10.814 -10.887 -4.246 1.00 93.00 588 LEU A C 1
ATOM 4468 O O . LEU A 1 588 ? -11.279 -11.572 -3.334 1.00 93.00 588 LEU A O 1
ATOM 4472 N N . LEU A 1 589 ? -10.034 -11.404 -5.197 1.00 91.56 589 LEU A N 1
ATOM 4473 C CA . LEU A 1 589 ? -9.680 -12.823 -5.248 1.00 91.56 589 LEU A CA 1
ATOM 4474 C C . LEU A 1 589 ? -8.887 -13.269 -4.008 1.00 91.56 589 LEU A C 1
ATOM 4476 O O . LEU A 1 589 ? -9.172 -14.320 -3.437 1.00 91.56 589 LEU A O 1
ATOM 4480 N N . LYS A 1 590 ? -7.933 -12.454 -3.537 1.00 92.56 590 LYS A N 1
ATOM 4481 C CA . LYS A 1 590 ? -7.192 -12.715 -2.290 1.00 92.56 590 LYS A CA 1
ATOM 4482 C C . LYS A 1 590 ? -8.094 -12.592 -1.062 1.00 92.56 590 LYS A C 1
ATOM 4484 O O . LYS A 1 590 ? -8.042 -13.454 -0.190 1.00 92.56 590 LYS A O 1
ATOM 4489 N N . ALA A 1 591 ? -8.948 -11.565 -1.001 1.00 92.00 591 ALA A N 1
ATOM 4490 C CA . ALA A 1 591 ? -9.849 -11.350 0.134 1.00 92.00 591 ALA A CA 1
ATOM 4491 C C . ALA A 1 591 ? -10.904 -12.462 0.285 1.00 92.00 591 ALA A C 1
ATOM 4493 O O . ALA A 1 591 ? -11.320 -12.763 1.401 1.00 92.00 591 ALA A O 1
ATOM 4494 N N .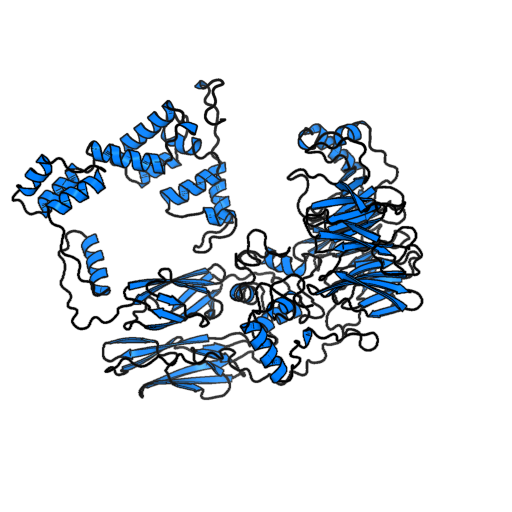 THR A 1 592 ? -11.304 -13.089 -0.823 1.00 89.25 592 THR A N 1
ATOM 4495 C CA . THR A 1 592 ? -12.253 -14.215 -0.850 1.00 89.25 592 THR A CA 1
ATOM 4496 C C . THR A 1 592 ? -11.590 -15.589 -0.781 1.00 89.25 592 THR A C 1
ATOM 4498 O O . THR A 1 592 ? -12.295 -16.592 -0.687 1.00 89.25 592 THR A O 1
ATOM 4501 N N . SER A 1 593 ? -10.253 -15.639 -0.791 1.00 87.56 593 SER A N 1
ATOM 4502 C CA . SER A 1 593 ? -9.444 -16.861 -0.912 1.00 87.56 593 SER A CA 1
ATOM 4503 C C . SER A 1 593 ? -9.673 -17.670 -2.194 1.00 87.56 593 SER A C 1
ATOM 4505 O O . SER A 1 593 ? -9.263 -18.823 -2.263 1.00 87.56 593 SER A O 1
ATOM 4507 N N . ALA A 1 594 ? -10.238 -17.056 -3.240 1.00 85.19 594 ALA A N 1
ATOM 4508 C CA . ALA A 1 594 ? -10.239 -17.616 -4.595 1.00 85.19 594 ALA A CA 1
ATOM 4509 C C . ALA A 1 594 ? -8.812 -17.739 -5.169 1.00 85.19 594 ALA A C 1
ATOM 4511 O O . ALA A 1 594 ? -8.540 -18.563 -6.039 1.00 85.19 594 ALA A O 1
ATOM 4512 N N . VAL A 1 595 ? -7.882 -16.927 -4.655 1.00 88.12 595 VAL A N 1
ATOM 4513 C CA . VAL A 1 595 ? -6.439 -17.058 -4.874 1.00 88.12 595 VAL A CA 1
ATOM 4514 C C . VAL A 1 595 ? -5.753 -17.242 -3.512 1.00 88.12 595 VAL A C 1
ATOM 4516 O O . VAL A 1 595 ? -6.099 -16.512 -2.576 1.00 88.12 595 VAL A O 1
ATOM 4519 N N . PRO A 1 596 ? -4.743 -18.131 -3.383 1.00 85.94 596 PRO A N 1
ATOM 4520 C CA . PRO A 1 596 ? -4.045 -18.373 -2.119 1.00 85.94 596 PRO A CA 1
ATOM 4521 C C . PRO A 1 596 ? -3.542 -17.089 -1.453 1.00 85.94 596 PRO A C 1
ATOM 4523 O O . PRO A 1 596 ? -2.882 -16.266 -2.089 1.00 85.94 596 PRO A O 1
ATOM 4526 N N . HIS A 1 597 ? -3.829 -16.903 -0.168 1.00 90.12 597 HIS A N 1
ATOM 4527 C CA . HIS A 1 597 ? -3.476 -15.693 0.569 1.00 90.12 597 HIS A CA 1
ATOM 4528 C C . HIS A 1 597 ? -3.098 -16.034 2.010 1.00 90.12 597 HIS A C 1
ATOM 4530 O O . HIS A 1 597 ? -3.890 -16.642 2.723 1.00 90.12 597 HIS A O 1
ATOM 4536 N N . GLU A 1 598 ? -1.917 -15.603 2.458 1.00 87.94 598 GLU A N 1
ATOM 4537 C CA . GLU A 1 598 ? -1.463 -15.828 3.841 1.00 87.94 598 GLU A CA 1
ATOM 4538 C C . GLU A 1 598 ? -2.381 -15.170 4.881 1.00 87.94 598 GLU A C 1
ATOM 4540 O O . GLU A 1 598 ? -2.532 -15.688 5.982 1.00 87.94 598 GLU A O 1
ATOM 4545 N N . GLY A 1 599 ? -3.039 -14.056 4.530 1.00 86.38 599 GLY A N 1
ATOM 4546 C CA . GLY A 1 599 ? -4.015 -13.393 5.399 1.00 86.38 599 GLY A CA 1
ATOM 4547 C C . GLY A 1 599 ? -5.348 -14.140 5.549 1.00 86.38 599 GLY A C 1
ATOM 4548 O O . GLY A 1 599 ? -6.215 -13.666 6.279 1.00 86.38 599 GLY A O 1
ATOM 4549 N N . GLY A 1 600 ? -5.526 -15.281 4.874 1.00 88.44 600 GLY A N 1
ATOM 4550 C CA . GLY A 1 600 ? -6.758 -16.068 4.894 1.00 88.44 600 GLY A CA 1
ATOM 4551 C C . GLY A 1 600 ? -7.930 -15.405 4.160 1.00 88.44 600 GLY A C 1
ATOM 4552 O O . GLY A 1 600 ? -7.756 -14.440 3.406 1.00 88.44 600 GLY A O 1
ATOM 4553 N N . GLN A 1 601 ? -9.131 -15.952 4.379 1.00 88.38 601 GLN A N 1
ATOM 4554 C CA . GLN A 1 601 ? -10.388 -15.417 3.848 1.00 88.38 601 GLN A CA 1
ATOM 4555 C C . GLN A 1 601 ? -10.888 -14.288 4.752 1.00 88.38 601 GLN A C 1
ATOM 4557 O O . GLN A 1 601 ? -11.149 -14.499 5.936 1.00 88.38 601 GLN A O 1
ATOM 4562 N N . LEU A 1 602 ? -11.049 -13.095 4.184 1.00 89.81 602 LEU A N 1
ATOM 4563 C CA . LEU A 1 602 ? -11.465 -11.884 4.897 1.00 89.81 602 LEU A CA 1
ATOM 4564 C C . LEU A 1 602 ? -12.924 -11.506 4.611 1.00 89.81 602 LEU A C 1
ATOM 4566 O O . LEU A 1 602 ? -13.563 -10.844 5.426 1.00 89.81 602 LEU A O 1
ATOM 4570 N N . THR A 1 603 ? -13.458 -11.919 3.460 1.00 88.44 603 THR A N 1
ATOM 4571 C CA . THR A 1 603 ? -14.846 -11.674 3.042 1.00 88.44 603 THR A CA 1
ATOM 4572 C C . THR A 1 603 ? -15.298 -12.744 2.044 1.00 88.44 603 THR A C 1
ATOM 4574 O O . THR A 1 603 ? -14.481 -13.527 1.563 1.00 88.44 603 THR A O 1
ATOM 4577 N N . LYS A 1 604 ? -16.589 -12.798 1.715 1.00 85.69 604 LYS A N 1
ATOM 4578 C CA . LYS A 1 604 ? -17.156 -13.695 0.700 1.00 85.69 604 LYS A CA 1
ATOM 4579 C C . LYS A 1 604 ? -17.830 -12.899 -0.419 1.00 85.69 604 LYS A C 1
ATOM 4581 O O . LYS A 1 604 ? -18.330 -11.799 -0.167 1.00 85.69 604 LYS A O 1
ATOM 4586 N N . PRO A 1 605 ? -17.903 -13.438 -1.650 1.00 82.75 605 PRO A N 1
ATOM 4587 C CA . PRO A 1 605 ? -18.737 -12.845 -2.686 1.00 82.75 605 PRO A CA 1
ATOM 4588 C C . PRO A 1 605 ? -20.165 -12.644 -2.169 1.00 82.75 605 PRO A C 1
ATOM 4590 O O . PRO A 1 605 ? -20.772 -13.559 -1.619 1.00 82.75 605 PRO A O 1
ATOM 4593 N N . GLY A 1 606 ? -20.691 -11.430 -2.319 1.00 79.81 606 GLY A N 1
ATOM 4594 C CA . GLY A 1 606 ? -22.020 -11.071 -1.822 1.00 79.81 606 GLY A CA 1
ATOM 4595 C C . GLY A 1 606 ? -22.046 -10.388 -0.451 1.00 79.81 606 GLY A C 1
ATOM 4596 O O . GLY A 1 606 ? -23.050 -9.728 -0.153 1.00 79.81 606 GLY A O 1
ATOM 4597 N N . ASP A 1 607 ? -20.965 -10.461 0.328 1.00 85.75 607 ASP A N 1
ATOM 4598 C CA . ASP A 1 607 ? -20.824 -9.690 1.564 1.00 85.75 607 ASP A CA 1
ATOM 4599 C C . ASP A 1 607 ? -20.776 -8.183 1.274 1.00 85.75 607 ASP A C 1
ATOM 4601 O O . ASP A 1 607 ? -20.449 -7.746 0.167 1.00 85.75 607 ASP A O 1
ATOM 4605 N N . ASP A 1 608 ? -21.085 -7.359 2.272 1.00 87.75 608 ASP A N 1
ATOM 4606 C CA . ASP A 1 608 ? -21.110 -5.908 2.085 1.00 87.75 608 ASP A CA 1
ATOM 4607 C C . ASP A 1 608 ? -19.728 -5.344 1.780 1.00 87.75 608 ASP A C 1
ATOM 4609 O O . ASP A 1 608 ? -19.581 -4.556 0.853 1.00 87.75 608 ASP A O 1
ATOM 4613 N N . TYR A 1 609 ? -18.708 -5.784 2.516 1.00 91.81 609 TYR A N 1
ATOM 4614 C CA . TYR A 1 609 ? -17.329 -5.338 2.319 1.00 91.81 609 TYR A CA 1
ATOM 4615 C C . TYR A 1 609 ? -16.810 -5.696 0.924 1.00 91.81 609 TYR A C 1
ATOM 4617 O O . TYR A 1 609 ? -16.242 -4.842 0.242 1.00 91.81 609 TYR A O 1
ATOM 4625 N N . TYR A 1 610 ? -17.107 -6.911 0.451 1.00 92.38 610 TYR A N 1
ATOM 4626 C CA . TYR A 1 610 ? -16.862 -7.312 -0.932 1.00 92.38 610 TYR A CA 1
ATOM 4627 C C . TYR A 1 610 ? -17.568 -6.382 -1.926 1.00 92.38 610 TYR A C 1
ATOM 4629 O O . TYR A 1 610 ? -16.942 -5.866 -2.849 1.00 92.38 610 TYR A O 1
ATOM 4637 N N . LYS A 1 611 ? -18.868 -6.132 -1.733 1.00 91.25 611 LYS A N 1
ATOM 4638 C CA . LYS A 1 611 ? -19.676 -5.311 -2.644 1.00 91.25 611 LYS A CA 1
ATOM 4639 C C . LYS A 1 611 ? -19.251 -3.842 -2.677 1.00 91.25 611 LYS A C 1
ATOM 4641 O O . LYS A 1 611 ? -19.292 -3.255 -3.754 1.00 91.25 611 LYS A O 1
ATOM 4646 N N . ILE A 1 612 ? -18.829 -3.262 -1.552 1.00 94.19 612 ILE A N 1
ATOM 4647 C CA . ILE A 1 612 ? -18.310 -1.886 -1.476 1.00 94.19 612 ILE A CA 1
ATOM 4648 C C . ILE A 1 612 ? -17.035 -1.763 -2.315 1.00 94.19 612 ILE A C 1
ATOM 4650 O O . ILE A 1 612 ? -16.961 -0.916 -3.204 1.00 94.19 612 ILE A O 1
ATOM 4654 N N . ILE A 1 613 ? -16.061 -2.653 -2.097 1.00 95.62 613 ILE A N 1
ATOM 4655 C CA . ILE A 1 613 ? -14.803 -2.659 -2.857 1.00 95.62 613 ILE A CA 1
ATOM 4656 C C . ILE A 1 613 ? -15.070 -2.924 -4.341 1.00 95.62 613 ILE A C 1
ATOM 4658 O O . ILE A 1 613 ? -14.564 -2.209 -5.204 1.00 95.62 613 ILE A O 1
ATOM 4662 N N . ARG A 1 614 ? -15.902 -3.923 -4.655 1.00 93.50 614 ARG A N 1
ATOM 4663 C CA . ARG A 1 614 ? -16.288 -4.245 -6.031 1.00 93.50 614 ARG A CA 1
ATOM 4664 C C . ARG A 1 614 ? -16.957 -3.059 -6.723 1.00 93.50 614 ARG A C 1
ATOM 4666 O O . ARG A 1 614 ? -16.651 -2.806 -7.881 1.00 93.50 614 ARG A O 1
ATOM 4673 N N . ALA A 1 615 ? -17.858 -2.342 -6.048 1.00 92.56 615 ALA A N 1
ATOM 4674 C CA . ALA A 1 615 ? -18.524 -1.164 -6.604 1.00 92.56 615 ALA A CA 1
ATOM 4675 C C . ALA A 1 615 ? -17.525 -0.037 -6.904 1.00 92.56 615 ALA A C 1
ATOM 4677 O O . ALA A 1 615 ? -17.599 0.565 -7.972 1.00 92.56 615 ALA A O 1
ATOM 4678 N N . TRP A 1 616 ? -16.551 0.186 -6.017 1.00 95.38 616 TRP A N 1
ATOM 4679 C CA . TRP A 1 616 ? -15.471 1.151 -6.236 1.00 95.38 616 TRP A CA 1
ATOM 4680 C C . TRP A 1 616 ? -14.612 0.794 -7.456 1.00 95.38 616 TRP A C 1
ATOM 4682 O O . TRP A 1 616 ? -14.399 1.627 -8.339 1.00 95.38 616 TRP A O 1
ATOM 4692 N N . ILE A 1 617 ? -14.197 -0.472 -7.573 1.00 93.19 617 ILE A N 1
ATOM 4693 C CA . ILE A 1 617 ? -13.470 -0.972 -8.749 1.00 93.19 617 ILE A CA 1
ATOM 4694 C C . ILE A 1 617 ? -14.309 -0.795 -10.015 1.00 93.19 617 ILE A C 1
ATOM 4696 O O . ILE A 1 617 ? -13.849 -0.231 -11.008 1.00 93.19 617 ILE A O 1
ATOM 4700 N N . ALA A 1 618 ? -15.575 -1.212 -9.957 1.00 89.06 618 ALA A N 1
ATOM 4701 C CA . ALA A 1 618 ? -16.525 -1.087 -11.050 1.00 89.06 618 ALA A CA 1
ATOM 4702 C C . ALA A 1 618 ? -16.792 0.369 -11.443 1.00 89.06 618 ALA A C 1
ATOM 4704 O O . ALA A 1 618 ? -17.367 0.593 -12.500 1.00 89.06 618 ALA A O 1
ATOM 4705 N N . GLN A 1 619 ? -16.366 1.363 -10.662 1.00 88.62 619 GLN A N 1
ATOM 4706 C CA . GLN A 1 619 ? -16.453 2.793 -10.975 1.00 88.62 619 GLN A CA 1
ATOM 4707 C C . GLN A 1 619 ? -15.121 3.405 -11.419 1.00 88.62 619 GLN A C 1
ATOM 4709 O O . GLN A 1 619 ? -15.052 4.601 -11.686 1.00 88.62 619 GLN A O 1
ATOM 4714 N N . GLY A 1 620 ? -14.093 2.581 -11.620 1.00 88.50 620 GLY A N 1
ATOM 4715 C CA . GLY A 1 620 ? -12.790 3.017 -12.118 1.00 88.50 620 GLY A CA 1
ATOM 4716 C C . GLY A 1 620 ? -11.703 3.081 -11.049 1.00 88.50 620 GLY A C 1
ATOM 4717 O O . GLY A 1 620 ? -10.625 3.569 -11.361 1.00 88.50 620 GLY A O 1
ATOM 4718 N N . ALA A 1 621 ? -11.978 2.628 -9.818 1.00 92.75 621 ALA A N 1
ATOM 4719 C CA . ALA A 1 621 ? -11.017 2.601 -8.713 1.00 92.75 621 ALA A CA 1
ATOM 4720 C C . ALA A 1 621 ? -10.331 3.956 -8.449 1.00 92.75 621 ALA A C 1
ATOM 4722 O O . ALA A 1 621 ? -9.126 4.034 -8.230 1.00 92.75 621 ALA A O 1
ATOM 4723 N N . LYS A 1 622 ? -11.097 5.048 -8.504 1.00 91.00 622 LYS A N 1
ATOM 4724 C CA . LYS A 1 622 ? -10.556 6.406 -8.386 1.00 91.00 622 LYS A CA 1
ATOM 4725 C C . LYS A 1 622 ? -10.534 6.880 -6.938 1.00 91.00 622 LYS A C 1
ATOM 4727 O O . LYS A 1 622 ? -11.389 6.500 -6.138 1.00 91.00 622 LYS A O 1
ATOM 4732 N N . LEU A 1 623 ? -9.574 7.747 -6.639 1.00 92.50 623 LEU A N 1
ATOM 4733 C CA . LEU A 1 623 ? -9.608 8.596 -5.458 1.00 92.50 623 LEU A CA 1
ATOM 4734 C C . LEU A 1 623 ? -10.453 9.830 -5.778 1.00 92.50 623 LEU A C 1
ATOM 4736 O O . LEU A 1 623 ? -10.249 10.469 -6.810 1.00 92.50 623 LEU A O 1
ATOM 4740 N N . GLU A 1 624 ? -11.407 10.151 -4.917 1.00 90.69 624 GLU A N 1
ATOM 4741 C CA . GLU A 1 624 ? -12.201 11.369 -5.034 1.00 90.69 624 GLU A CA 1
ATOM 4742 C C . GLU A 1 624 ? -11.335 12.636 -4.911 1.00 90.69 624 GLU A C 1
ATOM 4744 O O . GLU A 1 624 ? -10.394 12.683 -4.117 1.00 90.69 624 GLU A O 1
ATOM 4749 N N . GLU A 1 625 ? -11.672 13.679 -5.680 1.00 81.75 625 GLU A N 1
ATOM 4750 C CA . GLU A 1 625 ? -10.933 14.955 -5.690 1.00 81.75 625 GLU A CA 1
ATOM 4751 C C . GLU A 1 625 ? -10.934 15.634 -4.314 1.00 81.75 625 GLU A C 1
ATOM 4753 O O . GLU A 1 625 ? -9.905 16.126 -3.855 1.00 81.75 625 GLU A O 1
ATOM 4758 N N . ASN A 1 626 ? -12.085 15.609 -3.634 1.00 84.12 626 ASN A N 1
ATOM 4759 C CA . ASN A 1 626 ? -12.266 16.173 -2.300 1.00 84.12 626 ASN A CA 1
ATOM 4760 C C . ASN A 1 626 ? -12.352 15.057 -1.260 1.00 84.12 626 ASN A C 1
ATOM 4762 O O . ASN A 1 626 ? -13.427 14.538 -0.948 1.00 84.12 626 ASN A O 1
ATOM 4766 N N . GLN A 1 627 ? -11.199 14.711 -0.698 1.00 85.00 627 GLN A N 1
ATOM 4767 C CA . GLN A 1 627 ? -11.093 13.746 0.390 1.00 85.00 627 GLN A CA 1
ATOM 4768 C C . GLN A 1 627 ? -11.745 14.310 1.653 1.00 85.00 627 GLN A C 1
ATOM 4770 O O . GLN A 1 627 ? -11.281 15.297 2.223 1.00 85.00 627 GLN A O 1
ATOM 4775 N N . THR A 1 628 ? -12.818 13.674 2.114 1.00 84.81 628 THR A N 1
ATOM 4776 C CA . THR A 1 628 ? -13.491 14.083 3.348 1.00 84.81 628 THR A CA 1
ATOM 4777 C C . THR A 1 628 ? -13.090 13.138 4.469 1.00 84.81 628 THR A C 1
ATOM 4779 O O . THR A 1 628 ? -13.591 12.018 4.552 1.00 84.81 628 THR A O 1
ATOM 4782 N N . LYS A 1 629 ? -12.197 13.598 5.345 1.00 86.56 629 LYS A N 1
ATOM 4783 C CA . LYS A 1 629 ? -11.786 12.841 6.531 1.00 86.56 629 LYS A CA 1
ATOM 4784 C C . LYS A 1 629 ? -12.771 13.047 7.680 1.00 86.56 629 LYS A C 1
ATOM 4786 O O . LYS A 1 629 ? -13.487 14.048 7.731 1.00 86.56 629 LYS A O 1
ATOM 4791 N N . VAL A 1 630 ? -12.805 12.086 8.597 1.00 91.94 630 VAL A N 1
ATOM 4792 C CA . VAL A 1 630 ? -13.549 12.210 9.853 1.00 91.94 630 VAL A CA 1
ATOM 4793 C C . VAL A 1 630 ? -12.988 13.372 10.684 1.00 91.94 630 VAL A C 1
ATOM 4795 O O . VAL A 1 630 ? -11.776 13.540 10.787 1.00 91.94 630 VAL A O 1
ATOM 4798 N N . GLU A 1 631 ? -13.864 14.183 11.275 1.00 93.06 631 GLU A N 1
ATOM 4799 C CA . GLU A 1 631 ? -13.471 15.287 12.162 1.00 93.06 631 GLU A CA 1
ATOM 4800 C C . GLU A 1 631 ? -13.314 14.793 13.604 1.00 93.06 631 GLU A C 1
ATOM 4802 O O . GLU A 1 631 ? -12.336 15.094 14.286 1.00 93.06 631 GLU A O 1
ATOM 4807 N N . LYS A 1 632 ? -14.275 13.986 14.066 1.00 94.69 632 LYS A N 1
ATOM 4808 C CA . LYS A 1 632 ? -14.253 13.355 15.387 1.00 94.69 632 LYS A CA 1
ATOM 4809 C C . LYS A 1 632 ? -15.047 12.057 15.397 1.00 94.69 632 LYS A C 1
ATOM 4811 O O . LYS A 1 632 ? -15.943 11.850 14.576 1.00 94.69 632 LYS A O 1
ATOM 4816 N N . ILE A 1 633 ? -14.760 11.224 16.392 1.00 97.12 633 ILE A N 1
ATOM 4817 C CA . ILE A 1 633 ? -15.591 10.073 16.734 1.00 97.12 633 ILE A CA 1
ATOM 4818 C C . ILE A 1 633 ? -16.083 10.174 18.172 1.00 97.12 633 ILE A C 1
ATOM 4820 O O . ILE A 1 633 ? -15.400 10.706 19.042 1.00 97.12 633 ILE A O 1
ATOM 4824 N N . GLU A 1 634 ? -17.271 9.641 18.416 1.00 97.62 634 GLU A N 1
ATOM 4825 C CA . GLU A 1 634 ? -17.902 9.595 19.730 1.00 97.62 634 GLU A CA 1
ATOM 4826 C C . GLU A 1 634 ? -18.273 8.150 20.054 1.00 97.62 634 GLU A C 1
ATOM 4828 O O . GLU A 1 634 ? -18.826 7.437 19.214 1.00 97.62 634 GLU A O 1
ATOM 4833 N N . VAL A 1 635 ? -17.951 7.713 21.273 1.00 97.44 635 VAL A N 1
ATOM 4834 C CA . VAL A 1 635 ? -18.272 6.374 21.776 1.00 97.44 635 VAL A CA 1
ATOM 4835 C C . VAL A 1 635 ? -19.381 6.455 22.817 1.00 97.44 635 VAL A C 1
ATOM 4837 O O . VAL A 1 635 ? -19.396 7.340 23.671 1.00 97.44 635 VAL A O 1
ATOM 4840 N N . PHE A 1 636 ? -20.303 5.503 22.758 1.00 97.25 636 PHE A N 1
ATOM 4841 C CA . PHE A 1 636 ? -21.375 5.321 23.726 1.00 97.25 636 PHE A CA 1
ATOM 4842 C C . PHE A 1 636 ? -21.425 3.853 24.189 1.00 97.25 636 PHE A C 1
ATOM 4844 O O . PHE A 1 636 ? -21.212 2.974 23.354 1.00 97.25 636 PHE A O 1
ATOM 4851 N N . PRO A 1 637 ? -21.762 3.557 25.460 1.00 96.56 637 PRO A N 1
ATOM 4852 C CA . PRO A 1 637 ? -21.971 4.499 26.566 1.00 96.56 637 PRO A CA 1
ATOM 4853 C C . PRO A 1 637 ? -20.676 5.149 27.065 1.00 96.56 637 PRO A C 1
ATOM 4855 O O . PRO A 1 637 ? -19.588 4.609 26.880 1.00 96.56 637 PRO A O 1
ATOM 4858 N N . LEU A 1 638 ? -20.811 6.308 27.717 1.00 96.06 638 LEU A N 1
ATOM 4859 C CA . LEU A 1 638 ? -19.710 6.962 28.419 1.00 96.06 638 LEU A CA 1
ATOM 4860 C C . LEU A 1 638 ? -19.666 6.503 29.877 1.00 96.06 638 LEU A C 1
ATOM 4862 O O . LEU A 1 638 ? -20.636 6.657 30.612 1.00 96.06 638 LEU A O 1
ATOM 4866 N N . ASN A 1 639 ? -18.514 5.984 30.285 1.00 94.19 639 ASN A N 1
ATOM 4867 C CA . ASN A 1 639 ? -18.195 5.507 31.624 1.00 94.19 639 ASN A CA 1
ATOM 4868 C C . ASN A 1 639 ? -19.182 4.456 32.172 1.00 94.19 639 ASN A C 1
ATOM 4870 O O . ASN A 1 639 ? -19.706 4.638 33.275 1.00 94.19 639 ASN A O 1
ATOM 4874 N N . PRO A 1 640 ? -19.493 3.383 31.416 1.00 94.94 640 PRO A N 1
ATOM 4875 C CA . PRO A 1 640 ? -20.446 2.376 31.869 1.00 94.94 640 PRO A CA 1
ATOM 4876 C C . PRO A 1 640 ? -19.939 1.633 33.109 1.00 94.94 640 PRO A C 1
ATOM 4878 O O . PRO A 1 640 ? -18.773 1.238 33.195 1.00 94.94 640 PRO A O 1
ATOM 4881 N N . VAL A 1 641 ? -20.858 1.388 34.042 1.00 92.31 641 VAL A N 1
ATOM 4882 C CA . VAL A 1 641 ? -20.625 0.574 35.235 1.00 92.31 641 VAL A CA 1
ATOM 4883 C C . VAL A 1 641 ? -21.275 -0.788 35.025 1.00 92.31 641 VAL A C 1
ATOM 4885 O O . VAL A 1 641 ? -22.495 -0.895 34.942 1.00 92.31 641 VAL A O 1
ATOM 4888 N N . VAL A 1 642 ? -20.460 -1.836 34.945 1.00 91.88 642 VAL A N 1
ATOM 4889 C CA . VAL A 1 642 ? -20.909 -3.219 34.783 1.00 91.88 642 VAL A CA 1
ATOM 4890 C C . VAL A 1 642 ? -20.806 -3.920 36.135 1.00 91.88 642 VAL A C 1
ATOM 4892 O O . VAL A 1 642 ? -19.712 -4.104 36.674 1.00 91.88 642 VAL A O 1
ATOM 4895 N N . GLN A 1 643 ? -21.957 -4.284 36.706 1.00 86.75 643 GLN A N 1
ATOM 4896 C CA . GLN A 1 643 ? -22.017 -4.820 38.069 1.00 86.75 643 GLN A CA 1
ATOM 4897 C C . GLN A 1 643 ? -21.462 -6.245 38.167 1.00 86.75 643 GLN A C 1
ATOM 4899 O O . GLN A 1 643 ? -20.622 -6.527 39.016 1.00 86.75 643 GLN A O 1
ATOM 4904 N N . ASN A 1 644 ? -21.874 -7.134 37.263 1.00 86.62 644 ASN A N 1
ATOM 4905 C CA . ASN A 1 644 ? -21.553 -8.556 37.357 1.00 86.62 644 ASN A CA 1
ATOM 4906 C C . ASN A 1 644 ? -20.322 -8.921 36.526 1.00 86.62 644 ASN A C 1
ATOM 4908 O O . ASN A 1 644 ? -20.214 -8.552 35.357 1.00 86.62 644 ASN A O 1
ATOM 4912 N N . ILE A 1 645 ? -19.417 -9.706 37.113 1.00 89.50 645 ILE A N 1
ATOM 4913 C CA . ILE A 1 645 ? -18.289 -10.283 36.377 1.00 89.50 645 ILE A CA 1
ATOM 4914 C C . ILE A 1 645 ? -18.813 -11.246 35.307 1.00 89.50 645 ILE A C 1
ATOM 4916 O O . ILE A 1 645 ? -19.736 -12.016 35.554 1.00 89.50 645 ILE A O 1
ATOM 4920 N N . GLY A 1 646 ? -18.241 -11.184 34.104 1.00 88.56 646 GLY A N 1
ATOM 4921 C CA . GLY A 1 646 ? -18.687 -11.949 32.942 1.00 88.56 646 GLY A CA 1
ATOM 4922 C C . GLY A 1 646 ? -19.786 -11.277 32.115 1.00 88.56 646 GLY A C 1
ATOM 4923 O O . GLY A 1 646 ? -19.988 -11.694 30.974 1.00 88.56 646 GLY A O 1
ATOM 4924 N N . ALA A 1 647 ? -20.444 -10.231 32.632 1.00 89.75 647 ALA A N 1
ATOM 4925 C CA . ALA A 1 647 ? -21.419 -9.458 31.868 1.00 89.75 647 ALA A CA 1
ATOM 4926 C C . ALA A 1 647 ? -20.748 -8.647 30.747 1.00 89.75 647 ALA A C 1
ATOM 4928 O O . ALA A 1 647 ? -19.537 -8.390 30.759 1.00 89.75 647 ALA A O 1
ATOM 4929 N N . MET A 1 648 ? -21.550 -8.259 29.757 1.00 92.06 648 MET A N 1
ATOM 4930 C CA . MET A 1 648 ? -21.069 -7.609 28.543 1.00 92.06 648 MET A CA 1
ATOM 4931 C C . MET A 1 648 ? -21.745 -6.261 28.326 1.00 92.06 648 MET A C 1
ATOM 4933 O O . MET A 1 648 ? -22.894 -6.057 28.705 1.00 92.06 648 MET A O 1
ATOM 4937 N N . GLN A 1 649 ? -21.021 -5.353 27.686 1.00 95.25 649 GLN A N 1
ATOM 4938 C CA . GLN A 1 649 ? -21.462 -4.015 27.335 1.00 95.25 649 GLN A CA 1
ATOM 4939 C C . GLN A 1 649 ? -21.316 -3.824 25.825 1.00 95.25 649 GLN A C 1
ATOM 4941 O O . GLN A 1 649 ? -20.205 -3.886 25.291 1.00 95.25 649 GLN A O 1
ATOM 4946 N N . GLN A 1 650 ? -22.432 -3.581 25.132 1.00 95.00 650 GLN A N 1
ATOM 4947 C CA . GLN A 1 650 ? -22.412 -3.148 23.740 1.00 95.00 650 GLN A CA 1
ATOM 4948 C C . GLN A 1 650 ? -21.950 -1.696 23.691 1.00 95.00 650 GLN A C 1
ATOM 4950 O O . GLN A 1 650 ? -22.476 -0.835 24.401 1.00 95.00 650 GLN A O 1
ATOM 4955 N N . MET A 1 651 ? -20.990 -1.432 22.818 1.00 96.56 651 MET A N 1
ATOM 4956 C CA . MET A 1 651 ? -20.534 -0.098 22.476 1.00 96.56 651 MET A CA 1
ATOM 4957 C C . MET A 1 651 ? -21.100 0.299 21.110 1.00 96.56 651 MET A C 1
ATOM 4959 O O . MET A 1 651 ? -21.373 -0.547 20.252 1.00 96.56 651 MET A O 1
ATOM 4963 N N . ARG A 1 652 ? -21.244 1.606 20.910 1.00 97.06 652 ARG A N 1
ATOM 4964 C CA . ARG A 1 652 ? -21.626 2.258 19.659 1.00 97.06 652 ARG A CA 1
ATOM 4965 C C . ARG A 1 652 ? -20.630 3.367 19.354 1.00 97.06 652 ARG A C 1
ATOM 4967 O O . ARG A 1 652 ? -20.230 4.086 20.266 1.00 97.06 652 ARG A O 1
ATOM 4974 N N . VAL A 1 653 ? -20.262 3.516 18.086 1.00 97.88 653 VAL A N 1
ATOM 4975 C CA . VAL A 1 653 ? -19.306 4.527 17.621 1.00 97.88 653 VAL A CA 1
ATOM 4976 C C . VAL A 1 653 ? -19.925 5.349 16.498 1.00 97.88 653 VAL A C 1
ATOM 4978 O O . VAL A 1 653 ? -20.397 4.797 15.505 1.00 97.88 653 VAL A O 1
ATOM 4981 N N . ILE A 1 654 ? -19.909 6.671 16.655 1.00 97.81 654 ILE A N 1
ATOM 4982 C CA . ILE A 1 654 ? -20.419 7.627 15.670 1.00 97.81 654 ILE A CA 1
ATOM 4983 C C . ILE A 1 654 ? -19.276 8.494 15.168 1.00 97.81 654 ILE A C 1
ATOM 4985 O O . ILE A 1 654 ? -18.605 9.144 15.963 1.00 97.81 654 ILE A O 1
ATOM 4989 N N . ALA A 1 655 ? -19.077 8.519 13.855 1.00 97.31 655 ALA A N 1
ATOM 4990 C CA . ALA A 1 655 ? -18.196 9.460 13.183 1.00 97.31 655 ALA A CA 1
ATOM 4991 C C . ALA A 1 655 ? -18.976 10.718 12.796 1.00 97.31 655 ALA A C 1
ATOM 4993 O O . ALA A 1 655 ? -20.097 10.620 12.293 1.00 97.31 655 ALA A O 1
ATOM 4994 N N . THR A 1 656 ? -18.375 11.885 13.017 1.00 97.38 656 THR A N 1
ATOM 4995 C CA . THR A 1 656 ? -18.854 13.176 12.506 1.00 97.38 656 THR A CA 1
ATOM 4996 C C . THR A 1 656 ? -17.884 13.667 11.439 1.00 97.38 656 THR A C 1
ATOM 4998 O O . THR A 1 656 ? -16.674 13.691 11.668 1.00 97.38 656 THR A O 1
ATOM 5001 N N . TYR A 1 657 ? -18.415 14.036 10.279 1.00 93.81 657 TYR A N 1
ATOM 5002 C CA . TYR A 1 657 ? -17.667 14.592 9.155 1.00 93.81 657 TYR A CA 1
ATOM 5003 C C . TYR A 1 657 ? -17.858 16.116 9.074 1.00 93.81 657 TYR A C 1
ATOM 5005 O O . TYR A 1 657 ? -18.858 16.632 9.591 1.00 93.81 657 TYR A O 1
ATOM 5013 N N . PRO A 1 658 ? -16.953 16.836 8.380 1.00 92.31 658 PRO A N 1
ATOM 5014 C CA . PRO A 1 658 ? -17.111 18.262 8.114 1.00 92.31 658 PRO A CA 1
ATOM 5015 C C . PRO A 1 658 ? -18.504 18.594 7.562 1.00 92.31 658 PRO A C 1
ATOM 5017 O O . PRO A 1 658 ? -19.003 17.924 6.658 1.00 92.31 658 PRO A O 1
ATOM 5020 N N . GLY A 1 659 ? -19.144 19.619 8.127 1.00 90.62 659 GLY A N 1
ATOM 5021 C CA . GLY A 1 659 ? -20.527 19.993 7.799 1.00 90.62 659 GLY A CA 1
ATOM 5022 C C . GLY A 1 659 ? -21.604 19.295 8.642 1.00 90.62 659 GLY A C 1
ATOM 5023 O O . GLY A 1 659 ? -22.787 19.553 8.438 1.00 90.62 659 GLY A O 1
ATOM 5024 N N . GLY A 1 660 ? -21.219 18.451 9.607 1.00 93.00 660 GLY A N 1
ATOM 5025 C CA . GLY A 1 660 ? -22.130 17.860 10.595 1.00 93.00 660 GLY A CA 1
ATOM 5026 C C . GLY A 1 660 ? -22.821 16.565 10.155 1.00 93.00 660 GLY A C 1
ATOM 5027 O O . GLY A 1 660 ? -23.670 16.053 10.887 1.00 93.00 660 GLY A O 1
ATOM 5028 N N . GLU A 1 661 ? -22.468 16.006 8.991 1.00 92.25 661 GLU A N 1
ATOM 5029 C CA . GLU A 1 661 ? -22.904 14.659 8.599 1.00 92.25 661 GLU A CA 1
ATOM 5030 C C . GLU A 1 661 ? -22.398 13.643 9.636 1.00 92.25 661 GLU A C 1
ATOM 5032 O O . GLU A 1 661 ? -21.226 13.662 10.015 1.00 92.25 661 GLU A O 1
ATOM 5037 N N . THR A 1 662 ? -23.265 12.729 10.081 1.00 94.25 662 THR A N 1
ATOM 5038 C CA . THR A 1 662 ? -22.886 11.663 11.017 1.00 94.25 662 THR A CA 1
ATOM 5039 C C . THR A 1 662 ? -23.073 10.279 10.409 1.00 94.25 662 THR A C 1
ATOM 5041 O O . THR A 1 662 ? -23.973 10.041 9.600 1.00 94.25 662 THR A O 1
ATOM 5044 N N . ARG A 1 663 ? -22.213 9.340 10.808 1.00 94.81 663 ARG A N 1
ATOM 5045 C CA . ARG A 1 663 ? -22.261 7.934 10.394 1.00 94.81 663 ARG A CA 1
ATOM 5046 C C . ARG A 1 663 ? -22.064 7.027 11.595 1.00 94.81 663 ARG A C 1
ATOM 5048 O O . ARG A 1 663 ? -21.159 7.248 12.394 1.00 94.81 663 ARG A O 1
ATOM 5055 N N . ASP A 1 664 ? -22.879 5.983 11.696 1.00 96.06 664 ASP A N 1
ATOM 5056 C CA . ASP A 1 664 ? -22.574 4.864 12.584 1.00 96.06 664 ASP A CA 1
ATOM 5057 C C . ASP A 1 664 ? -21.461 4.025 11.959 1.00 96.06 664 ASP A C 1
ATOM 5059 O O . ASP A 1 664 ? -21.593 3.545 10.832 1.00 96.06 664 ASP A O 1
ATOM 5063 N N . VAL A 1 665 ? -20.348 3.919 12.679 1.00 95.94 665 VAL A N 1
ATOM 5064 C CA . VAL A 1 665 ? -19.119 3.250 12.231 1.00 95.94 665 VAL A CA 1
ATOM 5065 C C . VAL A 1 665 ? -18.723 2.133 13.192 1.00 95.94 665 VAL A C 1
ATOM 5067 O O . VAL A 1 665 ? -17.581 1.689 13.208 1.00 95.94 665 VAL A O 1
ATOM 5070 N N . THR A 1 666 ? -19.658 1.675 14.029 1.00 95.12 666 THR A N 1
ATOM 5071 C CA . THR A 1 666 ? -19.417 0.689 15.092 1.00 95.12 666 THR A CA 1
ATOM 5072 C C . THR A 1 666 ? -18.755 -0.605 14.595 1.00 95.12 666 THR A C 1
ATOM 5074 O O . THR A 1 666 ? -17.886 -1.158 15.268 1.00 95.12 666 THR A O 1
ATOM 5077 N N . SER A 1 667 ? -19.154 -1.097 13.422 1.00 91.38 667 SER A N 1
ATOM 5078 C CA . SER A 1 667 ? -18.643 -2.335 12.819 1.00 91.38 667 SER A CA 1
ATOM 5079 C C . SER A 1 667 ? -17.226 -2.178 12.266 1.00 91.38 667 SER A C 1
ATOM 5081 O O . SER A 1 667 ? -16.433 -3.115 12.358 1.00 91.38 667 SER A O 1
ATOM 5083 N N . GLU A 1 668 ? -16.897 -1.005 11.722 1.00 92.94 668 GLU A N 1
ATOM 5084 C CA . GLU A 1 668 ? -15.593 -0.697 11.127 1.00 92.94 668 GLU A CA 1
ATOM 5085 C C . GLU A 1 668 ? -14.588 -0.186 12.168 1.00 92.94 668 GLU A C 1
ATOM 5087 O O . GLU A 1 668 ? -13.386 -0.433 12.048 1.00 92.94 668 GLU A O 1
ATOM 5092 N N . ALA A 1 669 ? -15.068 0.480 13.220 1.00 93.62 669 ALA A N 1
ATOM 5093 C CA . ALA A 1 669 ? -14.246 0.978 14.308 1.00 93.62 669 ALA A CA 1
ATOM 5094 C C . ALA A 1 669 ? -13.508 -0.165 15.014 1.00 93.62 669 ALA A C 1
ATOM 5096 O O . ALA A 1 669 ? -14.019 -1.273 15.224 1.00 93.62 669 ALA A O 1
ATOM 5097 N N . VAL A 1 670 ? -12.273 0.115 15.417 1.00 91.31 670 VAL A N 1
ATOM 5098 C CA . VAL A 1 670 ? -11.506 -0.802 16.253 1.00 91.31 670 VAL A CA 1
ATOM 5099 C C . VAL A 1 670 ? -11.639 -0.351 17.694 1.00 91.31 670 VAL A C 1
ATOM 5101 O O . VAL A 1 670 ? -11.294 0.778 18.034 1.00 91.31 670 VAL A O 1
ATOM 5104 N N . ILE A 1 671 ? -12.128 -1.262 18.527 1.00 93.00 671 ILE A N 1
ATOM 5105 C CA . ILE A 1 671 ? -12.260 -1.080 19.966 1.00 93.00 671 ILE A CA 1
ATOM 5106 C C . ILE A 1 671 ? -11.260 -2.012 20.639 1.00 93.00 671 ILE A C 1
ATOM 5108 O O . ILE A 1 671 ? -11.139 -3.170 20.244 1.00 93.00 671 ILE A O 1
ATOM 5112 N N . THR A 1 672 ? -10.524 -1.508 21.623 1.00 92.81 672 THR A N 1
ATOM 5113 C CA . THR A 1 672 ? -9.536 -2.274 22.392 1.00 92.81 672 THR A CA 1
ATOM 5114 C C . THR A 1 672 ? -9.580 -1.869 23.854 1.00 92.81 672 THR A C 1
ATOM 5116 O O . THR A 1 672 ? -9.781 -0.698 24.162 1.00 92.81 672 THR A O 1
ATOM 5119 N N . SER A 1 673 ? -9.338 -2.815 24.756 1.00 94.81 673 SER A N 1
ATOM 5120 C CA . SER A 1 673 ? -9.138 -2.511 26.172 1.00 94.81 673 SER A CA 1
ATOM 5121 C C . SER A 1 673 ? -7.673 -2.179 26.445 1.00 94.81 673 SER A C 1
ATOM 5123 O O . SER A 1 673 ? -6.784 -2.920 26.031 1.00 94.81 673 SER A O 1
ATOM 5125 N N . GLY A 1 674 ? -7.417 -1.089 27.164 1.00 92.88 674 GLY A N 1
ATOM 5126 C CA . GLY A 1 674 ? -6.097 -0.755 27.698 1.00 92.88 674 GLY A CA 1
ATOM 5127 C C . GLY A 1 674 ? -5.751 -1.516 28.983 1.00 92.88 674 GLY A C 1
ATOM 5128 O O . GLY A 1 674 ? -4.621 -1.423 29.448 1.00 92.88 674 GLY A O 1
ATOM 5129 N N . ASN A 1 675 ? -6.692 -2.281 29.550 1.00 94.62 675 ASN A N 1
ATOM 5130 C CA . ASN A 1 675 ? -6.438 -3.211 30.650 1.00 94.62 675 ASN A CA 1
ATOM 5131 C C . ASN A 1 675 ? -7.216 -4.518 30.429 1.00 94.62 675 ASN A C 1
ATOM 5133 O O . ASN A 1 675 ? -8.332 -4.694 30.929 1.00 94.62 675 ASN A O 1
ATOM 5137 N N . GLY A 1 676 ? -6.608 -5.429 29.662 1.00 93.56 676 GLY A N 1
ATOM 5138 C CA . GLY A 1 676 ? -7.185 -6.730 29.305 1.00 93.56 676 GLY A CA 1
ATOM 5139 C C . GLY A 1 676 ? -7.508 -7.624 30.504 1.00 93.56 676 GLY A C 1
ATOM 5140 O O . GLY A 1 676 ? -8.403 -8.456 30.422 1.00 93.56 676 GLY A O 1
ATOM 5141 N N . GLU A 1 677 ? -6.839 -7.422 31.644 1.00 95.38 677 GLU A N 1
ATOM 5142 C CA . GLU A 1 677 ? -7.127 -8.190 32.856 1.00 95.38 677 GLU A CA 1
ATOM 5143 C C . GLU A 1 677 ? -8.472 -7.801 33.486 1.00 95.38 677 GLU A C 1
ATOM 5145 O O . GLU A 1 677 ? -9.025 -8.576 34.256 1.00 95.38 677 GLU A O 1
ATOM 5150 N N . VAL A 1 678 ? -8.978 -6.590 33.221 1.00 95.38 678 VAL A N 1
ATOM 5151 C CA . VAL A 1 678 ? -10.249 -6.082 33.769 1.00 95.38 678 VAL A CA 1
ATOM 5152 C C . VAL A 1 678 ? -11.388 -6.252 32.777 1.00 95.38 678 VAL A C 1
ATOM 5154 O O . VAL A 1 678 ? -12.464 -6.709 33.160 1.00 95.38 678 VAL A O 1
ATOM 5157 N N . ALA A 1 679 ? -11.167 -5.898 31.514 1.00 96.12 679 ALA A N 1
ATOM 5158 C CA . ALA A 1 679 ? -12.157 -6.050 30.460 1.00 96.12 679 ALA A CA 1
ATOM 5159 C C . ALA A 1 679 ? -11.482 -6.374 29.131 1.00 96.12 679 ALA A C 1
ATOM 5161 O O . ALA A 1 679 ? -10.401 -5.864 28.842 1.00 96.12 679 ALA A O 1
ATOM 5162 N N . GLU A 1 680 ? -12.144 -7.162 28.294 1.00 95.69 680 GLU A N 1
ATOM 5163 C CA . GLU A 1 680 ? -11.655 -7.551 26.973 1.00 95.69 680 GLU A CA 1
ATOM 5164 C C . GLU A 1 680 ? -12.745 -7.389 25.913 1.00 95.69 680 GLU A C 1
ATOM 5166 O O . GLU A 1 680 ? -13.939 -7.367 26.210 1.00 95.69 680 GLU A O 1
ATOM 5171 N N . THR A 1 681 ? -12.345 -7.284 24.650 1.00 93.75 681 THR A N 1
ATOM 5172 C CA . THR A 1 681 ? -13.294 -7.319 23.535 1.00 93.75 681 THR A CA 1
ATOM 5173 C C . THR A 1 681 ? -13.651 -8.749 23.169 1.00 93.75 681 THR A C 1
ATOM 5175 O O . THR A 1 681 ? -12.765 -9.593 23.036 1.00 93.75 681 THR A O 1
ATOM 5178 N N . VAL A 1 682 ? -14.928 -9.009 22.910 1.00 89.94 682 VAL A N 1
ATOM 5179 C CA . VAL A 1 682 ? -15.399 -10.349 22.555 1.00 89.94 682 VAL A CA 1
ATOM 5180 C C . VAL A 1 682 ? -15.032 -10.672 21.103 1.00 89.94 682 VAL A C 1
ATOM 5182 O O . VAL A 1 682 ? -15.450 -9.994 20.159 1.00 89.94 682 VAL A O 1
ATOM 5185 N N . LYS A 1 683 ? -14.247 -11.737 20.901 1.00 83.38 683 LYS A N 1
ATOM 5186 C CA . LYS A 1 683 ? -13.815 -12.182 19.567 1.00 83.38 683 LYS A CA 1
ATOM 5187 C C . LYS A 1 683 ? -15.025 -12.468 18.669 1.00 83.38 683 LYS A C 1
ATOM 5189 O O . LYS A 1 683 ? -15.940 -13.182 19.059 1.00 83.38 683 LYS A O 1
ATOM 5194 N N . GLY A 1 684 ? -15.019 -11.919 17.454 1.00 79.19 684 GLY A N 1
ATOM 5195 C CA . GLY A 1 684 ? -16.119 -12.061 16.491 1.00 79.19 684 GLY A CA 1
ATOM 5196 C C . GLY A 1 684 ? -17.279 -11.077 16.688 1.00 79.19 684 GLY A C 1
ATOM 5197 O O . GLY A 1 684 ? -18.127 -10.969 15.804 1.00 79.19 684 GLY A O 1
ATOM 5198 N N . TYR A 1 685 ? -17.299 -10.294 17.772 1.00 83.50 685 TYR A N 1
ATOM 5199 C CA . TYR A 1 685 ? -18.330 -9.292 18.051 1.00 83.50 685 TYR A CA 1
ATOM 5200 C C . TYR A 1 685 ? -17.727 -7.879 18.085 1.00 83.50 685 TYR A C 1
ATOM 5202 O O . TYR A 1 685 ? -17.274 -7.430 19.138 1.00 83.50 685 TYR A O 1
ATOM 5210 N N . PRO A 1 686 ? -17.693 -7.147 16.949 1.00 76.75 686 PRO A N 1
ATOM 5211 C CA . PRO A 1 686 ? -17.458 -5.715 16.915 1.00 76.75 686 PRO A CA 1
ATOM 5212 C C . PRO A 1 686 ? -18.149 -4.985 18.057 1.00 76.75 686 PRO A C 1
ATOM 5214 O O . PRO A 1 686 ? -19.346 -5.145 18.292 1.00 76.75 686 PRO A O 1
ATOM 5217 N N . ALA A 1 687 ? -17.342 -4.182 18.742 1.00 89.25 687 ALA A N 1
ATOM 5218 C CA . ALA A 1 687 ? -17.783 -3.261 19.767 1.00 89.25 687 ALA A CA 1
ATOM 5219 C C . ALA A 1 687 ? -18.488 -3.892 20.981 1.00 89.25 687 ALA A C 1
ATOM 5221 O O . ALA A 1 687 ? -19.204 -3.191 21.684 1.00 89.25 687 ALA A O 1
ATOM 5222 N N . LEU A 1 688 ? -18.269 -5.179 21.270 1.00 92.88 688 LEU A N 1
ATOM 5223 C CA . LEU A 1 688 ? -18.755 -5.820 22.494 1.00 92.88 688 LEU A CA 1
ATOM 5224 C C . LEU A 1 688 ? -17.609 -6.005 23.493 1.00 92.88 688 LEU A C 1
ATOM 5226 O O . LEU A 1 688 ? -16.594 -6.628 23.171 1.00 92.88 688 LEU A O 1
ATOM 5230 N N . VAL A 1 689 ? -17.772 -5.471 24.704 1.00 95.44 689 VAL A N 1
ATOM 5231 C CA . VAL A 1 689 ? -16.776 -5.543 25.783 1.00 95.44 689 VAL A CA 1
ATOM 5232 C C . VAL A 1 689 ? -17.297 -6.439 26.900 1.00 95.44 689 VAL A C 1
ATOM 5234 O O . VAL A 1 689 ? -18.401 -6.227 27.385 1.00 95.44 689 VAL A O 1
ATOM 5237 N N . LYS A 1 690 ? -16.504 -7.416 27.334 1.00 94.31 690 LYS A N 1
ATOM 5238 C CA . LYS A 1 690 ? -16.795 -8.298 28.467 1.00 94.31 690 LYS A CA 1
ATOM 5239 C C . LYS A 1 690 ? -15.929 -7.909 29.657 1.00 94.31 690 LYS A C 1
ATOM 5241 O O . LYS A 1 690 ? -14.722 -7.735 29.500 1.00 94.31 690 LYS A O 1
ATOM 5246 N N . VAL A 1 691 ? -16.520 -7.811 30.846 1.00 94.44 691 VAL A N 1
ATOM 5247 C CA . VAL A 1 691 ? -15.746 -7.614 32.081 1.00 94.44 691 VAL A CA 1
ATOM 5248 C C . VAL A 1 691 ? -15.276 -8.953 32.649 1.00 94.44 691 VAL A C 1
ATOM 5250 O O . VAL A 1 691 ? -16.042 -9.912 32.734 1.00 94.44 691 VAL A O 1
ATOM 5253 N N . ILE A 1 692 ? -14.004 -9.018 33.028 1.00 94.38 692 ILE A N 1
ATOM 5254 C CA . ILE A 1 692 ? -13.294 -10.243 33.424 1.00 94.38 692 ILE A CA 1
ATOM 5255 C C . ILE A 1 692 ? -13.040 -10.281 34.927 1.00 94.38 692 ILE A C 1
ATOM 5257 O O . ILE A 1 692 ? -13.192 -11.326 35.554 1.00 94.38 692 ILE A O 1
ATOM 5261 N N . ARG A 1 693 ? -12.702 -9.139 35.527 1.00 92.88 693 ARG A N 1
ATOM 5262 C CA . ARG A 1 693 ? -12.569 -8.992 36.980 1.00 92.88 693 ARG A CA 1
ATOM 5263 C C . ARG A 1 693 ? -12.846 -7.552 37.388 1.00 92.88 693 ARG A C 1
ATOM 5265 O O . ARG A 1 693 ? -12.939 -6.662 36.548 1.00 92.88 693 ARG A O 1
ATOM 5272 N N . ARG A 1 694 ? -12.934 -7.321 38.695 1.00 91.50 694 ARG A N 1
ATOM 5273 C CA . ARG A 1 694 ? -13.133 -5.988 39.266 1.00 91.50 694 ARG A CA 1
ATOM 5274 C C . ARG A 1 694 ? -11.995 -5.032 38.892 1.00 91.50 694 ARG A C 1
ATOM 5276 O O . ARG A 1 694 ? -10.824 -5.385 39.006 1.00 91.50 694 ARG A O 1
ATOM 5283 N N . GLY A 1 695 ? -12.344 -3.801 38.532 1.00 91.88 695 GLY A N 1
ATOM 5284 C CA . GLY A 1 695 ? -11.381 -2.746 38.227 1.00 91.88 695 GLY A CA 1
ATOM 5285 C C . GLY A 1 695 ? -11.919 -1.731 37.225 1.00 91.88 695 GLY A C 1
ATOM 5286 O O . GLY A 1 695 ? -13.111 -1.704 36.926 1.00 91.88 695 GLY A O 1
ATOM 5287 N N . GLU A 1 696 ? -11.023 -0.906 36.692 1.00 93.56 696 GLU A N 1
ATOM 5288 C CA . GLU A 1 696 ? -11.316 -0.004 35.576 1.00 93.56 696 GLU A CA 1
ATOM 5289 C C . GLU A 1 696 ? -10.482 -0.397 34.361 1.00 93.56 696 GLU A C 1
ATOM 5291 O O . GLU A 1 696 ? -9.284 -0.674 34.475 1.00 93.56 696 GLU A O 1
ATOM 5296 N N . ALA A 1 697 ? -11.123 -0.398 33.198 1.00 95.69 697 ALA A N 1
ATOM 5297 C CA . ALA A 1 697 ? -10.473 -0.601 31.919 1.00 95.69 697 ALA A CA 1
ATOM 5298 C C . ALA A 1 697 ? -10.773 0.591 31.003 1.00 95.69 697 ALA A C 1
ATOM 5300 O O . ALA A 1 697 ? -11.941 0.811 30.661 1.00 95.69 697 ALA A O 1
ATOM 5301 N N . PRO A 1 698 ? -9.757 1.363 30.574 1.00 95.81 698 PRO A N 1
ATOM 5302 C CA . PRO A 1 698 ? -9.952 2.314 29.493 1.00 95.81 698 PRO A CA 1
ATOM 5303 C C . PRO A 1 698 ? -10.227 1.535 28.204 1.00 95.81 698 PRO A C 1
ATOM 5305 O O . PRO A 1 698 ? -9.443 0.684 27.794 1.00 95.81 698 PRO A O 1
ATOM 5308 N N . ILE A 1 699 ? -11.350 1.821 27.566 1.00 96.00 699 ILE A N 1
ATOM 5309 C CA . ILE A 1 699 ? -11.745 1.298 26.266 1.00 96.00 699 ILE A CA 1
ATOM 5310 C C . ILE A 1 699 ? -11.392 2.350 25.225 1.00 96.00 699 ILE A C 1
ATOM 5312 O O . ILE A 1 699 ? -11.981 3.429 25.188 1.00 96.00 699 ILE A O 1
ATOM 5316 N N . LEU A 1 700 ? -10.405 2.028 24.399 1.00 94.19 700 LEU A N 1
ATOM 5317 C CA . LEU A 1 700 ? -9.886 2.880 23.340 1.00 94.19 700 LEU A CA 1
ATOM 5318 C C . LEU A 1 700 ? -10.606 2.549 22.036 1.00 94.19 700 LEU A C 1
ATOM 5320 O O . LEU A 1 700 ? -10.729 1.379 21.670 1.00 94.19 700 LEU A O 1
ATOM 5324 N N . VAL A 1 701 ? -11.058 3.579 21.332 1.00 94.19 701 VAL A N 1
ATOM 5325 C CA . VAL A 1 701 ? -11.772 3.479 20.060 1.00 94.19 701 VAL A CA 1
ATOM 5326 C C . VAL A 1 701 ? -11.009 4.261 19.004 1.00 94.19 701 VAL A C 1
ATOM 5328 O O . VAL A 1 701 ? -10.598 5.396 19.242 1.00 94.19 701 VAL A O 1
ATOM 5331 N N . ARG A 1 702 ? -10.835 3.656 17.829 1.00 90.38 702 ARG A N 1
ATOM 5332 C CA . ARG A 1 702 ? -10.186 4.285 16.676 1.00 90.38 702 ARG A CA 1
ATOM 5333 C C . ARG A 1 702 ? -10.951 4.028 15.386 1.00 90.38 702 ARG A C 1
ATOM 5335 O O . ARG A 1 702 ? -11.435 2.914 15.163 1.00 90.38 702 ARG A O 1
ATOM 5342 N N . TYR A 1 703 ? -11.003 5.039 14.529 1.00 91.81 703 TYR A N 1
ATOM 5343 C CA . TYR A 1 703 ? -11.610 4.970 13.202 1.00 91.81 703 TYR A CA 1
ATOM 5344 C C . TYR A 1 703 ? -11.077 6.123 12.336 1.00 91.81 703 TYR A C 1
ATOM 5346 O O . TYR A 1 703 ? -11.112 7.266 12.776 1.00 91.81 703 TYR A O 1
ATOM 5354 N N . GLU A 1 704 ? -10.547 5.820 11.144 1.00 87.12 704 GLU A N 1
ATOM 5355 C CA . GLU A 1 704 ? -10.016 6.809 10.179 1.00 87.12 704 GLU A CA 1
ATOM 5356 C C . GLU A 1 704 ? -9.066 7.875 10.782 1.00 87.12 704 GLU A C 1
ATOM 5358 O O . GLU A 1 704 ? -9.123 9.051 10.444 1.00 87.12 704 GLU A O 1
ATOM 5363 N N . GLY A 1 705 ? -8.193 7.474 11.713 1.00 81.25 705 GLY A N 1
ATOM 5364 C CA . GLY A 1 705 ? -7.247 8.385 12.380 1.00 81.25 705 GLY A CA 1
ATOM 5365 C C . GLY A 1 705 ? -7.847 9.220 13.520 1.00 81.25 705 GLY A C 1
ATOM 5366 O O . GLY A 1 705 ? -7.099 9.856 14.258 1.00 81.25 705 GLY A O 1
ATOM 5367 N N . ALA A 1 706 ? -9.166 9.174 13.730 1.00 88.62 706 ALA A N 1
ATOM 5368 C CA . ALA A 1 706 ? -9.809 9.749 14.905 1.00 88.62 706 ALA A CA 1
ATOM 5369 C C . ALA A 1 706 ? -9.820 8.765 16.082 1.00 88.62 706 ALA A C 1
ATOM 5371 O O . ALA A 1 706 ? -9.919 7.543 15.912 1.00 88.62 706 ALA A O 1
ATOM 5372 N N . TYR A 1 707 ? -9.751 9.329 17.289 1.00 89.50 707 TYR A N 1
ATOM 5373 C CA . TYR A 1 707 ? -9.651 8.600 18.550 1.00 89.50 707 TYR A CA 1
ATOM 5374 C C . TYR A 1 707 ? -10.739 9.050 19.526 1.00 89.50 707 TYR A C 1
ATOM 5376 O O . TYR A 1 707 ? -11.019 10.240 19.653 1.00 89.50 707 TYR A O 1
ATOM 5384 N N . ALA A 1 708 ? -11.309 8.093 20.249 1.00 94.12 708 ALA A N 1
ATOM 5385 C CA . ALA A 1 708 ? -12.159 8.323 21.410 1.00 94.12 708 ALA A CA 1
ATOM 5386 C C . ALA A 1 708 ? -11.835 7.288 22.486 1.00 94.12 708 ALA A C 1
ATOM 5388 O O . ALA A 1 708 ? -11.262 6.235 22.205 1.00 94.12 708 ALA A O 1
ATOM 5389 N N . ALA A 1 709 ? -12.209 7.574 23.727 1.00 94.69 709 ALA A N 1
ATOM 5390 C CA . ALA A 1 709 ? -12.047 6.629 24.816 1.00 94.69 709 ALA A CA 1
ATOM 5391 C C . ALA A 1 709 ? -13.202 6.731 25.805 1.00 94.69 709 ALA A C 1
ATOM 5393 O O . ALA A 1 709 ? -13.851 7.769 25.938 1.00 94.69 709 ALA A O 1
ATOM 5394 N N . THR A 1 710 ? -13.437 5.643 26.523 1.00 96.62 710 THR A N 1
ATOM 5395 C CA . THR A 1 710 ? -14.344 5.620 27.664 1.00 96.62 710 THR A CA 1
ATOM 5396 C C . THR A 1 710 ? -13.858 4.631 28.710 1.00 96.62 710 THR A C 1
ATOM 5398 O O . THR A 1 710 ? -13.122 3.713 28.373 1.00 96.62 710 THR A O 1
ATOM 5401 N N . THR A 1 711 ? -14.237 4.791 29.974 1.00 95.94 711 THR A N 1
ATOM 5402 C CA . THR A 1 711 ? -13.781 3.888 31.039 1.00 95.94 711 THR A CA 1
ATOM 5403 C C . THR A 1 711 ? -14.879 2.903 31.403 1.00 95.94 711 THR A C 1
ATOM 5405 O O . THR A 1 711 ? -15.896 3.295 31.961 1.00 95.94 711 THR A O 1
ATOM 5408 N N . VAL A 1 712 ? -14.678 1.614 31.138 1.00 95.88 712 VAL A N 1
ATOM 5409 C CA . VAL A 1 712 ? -15.559 0.576 31.687 1.00 95.88 712 VAL A CA 1
ATOM 5410 C C . VAL A 1 712 ? -15.146 0.308 33.129 1.00 95.88 712 VAL A C 1
ATOM 5412 O O . VAL A 1 712 ? -13.997 -0.053 33.398 1.00 95.88 712 VAL A O 1
ATOM 5415 N N . THR A 1 713 ? -16.088 0.458 34.055 1.00 94.06 713 THR A N 1
ATOM 5416 C CA . THR A 1 713 ? -15.910 0.104 35.464 1.00 94.06 713 THR A CA 1
ATOM 5417 C C . THR A 1 713 ? -16.571 -1.242 35.729 1.00 94.06 713 THR A C 1
ATOM 5419 O O . THR A 1 713 ? -17.788 -1.370 35.637 1.00 94.06 713 THR A O 1
ATOM 5422 N N . ALA A 1 714 ? -15.778 -2.247 36.090 1.00 93.19 714 ALA A N 1
ATOM 5423 C CA . ALA A 1 714 ? -16.262 -3.543 36.548 1.00 93.19 714 ALA A CA 1
ATOM 5424 C C . ALA A 1 714 ? -16.356 -3.531 38.081 1.00 93.19 714 ALA A C 1
ATOM 5426 O O . ALA A 1 714 ? -15.327 -3.516 38.763 1.00 93.19 714 ALA A O 1
ATOM 5427 N N . MET A 1 715 ? -17.571 -3.523 38.633 1.00 89.25 715 MET A N 1
ATOM 5428 C CA . MET A 1 715 ? -17.774 -3.399 40.084 1.00 89.25 715 MET A CA 1
ATOM 5429 C C . MET A 1 715 ? -17.614 -4.718 40.841 1.00 89.25 715 MET A C 1
ATOM 5431 O O . MET A 1 715 ? -16.991 -4.729 41.908 1.00 89.25 715 MET A O 1
ATOM 5435 N N . GLY A 1 716 ? -18.130 -5.817 40.286 1.00 83.38 716 GLY A N 1
ATOM 5436 C CA . GLY A 1 716 ? -18.260 -7.098 40.983 1.00 83.38 716 GLY A CA 1
ATOM 5437 C C . GLY A 1 716 ? -19.315 -7.068 42.097 1.00 83.38 716 GLY A C 1
ATOM 5438 O O . GLY A 1 716 ? -19.970 -6.050 42.331 1.00 83.38 716 GLY A O 1
ATOM 5439 N N . ASP A 1 717 ? -19.451 -8.181 42.823 1.00 78.44 717 ASP A N 1
ATOM 5440 C CA . ASP A 1 717 ? -20.327 -8.245 43.996 1.00 78.44 717 ASP A CA 1
ATOM 5441 C C . ASP A 1 717 ? -19.771 -7.374 45.138 1.00 78.44 717 ASP A C 1
ATOM 5443 O O . ASP A 1 717 ? -18.628 -7.527 45.581 1.00 78.44 717 ASP A O 1
ATOM 5447 N N . ARG A 1 718 ? -20.587 -6.418 45.591 1.00 80.25 718 ARG A N 1
ATOM 5448 C CA . ARG A 1 718 ? -20.302 -5.507 46.713 1.00 80.25 718 ARG A CA 1
ATOM 5449 C C . ARG A 1 718 ? -21.432 -5.526 47.738 1.00 80.25 718 ARG A C 1
ATOM 5451 O O . ARG A 1 718 ? -21.670 -4.519 48.407 1.00 80.25 718 ARG A O 1
ATOM 5458 N N . SER A 1 719 ? -22.144 -6.643 47.835 1.00 77.44 719 SER A N 1
ATOM 5459 C CA . SER A 1 719 ? -23.114 -6.870 48.901 1.00 77.44 719 SER A CA 1
ATOM 5460 C C . SER A 1 719 ? -22.429 -6.679 50.258 1.00 77.44 719 SER A C 1
ATOM 5462 O O . SER A 1 719 ? -21.334 -7.188 50.485 1.00 77.44 719 SER A O 1
ATOM 5464 N N . GLY A 1 720 ? -23.029 -5.864 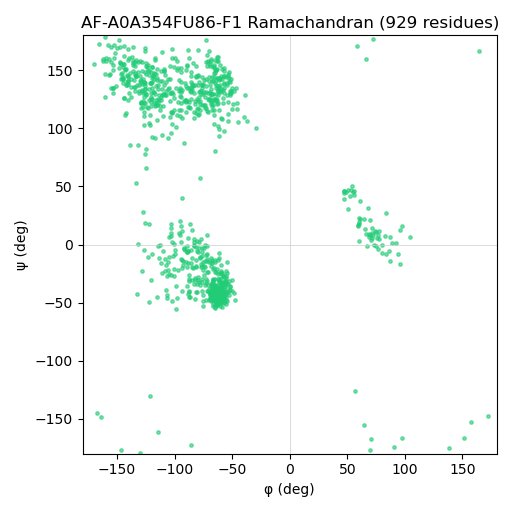51.128 1.00 79.75 720 GLY A N 1
ATOM 5465 C CA . GLY A 1 720 ? -22.459 -5.522 52.437 1.00 79.75 720 GLY A CA 1
ATOM 5466 C C . GLY A 1 720 ? -21.320 -4.493 52.423 1.00 79.75 720 GLY A C 1
ATOM 5467 O O . GLY A 1 720 ? -20.694 -4.282 53.456 1.00 79.75 720 GLY A O 1
ATOM 5468 N N . PHE A 1 721 ? -21.016 -3.843 51.291 1.00 84.88 721 PHE A N 1
ATOM 5469 C CA . PHE A 1 721 ? -20.076 -2.720 51.301 1.00 84.88 721 PHE A CA 1
ATOM 5470 C C . PHE A 1 721 ? -20.679 -1.499 51.997 1.00 84.88 721 PHE A C 1
ATOM 5472 O O . PHE A 1 721 ? -21.686 -0.955 51.539 1.00 84.88 721 PHE A O 1
ATOM 5479 N N . GLU A 1 722 ? -19.974 -1.005 53.006 1.00 89.69 722 GLU A N 1
ATOM 5480 C CA . GLU A 1 722 ? -20.263 0.256 53.678 1.00 89.69 722 GLU A CA 1
ATOM 5481 C C . GLU A 1 722 ? -19.074 1.202 53.513 1.00 89.69 722 GLU A C 1
ATOM 5483 O O . GLU A 1 722 ? -17.917 0.816 53.688 1.00 89.69 722 GLU A O 1
ATOM 5488 N N . TRP A 1 723 ? -19.355 2.440 53.106 1.00 91.31 723 TRP A N 1
ATOM 5489 C CA . TRP A 1 723 ? -18.325 3.462 52.972 1.00 91.31 723 TRP A CA 1
ATOM 5490 C C . TRP A 1 723 ? -17.961 4.020 54.343 1.00 91.31 723 TRP A C 1
ATOM 5492 O O . TRP A 1 723 ? -18.841 4.423 55.100 1.00 91.31 723 TRP A O 1
ATOM 5502 N N . ILE A 1 724 ? -16.661 4.102 54.606 1.00 90.38 724 ILE A N 1
ATOM 5503 C CA . ILE A 1 724 ? -16.099 4.772 55.774 1.00 90.38 724 ILE A CA 1
ATOM 5504 C C . ILE A 1 724 ? -15.260 5.923 55.234 1.00 90.38 724 ILE A C 1
ATOM 5506 O O . ILE A 1 724 ? -14.324 5.680 54.472 1.00 90.38 724 ILE A O 1
ATOM 5510 N N . ASP A 1 725 ? -15.613 7.159 55.591 1.00 88.81 725 ASP A N 1
ATOM 5511 C CA . ASP A 1 725 ? -14.859 8.336 55.166 1.00 88.81 725 ASP A CA 1
ATOM 5512 C C . ASP A 1 725 ? -13.425 8.257 55.718 1.00 88.81 725 ASP A C 1
ATOM 5514 O O . ASP A 1 725 ? -13.236 8.262 56.940 1.00 88.81 725 ASP A O 1
ATOM 5518 N N . PRO A 1 726 ? -12.400 8.153 54.850 1.00 88.75 726 PRO A N 1
ATOM 5519 C CA . PRO A 1 726 ? -11.030 8.201 55.308 1.00 88.75 726 PRO A CA 1
ATOM 5520 C C . PRO A 1 726 ? -10.684 9.630 55.727 1.00 88.75 726 PRO A C 1
ATOM 5522 O O . PRO A 1 726 ? -11.247 10.595 55.199 1.00 88.75 726 PRO A O 1
ATOM 5525 N N . PRO A 1 727 ? -9.721 9.797 56.641 1.00 85.81 727 PRO A N 1
ATOM 5526 C CA . PRO A 1 727 ? -9.221 11.122 56.956 1.00 85.81 727 PRO A CA 1
ATOM 5527 C C . PRO A 1 727 ? -8.591 11.754 55.702 1.00 85.81 727 PRO A C 1
ATOM 5529 O O . PRO A 1 727 ? -7.810 11.114 54.999 1.00 85.81 727 PRO A O 1
ATOM 5532 N N . SER A 1 728 ? -8.944 13.011 55.429 1.00 87.00 728 SER A N 1
ATOM 5533 C CA . SER A 1 728 ? -8.439 13.796 54.299 1.00 87.00 728 SER A CA 1
ATOM 5534 C C . SER A 1 728 ? -7.651 14.985 54.827 1.00 87.00 728 SER A C 1
ATOM 5536 O O . SER A 1 728 ? -8.195 15.815 55.556 1.00 87.00 728 SER A O 1
ATOM 5538 N N . PHE A 1 729 ? -6.379 15.086 54.452 1.00 85.00 729 PHE A N 1
ATOM 5539 C CA . PHE A 1 729 ? -5.456 16.091 54.980 1.00 85.00 729 PHE A CA 1
ATOM 5540 C C . PHE A 1 729 ? -5.043 17.133 53.943 1.00 85.00 729 PHE A C 1
ATOM 5542 O O . PHE A 1 729 ? -4.512 18.183 54.301 1.00 85.00 729 PHE A O 1
ATOM 5549 N N . ASN A 1 730 ? -5.280 16.855 52.664 1.00 85.94 730 ASN A N 1
ATOM 5550 C CA . ASN A 1 730 ? -5.029 17.770 51.558 1.00 85.94 730 ASN A CA 1
ATOM 5551 C C . ASN A 1 730 ? -6.034 17.510 50.407 1.00 85.94 730 ASN A C 1
ATOM 5553 O O . ASN A 1 730 ? -6.738 16.497 50.426 1.00 85.94 730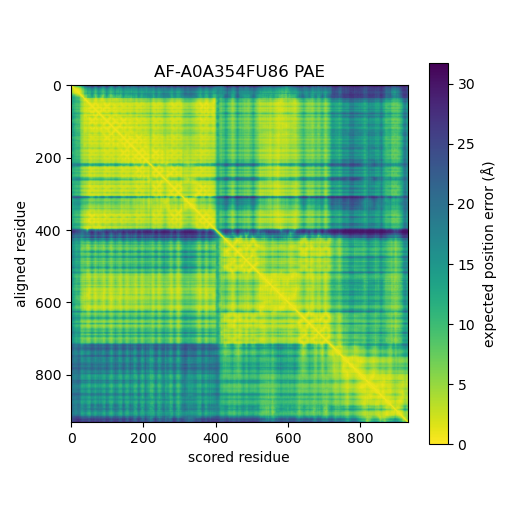 ASN A O 1
ATOM 5557 N N . PRO A 1 731 ? -6.116 18.389 49.389 1.00 92.69 731 PRO A N 1
ATOM 5558 C CA . PRO A 1 731 ? -7.058 18.220 48.279 1.00 92.69 731 PRO A CA 1
ATOM 5559 C C . PRO A 1 731 ? -6.882 16.923 47.470 1.00 92.69 731 PRO A C 1
ATOM 5561 O O . PRO A 1 731 ? -7.854 16.414 46.917 1.00 92.69 731 PRO A O 1
ATOM 5564 N N . ILE A 1 732 ? -5.667 16.368 47.399 1.00 91.19 732 ILE A N 1
ATOM 5565 C CA . ILE A 1 732 ? -5.394 15.105 46.699 1.00 91.19 732 ILE A CA 1
ATOM 5566 C C . ILE A 1 732 ? -6.063 13.947 47.439 1.00 91.19 732 ILE A C 1
ATOM 5568 O O . ILE A 1 732 ? -6.689 13.109 46.795 1.00 91.19 732 ILE A O 1
ATOM 5572 N N . ASP A 1 733 ? -6.008 13.928 48.773 1.00 89.88 733 ASP A N 1
ATOM 5573 C CA . ASP A 1 733 ? -6.663 12.890 49.580 1.00 89.88 733 ASP A CA 1
ATOM 5574 C C . ASP A 1 733 ? -8.175 12.864 49.326 1.00 89.88 733 ASP A C 1
ATOM 5576 O O . ASP A 1 733 ? -8.756 11.789 49.189 1.00 89.88 733 ASP A O 1
ATOM 5580 N N . SER A 1 734 ? -8.804 14.038 49.185 1.00 91.31 734 SER A N 1
ATOM 5581 C CA . SER A 1 734 ? -10.227 14.144 48.844 1.00 91.31 734 SER A CA 1
ATOM 5582 C C . SER A 1 734 ? -10.526 13.529 47.472 1.00 91.31 734 SER A C 1
ATOM 5584 O O . SER A 1 734 ? -11.428 12.702 47.358 1.00 91.31 734 SER A O 1
ATOM 5586 N N . LEU A 1 735 ? -9.727 13.845 46.446 1.00 93.31 735 LEU A N 1
ATOM 5587 C CA . LEU A 1 735 ? -9.883 13.273 45.099 1.00 93.31 735 LEU A CA 1
ATOM 5588 C C . LEU A 1 735 ? -9.671 11.749 45.084 1.00 93.31 735 LEU A C 1
ATOM 5590 O O . LEU A 1 735 ? -10.363 11.011 44.377 1.00 93.31 735 LEU A O 1
ATOM 5594 N N . VAL A 1 736 ? -8.718 11.258 45.877 1.00 91.50 736 VAL A N 1
ATOM 5595 C CA . VAL A 1 736 ? -8.446 9.825 46.028 1.00 91.50 736 VAL A CA 1
ATOM 5596 C C . VAL A 1 736 ? -9.604 9.128 46.752 1.00 91.50 736 VAL A C 1
ATOM 5598 O O . VAL A 1 736 ? -10.078 8.089 46.282 1.00 91.50 736 VAL A O 1
ATOM 5601 N N . ALA A 1 737 ? -10.114 9.715 47.838 1.00 91.38 737 ALA A N 1
ATOM 5602 C CA . ALA A 1 737 ? -11.257 9.204 48.589 1.00 91.38 737 ALA A CA 1
ATOM 5603 C C . ALA A 1 737 ? -12.530 9.162 47.735 1.00 91.38 737 ALA A C 1
ATOM 5605 O O . ALA A 1 737 ? -13.230 8.150 47.734 1.00 91.38 737 ALA A O 1
ATOM 5606 N N . GLU A 1 738 ? -12.796 10.198 46.938 1.00 90.12 738 GLU A N 1
ATOM 5607 C CA . GLU A 1 738 ? -13.896 10.212 45.970 1.00 90.12 738 GLU A CA 1
ATOM 5608 C C . GLU A 1 738 ? -13.787 9.053 44.973 1.00 90.12 738 GLU A C 1
ATOM 5610 O O . GLU A 1 738 ? -14.769 8.339 44.729 1.00 90.12 738 GLU A O 1
ATOM 5615 N N . LYS A 1 739 ? -12.584 8.800 44.437 1.00 88.81 739 LYS A N 1
ATOM 5616 C CA . LYS A 1 739 ? -12.355 7.670 43.530 1.00 88.81 739 LYS A CA 1
ATOM 5617 C C . LYS A 1 739 ? -12.575 6.328 44.228 1.00 88.81 739 LYS A C 1
ATOM 5619 O O . LYS A 1 739 ? -13.230 5.452 43.659 1.00 88.81 739 LYS A O 1
ATOM 5624 N N . TRP A 1 740 ? -12.071 6.146 45.446 1.00 89.62 740 TRP A N 1
ATOM 5625 C CA . TRP A 1 740 ? -12.296 4.924 46.219 1.00 89.62 740 TRP A CA 1
ATOM 5626 C C . TRP A 1 740 ? -13.773 4.705 46.528 1.00 89.62 740 TRP A C 1
ATOM 5628 O O . TRP A 1 740 ? -14.278 3.612 46.274 1.00 89.62 740 TRP A O 1
ATOM 5638 N N . LYS A 1 741 ? -14.487 5.743 46.973 1.00 88.12 741 LYS A N 1
ATOM 5639 C CA . LYS A 1 741 ? -15.929 5.699 47.237 1.00 88.12 741 LYS A CA 1
ATOM 5640 C C . LYS A 1 741 ? -16.702 5.276 45.996 1.00 88.12 741 LYS A C 1
ATOM 5642 O O . LYS A 1 741 ? -17.499 4.340 46.061 1.00 88.12 741 LYS A O 1
ATOM 5647 N N . ARG A 1 742 ? -16.397 5.886 44.844 1.00 84.50 742 ARG A N 1
ATOM 5648 C CA . ARG A 1 742 ? -16.983 5.516 43.546 1.00 84.50 742 ARG A CA 1
ATOM 5649 C C . ARG A 1 742 ? -16.726 4.051 43.199 1.00 84.50 742 ARG A C 1
ATOM 5651 O O . ARG A 1 742 ? -17.640 3.347 42.786 1.00 84.50 742 ARG A O 1
ATOM 5658 N N . MET A 1 743 ? -15.499 3.579 43.407 1.00 86.19 743 MET A N 1
ATOM 5659 C CA . MET A 1 743 ? -15.094 2.195 43.141 1.00 86.19 743 MET A CA 1
ATOM 5660 C C . MET A 1 743 ? -15.525 1.209 44.236 1.00 86.19 743 MET A C 1
ATOM 5662 O O . MET A 1 743 ? -15.192 0.019 44.165 1.00 86.19 743 MET A O 1
ATOM 5666 N N . LYS A 1 744 ? -16.241 1.688 45.263 1.00 86.69 744 LYS A N 1
ATOM 5667 C CA . LYS A 1 744 ? -16.551 0.974 46.503 1.00 86.69 744 LYS A CA 1
ATOM 5668 C C . LYS A 1 744 ? -15.310 0.301 47.094 1.00 86.69 744 LYS A C 1
ATOM 5670 O O . LYS A 1 744 ? -15.349 -0.886 47.385 1.00 86.69 744 LYS A O 1
ATOM 5675 N N . ILE A 1 745 ? -14.168 0.973 47.175 1.00 87.25 745 ILE A N 1
ATOM 5676 C CA . ILE A 1 745 ? -12.917 0.465 47.763 1.00 87.25 745 ILE A CA 1
ATOM 5677 C C . ILE A 1 745 ? -12.778 1.080 49.154 1.00 87.25 745 ILE A C 1
ATOM 5679 O O . ILE A 1 745 ? -12.931 2.287 49.287 1.00 87.25 745 ILE A O 1
ATOM 5683 N N . LEU A 1 746 ? -12.496 0.267 50.174 1.00 89.25 746 LEU A N 1
ATOM 5684 C CA . LEU A 1 746 ? -12.002 0.799 51.443 1.00 89.25 746 LEU A CA 1
ATOM 5685 C C . LEU A 1 746 ? -10.484 0.955 51.327 1.00 89.25 746 LEU A C 1
ATOM 5687 O O . LEU A 1 746 ? -9.836 0.029 50.824 1.00 89.25 746 LEU A O 1
ATOM 5691 N N . PRO A 1 747 ? -9.916 2.097 51.736 1.00 88.62 747 PRO A N 1
ATOM 5692 C CA . PRO A 1 747 ? -8.473 2.232 51.785 1.00 88.62 747 PRO A CA 1
ATOM 5693 C C . PRO A 1 747 ? -7.877 1.263 52.802 1.00 88.62 747 PRO A C 1
ATOM 5695 O O . PRO A 1 747 ? -8.503 0.929 53.808 1.00 88.62 747 PRO A O 1
ATOM 5698 N N . SER A 1 748 ? -6.647 0.829 52.540 1.00 87.12 748 SER A N 1
ATOM 5699 C CA . SER A 1 748 ? -5.842 0.151 53.552 1.00 87.12 748 SER A CA 1
ATOM 5700 C C . SER A 1 748 ? -5.570 1.086 54.731 1.00 87.12 748 SER A C 1
ATOM 5702 O O . SER A 1 748 ? -5.595 2.310 54.585 1.00 87.12 748 SER A O 1
ATOM 5704 N N . GLU A 1 749 ? -5.255 0.506 55.886 1.00 85.75 749 GLU A N 1
ATOM 5705 C CA . GLU A 1 749 ? -4.826 1.273 57.053 1.00 85.75 749 GLU A CA 1
ATOM 5706 C C . GLU A 1 749 ? -3.623 2.170 56.724 1.00 85.75 749 GLU A C 1
ATOM 5708 O O . GLU A 1 749 ? -2.737 1.809 55.939 1.00 85.75 749 GLU A O 1
ATOM 5713 N N .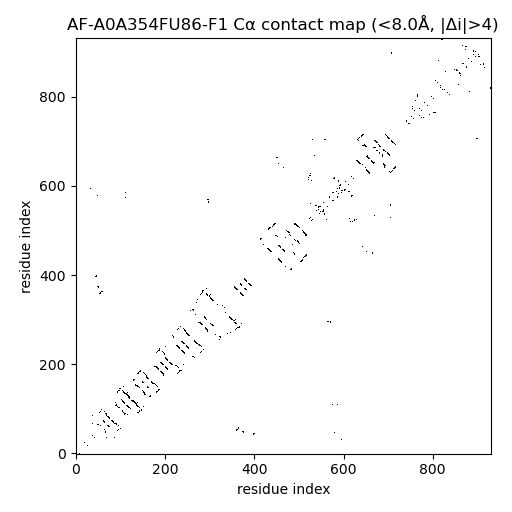 ILE A 1 750 ? -3.590 3.357 57.338 1.00 85.38 750 ILE A N 1
ATOM 5714 C CA . ILE A 1 750 ? -2.454 4.274 57.217 1.00 85.38 750 ILE A CA 1
ATOM 5715 C C . ILE A 1 750 ? -1.214 3.581 57.787 1.00 85.38 750 ILE A C 1
ATOM 5717 O O . ILE A 1 750 ? -1.255 2.990 58.864 1.00 85.38 750 ILE A O 1
ATOM 5721 N N . SER A 1 751 ? -0.090 3.678 57.073 1.00 91.50 751 SER A N 1
ATOM 5722 C CA . SER A 1 751 ? 1.165 3.060 57.502 1.00 91.50 751 SER A CA 1
ATOM 5723 C C . SER A 1 751 ? 1.595 3.539 58.889 1.00 91.50 751 SER A C 1
ATOM 5725 O O . SER A 1 751 ? 1.402 4.709 59.237 1.00 91.50 751 SER A O 1
ATOM 5727 N N . THR A 1 752 ? 2.282 2.677 59.638 1.00 94.56 752 THR A N 1
ATOM 5728 C CA . THR A 1 752 ? 2.881 3.053 60.925 1.00 94.56 752 THR A CA 1
ATOM 5729 C C . THR A 1 752 ? 3.942 4.145 60.753 1.00 94.56 752 THR A C 1
ATOM 5731 O O . THR A 1 752 ? 4.470 4.356 59.658 1.00 94.56 752 THR A O 1
ATOM 5734 N N . ASP A 1 753 ? 4.289 4.844 61.836 1.00 95.25 753 ASP A N 1
ATOM 5735 C CA . ASP A 1 753 ? 5.369 5.841 61.818 1.00 95.25 753 ASP A CA 1
ATOM 5736 C C . ASP A 1 753 ? 6.732 5.225 61.469 1.00 95.25 753 ASP A C 1
ATOM 5738 O O . ASP A 1 753 ? 7.531 5.864 60.785 1.00 95.25 753 ASP A O 1
ATOM 5742 N N . LEU A 1 754 ? 6.972 3.968 61.861 1.00 95.50 754 LEU A N 1
ATOM 5743 C CA . LEU A 1 754 ? 8.186 3.229 61.508 1.00 95.50 754 LEU A CA 1
ATOM 5744 C C . LEU A 1 754 ? 8.251 2.920 60.005 1.00 95.50 754 LEU A C 1
ATOM 5746 O O . LEU A 1 754 ? 9.307 3.066 59.386 1.00 95.50 754 LEU A O 1
ATOM 5750 N N . ASP A 1 755 ? 7.138 2.501 59.404 1.00 95.75 755 ASP A N 1
ATOM 5751 C CA . ASP A 1 755 ? 7.086 2.255 57.961 1.00 95.75 755 ASP A CA 1
ATOM 5752 C C . ASP A 1 755 ? 7.215 3.556 57.176 1.00 95.75 755 ASP A C 1
ATOM 5754 O O . ASP A 1 755 ? 7.967 3.622 56.203 1.00 95.75 755 ASP A O 1
ATOM 5758 N N . PHE A 1 756 ? 6.514 4.600 57.625 1.00 95.94 756 PHE A N 1
ATOM 5759 C CA . PHE A 1 756 ? 6.537 5.913 56.999 1.00 95.94 756 PHE A CA 1
ATOM 5760 C C . PHE A 1 756 ? 7.952 6.493 56.968 1.00 95.94 756 PHE A C 1
ATOM 5762 O O . PHE A 1 756 ? 8.441 6.812 55.887 1.00 95.94 756 PHE A O 1
ATOM 5769 N N . VAL A 1 757 ? 8.639 6.571 58.121 1.00 96.62 757 VAL A N 1
ATOM 5770 C CA . VAL A 1 757 ? 9.983 7.172 58.203 1.00 96.62 757 VAL A CA 1
ATOM 5771 C C . VAL A 1 757 ? 10.977 6.444 57.297 1.00 96.62 757 VAL A C 1
ATOM 5773 O O . VAL A 1 757 ? 11.814 7.086 56.673 1.00 96.62 757 VAL A O 1
ATOM 5776 N N . ARG A 1 758 ? 10.867 5.118 57.153 1.00 95.94 758 ARG A N 1
ATOM 5777 C CA . ARG A 1 758 ? 11.736 4.337 56.260 1.00 95.94 758 ARG A CA 1
ATOM 5778 C C . ARG A 1 758 ? 11.443 4.606 54.786 1.00 95.94 758 ARG A C 1
ATOM 5780 O O . ARG A 1 758 ? 12.383 4.816 54.024 1.00 95.94 758 ARG A O 1
ATOM 5787 N N . ARG A 1 759 ? 10.166 4.588 54.389 1.00 96.50 759 ARG A N 1
ATOM 5788 C CA . ARG A 1 759 ? 9.748 4.783 52.990 1.00 96.50 759 ARG A CA 1
ATOM 5789 C C . ARG A 1 759 ? 10.053 6.196 52.508 1.00 96.50 759 ARG A C 1
ATOM 5791 O O . ARG A 1 759 ? 10.692 6.345 51.478 1.00 96.50 759 ARG A O 1
ATOM 5798 N N . ILE A 1 760 ? 9.703 7.213 53.298 1.00 96.31 760 ILE A N 1
ATOM 5799 C CA . ILE A 1 760 ? 9.864 8.610 52.881 1.00 96.31 760 ILE A CA 1
ATOM 5800 C C . ILE A 1 760 ? 11.334 9.011 52.701 1.00 96.31 760 ILE A C 1
ATOM 5802 O O . ILE A 1 760 ? 11.648 9.761 51.784 1.00 96.31 760 ILE A O 1
ATOM 5806 N N . HIS A 1 761 ? 12.252 8.476 53.518 1.00 96.75 761 HIS A N 1
ATOM 5807 C CA . HIS A 1 761 ? 13.687 8.694 53.315 1.00 96.75 761 HIS A CA 1
ATOM 5808 C C . HIS A 1 761 ? 14.158 8.055 52.006 1.00 96.75 761 HIS A C 1
ATOM 5810 O O . HIS A 1 761 ? 14.802 8.722 51.206 1.00 96.75 761 HIS A O 1
ATOM 5816 N N . LEU A 1 762 ? 13.780 6.802 51.732 1.00 96.12 762 LEU A N 1
ATOM 5817 C CA . LEU A 1 762 ? 14.144 6.150 50.471 1.00 96.12 762 LEU A CA 1
ATOM 5818 C C . LEU A 1 762 ? 13.571 6.891 49.254 1.00 96.12 762 LEU A C 1
ATOM 5820 O O . LEU A 1 762 ? 14.285 7.082 48.272 1.00 96.12 762 LEU A O 1
ATOM 5824 N N . ASP A 1 763 ? 12.320 7.344 49.328 1.00 95.38 763 ASP A N 1
ATOM 5825 C CA . ASP A 1 763 ? 11.653 8.038 48.224 1.00 95.38 763 ASP A CA 1
ATOM 5826 C C . ASP A 1 763 ? 12.265 9.420 47.942 1.00 95.38 763 ASP A C 1
ATOM 5828 O O . ASP A 1 763 ? 12.426 9.797 46.777 1.00 95.38 763 ASP A O 1
ATOM 5832 N N . LEU A 1 764 ? 12.623 10.175 48.989 1.00 96.31 764 LEU A N 1
ATOM 5833 C CA . LEU A 1 764 ? 13.134 11.544 48.859 1.00 96.31 764 LEU A CA 1
ATOM 5834 C C . LEU A 1 764 ? 14.657 11.620 48.703 1.00 96.31 764 LEU A C 1
ATOM 5836 O O . LEU A 1 764 ? 15.133 12.475 47.959 1.00 96.31 764 LEU A O 1
ATOM 5840 N N . THR A 1 765 ? 15.422 10.749 49.363 1.00 96.44 765 THR A N 1
ATOM 5841 C CA . THR A 1 765 ? 16.894 10.830 49.423 1.00 96.44 765 THR A CA 1
ATOM 5842 C C . THR A 1 765 ? 17.609 9.610 48.845 1.00 96.44 765 THR A C 1
ATOM 5844 O O . THR A 1 765 ? 18.832 9.620 48.720 1.00 96.44 765 THR A O 1
ATOM 5847 N N . GLY A 1 766 ? 16.885 8.540 48.498 1.00 95.38 766 GLY A N 1
ATOM 5848 C CA . GLY A 1 766 ? 17.479 7.293 48.008 1.00 95.38 766 GLY A CA 1
ATOM 5849 C C . GLY A 1 766 ? 18.262 6.507 49.065 1.00 95.38 766 GLY A C 1
ATOM 5850 O O . GLY A 1 766 ? 18.906 5.513 48.729 1.00 95.38 766 GLY A O 1
ATOM 5851 N N . LEU A 1 767 ? 18.223 6.932 50.331 1.00 94.75 767 LEU A N 1
ATOM 5852 C CA . LEU A 1 767 ? 18.973 6.340 51.437 1.00 94.75 767 LEU A CA 1
ATOM 5853 C C . LEU A 1 767 ? 18.034 5.966 52.592 1.00 94.75 767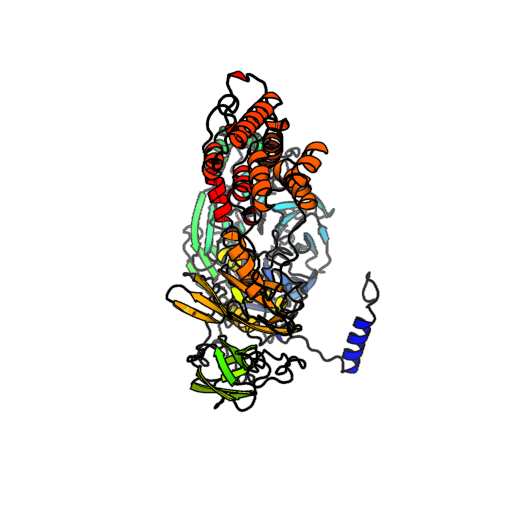 LEU A C 1
ATOM 5855 O O . LEU A 1 767 ? 17.024 6.633 52.810 1.00 94.75 767 LEU A O 1
ATOM 5859 N N . PRO A 1 768 ? 18.339 4.909 53.364 1.00 96.00 768 PRO A N 1
ATOM 5860 C CA . PRO A 1 768 ? 17.593 4.616 54.580 1.00 96.00 768 PRO A CA 1
ATOM 5861 C C . PRO A 1 768 ? 17.869 5.676 55.666 1.00 96.00 768 PRO A C 1
ATOM 5863 O O . PRO A 1 768 ? 18.956 6.258 55.698 1.00 96.00 768 PRO A O 1
ATOM 5866 N N . PRO A 1 769 ? 16.930 5.904 56.604 1.00 96.19 769 PRO A N 1
ATOM 5867 C CA . PRO A 1 769 ? 17.165 6.800 57.731 1.00 96.19 769 PRO A CA 1
ATOM 5868 C C . PRO A 1 769 ? 18.249 6.251 58.666 1.00 96.19 769 PRO A C 1
ATOM 5870 O O . PRO A 1 769 ? 18.345 5.042 58.890 1.00 96.19 769 PRO A O 1
ATOM 5873 N N . ALA A 1 770 ? 19.016 7.145 59.294 1.00 94.06 770 ALA A N 1
ATOM 5874 C CA . ALA A 1 770 ? 19.917 6.764 60.378 1.00 94.06 770 ALA A CA 1
ATOM 5875 C C . ALA A 1 770 ? 19.127 6.215 61.580 1.00 94.06 770 ALA A C 1
ATOM 5877 O O . ALA A 1 770 ? 18.064 6.737 61.925 1.00 94.06 770 ALA A O 1
ATOM 5878 N N . VAL A 1 771 ? 19.677 5.206 62.264 1.00 95.44 771 VAL A N 1
ATOM 5879 C CA . VAL A 1 771 ? 19.022 4.530 63.402 1.00 95.44 771 VAL A CA 1
ATOM 5880 C C . VAL A 1 771 ? 18.563 5.523 64.473 1.00 95.44 771 VAL A C 1
ATOM 5882 O O . VAL A 1 771 ? 17.436 5.438 64.955 1.00 95.44 771 VAL A O 1
ATOM 5885 N N . GLU A 1 772 ? 19.400 6.505 64.805 1.00 94.94 772 GLU A N 1
ATOM 5886 C CA . GLU A 1 772 ? 19.076 7.506 65.826 1.00 94.94 772 GLU A CA 1
ATOM 5887 C C . GLU A 1 772 ? 17.935 8.440 65.401 1.00 94.94 772 GLU A C 1
ATOM 5889 O O . GLU A 1 772 ? 17.090 8.781 66.225 1.00 94.94 772 GLU A O 1
ATOM 5894 N N . LYS A 1 773 ? 17.830 8.778 64.107 1.00 92.38 773 LYS A N 1
ATOM 5895 C CA . LYS A 1 773 ? 16.711 9.571 63.570 1.00 92.38 773 LYS A CA 1
ATOM 5896 C C . LYS A 1 773 ? 15.393 8.800 63.610 1.00 92.38 773 LYS A C 1
ATOM 5898 O O . LYS A 1 773 ? 14.357 9.385 63.914 1.00 92.38 773 LYS A O 1
ATOM 5903 N N . VAL A 1 774 ? 15.430 7.489 63.359 1.00 95.88 774 VAL A N 1
ATOM 5904 C CA . VAL A 1 774 ? 14.255 6.619 63.523 1.00 95.88 774 VAL A CA 1
ATOM 5905 C C . VAL A 1 774 ? 13.821 6.597 64.985 1.00 95.88 774 VAL A C 1
ATOM 5907 O O . VAL A 1 774 ? 12.658 6.867 65.272 1.00 95.88 774 VAL A O 1
ATOM 5910 N N . LYS A 1 775 ? 14.748 6.339 65.918 1.00 95.12 775 LYS A N 1
ATOM 5911 C CA . LYS A 1 775 ? 14.442 6.328 67.357 1.00 95.12 775 LYS A CA 1
ATOM 5912 C C . LYS A 1 775 ? 13.856 7.661 67.822 1.00 95.12 775 LYS A C 1
ATOM 5914 O O . LYS A 1 775 ? 12.834 7.653 68.498 1.00 95.12 775 LYS A O 1
ATOM 5919 N N . SER A 1 776 ? 14.447 8.793 67.424 1.00 94.56 776 SER A N 1
ATOM 5920 C CA . SER A 1 776 ? 13.942 10.117 67.806 1.00 94.56 776 SER A CA 1
ATOM 5921 C C . SER A 1 776 ? 12.560 10.406 67.220 1.00 94.56 776 SER A C 1
ATOM 5923 O O . SER A 1 776 ? 11.702 10.932 67.917 1.00 94.56 776 SER A O 1
ATOM 5925 N N . PHE A 1 777 ? 12.315 10.030 65.960 1.00 96.81 777 PHE A N 1
ATOM 5926 C CA . PHE A 1 777 ? 11.018 10.220 65.306 1.00 96.81 777 PHE A CA 1
ATOM 5927 C C . PHE A 1 777 ? 9.905 9.382 65.957 1.00 96.81 777 PHE A C 1
ATOM 5929 O O . PHE A 1 777 ? 8.765 9.832 66.097 1.00 96.81 777 PHE A O 1
ATOM 5936 N N . LEU A 1 778 ? 10.236 8.159 66.380 1.00 96.19 778 LEU A N 1
ATOM 5937 C CA . LEU A 1 778 ? 9.311 7.281 67.096 1.00 96.19 778 LEU A CA 1
ATOM 5938 C C . LEU A 1 778 ? 9.062 7.739 68.537 1.00 96.19 778 LEU A C 1
ATOM 5940 O O . LEU A 1 778 ? 7.951 7.570 69.028 1.00 96.19 778 LEU A O 1
ATOM 5944 N N . ALA A 1 779 ? 10.066 8.327 69.193 1.00 95.94 779 ALA A N 1
ATOM 5945 C CA . ALA A 1 779 ? 9.951 8.856 70.550 1.00 95.94 779 ALA A CA 1
ATOM 5946 C C . ALA A 1 779 ? 9.222 10.213 70.630 1.00 95.94 779 ALA A C 1
ATOM 5948 O O . ALA A 1 779 ? 8.797 10.598 71.716 1.00 95.94 779 ALA A O 1
ATOM 5949 N N . ASP A 1 780 ? 9.074 10.938 69.515 1.00 94.88 780 ASP A N 1
ATOM 5950 C CA . ASP A 1 780 ? 8.343 12.210 69.460 1.00 94.88 780 ASP A CA 1
ATOM 5951 C C . ASP A 1 780 ? 6.837 11.994 69.738 1.00 94.88 780 ASP A C 1
ATOM 5953 O O . ASP A 1 780 ? 6.165 11.324 68.936 1.00 94.88 780 ASP A O 1
ATOM 5957 N N . PRO A 1 781 ? 6.293 12.554 70.844 1.00 94.12 781 PRO A N 1
ATOM 5958 C CA . PRO A 1 781 ? 4.911 12.338 71.264 1.00 94.12 781 PRO A CA 1
ATOM 5959 C C . PRO A 1 781 ? 3.901 13.203 70.496 1.00 94.12 781 PRO A C 1
ATOM 5961 O O . PRO A 1 781 ? 2.696 13.064 70.709 1.00 94.12 781 PRO A O 1
ATOM 5964 N N . ARG A 1 782 ? 4.357 14.126 69.636 1.00 94.81 782 ARG A N 1
ATOM 5965 C CA . ARG A 1 782 ? 3.464 14.966 68.831 1.00 94.81 782 ARG A CA 1
ATOM 5966 C C . ARG A 1 782 ? 2.689 14.112 67.831 1.00 94.81 782 ARG A C 1
ATOM 5968 O O . ARG A 1 782 ? 3.153 13.065 67.376 1.00 94.81 782 ARG A O 1
ATOM 5975 N N . HIS A 1 783 ? 1.503 14.595 67.463 1.00 92.12 783 HIS A N 1
ATOM 5976 C CA . HIS A 1 783 ? 0.623 13.919 66.513 1.00 92.12 783 HIS A CA 1
ATOM 5977 C C . HIS A 1 783 ? 1.383 13.549 65.230 1.00 92.12 783 HIS A C 1
ATOM 5979 O O . HIS A 1 783 ? 2.064 14.404 64.658 1.00 92.12 783 HIS A O 1
ATOM 5985 N N . SER A 1 784 ? 1.250 12.299 64.763 1.00 90.88 784 SER A N 1
ATOM 5986 C CA . SER A 1 784 ? 2.054 11.756 63.658 1.00 90.88 784 SER A CA 1
ATOM 5987 C C . SER A 1 784 ? 2.069 12.666 62.434 1.00 90.88 784 SER A C 1
ATOM 5989 O O . SER A 1 784 ? 3.123 12.881 61.856 1.00 90.88 784 SER A O 1
ATOM 5991 N N . GLN A 1 785 ? 0.946 13.288 62.079 1.00 88.62 785 GLN A N 1
ATOM 5992 C CA . GLN A 1 785 ? 0.884 14.217 60.947 1.00 88.62 785 GLN A CA 1
ATOM 5993 C C . GLN A 1 785 ? 1.853 15.407 61.069 1.00 88.62 785 GLN A C 1
ATOM 5995 O O . GLN A 1 785 ? 2.504 15.759 60.091 1.00 88.62 785 GLN A O 1
ATOM 6000 N N . VAL A 1 786 ? 1.978 15.999 62.261 1.00 92.31 786 VAL A N 1
ATOM 6001 C CA . VAL A 1 786 ? 2.849 17.162 62.493 1.00 92.31 786 VAL A CA 1
ATOM 6002 C C . VAL A 1 786 ? 4.302 16.761 62.276 1.00 92.31 786 VAL A C 1
ATOM 6004 O O . VAL A 1 786 ? 4.983 17.336 61.432 1.00 92.31 786 VAL A O 1
ATOM 6007 N N . LYS A 1 787 ? 4.754 15.703 62.962 1.00 94.38 787 LYS A N 1
ATOM 6008 C CA . LYS A 1 787 ? 6.134 15.227 62.824 1.00 94.38 787 LYS A CA 1
ATOM 6009 C C . LYS A 1 787 ? 6.434 14.653 61.436 1.00 94.38 787 LYS A C 1
ATOM 6011 O O . LYS A 1 787 ? 7.559 14.783 60.969 1.00 94.38 787 LYS A O 1
ATOM 6016 N N . ARG A 1 788 ? 5.457 14.046 60.743 1.00 94.44 788 ARG A N 1
ATOM 6017 C CA . ARG A 1 788 ? 5.609 13.567 59.355 1.00 94.44 788 ARG A CA 1
ATOM 6018 C C . ARG A 1 788 ? 5.805 14.718 58.370 1.00 94.44 788 ARG A C 1
ATOM 6020 O O . ARG A 1 788 ? 6.697 14.616 57.536 1.00 94.44 788 ARG A O 1
ATOM 6027 N N . ASN A 1 789 ? 5.015 15.787 58.479 1.00 92.81 789 ASN A N 1
ATOM 6028 C CA . ASN A 1 789 ? 5.162 16.972 57.632 1.00 92.81 789 ASN A CA 1
ATOM 6029 C C . ASN A 1 789 ? 6.511 17.655 57.873 1.00 92.81 789 ASN A C 1
ATOM 6031 O O . ASN A 1 789 ? 7.257 17.861 56.926 1.00 92.81 789 ASN A O 1
ATOM 6035 N N . GLU A 1 790 ? 6.880 17.883 59.137 1.00 94.56 790 GLU A N 1
ATOM 6036 C CA . GLU A 1 790 ? 8.196 18.439 59.474 1.00 94.56 790 GLU A CA 1
ATOM 6037 C C . GLU A 1 790 ? 9.344 17.554 58.975 1.00 94.56 790 GLU A C 1
ATOM 6039 O O . GLU A 1 790 ? 10.364 18.061 58.513 1.00 94.56 790 GLU A O 1
ATOM 6044 N N . LEU A 1 791 ? 9.189 16.225 59.039 1.00 96.00 791 LEU A N 1
ATOM 6045 C CA . LEU A 1 791 ? 10.177 15.309 58.485 1.00 96.00 791 LEU A CA 1
ATOM 6046 C C . LEU A 1 791 ? 10.286 15.468 56.965 1.00 96.00 791 LEU A C 1
ATOM 6048 O O . LEU A 1 791 ? 11.405 15.571 56.471 1.00 96.00 791 LEU A O 1
ATOM 6052 N N . ILE A 1 792 ? 9.167 15.502 56.234 1.00 95.50 792 ILE A N 1
ATOM 6053 C CA . ILE A 1 792 ? 9.160 15.734 54.781 1.00 95.50 792 ILE A CA 1
ATOM 6054 C C . ILE A 1 792 ? 9.880 17.046 54.459 1.00 95.50 792 ILE A C 1
ATOM 6056 O O . ILE A 1 792 ? 10.816 17.035 53.663 1.00 95.50 792 ILE A O 1
ATOM 6060 N N . ASP A 1 793 ? 9.511 18.137 55.130 1.00 94.25 793 ASP A N 1
ATOM 6061 C CA . ASP A 1 793 ? 10.116 19.455 54.930 1.00 94.25 793 ASP A CA 1
ATOM 6062 C C . ASP A 1 793 ? 11.618 19.444 55.247 1.00 94.25 793 ASP A C 1
ATOM 6064 O O . ASP A 1 793 ? 12.406 20.073 54.549 1.00 94.25 793 ASP A O 1
ATOM 6068 N N . SER A 1 794 ? 12.044 18.683 56.262 1.00 95.12 794 SER A N 1
ATOM 6069 C CA . SER A 1 794 ? 13.464 18.545 56.610 1.00 95.12 794 SER A CA 1
ATOM 6070 C C . SER A 1 794 ? 14.273 17.713 55.609 1.00 95.12 794 SER A C 1
ATOM 6072 O O . SER A 1 794 ? 15.498 17.841 55.559 1.00 95.12 794 SER A O 1
ATOM 6074 N N . LEU A 1 795 ? 13.614 16.831 54.851 1.00 96.56 795 LEU A N 1
ATOM 6075 C CA . LEU A 1 795 ? 14.246 15.988 53.838 1.00 96.56 795 LEU A CA 1
ATOM 6076 C C . LEU A 1 795 ? 14.307 16.703 52.488 1.00 96.56 795 LEU A C 1
ATOM 6078 O O . LEU A 1 795 ? 15.324 16.620 51.802 1.00 96.56 795 LEU A O 1
ATOM 6082 N N . ILE A 1 796 ? 13.248 17.415 52.098 1.00 95.00 796 ILE A N 1
ATOM 6083 C CA . ILE A 1 796 ? 13.215 18.165 50.840 1.00 95.00 796 ILE A CA 1
ATOM 6084 C C . ILE A 1 796 ? 14.277 19.272 50.877 1.00 95.00 796 ILE A C 1
ATOM 6086 O O . ILE A 1 796 ? 14.301 20.116 51.764 1.00 95.00 796 ILE A O 1
ATOM 6090 N N . GLY A 1 797 ? 15.171 19.267 49.887 1.00 91.94 797 GLY A N 1
ATOM 6091 C CA . GLY A 1 797 ? 16.248 20.255 49.769 1.00 91.94 797 GLY A CA 1
ATOM 6092 C C . GLY A 1 797 ? 17.470 19.994 50.656 1.00 91.94 797 GLY A C 1
ATOM 6093 O O . GLY A 1 797 ? 18.443 20.746 50.576 1.00 91.94 797 GLY A O 1
ATOM 6094 N N . ASN A 1 798 ? 17.478 18.925 51.461 1.00 95.25 798 ASN A N 1
ATOM 6095 C CA . ASN A 1 798 ? 18.667 18.540 52.217 1.00 95.25 798 ASN A CA 1
ATOM 6096 C C . ASN A 1 798 ? 19.785 18.002 51.285 1.00 95.25 798 ASN A C 1
ATOM 6098 O O . ASN A 1 798 ? 19.531 17.717 50.108 1.00 95.25 798 ASN A O 1
ATOM 6102 N N . PRO A 1 799 ? 21.038 17.861 51.763 1.00 96.88 799 PRO A N 1
ATOM 6103 C CA . PRO A 1 799 ? 22.146 17.424 50.914 1.00 96.88 799 PRO A CA 1
ATOM 6104 C C . PRO A 1 799 ? 21.899 16.088 50.197 1.00 96.88 799 PRO A C 1
ATOM 6106 O O . PRO A 1 799 ? 22.214 15.968 49.013 1.00 96.88 799 PRO A O 1
ATOM 6109 N N . GLU A 1 800 ? 21.314 15.100 50.875 1.00 96.69 800 GLU A N 1
ATOM 6110 C CA . GLU A 1 800 ? 21.052 13.778 50.303 1.00 96.69 800 GLU A CA 1
ATOM 6111 C C . GLU A 1 800 ? 19.939 13.806 49.241 1.00 96.69 800 GLU A C 1
ATOM 6113 O O . GLU A 1 800 ? 20.090 13.197 48.182 1.00 96.69 800 GLU A O 1
ATOM 6118 N N . PHE A 1 801 ? 18.857 14.556 49.474 1.00 97.56 801 PHE A N 1
ATOM 6119 C CA . PHE A 1 801 ? 17.795 14.819 48.499 1.00 97.56 801 PHE A CA 1
ATOM 6120 C C . PHE A 1 801 ? 18.367 15.469 47.245 1.00 97.56 801 PHE A C 1
ATOM 6122 O O . PHE A 1 801 ? 18.107 15.013 46.129 1.00 97.56 801 PHE A O 1
ATOM 6129 N N . VAL A 1 802 ? 19.184 16.513 47.427 1.00 97.94 802 VAL A N 1
ATOM 6130 C CA . VAL A 1 802 ? 19.807 17.228 46.314 1.00 97.94 802 VAL A CA 1
ATOM 6131 C C . VAL A 1 802 ? 20.654 16.268 45.490 1.00 97.94 802 VAL A C 1
ATOM 6133 O O . VAL A 1 802 ? 20.495 16.235 44.274 1.00 97.94 802 VAL A O 1
ATOM 6136 N N . GLU A 1 803 ? 21.500 15.437 46.103 1.00 97.88 803 GLU A N 1
ATOM 6137 C CA . GLU A 1 803 ? 22.305 14.464 45.352 1.00 97.88 803 GLU A CA 1
ATOM 6138 C C . GLU A 1 803 ? 21.458 13.406 44.634 1.00 97.88 803 GLU A C 1
ATOM 6140 O O . GLU A 1 803 ? 21.715 13.100 43.464 1.00 97.88 803 GLU A O 1
ATOM 6145 N N . PHE A 1 804 ? 20.434 12.865 45.295 1.00 97.62 804 PHE A N 1
ATOM 6146 C CA . PHE A 1 804 ? 19.574 11.832 44.721 1.00 97.62 804 PHE A CA 1
ATOM 6147 C C . PHE A 1 804 ? 18.823 12.327 43.482 1.00 97.62 804 PHE A C 1
ATOM 6149 O O . PHE A 1 804 ? 18.888 11.705 42.416 1.00 97.62 804 PHE A O 1
ATOM 6156 N N . TRP A 1 805 ? 18.167 13.484 43.583 1.00 97.31 805 TRP A N 1
ATOM 6157 C CA . TRP A 1 805 ? 17.433 14.074 42.465 1.00 97.31 805 TRP A CA 1
ATOM 6158 C C . TRP A 1 805 ? 18.353 14.658 41.395 1.00 97.31 805 TRP A C 1
ATOM 6160 O O . TRP A 1 805 ? 18.016 14.580 40.214 1.00 97.31 805 TRP A O 1
ATOM 6170 N N . THR A 1 806 ? 19.547 15.137 41.762 1.00 98.19 806 THR A N 1
ATOM 6171 C CA . THR A 1 806 ? 20.590 15.495 40.786 1.00 98.19 806 THR A CA 1
ATOM 6172 C C . THR A 1 806 ? 20.956 14.298 39.922 1.00 98.19 806 THR A C 1
ATOM 6174 O O . THR A 1 806 ? 21.064 14.444 38.707 1.00 98.19 806 THR A O 1
ATOM 6177 N N . ASN A 1 807 ? 21.135 13.113 40.514 1.00 96.88 807 ASN A N 1
ATOM 6178 C CA . ASN A 1 807 ? 21.467 11.906 39.758 1.00 96.88 807 ASN A CA 1
ATOM 6179 C C . ASN A 1 807 ? 20.313 11.476 38.846 1.00 96.88 807 ASN A C 1
ATOM 6181 O O . ASN A 1 807 ? 20.548 11.263 37.660 1.00 96.88 807 ASN A O 1
ATOM 6185 N N . LYS A 1 808 ? 19.066 11.458 39.344 1.00 96.19 808 LYS A N 1
ATOM 6186 C CA . LYS A 1 808 ? 17.891 11.169 38.499 1.00 96.19 808 LYS A CA 1
ATOM 6187 C C . LYS A 1 808 ? 17.802 12.109 37.296 1.00 96.19 808 LYS A C 1
ATOM 6189 O O . LYS A 1 808 ? 17.622 11.655 36.170 1.00 96.19 808 LYS A O 1
ATOM 6194 N N . TRP A 1 809 ? 17.960 13.413 37.517 1.00 97.19 809 TRP A N 1
ATOM 6195 C CA . TRP A 1 809 ? 17.942 14.394 36.433 1.00 97.19 809 TRP A CA 1
ATOM 6196 C C . TRP A 1 809 ? 19.153 14.289 35.511 1.00 97.19 809 TRP A C 1
ATOM 6198 O O . TRP A 1 809 ? 19.013 14.485 34.308 1.00 97.19 809 TRP A O 1
ATOM 6208 N N . SER A 1 810 ? 20.322 13.935 36.043 1.00 97.62 810 SER A N 1
ATOM 6209 C CA . SER A 1 810 ? 21.521 13.699 35.237 1.00 97.62 810 SER A CA 1
ATOM 6210 C C . SER A 1 810 ? 21.343 12.514 34.290 1.00 97.62 810 SER A C 1
ATOM 6212 O O . SER A 1 810 ? 21.773 12.598 33.141 1.00 97.62 810 SER A O 1
ATOM 6214 N N . ASP A 1 811 ? 20.672 11.449 34.731 1.00 95.81 811 ASP A N 1
ATOM 6215 C CA . ASP A 1 811 ? 20.346 10.300 33.882 1.00 95.81 811 ASP A CA 1
ATOM 6216 C C . ASP A 1 811 ? 19.332 10.684 32.797 1.00 95.81 811 ASP A C 1
ATOM 6218 O O . ASP A 1 811 ? 19.559 10.425 31.614 1.00 95.81 811 ASP A O 1
ATOM 6222 N N . LEU A 1 812 ? 18.247 11.371 33.176 1.00 94.75 812 LEU A N 1
ATOM 6223 C CA . LEU A 1 812 ? 17.210 11.830 32.243 1.00 94.75 812 LEU A CA 1
ATOM 6224 C C . LEU A 1 812 ? 17.740 12.823 31.192 1.00 94.75 812 LEU A C 1
ATOM 6226 O O . LEU A 1 812 ? 17.336 12.776 30.031 1.00 94.75 812 LEU A O 1
ATOM 6230 N N . LEU A 1 813 ? 18.672 13.698 31.579 1.00 95.69 813 LEU A N 1
ATOM 6231 C CA . LEU A 1 813 ? 19.352 14.648 30.690 1.00 95.69 813 LEU A CA 1
ATOM 6232 C C . LEU A 1 813 ? 20.614 14.071 30.037 1.00 95.69 813 LEU A C 1
ATOM 6234 O O . LEU A 1 813 ? 21.325 14.792 29.338 1.00 95.69 813 LEU A O 1
ATOM 6238 N N . GLN A 1 814 ? 20.881 12.779 30.243 1.00 95.12 814 GLN A N 1
ATOM 6239 C CA . GLN A 1 814 ? 21.973 12.030 29.628 1.00 95.12 814 GLN A CA 1
ATOM 6240 C C . GLN A 1 814 ? 23.361 12.660 29.841 1.00 95.12 814 GLN A C 1
ATOM 6242 O O . GLN A 1 814 ? 24.164 12.741 28.907 1.00 95.12 814 GLN A O 1
ATOM 6247 N N . VAL A 1 815 ? 23.682 13.090 31.065 1.00 95.88 815 VAL A N 1
ATOM 6248 C CA . VAL A 1 815 ? 25.009 13.620 31.425 1.00 95.88 815 VAL A CA 1
ATOM 6249 C C . VAL A 1 815 ? 26.087 12.570 31.122 1.00 95.88 815 VAL A C 1
ATOM 6251 O O . VAL A 1 815 ? 26.342 11.650 31.897 1.00 95.88 815 VAL A O 1
ATOM 6254 N N . ASN A 1 816 ? 26.740 12.703 29.964 1.00 87.81 816 ASN A N 1
ATOM 6255 C CA . ASN A 1 816 ? 27.555 11.638 29.387 1.00 87.81 816 ASN A CA 1
ATOM 6256 C C . ASN A 1 816 ? 28.970 12.117 29.030 1.00 87.81 816 ASN A C 1
ATOM 6258 O O . ASN A 1 816 ? 29.177 12.947 28.140 1.00 87.81 816 ASN A O 1
ATOM 6262 N N . ARG A 1 817 ? 29.978 11.512 29.673 1.00 91.31 817 ARG A N 1
ATOM 6263 C CA . ARG A 1 817 ? 31.402 11.823 29.450 1.00 91.31 817 ARG A CA 1
ATOM 6264 C C . ARG A 1 817 ? 31.876 11.538 28.020 1.00 91.31 817 ARG A C 1
ATOM 6266 O O . ARG A 1 817 ? 32.816 12.187 27.577 1.00 91.31 817 ARG A O 1
ATOM 6273 N N . LYS A 1 818 ? 31.235 10.624 27.279 1.00 88.75 818 LYS A N 1
ATOM 6274 C CA . LYS A 1 818 ? 31.557 10.330 25.868 1.00 88.75 818 LYS A CA 1
ATOM 6275 C C . LYS A 1 818 ? 31.371 11.554 24.969 1.00 88.75 818 LYS A C 1
ATOM 6277 O O . LYS A 1 818 ? 32.153 11.754 24.044 1.00 88.75 818 LYS A O 1
ATOM 6282 N N . PHE A 1 819 ? 30.343 12.358 25.242 1.00 88.19 819 PHE A N 1
ATOM 6283 C CA . PHE A 1 819 ? 29.969 13.513 24.421 1.00 88.19 819 PHE A CA 1
ATOM 6284 C C . PHE A 1 819 ? 30.395 14.848 25.040 1.00 88.19 819 PHE A C 1
ATOM 6286 O O . PHE A 1 819 ? 30.644 15.810 24.315 1.00 88.19 819 PHE A O 1
ATOM 6293 N N . LEU A 1 820 ? 30.532 14.905 26.368 1.00 90.38 820 LEU A N 1
ATOM 6294 C CA . LEU A 1 820 ? 30.862 16.134 27.093 1.00 90.38 820 LEU A CA 1
ATOM 6295 C C . LEU A 1 820 ? 32.309 16.205 27.603 1.00 90.38 820 LEU A C 1
ATOM 6297 O O . LEU A 1 820 ? 32.732 17.280 28.024 1.00 90.38 820 LEU A O 1
ATOM 6301 N N . ALA A 1 821 ? 33.063 15.098 27.555 1.00 88.50 821 ALA A N 1
ATOM 6302 C CA . ALA A 1 821 ? 34.310 14.895 28.302 1.00 88.50 821 ALA A CA 1
ATOM 6303 C C . ALA A 1 821 ? 34.109 15.017 29.834 1.00 88.50 821 ALA A C 1
ATOM 6305 O O . ALA A 1 821 ? 33.019 15.374 30.294 1.00 88.50 821 ALA A O 1
ATOM 6306 N N . PRO A 1 822 ? 35.114 14.674 30.665 1.00 90.75 822 PRO A N 1
ATOM 6307 C CA . PRO A 1 822 ? 34.979 14.761 32.120 1.00 90.75 822 PRO A CA 1
ATOM 6308 C C . PRO A 1 822 ? 34.610 16.164 32.619 1.00 90.75 822 PRO A C 1
ATOM 6310 O O . PRO A 1 822 ? 33.768 16.287 33.504 1.00 90.75 822 PRO A O 1
ATOM 6313 N N . GLU A 1 823 ? 35.193 17.207 32.023 1.00 89.62 823 GLU A N 1
ATOM 6314 C CA . GLU A 1 823 ? 34.952 18.604 32.400 1.00 89.62 823 GLU A CA 1
ATOM 6315 C C . GLU A 1 823 ? 33.510 19.043 32.101 1.00 89.62 823 GLU A C 1
ATOM 6317 O O . GLU A 1 823 ? 32.807 19.489 33.003 1.00 89.62 823 GLU A O 1
ATOM 6322 N N . GLY A 1 824 ? 33.023 18.851 30.869 1.00 91.06 824 GLY A N 1
ATOM 6323 C CA . GLY A 1 824 ? 31.662 19.255 30.502 1.00 91.06 824 GLY A CA 1
ATOM 6324 C C . GLY A 1 824 ? 30.586 18.464 31.248 1.00 91.06 824 GLY A C 1
ATOM 6325 O O . GLY A 1 824 ? 29.576 19.031 31.654 1.00 91.06 824 GLY A O 1
ATOM 6326 N N . ALA A 1 825 ? 30.816 17.168 31.494 1.00 95.00 825 ALA A N 1
ATOM 6327 C CA . ALA A 1 825 ? 29.903 16.359 32.300 1.00 95.00 825 ALA A CA 1
ATOM 6328 C C . ALA A 1 825 ? 29.837 16.850 33.756 1.00 95.00 825 ALA A C 1
ATOM 6330 O O . ALA A 1 825 ? 28.758 16.875 34.344 1.00 95.00 825 ALA A O 1
ATOM 6331 N N . LYS A 1 826 ? 30.976 17.268 34.328 1.00 96.62 826 LYS A N 1
ATOM 6332 C CA . LYS A 1 826 ? 31.036 17.855 35.670 1.00 96.62 826 LYS A CA 1
ATOM 6333 C C . LYS A 1 826 ? 30.241 19.162 35.733 1.00 96.62 826 LYS A C 1
ATOM 6335 O O . LYS A 1 826 ? 29.356 19.265 36.574 1.00 96.62 826 LYS A O 1
ATOM 6340 N N . LEU A 1 827 ? 30.502 20.101 34.820 1.00 96.62 827 LEU A N 1
ATOM 6341 C CA . LEU A 1 827 ? 29.826 21.405 34.790 1.00 96.62 827 LEU A CA 1
ATOM 6342 C C . LEU A 1 827 ? 28.310 21.268 34.617 1.00 96.62 827 LEU A C 1
ATOM 6344 O O . LEU A 1 827 ? 27.542 21.936 35.306 1.00 96.62 827 LEU A O 1
ATOM 6348 N N . PHE A 1 828 ? 27.861 20.373 33.732 1.00 97.81 828 PHE A N 1
ATOM 6349 C CA . PHE A 1 828 ? 26.430 20.172 33.522 1.00 97.81 828 PHE A CA 1
ATOM 6350 C C . PHE A 1 828 ? 25.755 19.540 34.744 1.00 97.81 828 PHE A C 1
ATOM 6352 O O . PHE A 1 828 ? 24.696 20.004 35.163 1.00 97.81 828 PHE A O 1
ATOM 6359 N N . ARG A 1 829 ? 26.398 18.555 35.385 1.00 98.19 829 ARG A N 1
ATOM 6360 C CA . ARG A 1 829 ? 25.902 17.987 36.644 1.00 98.19 829 ARG A CA 1
ATOM 6361 C C . ARG A 1 829 ? 25.857 19.024 37.768 1.00 98.19 829 ARG A C 1
ATOM 6363 O O . ARG A 1 829 ? 24.894 19.046 38.524 1.00 98.19 829 ARG A O 1
ATOM 6370 N N . GLU A 1 830 ? 26.883 19.863 37.901 1.00 98.19 830 GLU A N 1
ATOM 6371 C CA . GLU A 1 830 ? 26.927 20.934 38.907 1.00 98.19 830 GLU A CA 1
ATOM 6372 C C . GLU A 1 830 ? 25.804 21.953 38.696 1.00 98.19 830 GLU A C 1
ATOM 6374 O O . GLU A 1 830 ? 25.172 22.371 39.666 1.00 98.19 830 GLU A O 1
ATOM 6379 N N . TRP A 1 831 ? 25.494 22.286 37.439 1.00 98.44 831 TRP A N 1
ATOM 6380 C CA . TRP A 1 831 ? 24.334 23.109 37.115 1.00 98.44 831 TRP A CA 1
ATOM 6381 C C . TRP A 1 831 ? 23.017 22.432 37.524 1.00 98.44 831 TRP A C 1
ATOM 6383 O O . TRP A 1 831 ? 22.244 23.038 38.258 1.00 98.44 831 TRP A O 1
ATOM 6393 N N . ILE A 1 832 ? 22.791 21.162 37.155 1.00 98.50 832 ILE A N 1
ATOM 6394 C CA . ILE A 1 832 ? 21.588 20.407 37.571 1.00 98.50 832 ILE A CA 1
ATOM 6395 C C . ILE A 1 832 ? 21.463 20.403 39.098 1.00 98.50 832 ILE A C 1
ATOM 6397 O O . ILE A 1 832 ? 20.394 20.667 39.643 1.00 98.50 832 ILE A O 1
ATOM 6401 N N . ARG A 1 833 ? 22.573 20.149 39.796 1.00 98.44 833 ARG A N 1
ATOM 6402 C CA . ARG A 1 833 ? 22.626 20.131 41.258 1.00 98.44 833 ARG A CA 1
ATOM 6403 C C . ARG A 1 833 ? 22.190 21.452 41.871 1.00 98.44 833 ARG A C 1
ATOM 6405 O O . ARG A 1 833 ? 21.450 21.454 42.851 1.00 98.44 833 ARG A O 1
ATOM 6412 N N . LYS A 1 834 ? 22.657 22.565 41.302 1.00 98.12 834 LYS A N 1
ATOM 6413 C CA . LYS A 1 834 ? 22.262 23.906 41.727 1.00 98.12 834 LYS A CA 1
ATOM 6414 C C . LYS A 1 834 ? 20.758 24.115 41.543 1.00 98.12 834 LYS A C 1
ATOM 6416 O O . LYS A 1 834 ? 20.100 24.538 42.483 1.00 98.12 834 LYS A O 1
ATOM 6421 N N . GLU A 1 835 ? 20.212 23.763 40.383 1.00 98.06 835 GLU A N 1
ATOM 6422 C CA . GLU A 1 835 ? 18.786 23.952 40.082 1.00 98.06 835 GLU A CA 1
ATOM 6423 C C . GLU A 1 835 ? 17.873 23.133 41.010 1.00 98.06 835 GLU A C 1
ATOM 6425 O O . GLU A 1 835 ? 16.830 23.634 41.436 1.00 98.06 835 GLU A O 1
ATOM 6430 N N . VAL A 1 836 ? 18.284 21.907 41.366 1.00 97.50 836 VAL A N 1
ATOM 6431 C CA . VAL A 1 836 ? 17.596 21.060 42.358 1.00 97.50 836 VAL A CA 1
ATOM 6432 C C . VAL A 1 836 ? 17.680 21.676 43.757 1.00 97.50 836 VAL A C 1
ATOM 6434 O O . VAL A 1 836 ? 16.670 21.738 44.453 1.00 97.50 836 VAL A O 1
ATOM 6437 N N . ALA A 1 837 ? 18.857 22.156 44.171 1.00 97.19 837 ALA A N 1
ATOM 6438 C CA . ALA A 1 837 ? 19.046 22.793 45.477 1.00 97.19 837 ALA A CA 1
ATOM 6439 C C . ALA A 1 837 ? 18.252 24.102 45.626 1.00 97.19 837 ALA A C 1
ATOM 6441 O O . ALA A 1 837 ? 17.751 24.398 46.705 1.00 97.19 837 ALA A O 1
ATOM 6442 N N . GLU A 1 838 ? 18.108 24.867 44.543 1.00 96.81 838 GLU A N 1
ATOM 6443 C CA . GLU A 1 838 ? 17.308 26.097 44.496 1.00 96.81 838 GLU A CA 1
ATOM 6444 C C . GLU A 1 838 ? 15.798 25.826 44.365 1.00 96.81 838 GLU A C 1
ATOM 6446 O O . GLU A 1 838 ? 15.012 26.772 44.368 1.00 96.81 838 GLU A O 1
ATOM 6451 N N . ASN A 1 839 ? 15.386 24.554 44.255 1.00 95.06 839 ASN A N 1
ATOM 6452 C CA . ASN A 1 839 ? 14.003 24.139 44.012 1.00 95.06 839 ASN A CA 1
ATOM 6453 C C . ASN A 1 839 ? 13.380 24.883 42.815 1.00 95.06 839 ASN A C 1
ATOM 6455 O O . ASN A 1 839 ? 12.282 25.441 42.896 1.00 95.06 839 ASN A O 1
ATOM 6459 N N . THR A 1 840 ? 14.121 24.946 41.705 1.00 97.25 840 THR A N 1
ATOM 6460 C CA . THR A 1 840 ? 13.681 25.691 40.521 1.00 97.25 840 THR A CA 1
ATOM 6461 C C . THR A 1 840 ? 12.365 25.114 39.982 1.00 97.25 840 THR A C 1
ATOM 6463 O O . THR A 1 840 ? 12.282 23.902 39.768 1.00 97.25 840 THR A O 1
ATOM 6466 N N . PRO A 1 841 ? 11.344 25.953 39.699 1.00 97.50 841 PRO A N 1
ATOM 6467 C CA . PRO A 1 841 ? 10.101 25.493 39.090 1.00 97.50 841 PRO A CA 1
ATOM 6468 C C . PRO A 1 841 ? 10.339 24.727 37.785 1.00 97.50 841 PRO A C 1
ATOM 6470 O O . PRO A 1 841 ? 11.167 25.121 36.961 1.00 97.50 841 PRO A O 1
ATOM 6473 N N . TYR A 1 842 ? 9.594 23.638 37.585 1.00 94.12 842 TYR A N 1
ATOM 6474 C CA . TYR A 1 842 ? 9.786 22.721 36.458 1.00 94.12 842 TYR A CA 1
ATOM 6475 C C . TYR A 1 842 ? 9.729 23.418 35.088 1.00 94.12 842 TYR A C 1
ATOM 6477 O O . TYR A 1 842 ? 10.554 23.142 34.219 1.00 94.12 842 TYR A O 1
ATOM 6485 N N . ASP A 1 843 ? 8.799 24.360 34.902 1.00 95.94 843 ASP A N 1
ATOM 6486 C CA . ASP A 1 843 ? 8.665 25.149 33.673 1.00 95.94 843 ASP A CA 1
ATOM 6487 C C . ASP A 1 843 ? 9.913 26.003 33.405 1.00 95.94 843 ASP A C 1
ATOM 6489 O O . ASP A 1 843 ? 10.388 26.072 32.271 1.00 95.94 843 ASP A O 1
ATOM 6493 N N . LYS A 1 844 ? 10.496 26.599 34.453 1.00 98.00 844 LYS A N 1
ATOM 6494 C CA . LYS A 1 844 ? 11.734 27.385 34.365 1.00 98.00 844 LYS A CA 1
ATOM 6495 C C . LYS A 1 844 ? 12.949 26.507 34.108 1.00 98.00 844 LYS A C 1
ATOM 6497 O O . LYS A 1 844 ? 13.794 26.885 33.300 1.00 98.00 844 LYS A O 1
ATOM 6502 N N . PHE A 1 845 ? 13.026 25.343 34.746 1.00 97.50 845 PHE A N 1
ATOM 6503 C CA . PHE A 1 845 ? 14.090 24.369 34.513 1.00 97.50 845 PHE A CA 1
ATOM 6504 C C . PHE A 1 845 ? 14.095 23.888 33.054 1.00 97.50 845 PHE A C 1
ATOM 6506 O O . PHE A 1 845 ? 15.121 23.968 32.377 1.00 97.50 845 PHE A O 1
ATOM 6513 N N . ALA A 1 846 ? 12.930 23.482 32.535 1.00 96.75 846 ALA A N 1
ATOM 6514 C CA . ALA A 1 846 ? 12.770 23.084 31.140 1.00 96.75 846 ALA A CA 1
ATOM 6515 C C . ALA A 1 846 ? 13.091 24.242 30.179 1.00 96.75 846 ALA A C 1
ATOM 6517 O O . ALA A 1 846 ? 13.852 24.059 29.229 1.00 96.75 846 ALA A O 1
ATOM 6518 N N . GLN A 1 847 ? 12.587 25.452 30.454 1.00 96.69 847 GLN A N 1
ATOM 6519 C CA . GLN A 1 847 ? 12.872 26.641 29.648 1.00 96.69 847 GLN A CA 1
ATOM 6520 C C . GLN A 1 847 ? 14.378 26.914 29.549 1.00 96.69 847 GLN A C 1
ATOM 6522 O O . GLN A 1 847 ? 14.880 27.065 28.440 1.00 96.69 847 GLN A O 1
ATOM 6527 N N . LYS A 1 848 ? 15.111 26.917 30.675 1.00 97.50 848 LYS A N 1
ATOM 6528 C CA . LYS A 1 848 ? 16.568 27.151 30.704 1.00 97.50 848 LYS A CA 1
ATOM 6529 C C . LYS A 1 848 ? 17.341 26.176 29.809 1.00 97.50 848 LYS A C 1
ATOM 6531 O O . LYS A 1 848 ? 18.327 26.583 29.203 1.00 97.50 848 LYS A O 1
ATOM 6536 N N . ILE A 1 849 ? 16.903 24.917 29.718 1.00 96.00 849 ILE A N 1
ATOM 6537 C CA . ILE A 1 849 ? 17.521 23.890 28.863 1.00 96.00 849 ILE A CA 1
ATOM 6538 C C . ILE A 1 849 ? 17.167 24.125 27.396 1.00 96.00 849 ILE A C 1
ATOM 6540 O O . ILE A 1 849 ? 18.057 24.220 26.552 1.00 96.00 849 ILE A O 1
ATOM 6544 N N . ILE A 1 850 ? 15.874 24.250 27.088 1.00 94.19 850 ILE A N 1
ATOM 6545 C CA . ILE A 1 850 ? 15.395 24.359 25.707 1.00 94.19 850 ILE A CA 1
ATOM 6546 C C . ILE A 1 850 ? 15.864 25.667 25.056 1.00 94.19 850 ILE A C 1
ATOM 6548 O O . ILE A 1 850 ? 16.193 25.680 23.875 1.00 94.19 850 ILE A O 1
ATOM 6552 N N . THR A 1 851 ? 15.989 26.763 25.803 1.00 94.00 851 THR A N 1
ATOM 6553 C CA . THR A 1 851 ? 16.482 28.040 25.262 1.00 94.00 851 THR A CA 1
ATOM 6554 C C . THR A 1 851 ? 17.990 28.237 25.444 1.00 94.00 851 THR A C 1
ATOM 6556 O O . THR A 1 851 ? 18.479 29.353 25.275 1.00 94.00 851 THR A O 1
ATOM 6559 N N . ALA A 1 852 ? 18.740 27.201 25.834 1.00 94.56 852 ALA A N 1
ATOM 6560 C CA . ALA A 1 852 ? 20.170 27.323 26.090 1.00 94.56 852 ALA A CA 1
ATOM 6561 C C . ALA A 1 852 ? 20.962 27.617 24.807 1.00 94.56 852 ALA A C 1
ATOM 6563 O O . ALA A 1 852 ? 20.863 26.897 23.816 1.00 94.56 852 ALA A O 1
ATOM 6564 N N . THR A 1 853 ? 21.819 28.639 24.849 1.00 91.81 853 THR A N 1
ATOM 6565 C CA . THR A 1 853 ? 22.713 29.011 23.741 1.00 91.81 853 THR A CA 1
ATOM 6566 C C . THR A 1 853 ? 24.127 29.294 24.235 1.00 91.81 853 THR A C 1
ATOM 6568 O O . THR A 1 853 ? 24.314 29.687 25.388 1.00 91.81 853 THR A O 1
ATOM 6571 N N . GLY A 1 854 ? 25.115 29.187 23.346 1.00 89.75 854 GLY A N 1
ATOM 6572 C CA . GLY A 1 854 ? 26.513 29.517 23.637 1.00 89.75 854 GLY A CA 1
ATOM 6573 C C . GLY A 1 854 ? 27.366 28.301 24.002 1.00 89.75 854 GLY A C 1
ATOM 6574 O O . GLY A 1 854 ? 26.987 27.157 23.755 1.00 89.75 854 GLY A O 1
ATOM 6575 N N . SER A 1 855 ? 28.555 28.561 24.548 1.00 88.12 855 SER A N 1
ATOM 6576 C CA . SER A 1 855 ? 29.491 27.518 24.977 1.00 88.12 855 SER A CA 1
ATOM 6577 C C . SER A 1 855 ? 28.880 26.676 26.091 1.00 88.12 855 SER A C 1
ATOM 6579 O O . SER A 1 855 ? 28.400 27.214 27.084 1.00 88.12 855 SER A O 1
ATOM 6581 N N . ASN A 1 856 ? 28.966 25.350 25.982 1.00 87.50 856 ASN A N 1
ATOM 6582 C CA . ASN A 1 856 ? 28.489 24.444 27.026 1.00 87.50 856 ASN A CA 1
ATOM 6583 C C . ASN A 1 856 ? 29.404 24.407 28.271 1.00 87.50 856 ASN A C 1
ATOM 6585 O O . ASN A 1 856 ? 29.121 23.670 29.212 1.00 87.50 856 ASN A O 1
ATOM 6589 N N . LYS A 1 857 ? 30.507 25.171 28.263 1.00 86.69 857 LYS A N 1
ATOM 6590 C CA . LYS A 1 857 ? 31.342 25.436 29.442 1.00 86.69 857 LYS A CA 1
ATOM 6591 C C . LYS A 1 857 ? 30.850 26.664 30.212 1.00 86.69 857 LYS A C 1
ATOM 6593 O O . LYS A 1 857 ? 30.758 26.605 31.432 1.00 86.69 857 LYS A O 1
ATOM 6598 N N . ASP A 1 858 ? 30.483 27.725 29.493 1.00 89.25 858 ASP A N 1
ATOM 6599 C CA . ASP A 1 858 ? 30.003 28.984 30.083 1.00 89.25 858 ASP A CA 1
ATOM 6600 C C . ASP A 1 858 ? 28.507 28.921 30.430 1.00 89.25 858 ASP A C 1
ATOM 6602 O O . ASP A 1 858 ? 28.061 29.482 31.427 1.00 89.25 858 ASP A O 1
ATOM 6606 N N . ASN A 1 859 ? 27.732 28.199 29.615 1.00 94.50 859 ASN A N 1
ATOM 6607 C CA . ASN A 1 859 ? 26.310 27.935 29.793 1.00 94.50 859 ASN A CA 1
ATOM 6608 C C . ASN A 1 859 ? 26.052 26.412 29.776 1.00 94.50 859 ASN A C 1
ATOM 6610 O O . ASN A 1 859 ? 25.688 25.852 28.734 1.00 94.50 859 ASN A O 1
ATOM 6614 N N . PRO A 1 860 ? 26.251 25.708 30.910 1.00 95.88 860 PRO A N 1
ATOM 6615 C CA . PRO A 1 860 ? 26.188 24.246 30.977 1.00 95.88 860 PRO A CA 1
ATOM 6616 C C . PRO A 1 860 ? 24.922 23.578 30.405 1.00 95.88 860 PRO A C 1
ATOM 6618 O O . PRO A 1 860 ? 25.084 22.526 29.777 1.00 95.88 860 PRO A O 1
ATOM 6621 N N . PRO A 1 861 ? 23.702 24.153 30.519 1.00 96.56 861 PRO A N 1
ATOM 6622 C CA . PRO A 1 861 ? 22.489 23.661 29.850 1.00 96.56 861 PRO A CA 1
ATOM 6623 C C . PRO A 1 861 ? 22.618 23.395 28.349 1.00 96.56 861 PRO A C 1
ATOM 6625 O O . PRO A 1 861 ? 22.002 22.458 27.840 1.00 96.56 861 PRO A O 1
ATOM 6628 N N . ALA A 1 862 ? 23.475 24.138 27.637 1.00 93.94 862 ALA A N 1
ATOM 6629 C CA . ALA A 1 862 ? 23.722 23.922 26.208 1.00 93.94 862 ALA A CA 1
ATOM 6630 C C . ALA A 1 862 ? 24.324 22.532 25.907 1.00 93.94 862 ALA A C 1
ATOM 6632 O O . ALA A 1 862 ? 24.322 22.077 24.763 1.00 93.94 862 ALA A O 1
ATOM 6633 N N . SER A 1 863 ? 24.800 21.815 26.934 1.00 94.00 863 SER A N 1
ATOM 6634 C CA . SER A 1 863 ? 25.243 20.421 26.834 1.00 94.00 863 SER A CA 1
ATOM 6635 C C . SER A 1 863 ? 24.149 19.480 26.317 1.00 94.00 863 SER A C 1
ATOM 6637 O O . SER A 1 863 ? 24.490 18.491 25.669 1.00 94.00 863 SER A O 1
ATOM 6639 N N . TYR A 1 864 ? 22.865 19.798 26.528 1.00 94.81 864 TYR A N 1
ATOM 6640 C CA . TYR A 1 864 ? 21.729 19.017 26.021 1.00 94.81 864 TYR A CA 1
ATOM 6641 C C . TYR A 1 864 ? 21.810 18.802 24.498 1.00 94.81 864 TYR A C 1
ATOM 6643 O O . TYR A 1 864 ? 21.791 17.668 24.021 1.00 94.81 864 TYR A O 1
ATOM 6651 N N . TYR A 1 865 ? 22.054 19.880 23.746 1.00 91.75 865 TYR A N 1
ATOM 6652 C CA . TYR A 1 865 ? 22.202 19.865 22.284 1.00 91.75 865 TYR A CA 1
ATOM 6653 C C . TYR A 1 865 ? 23.525 19.257 21.796 1.00 91.75 865 TYR A C 1
ATOM 6655 O O . TYR A 1 865 ? 23.658 18.850 20.646 1.00 91.75 865 TYR A O 1
ATOM 6663 N N . LYS A 1 866 ? 24.539 19.180 22.664 1.00 88.88 866 LYS A N 1
ATOM 6664 C CA . LYS A 1 866 ? 25.815 18.520 22.344 1.00 88.88 866 LYS A CA 1
ATOM 6665 C C . LYS A 1 866 ? 25.723 16.995 22.475 1.00 88.88 866 LYS A C 1
ATOM 6667 O O . LYS A 1 866 ? 26.441 16.273 21.774 1.00 88.88 866 LYS A O 1
ATOM 6672 N N . ILE A 1 867 ? 24.870 16.515 23.382 1.00 92.25 867 ILE A N 1
ATOM 6673 C CA . ILE A 1 867 ? 24.560 15.091 23.556 1.00 92.25 867 ILE A CA 1
ATOM 6674 C C . ILE A 1 867 ? 23.629 14.620 22.429 1.00 92.25 867 ILE A C 1
ATOM 6676 O O . ILE A 1 867 ? 23.924 13.619 21.776 1.00 92.25 867 ILE A O 1
ATOM 6680 N N . LEU A 1 868 ? 22.551 15.368 22.170 1.00 92.12 868 LEU A N 1
ATOM 6681 C CA . LEU A 1 868 ? 21.530 15.070 21.162 1.00 92.12 868 LEU A CA 1
ATOM 6682 C C . LEU A 1 868 ? 21.901 15.748 19.838 1.00 92.12 868 LEU A C 1
ATOM 6684 O O . LEU A 1 868 ? 21.558 16.893 19.574 1.00 92.12 868 LEU A O 1
ATOM 6688 N N . ARG A 1 869 ? 22.698 15.055 19.024 1.00 84.31 869 ARG A N 1
ATOM 6689 C CA . ARG A 1 869 ? 23.424 15.668 17.895 1.00 84.31 869 ARG A CA 1
ATOM 6690 C C . ARG A 1 869 ? 22.603 15.871 16.634 1.00 84.31 869 ARG A C 1
ATOM 6692 O O . ARG A 1 869 ? 23.044 16.601 15.748 1.00 84.31 869 ARG A O 1
ATOM 6699 N N . THR A 1 870 ? 21.482 15.170 16.521 1.00 90.56 870 THR A N 1
ATOM 6700 C CA . THR A 1 870 ? 20.581 15.296 15.382 1.00 90.56 870 THR A CA 1
ATOM 6701 C C . THR A 1 870 ? 19.294 15.995 15.815 1.00 90.56 870 THR A C 1
ATOM 6703 O O . THR A 1 870 ? 18.895 15.895 16.986 1.00 90.56 870 THR A O 1
ATOM 6706 N N . PRO A 1 871 ? 18.635 16.715 14.896 1.00 93.06 871 PRO A N 1
ATOM 6707 C CA . PRO A 1 871 ? 17.335 17.314 15.175 1.00 93.06 871 PRO A CA 1
ATOM 6708 C C . PRO A 1 871 ? 16.297 16.279 15.625 1.00 93.06 871 PRO A C 1
ATOM 6710 O O . PRO A 1 871 ? 15.512 16.542 16.535 1.00 93.06 871 PRO A O 1
ATOM 6713 N N . GLU A 1 872 ? 16.342 15.078 15.045 1.00 94.25 872 GLU A N 1
ATOM 6714 C CA . GLU A 1 872 ? 15.475 13.955 15.387 1.00 94.25 872 GLU A CA 1
ATOM 6715 C C . GLU A 1 872 ? 15.704 13.470 16.822 1.00 94.25 872 GLU A C 1
ATOM 6717 O O . GLU A 1 872 ? 14.746 13.393 17.588 1.00 94.25 872 GLU A O 1
ATOM 6722 N N . ASP A 1 873 ? 16.955 13.206 17.220 1.00 92.50 873 ASP A N 1
ATOM 6723 C CA . ASP A 1 873 ? 17.267 12.751 18.586 1.00 92.50 873 ASP A CA 1
ATOM 6724 C C . ASP A 1 873 ? 16.846 13.800 19.628 1.00 92.50 873 ASP A C 1
ATOM 6726 O O . ASP A 1 873 ? 16.342 13.467 20.705 1.00 92.50 873 ASP A O 1
ATOM 6730 N N . THR A 1 874 ? 17.033 15.083 19.299 1.00 93.81 874 THR A N 1
ATOM 6731 C CA . THR A 1 874 ? 16.665 16.199 20.179 1.00 93.81 874 THR A CA 1
ATOM 6732 C C . THR A 1 874 ? 15.157 16.279 20.371 1.00 93.81 874 THR A C 1
ATOM 6734 O O . THR A 1 874 ? 14.679 16.391 21.503 1.00 93.81 874 THR A O 1
ATOM 6737 N N . MET A 1 875 ? 14.400 16.180 19.279 1.00 94.06 875 MET A N 1
ATOM 6738 C CA . MET A 1 875 ? 12.944 16.186 19.307 1.00 94.06 875 MET A CA 1
ATOM 6739 C C . MET A 1 875 ? 12.379 14.982 20.067 1.00 94.06 875 MET A C 1
ATOM 6741 O O . MET A 1 875 ? 11.540 15.157 20.955 1.00 94.06 875 MET A O 1
ATOM 6745 N N . GLU A 1 876 ? 12.857 13.771 19.772 1.00 94.00 876 GLU A N 1
ATOM 6746 C CA . GLU A 1 876 ? 12.405 12.540 20.430 1.00 94.00 876 GLU A CA 1
ATOM 6747 C C . GLU A 1 876 ? 12.634 12.603 21.944 1.00 94.00 876 GLU A C 1
ATOM 6749 O O . GLU A 1 876 ? 11.728 12.325 22.734 1.00 94.00 876 GLU A O 1
ATOM 6754 N N . ASN A 1 877 ? 13.825 13.032 22.371 1.00 93.56 877 ASN A N 1
ATOM 6755 C CA . ASN A 1 877 ? 14.130 13.133 23.792 1.00 93.56 877 ASN A CA 1
ATOM 6756 C C . ASN A 1 877 ? 13.356 14.276 24.467 1.00 93.56 877 ASN A C 1
ATOM 6758 O O . ASN A 1 877 ? 12.884 14.102 25.586 1.00 93.56 877 ASN A O 1
ATOM 6762 N N . THR A 1 878 ? 13.172 15.421 23.799 1.00 94.06 878 THR A N 1
ATOM 6763 C CA . THR A 1 878 ? 12.414 16.564 24.346 1.00 94.06 878 THR A CA 1
ATOM 6764 C C . THR A 1 878 ? 10.948 16.206 24.568 1.00 94.06 878 THR A C 1
ATOM 6766 O O . THR A 1 878 ? 10.405 16.445 25.648 1.00 94.06 878 THR A O 1
ATOM 6769 N N . THR A 1 879 ? 10.303 15.611 23.563 1.00 92.31 879 THR A N 1
ATOM 6770 C CA . THR A 1 879 ? 8.890 15.211 23.640 1.00 92.31 879 THR A CA 1
ATOM 6771 C C . THR A 1 879 ? 8.672 14.140 24.707 1.00 92.31 879 THR A C 1
ATOM 6773 O O . THR A 1 879 ? 7.734 14.237 25.501 1.00 92.31 879 THR A O 1
ATOM 6776 N N . HIS A 1 880 ? 9.579 13.168 24.813 1.00 91.38 880 HIS A N 1
ATOM 6777 C CA . HIS A 1 880 ? 9.478 12.131 25.833 1.00 91.38 880 HIS A CA 1
ATOM 6778 C C . HIS A 1 880 ? 9.727 12.680 27.244 1.00 91.38 880 HIS A C 1
ATOM 6780 O O . HIS A 1 880 ? 8.958 12.380 28.155 1.00 91.38 880 HIS A O 1
ATOM 6786 N N . LEU A 1 881 ? 10.772 13.493 27.426 1.00 92.94 881 LEU A N 1
ATOM 6787 C CA . LEU A 1 881 ? 11.206 13.963 28.741 1.00 92.94 881 LEU A CA 1
ATOM 6788 C C . LEU A 1 881 ? 10.299 15.053 29.322 1.00 92.94 881 LEU A C 1
ATOM 6790 O O . LEU A 1 881 ? 9.985 15.012 30.510 1.00 92.94 881 LEU A O 1
ATOM 6794 N N . PHE A 1 882 ? 9.892 16.026 28.503 1.00 94.12 882 PHE A N 1
ATOM 6795 C CA . PHE A 1 882 ? 9.180 17.215 28.983 1.00 94.12 882 PHE A CA 1
ATOM 6796 C C . PHE A 1 882 ? 7.682 17.214 28.671 1.00 94.12 882 PHE A C 1
ATOM 6798 O O . PHE A 1 882 ? 6.925 17.901 29.351 1.00 94.12 882 PHE A O 1
ATOM 6805 N N . LEU A 1 883 ? 7.237 16.440 27.674 1.00 90.25 883 LEU A N 1
ATOM 6806 C CA . LEU A 1 883 ? 5.820 16.352 27.289 1.00 90.25 883 LEU A CA 1
ATOM 6807 C C . LEU A 1 883 ? 5.204 14.978 27.582 1.00 90.25 883 LEU A C 1
ATOM 6809 O O . LEU A 1 883 ? 4.035 14.763 27.266 1.00 90.25 883 LEU A O 1
ATOM 6813 N N . ALA A 1 884 ? 5.982 14.037 28.132 1.00 88.94 884 ALA A N 1
ATOM 6814 C CA . ALA A 1 884 ? 5.569 12.652 28.370 1.00 88.94 884 ALA A CA 1
ATOM 6815 C C . ALA A 1 884 ? 4.945 11.973 27.131 1.00 88.94 884 ALA A C 1
ATOM 6817 O O . ALA A 1 884 ? 4.083 11.105 27.255 1.00 88.94 884 ALA A O 1
ATOM 6818 N N . THR A 1 885 ? 5.379 12.370 25.931 1.00 86.19 885 THR A N 1
ATOM 6819 C CA . THR A 1 885 ? 4.808 11.925 24.654 1.00 86.19 885 THR A CA 1
ATOM 6820 C C . THR A 1 885 ? 5.879 11.234 23.817 1.00 86.19 885 THR A C 1
ATOM 6822 O O . THR A 1 885 ? 6.971 11.768 23.640 1.00 86.19 885 THR A O 1
ATOM 6825 N N . ARG A 1 886 ? 5.593 10.040 23.283 1.00 85.75 886 ARG A N 1
ATOM 6826 C CA . ARG A 1 886 ? 6.569 9.259 22.503 1.00 85.75 886 ARG A CA 1
ATOM 6827 C C . ARG A 1 886 ? 6.360 9.431 21.002 1.00 85.75 886 ARG A C 1
ATOM 6829 O O . ARG A 1 886 ? 5.542 8.742 20.404 1.00 85.75 886 ARG A O 1
ATOM 6836 N N . PHE A 1 887 ? 7.181 10.272 20.384 1.00 86.25 887 PHE A N 1
ATOM 6837 C CA . PHE A 1 887 ? 7.142 10.520 18.940 1.00 86.25 887 PHE A CA 1
ATOM 6838 C C . PHE A 1 887 ? 7.873 9.456 18.100 1.00 86.25 887 PHE A C 1
ATOM 6840 O O . PHE A 1 887 ? 7.670 9.383 16.898 1.00 86.25 887 PHE A O 1
ATOM 6847 N N . ASN A 1 888 ? 8.686 8.572 18.683 1.00 85.50 888 ASN A N 1
ATOM 6848 C CA . ASN A 1 888 ? 9.531 7.636 17.917 1.00 85.50 888 ASN A CA 1
ATOM 6849 C C . ASN A 1 888 ? 8.759 6.752 16.918 1.00 85.50 888 ASN A C 1
ATOM 6851 O O . ASN A 1 888 ? 9.297 6.400 15.868 1.00 85.50 888 ASN A O 1
ATOM 6855 N N . CYS A 1 889 ? 7.502 6.400 17.215 1.00 80.81 889 CYS A N 1
ATOM 6856 C CA . CYS A 1 889 ? 6.665 5.630 16.287 1.00 80.81 889 CYS A CA 1
ATOM 6857 C C . CYS A 1 889 ? 6.333 6.437 15.019 1.00 80.81 889 CYS A C 1
ATOM 6859 O O . CYS A 1 889 ? 6.365 5.884 13.918 1.00 80.81 889 CYS A O 1
ATOM 6861 N N . ASN A 1 890 ? 6.121 7.750 15.179 1.00 85.75 890 ASN A N 1
ATOM 6862 C CA . ASN A 1 890 ? 5.793 8.711 14.125 1.00 85.75 890 ASN A CA 1
ATOM 6863 C C . ASN A 1 890 ? 6.854 8.823 13.038 1.00 85.75 890 ASN A C 1
ATOM 6865 O O . ASN A 1 890 ? 6.536 9.148 11.901 1.00 85.75 890 ASN A O 1
ATOM 6869 N N . LYS A 1 891 ? 8.105 8.477 13.355 1.00 85.19 891 LYS A N 1
ATOM 6870 C CA . LYS A 1 891 ? 9.223 8.504 12.409 1.00 85.19 891 LYS A CA 1
ATOM 6871 C C . LYS A 1 891 ? 8.925 7.748 11.117 1.00 85.19 891 LYS A C 1
ATOM 6873 O O . LYS A 1 891 ? 9.369 8.147 10.047 1.00 85.19 891 LYS A O 1
ATOM 6878 N N . CYS A 1 892 ? 8.201 6.633 11.207 1.00 76.69 892 CYS A N 1
ATOM 6879 C CA . CYS A 1 892 ? 7.932 5.774 10.051 1.00 76.69 892 CYS A CA 1
ATOM 6880 C C . CYS A 1 892 ? 6.477 5.825 9.558 1.00 76.69 892 CYS A C 1
ATOM 6882 O O . CYS A 1 892 ? 6.232 5.405 8.429 1.00 76.69 892 CYS A O 1
ATOM 6884 N N . HIS A 1 893 ? 5.530 6.221 10.413 1.00 77.62 893 HIS A N 1
ATOM 6885 C CA . HIS A 1 893 ? 4.079 6.207 10.181 1.00 77.62 893 HIS A CA 1
ATOM 6886 C C . HIS A 1 893 ? 3.372 6.964 11.312 1.00 77.62 893 HIS A C 1
ATOM 6888 O O . HIS A 1 893 ? 3.900 6.969 12.412 1.00 77.62 893 HIS A O 1
ATOM 6894 N N . ASP A 1 894 ? 2.169 7.505 11.113 1.00 77.50 894 ASP A N 1
ATOM 6895 C CA . ASP A 1 894 ? 1.409 8.172 12.191 1.00 77.50 894 ASP A CA 1
ATOM 6896 C C . ASP A 1 894 ? 1.227 7.298 13.442 1.00 77.50 894 ASP A C 1
ATOM 6898 O O . ASP A 1 894 ? 1.052 6.080 13.351 1.00 77.50 894 ASP A O 1
ATOM 6902 N N . HIS A 1 895 ? 1.213 7.918 14.626 1.00 76.81 895 HIS A N 1
ATOM 6903 C CA . HIS A 1 895 ? 1.204 7.193 15.893 1.00 76.81 895 HIS A CA 1
ATOM 6904 C C . HIS A 1 895 ? -0.008 6.249 15.973 1.00 76.81 895 HIS A C 1
ATOM 6906 O O . HIS A 1 895 ? -1.141 6.659 15.717 1.00 76.81 895 HIS A O 1
ATOM 6912 N N . PRO A 1 896 ? 0.171 4.977 16.370 1.00 64.12 896 PRO A N 1
ATOM 6913 C CA . PRO A 1 896 ? -0.913 3.997 16.337 1.00 64.12 896 PRO A CA 1
ATOM 6914 C C . PRO A 1 896 ? -1.981 4.182 17.428 1.00 64.12 896 PRO A C 1
ATOM 6916 O O . PRO A 1 896 ? -3.029 3.536 17.358 1.00 64.12 896 PRO A O 1
ATOM 6919 N N . PHE A 1 897 ? -1.727 4.990 18.454 1.00 68.00 897 PHE A N 1
ATOM 6920 C CA . PHE A 1 897 ? -2.625 5.138 19.610 1.00 68.00 897 PHE A CA 1
ATOM 6921 C C . PHE A 1 897 ? -2.918 6.593 19.981 1.00 68.00 897 PHE A C 1
ATOM 6923 O O . PHE A 1 897 ? -3.636 6.840 20.943 1.00 68.00 897 PHE A O 1
ATOM 6930 N N . GLU A 1 898 ? -2.352 7.548 19.243 1.00 71.75 898 GLU A N 1
ATOM 6931 C CA . GLU A 1 898 ? -2.455 8.975 19.548 1.00 71.75 898 GLU A CA 1
ATOM 6932 C C . GLU A 1 898 ? -2.635 9.769 18.255 1.00 71.75 898 GLU A C 1
ATOM 6934 O O . GLU A 1 898 ? -2.443 9.248 17.158 1.00 71.75 898 GLU A O 1
ATOM 6939 N N . ARG A 1 899 ? -2.992 11.046 18.394 1.00 74.81 899 ARG A N 1
ATOM 6940 C CA . ARG A 1 899 ? -3.305 11.954 17.279 1.00 74.81 899 ARG A CA 1
ATOM 6941 C C . ARG A 1 899 ? -2.094 12.455 16.483 1.00 74.81 899 ARG A C 1
ATOM 6943 O O . ARG A 1 899 ? -2.273 13.246 15.565 1.00 74.81 899 ARG A O 1
ATOM 6950 N N . TRP A 1 900 ? -0.877 12.091 16.876 1.00 83.19 900 TRP A N 1
ATOM 6951 C CA . TRP A 1 900 ? 0.341 12.612 16.256 1.00 83.19 900 TRP A CA 1
ATOM 6952 C C . TRP A 1 900 ? 0.583 11.943 14.908 1.00 83.19 900 TRP A C 1
ATOM 6954 O O . TRP A 1 900 ? 0.465 10.721 14.800 1.00 83.19 900 TRP A O 1
ATOM 6964 N N . THR A 1 901 ? 0.979 12.729 13.911 1.00 81.19 901 THR A N 1
ATOM 6965 C CA . THR A 1 901 ? 1.283 12.258 12.550 1.00 81.19 901 THR A CA 1
ATOM 6966 C C . THR A 1 901 ? 2.788 12.149 12.304 1.00 81.19 901 THR A C 1
ATOM 6968 O O . THR A 1 901 ? 3.595 12.594 13.125 1.00 81.19 901 THR A O 1
ATOM 6971 N N . GLN A 1 902 ? 3.185 11.518 11.201 1.00 85.00 902 GLN A N 1
ATOM 6972 C CA . GLN A 1 902 ? 4.566 11.532 10.721 1.00 85.00 902 GLN A CA 1
ATOM 6973 C C . GLN A 1 902 ? 5.017 12.952 10.352 1.00 85.00 902 GLN A C 1
ATOM 6975 O O . GLN A 1 902 ? 6.152 13.323 10.646 1.00 85.00 902 GLN A O 1
ATOM 6980 N N . ASP A 1 903 ? 4.126 13.773 9.797 1.00 85.75 903 ASP A N 1
ATOM 6981 C CA . ASP A 1 903 ? 4.434 15.174 9.506 1.00 85.75 903 ASP A CA 1
ATOM 6982 C C . ASP A 1 903 ? 4.770 15.930 10.792 1.00 85.75 903 ASP A C 1
ATOM 6984 O O . ASP A 1 903 ? 5.826 16.547 10.871 1.00 85.75 903 ASP A O 1
ATOM 6988 N N . ASN A 1 904 ? 3.978 15.768 11.860 1.00 89.25 904 ASN A N 1
ATOM 6989 C CA . ASN A 1 904 ? 4.281 16.417 13.140 1.00 89.25 904 ASN A CA 1
ATOM 6990 C C . ASN A 1 904 ? 5.645 16.000 13.710 1.00 89.25 904 ASN A C 1
ATOM 6992 O O . ASN A 1 904 ? 6.305 16.806 14.363 1.00 89.25 904 ASN A O 1
ATOM 6996 N N . TYR A 1 905 ? 6.082 14.759 13.468 1.00 92.06 905 TYR A N 1
ATOM 6997 C CA . TYR A 1 905 ? 7.424 14.313 13.848 1.00 92.06 905 TYR A CA 1
ATOM 6998 C C . TYR A 1 905 ? 8.500 15.116 13.119 1.00 92.06 905 TYR A C 1
ATOM 7000 O O . TYR A 1 905 ? 9.406 15.649 13.760 1.00 92.06 905 TYR A O 1
ATOM 7008 N N . TYR A 1 906 ? 8.403 15.221 11.793 1.00 92.69 906 TYR A N 1
ATOM 7009 C CA . TYR A 1 906 ? 9.421 15.896 10.991 1.00 92.69 906 TYR A CA 1
ATOM 7010 C C . TYR A 1 906 ? 9.347 17.423 11.089 1.00 92.69 906 TYR A C 1
ATOM 7012 O O . TYR A 1 906 ? 10.390 18.069 11.080 1.00 92.69 906 TYR A O 1
ATOM 7020 N N . GLU A 1 907 ? 8.162 18.005 11.268 1.00 93.38 907 GLU A N 1
ATOM 7021 C CA . GLU A 1 907 ? 7.973 19.431 11.560 1.00 93.38 907 GLU A CA 1
ATOM 7022 C C . GLU A 1 907 ? 8.608 19.808 12.903 1.00 93.38 907 GLU A C 1
ATOM 7024 O O . GLU A 1 907 ? 9.363 20.779 12.993 1.00 93.38 907 GLU A O 1
ATOM 7029 N N . MET A 1 908 ? 8.365 19.008 13.947 1.00 92.00 908 MET A N 1
ATOM 7030 C CA . MET A 1 908 ? 8.972 19.237 15.256 1.00 92.00 908 MET A CA 1
ATOM 7031 C C . MET A 1 908 ? 10.487 18.994 15.217 1.00 92.00 908 MET A C 1
ATOM 7033 O O . MET A 1 908 ? 11.241 19.735 15.842 1.00 92.00 908 MET A O 1
ATOM 7037 N N . ALA A 1 909 ? 10.970 18.008 14.453 1.00 94.50 909 ALA A N 1
ATOM 7038 C CA . ALA A 1 909 ? 12.404 17.833 14.220 1.00 94.50 909 ALA A CA 1
ATOM 7039 C C . ALA A 1 909 ? 13.003 19.041 13.475 1.00 94.50 909 ALA A C 1
ATOM 7041 O O . ALA A 1 909 ? 14.070 19.526 13.847 1.00 94.50 909 ALA A O 1
ATOM 7042 N N . ALA A 1 910 ? 12.306 19.591 12.476 1.00 94.00 910 ALA A N 1
ATOM 7043 C CA . ALA A 1 910 ? 12.756 20.759 11.720 1.00 94.00 910 ALA A CA 1
ATOM 7044 C C . ALA A 1 910 ? 12.912 22.016 12.594 1.00 94.00 910 ALA A C 1
ATOM 7046 O O . ALA A 1 910 ? 13.799 22.831 12.332 1.00 94.00 910 ALA A O 1
ATOM 7047 N N . PHE A 1 911 ? 12.126 22.160 13.668 1.00 91.06 911 PHE A N 1
ATOM 7048 C CA . PHE A 1 911 ? 12.347 23.204 14.675 1.00 91.06 911 PHE A CA 1
ATOM 7049 C C . PHE A 1 911 ? 13.757 23.111 15.290 1.00 91.06 911 PHE A C 1
ATOM 7051 O O . PHE A 1 911 ? 14.471 24.111 15.357 1.00 91.06 911 PHE A O 1
ATOM 7058 N N . PHE A 1 912 ? 14.211 21.905 15.649 1.00 92.38 912 PHE A N 1
ATOM 7059 C CA . PHE A 1 912 ? 15.555 21.681 16.197 1.00 92.38 912 PHE A CA 1
ATOM 7060 C C . PHE A 1 912 ? 16.668 21.713 15.143 1.00 92.38 912 PHE A C 1
ATOM 7062 O O . PHE A 1 912 ? 17.825 21.945 15.487 1.00 92.38 912 PHE A O 1
ATOM 7069 N N . ALA A 1 913 ? 16.343 21.561 13.855 1.00 92.44 913 ALA A N 1
ATOM 7070 C CA . ALA A 1 913 ? 17.315 21.667 12.761 1.00 92.44 913 ALA A CA 1
ATOM 7071 C C . ALA A 1 913 ? 17.917 23.074 12.609 1.00 92.44 913 ALA A C 1
ATOM 7073 O O . ALA A 1 913 ? 18.934 23.247 11.940 1.00 92.44 913 ALA A O 1
ATOM 7074 N N . GLN A 1 914 ? 17.323 24.074 13.263 1.00 88.88 914 GLN A N 1
ATOM 7075 C CA . GLN A 1 914 ? 17.832 25.443 13.319 1.00 88.88 914 GLN A CA 1
ATOM 7076 C C . GLN A 1 914 ? 18.995 25.608 14.317 1.00 88.88 914 GLN A C 1
ATOM 7078 O O . GLN A 1 914 ? 19.667 26.642 14.316 1.00 88.88 914 GLN A O 1
ATOM 7083 N N . VAL A 1 915 ? 19.265 24.603 15.161 1.00 87.19 915 VAL A N 1
ATOM 7084 C CA . VAL A 1 915 ? 20.362 24.625 16.138 1.00 87.19 915 VAL A CA 1
ATOM 7085 C C . VAL A 1 915 ? 21.670 24.206 15.465 1.00 87.19 915 VAL A C 1
ATOM 7087 O O . VAL A 1 915 ? 21.854 23.062 15.057 1.00 87.19 915 VAL A O 1
ATOM 7090 N N . GLY A 1 916 ? 22.617 25.140 15.365 1.00 83.38 916 GLY A N 1
ATOM 7091 C CA . GLY A 1 916 ? 23.950 24.878 14.823 1.00 83.38 916 GLY A CA 1
ATOM 7092 C C . GLY A 1 916 ? 24.981 24.578 15.912 1.00 83.38 916 GLY A C 1
ATOM 7093 O O . GLY A 1 916 ? 25.121 25.342 16.865 1.00 83.38 916 GLY A O 1
ATOM 7094 N N . LEU A 1 917 ? 25.776 23.522 15.729 1.00 83.62 917 LEU A N 1
ATOM 7095 C CA . LEU A 1 917 ? 26.956 23.250 16.554 1.00 83.62 917 LEU A CA 1
ATOM 7096 C C . LEU A 1 917 ? 28.208 23.820 15.877 1.00 83.62 917 LEU A C 1
ATOM 7098 O O . LEU A 1 917 ? 28.488 23.528 14.714 1.00 83.62 917 LEU A O 1
ATOM 7102 N N . LYS A 1 918 ? 28.977 24.630 16.609 1.00 83.81 918 LYS A N 1
ATOM 7103 C CA . LYS A 1 918 ? 30.252 25.197 16.148 1.00 83.81 918 LYS A CA 1
ATOM 7104 C C . LYS A 1 918 ? 31.383 24.732 17.054 1.00 83.81 918 LYS A C 1
ATOM 7106 O O . LYS A 1 918 ? 31.191 24.588 18.260 1.00 83.81 918 LYS A O 1
ATOM 7111 N N . ALA A 1 919 ? 32.559 24.513 16.468 1.00 80.81 919 ALA A N 1
ATOM 7112 C CA . ALA A 1 919 ? 33.759 24.235 17.242 1.00 80.81 919 ALA A CA 1
ATOM 7113 C C . ALA A 1 919 ? 34.080 25.444 18.126 1.00 80.81 919 ALA A C 1
ATOM 7115 O O . ALA A 1 919 ? 34.144 26.573 17.638 1.00 80.81 919 ALA A O 1
ATOM 7116 N N . ASP A 1 920 ? 34.277 25.193 19.415 1.00 76.69 920 ASP A N 1
ATOM 7117 C CA . ASP A 1 920 ? 34.771 26.201 20.343 1.00 76.69 920 ASP A CA 1
ATOM 7118 C C . ASP A 1 920 ? 36.220 26.551 19.953 1.00 76.69 920 ASP A C 1
ATOM 7120 O O . ASP A 1 920 ? 37.071 25.652 19.961 1.00 76.69 920 ASP A O 1
ATOM 7124 N N . PRO A 1 921 ? 36.533 27.818 19.612 1.00 78.69 921 PRO A N 1
ATOM 7125 C CA . PRO A 1 921 ? 37.890 28.233 19.262 1.00 78.69 921 PRO A CA 1
ATOM 7126 C C . PRO A 1 921 ? 38.931 27.851 20.323 1.00 78.69 921 PRO A C 1
ATOM 7128 O O . PRO A 1 921 ? 40.064 27.517 19.974 1.00 78.69 921 PRO A O 1
ATOM 7131 N N . ALA A 1 922 ? 38.544 27.820 21.604 1.00 79.00 922 ALA A N 1
ATOM 7132 C CA . ALA A 1 922 ? 39.422 27.427 22.704 1.00 79.00 922 ALA A CA 1
ATOM 7133 C C . ALA A 1 922 ? 39.774 25.926 22.702 1.00 79.00 922 ALA A C 1
ATOM 7135 O O . ALA A 1 922 ? 40.717 25.509 23.372 1.00 79.00 922 ALA A O 1
ATOM 7136 N N . SER A 1 923 ? 39.046 25.096 21.947 1.00 72.19 923 SER A N 1
ATOM 7137 C CA . SER A 1 923 ? 39.267 23.643 21.876 1.00 72.19 923 SER A CA 1
ATOM 7138 C C . SER A 1 923 ? 40.339 23.225 20.856 1.00 72.19 923 SER A C 1
ATOM 7140 O O . SER A 1 923 ? 40.801 22.080 20.882 1.00 72.19 923 SER A O 1
ATOM 7142 N N . GLY A 1 924 ? 40.789 24.130 19.978 1.00 77.88 924 GLY A N 1
ATOM 7143 C CA . GLY A 1 924 ? 41.844 23.852 18.999 1.00 77.88 924 GLY A CA 1
ATOM 7144 C C . GLY A 1 924 ? 41.520 22.661 18.081 1.00 77.88 924 GLY A C 1
ATOM 7145 O O . GLY A 1 924 ? 40.480 22.634 17.431 1.00 77.88 924 GLY A O 1
ATOM 7146 N N . LYS A 1 925 ? 42.423 21.669 18.007 1.00 76.00 925 LYS A N 1
ATOM 7147 C CA . LYS A 1 925 ? 42.246 20.438 17.199 1.00 76.00 925 LYS A CA 1
ATOM 7148 C C . LYS A 1 925 ? 41.552 19.292 17.951 1.00 76.00 925 LYS A C 1
ATOM 7150 O O . LYS A 1 925 ? 41.371 18.218 17.377 1.00 76.00 925 LYS A O 1
ATOM 7155 N N . ASN A 1 926 ? 41.208 19.484 19.223 1.00 73.69 926 ASN A N 1
ATOM 7156 C CA . ASN A 1 926 ? 40.644 18.421 20.046 1.00 73.69 926 ASN A CA 1
ATOM 7157 C C . ASN A 1 926 ? 39.172 18.194 19.689 1.00 73.69 926 ASN A C 1
ATOM 7159 O O . ASN A 1 926 ? 38.395 19.143 19.626 1.00 73.69 926 ASN A O 1
ATOM 7163 N N . LYS A 1 927 ? 38.793 16.927 19.495 1.00 72.38 927 LYS A N 1
ATOM 7164 C CA . LYS A 1 927 ? 37.413 16.503 19.223 1.00 72.38 927 LYS A CA 1
ATOM 7165 C C . LYS A 1 927 ? 36.913 15.587 20.327 1.00 72.38 927 LYS A C 1
ATOM 7167 O O . LYS A 1 927 ? 37.661 14.738 20.811 1.00 72.38 927 LYS A O 1
ATOM 7172 N N . ILE A 1 928 ? 35.640 15.707 20.689 1.00 72.81 928 ILE A N 1
ATOM 7173 C CA . ILE A 1 928 ? 34.993 14.869 21.706 1.00 72.81 928 ILE A CA 1
ATOM 7174 C C . ILE A 1 928 ? 33.819 14.141 21.053 1.00 72.81 928 ILE A C 1
ATOM 7176 O O . ILE A 1 928 ? 32.936 14.741 20.443 1.00 72.81 928 ILE A O 1
ATOM 7180 N N . GLY A 1 929 ? 33.829 12.809 21.123 1.00 63.53 929 GLY A N 1
ATOM 7181 C CA . GLY A 1 929 ? 32.834 11.973 20.451 1.00 63.53 929 GLY A CA 1
ATOM 7182 C C . GLY A 1 929 ? 32.821 12.119 18.921 1.00 63.53 929 GLY A C 1
ATOM 7183 O O . GLY A 1 929 ? 31.799 11.844 18.309 1.00 63.53 929 GLY A O 1
ATOM 7184 N N . GLY A 1 930 ? 33.906 12.578 18.288 1.00 62.59 930 GLY A N 1
ATOM 7185 C CA . GLY A 1 930 ? 33.998 12.750 16.827 1.00 62.59 930 GLY A CA 1
ATOM 7186 C C . GLY A 1 930 ? 33.614 14.136 16.287 1.00 62.59 930 GLY A C 1
ATOM 7187 O O . GLY A 1 930 ? 33.697 14.341 15.077 1.00 62.59 930 GLY A O 1
ATOM 7188 N N . THR A 1 931 ? 33.257 15.082 17.162 1.00 55.06 931 THR A N 1
ATOM 7189 C CA . THR A 1 931 ? 32.964 16.492 16.835 1.00 55.06 931 THR A CA 1
ATOM 7190 C C . THR A 1 931 ? 33.930 17.425 17.527 1.00 55.06 931 THR A C 1
ATOM 7192 O O . THR A 1 931 ? 34.193 17.176 18.730 1.00 55.06 931 THR A O 1
#

Sequence (931 aa):
EMPKKNDPLHEIEIALIRRWIEEGAKDDTPENARQRYDQEHPPVYTKPPVITSLDYSPDGSLLAISGFHEVLLQKADGSGEVARLVGLSERIESVRFSPDGSKLAVTGGLPGRMGEVQVWDVSKKELTLSAPVTFDTIYGAAWSPDGSKISFGCSDNSVRAIDAKTGKQVLFQGGHNGWVFDTAFNPKGDHVVSVSRDMTAKLTELATQRFIDNITSITPNALKGGMAAVVMHPTRDEIVVGGSDGVPKLYRIFRNTARKIGDDANLLLEFPPLEGRIFALDISKDARRIAAGSSLNGKGAIHIYEVNPEAQIPKEIAEIIKKPTHERNADMKAKLQKHFDSSIKTLATIPVPECGIFAVSFNPDGSTLAASGPDGLIRLVDVSTGKTSKSFLPVTISAPAKIAVKKAETRETQDKRSPLDSEQIPEGRSVVKLSVVPAGVIRIDNPYRYAQVVISAQLDSGDIIDVTRIAKKAASGNQAKISNTGIVRGVSNGKTHLEFSLAGRNIKVPVEVTGMNLDYIPAWTKDVNPVVARMGCNAGTCHGAKDGKNGFKLSLRGYDPIYDVRAFTDDISSRRVNLASPDDSLMLLKATSAVPHEGGQLTKPGDDYYKIIRAWIAQGAKLEENQTKVEKIEVFPLNPVVQNIGAMQQMRVIATYPGGETRDVTSEAVITSGNGEVAETVKGYPALVKVIRRGEAPILVRYEGAYAATTVTAMGDRSGFEWIDPPSFNPIDSLVAEKWKRMKILPSEISTDLDFVRRIHLDLTGLPPAVEKVKSFLADPRHSQVKRNELIDSLIGNPEFVEFWTNKWSDLLQVNRKFLAPEGAKLFREWIRKEVAENTPYDKFAQKIITATGSNKDNPPASYYKILRTPEDTMENTTHLFLATRFNCNKCHDHPFERWTQDNYYEMAAFFAQVGLKADPASGKNKIGGT

Solvent-accessible surface area (backbone atoms only — not comparable to full-atom values): 49588 Å² total; per-residue (Å²): 130,78,56,76,95,53,74,75,76,52,72,68,57,49,50,51,53,50,48,41,50,73,72,64,56,70,87,73,75,51,79,77,64,56,92,77,64,39,78,93,45,59,79,79,31,60,36,53,34,52,23,34,20,38,28,43,26,65,86,44,61,31,28,42,32,33,31,62,27,27,38,36,32,26,33,51,87,68,84,45,82,74,49,76,49,52,49,88,30,49,44,42,39,20,44,38,53,27,73,84,40,58,32,34,41,37,17,8,10,36,81,66,59,24,8,32,44,34,29,29,35,56,88,77,70,38,83,70,39,79,34,81,78,47,59,30,38,28,20,22,56,21,54,26,68,85,50,53,30,38,31,28,10,21,68,86,15,26,40,37,24,25,33,58,82,77,55,48,76,65,33,66,37,72,85,48,88,27,37,21,36,12,22,28,37,36,58,85,46,54,36,39,37,39,24,11,51,61,43,38,35,36,34,29,36,41,92,77,40,40,81,72,43,66,42,45,46,86,30,89,81,77,57,54,62,29,26,35,24,46,34,52,40,77,82,44,68,31,34,41,38,24,13,50,66,12,41,43,33,34,28,36,63,71,75,92,66,85,92,55,90,42,29,43,63,24,58,74,41,61,46,86,66,52,68,35,26,26,42,18,48,32,64,25,72,86,50,40,35,40,39,40,15,9,32,45,82,51,23,15,28,38,40,33,34,39,40,61,82,81,69,73,78,51,70,71,55,51,59,52,36,69,41,30,57,87,76,52,50,72,68,55,50,52,52,50,50,54,49,28,64,73,52,44,43,79,55,24,79,40,79,32,78,86,30,27,21,26,16,36,27,45,33,54,86,49,55,38,32,42,34,28,9,60,69,26,44,40,33,36,24,33,50,80,74,48,46,72,80,45,72,48,64,86,63,74,69,45,76,67,69,73,67,72,69,64,70,74,66,77,82,61,62,85,64,76,66,73,72,70,92,83,71,72,79,59,87,99,62,51,71,73,43,77,50,55,39,73,68,56,73,46,74,23,62,37,80,86,43,47,41,62,38,44,31,36,32,30,32,76,88,67,49,60,43,63,33,35,60,73,37,47,76,50,55,82,46,76,28,48,50,67,33,52,76,24,45,34,35,56,68,34,63,46,76,38,37,40,38,43,35,52,87,93,40,75,50,75,32,47,35,40,22,37,47,56,89,53,87,74,82,57,44,36,65,78,48,37,40,47,44,43,37,53,65,38,53,17,28,64,91,37,20,12,15,98,84,25,46,98,90,41,50,35,35,55,57,55,76,38,63,67,59,34,44,28,47,33,54,50,46,77,70,18,64,38,48,30,53,38,45,34,75,70,7,46,58,55,25,28,33,46,45,67,27,84,43,96,86,41,68,66,46,46,93,84,36,66,66,43,48,48,46,40,39,26,28,60,70,65,53,60,75,60,93,76,75,64,61,63,71,42,45,47,64,36,66,73,55,45,60,42,52,53,67,69,43,57,42,67,49,39,33,37,37,32,30,81,91,71,51,72,43,58,38,33,78,50,32,49,63,44,45,78,28,62,75,21,22,37,61,44,88,95,40,68,38,30,37,31,27,65,33,64,42,70,14,48,36,41,37,40,50,84,82,30,65,36,72,34,42,41,34,25,60,34,91,60,86,88,71,76,91,73,88,70,92,63,90,50,76,64,45,47,57,51,49,52,51,28,57,74,67,71,47,80,80,75,81,81,74,52,72,72,56,44,55,43,50,53,30,35,74,55,30,72,40,75,62,56,71,68,58,51,52,51,61,70,67,48,86,63,60,64,68,61,58,50,51,54,47,51,59,64,44,60,65,29,76,53,18,25,53,40,51,28,49,55,50,32,61,76,61,55,66,38,49,68,50,40,36,71,65,36,27,49,48,32,47,53,50,48,31,48,42,50,53,68,62,54,54,68,70,58,52,52,47,53,41,77,70,40,65,74,55,37,80,84,33,28,50,25,42,51,59,58,62,32,77,43,29,56,54,39,35,41,49,46,35,37,73,77,63,76,36,81,46,72,58,8,76,84,40,52,33,92,87,53,86,54,37,34,64,58,40,54,55,51,14,53,63,46,61,72,67,81,89,73,84,59,80,93,50,70,90,67,60,46,73,87,84

Mean predicted aligned error: 9.73 Å